Protein AF-0000000074393789 (afdb_homodimer)

Foldseek 3Di:
DPPPPPQQDEAEDADDDALVCCQPPPQVVLHKYKYFLQWVPFLLLPCCEVVVCNLVSLCVQQQAFKAKKKFAQQPQEDEPAPVGIDIDIDGPVVVSVVLVCLVPPVDDPDRRGFIWRPFQFLDADVCRVSHRRVRCVNRGDDGRNCVPFDFGTKGKTKGSAKHKYFKFFAQWKKKKAWSAAKKKKKKAALVCLLLQCADFPPDPRRRGGPADPVDGDCVVRVSVVCVVVNIDMDMDHRSMIMIRGGNMIMMMIGHHTTMMMMITGHDPVVVPDDPVCVVVVVVVVLVVQLVVLLVVLADDPDDPDDDDPPPDPDPDLDPPPPLLALVSADPLLNVLLVVLLVVLVVVVVVVVVVVVVVPDPDDDPDPPVPPPPPQLQPDQHCVVAPLQVSLQPDQLVSNLSSLSNCLNPPLVSLVSCLQPRQYLSNLQSVVVSLVVNPVSHDDVVNVVSVCSNLVSDPDSVVSVVRSVVSPVSSSVVSSQVSCCSNRVDGDD/DPPPPVQQDEAEDADDDALVCCQPPPQVVLHKYKYFLQWVPFLLLPCCEVVVCNLVSLCVQQQAFKAKKKFAQQPQEDEPAPVGIDIDIDGPVVVSVVLVCLVPPVDDPDRRGFIWRPFQFLDADVCRVSHRRVSCVNRGDDGRNCVPFDFGTKGKTWGSAKHKYFKFFAQWKKKKAWSAAKKKKKKAALVCLLLQCADFPPDPRRRGGPADPVDGDCVVRVSVVCVVVGIDMDMDHRSMIMIRGGNMIMMMIGHHTTMMMMITGHDPVVVPDDPVCVVVVVVVVLVVQLVVLLVVLADDPDDPDPDDPPPDPPPDQDPPPPLLALVNADPLLNVLLVVLLVVLCVVVVVVVVVVVPVPDDDDDPDPPPPPPPPQLQPDQHCVVAVLLVSLLPDQLSSVLSSLSNCLNPPLVSLVSCLQPRQYLSNLQSVVVSLVVNPVSHDDVVNVVSVCSNLVSDPDSVVSVVVSVVSPVSSSVVSSQVSCCSNRVDGDD

Nearest PDB structures (foldseek):
  3kcx-assembly1_A  TM=7.260E-01  e=3.042E-18  Homo sapiens
  1mze-assembly1_A  TM=7.142E-01  e=8.763E-19  Homo sapiens
  1mzf-assembly1_A  TM=6.733E-01  e=8.763E-19  Homo sapiens
  2xum-assembly1_A  TM=6.808E-01  e=4.783E-18  Homo sapiens
  5op6-assembly1_A  TM=6.895E-01  e=2.331E-17  Homo sapiens

Structure (mmCIF, N/CA/C/O backbone):
data_AF-0000000074393789-model_v1
#
loop_
_entity.id
_entity.type
_entity.pdbx_description
1 polymer 'JmjC domain-containing protein'
#
loop_
_atom_site.group_PDB
_atom_site.id
_atom_site.type_symbol
_atom_site.label_atom_id
_atom_site.label_alt_id
_atom_site.label_comp_id
_atom_site.label_asym_id
_atom_site.label_entity_id
_atom_site.label_seq_id
_atom_site.pdbx_PDB_ins_code
_atom_site.Cartn_x
_atom_site.Cartn_y
_atom_site.Cartn_z
_atom_site.occupancy
_atom_site.B_iso_or_equiv
_atom_site.auth_seq_id
_atom_site.auth_comp_id
_atom_site.auth_asym_id
_atom_site.auth_atom_id
_atom_site.pdbx_PDB_model_num
ATOM 1 N N . MET A 1 1 ? -27.734 -0.797 -4.98 1 26.69 1 MET A N 1
ATOM 2 C CA . MET A 1 1 ? -26.469 -1.498 -4.984 1 26.69 1 MET A CA 1
ATOM 3 C C . MET A 1 1 ? -26 -1.807 -3.562 1 26.69 1 MET A C 1
ATOM 5 O O . MET A 1 1 ? -25.438 -0.943 -2.885 1 26.69 1 MET A O 1
ATOM 9 N N . GLU A 1 2 ? -26.719 -2.449 -2.887 1 32.56 2 GLU A N 1
ATOM 10 C CA . GLU A 1 2 ? -26.453 -2.758 -1.484 1 32.56 2 GLU A CA 1
ATOM 11 C C . GLU A 1 2 ? -25.156 -3.535 -1.325 1 32.56 2 GLU A C 1
ATOM 13 O O . GLU A 1 2 ? -25.094 -4.723 -1.647 1 32.56 2 GLU A O 1
ATOM 18 N N . GLU A 1 3 ? -24.031 -3.148 -1.87 1 38.75 3 GLU A N 1
ATOM 19 C CA . GLU A 1 3 ? -22.766 -3.787 -1.524 1 38.75 3 GLU A CA 1
ATOM 20 C C . GLU A 1 3 ? -22.797 -4.332 -0.099 1 38.75 3 GLU A C 1
ATOM 22 O O . GLU A 1 3 ? -23.219 -3.637 0.829 1 38.75 3 GLU A O 1
ATOM 27 N N . ASN A 1 4 ? -23.109 -5.512 0.063 1 41.03 4 ASN A N 1
ATOM 28 C CA . ASN A 1 4 ? -22.906 -6.289 1.28 1 41.03 4 ASN A CA 1
ATOM 29 C C . ASN A 1 4 ? -21.703 -5.773 2.066 1 41.03 4 ASN A C 1
ATOM 31 O O . ASN A 1 4 ? -20.734 -6.508 2.279 1 41.03 4 ASN A O 1
ATOM 35 N N . SER A 1 5 ? -21.141 -4.727 1.689 1 50.66 5 SER A N 1
ATOM 36 C CA . SER A 1 5 ? -20.016 -4.285 2.516 1 50.66 5 SER A CA 1
ATOM 37 C C . SER A 1 5 ? -20.438 -4.141 3.975 1 50.66 5 SER A C 1
ATOM 39 O O . SER A 1 5 ? -21.391 -3.434 4.285 1 50.66 5 SER A O 1
ATOM 41 N N . VAL A 1 6 ? -20.375 -5.176 4.789 1 55.97 6 VAL A N 1
ATOM 42 C CA . VAL A 1 6 ? -20.562 -5.121 6.234 1 55.97 6 VAL A CA 1
ATOM 43 C C . VAL A 1 6 ? -20.312 -3.701 6.738 1 55.97 6 VAL A C 1
ATOM 45 O O . VAL A 1 6 ? -19.219 -3.148 6.527 1 55.97 6 VAL A O 1
ATOM 48 N N . ARG A 1 7 ? -21.406 -2.975 6.996 1 73.31 7 ARG A N 1
ATOM 49 C CA . ARG A 1 7 ? -21.328 -1.622 7.539 1 73.31 7 ARG A CA 1
ATOM 50 C C . ARG A 1 7 ? -20.5 -1.589 8.812 1 73.31 7 ARG A C 1
ATOM 52 O O . ARG A 1 7 ? -20.797 -2.299 9.781 1 73.31 7 ARG A O 1
ATOM 59 N N . ILE A 1 8 ? -19.359 -1.056 8.664 1 88.12 8 ILE A N 1
ATOM 60 C CA . ILE A 1 8 ? -18.531 -0.816 9.836 1 88.12 8 ILE A CA 1
ATOM 61 C C . ILE A 1 8 ? -19.266 0.12 10.797 1 88.12 8 ILE A C 1
ATOM 63 O O . ILE A 1 8 ? -19.641 1.231 10.422 1 88.12 8 ILE A O 1
ATOM 67 N N . THR A 1 9 ? -19.578 -0.397 11.961 1 91.75 9 THR A N 1
ATOM 68 C CA . THR A 1 9 ? -20.328 0.387 12.93 1 91.75 9 THR A CA 1
ATOM 69 C C . THR A 1 9 ? -19.438 0.845 14.078 1 91.75 9 THR A C 1
ATOM 71 O O . THR A 1 9 ? -18.625 0.066 14.594 1 91.75 9 THR A O 1
ATOM 74 N N . ILE A 1 10 ? -19.609 2.082 14.422 1 95.12 10 ILE A N 1
ATOM 75 C CA . ILE A 1 10 ? -18.875 2.656 15.547 1 95.12 10 ILE A CA 1
ATOM 76 C C . ILE A 1 10 ? -19.375 2.047 16.859 1 95.12 10 ILE A C 1
ATOM 78 O O . ILE A 1 10 ? -20.578 1.879 17.047 1 95.12 10 ILE A O 1
ATOM 82 N N . THR A 1 11 ? -18.484 1.71 17.688 1 94 11 THR A N 1
ATOM 83 C CA . THR A 1 11 ? -18.812 1.097 18.969 1 94 11 THR A CA 1
ATOM 84 C C . THR A 1 11 ? -18.906 2.152 20.062 1 94 11 THR A C 1
ATOM 86 O O . THR A 1 11 ? -18.094 3.08 20.125 1 94 11 THR A O 1
ATOM 89 N N . ILE A 1 12 ? -19.922 2.062 20.906 1 95.5 12 ILE A N 1
ATOM 90 C CA . ILE A 1 12 ? -20.078 2.936 22.062 1 95.5 12 ILE A CA 1
ATOM 91 C C . ILE A 1 12 ? -19.906 2.125 23.359 1 95.5 12 ILE A C 1
ATOM 93 O O . ILE A 1 12 ? -20.594 1.12 23.562 1 95.5 12 ILE A O 1
ATOM 97 N N . LEU A 1 13 ? -18.969 2.543 24.156 1 95 13 LEU A N 1
ATOM 98 C CA . LEU A 1 13 ? -18.672 1.812 25.375 1 95 13 LEU A CA 1
ATOM 99 C C . LEU A 1 13 ? -18.922 2.68 26.609 1 95 13 LEU A C 1
ATOM 101 O O . LEU A 1 13 ? -18.453 3.814 26.688 1 95 13 LEU A O 1
ATOM 105 N N . ASP A 1 14 ? -19.562 2.102 27.594 1 91.62 14 ASP A N 1
ATOM 106 C CA . ASP A 1 14 ? -19.828 2.803 28.844 1 91.62 14 ASP A CA 1
ATOM 107 C C . ASP A 1 14 ? -18.734 2.523 29.875 1 91.62 14 ASP A C 1
ATOM 109 O O . ASP A 1 14 ? -18.5 3.334 30.781 1 91.62 14 ASP A O 1
ATOM 113 N N . ALA A 1 15 ? -18.141 1.364 29.703 1 90.75 15 ALA A N 1
ATOM 114 C CA . ALA A 1 15 ? -17.016 1.022 30.578 1 90.75 15 ALA A CA 1
ATOM 115 C C . ALA A 1 15 ? -15.68 1.22 29.875 1 90.75 15 ALA A C 1
ATOM 117 O O . ALA A 1 15 ? -15.539 0.864 28.703 1 90.75 15 ALA A O 1
ATOM 118 N N . ILE A 1 16 ? -14.766 1.778 30.625 1 94.19 16 ILE A N 1
ATOM 119 C CA . ILE A 1 16 ? -13.445 2.002 30.062 1 94.19 16 ILE A CA 1
ATOM 120 C C . ILE A 1 16 ? -12.672 0.685 30.016 1 94.19 16 ILE A C 1
ATOM 122 O O . ILE A 1 16 ? -12.5 0.021 31.031 1 94.19 16 ILE A O 1
ATOM 126 N N . PRO A 1 17 ? -12.234 0.368 28.891 1 95.56 17 PRO A N 1
ATOM 127 C CA . PRO A 1 17 ? -11.531 -0.914 28.781 1 95.56 17 PRO A CA 1
ATOM 128 C C . PRO A 1 17 ? -10.164 -0.901 29.453 1 95.56 17 PRO A C 1
ATOM 130 O O . PRO A 1 17 ? -9.602 0.17 29.703 1 95.56 17 PRO A O 1
ATOM 133 N N . SER A 1 18 ? -9.695 -2.113 29.766 1 96 18 SER A N 1
ATOM 134 C CA . SER A 1 18 ? -8.305 -2.256 30.203 1 96 18 SER A CA 1
ATOM 135 C C . SER A 1 18 ? -7.348 -2.086 29.031 1 96 18 SER A C 1
ATOM 137 O O . SER A 1 18 ? -7.766 -2.072 27.875 1 96 18 SER A O 1
ATOM 139 N N . ALA A 1 19 ? -6.102 -1.925 29.359 1 97 19 ALA A N 1
ATOM 140 C CA . ALA A 1 19 ? -5.082 -1.804 28.328 1 97 19 ALA A CA 1
ATOM 141 C C . ALA A 1 19 ? -5.055 -3.043 27.438 1 97 19 ALA A C 1
ATOM 143 O O . ALA A 1 19 ? -4.934 -2.936 26.219 1 97 19 ALA A O 1
ATOM 144 N N . GLU A 1 20 ? -5.211 -4.133 28 1 96.44 20 GLU A N 1
ATOM 145 C CA . GLU A 1 20 ? -5.191 -5.395 27.281 1 96.44 20 GLU A CA 1
ATOM 146 C C . GLU A 1 20 ? -6.406 -5.527 26.359 1 96.44 20 GLU A C 1
ATOM 148 O O . GLU A 1 20 ? -6.285 -5.941 25.203 1 96.44 20 GLU A O 1
ATOM 153 N N . GLU A 1 21 ? -7.547 -5.184 26.906 1 96.19 21 GLU A N 1
ATOM 154 C CA . GLU A 1 21 ? -8.781 -5.242 26.125 1 96.19 21 GLU A CA 1
ATOM 155 C C . GLU A 1 21 ? -8.719 -4.309 24.922 1 96.19 21 GLU A C 1
ATOM 157 O O . GLU A 1 21 ? -9.086 -4.691 23.812 1 96.19 21 GLU A O 1
ATOM 162 N N . PHE A 1 22 ? -8.234 -3.168 25.156 1 97.5 22 PHE A N 1
ATOM 163 C CA . PHE A 1 22 ? -8.141 -2.189 24.078 1 97.5 22 PHE A CA 1
ATOM 164 C C . PHE A 1 22 ? -7.18 -2.668 23 1 97.5 22 PHE A C 1
ATOM 166 O O . PHE A 1 22 ? -7.516 -2.646 21.812 1 97.5 22 PHE A O 1
ATOM 173 N N . THR A 1 23 ? -6.059 -3.168 23.359 1 96.12 23 THR A N 1
ATOM 174 C CA . THR A 1 23 ? -4.992 -3.562 22.438 1 96.12 23 THR A CA 1
ATOM 175 C C . THR A 1 23 ? -5.387 -4.809 21.656 1 96.12 23 THR A C 1
ATOM 177 O O . THR A 1 23 ? -5.031 -4.953 20.484 1 96.12 23 THR A O 1
ATOM 180 N N . SER A 1 24 ? -6.195 -5.633 22.25 1 94.56 24 SER A N 1
ATOM 181 C CA . SER A 1 24 ? -6.488 -6.922 21.625 1 94.56 24 SER A CA 1
ATOM 182 C C . SER A 1 24 ? -7.828 -6.895 20.906 1 94.56 24 SER A C 1
ATOM 184 O O . SER A 1 24 ? -8.008 -7.57 19.891 1 94.56 24 SER A O 1
ATOM 186 N N . LEU A 1 25 ? -8.789 -6.023 21.375 1 94.56 25 LEU A N 1
ATOM 187 C CA . LEU A 1 25 ? -10.148 -6.184 20.891 1 94.56 25 LEU A CA 1
ATOM 188 C C . LEU A 1 25 ? -10.617 -4.93 20.156 1 94.56 25 LEU A C 1
ATOM 190 O O . LEU A 1 25 ? -11.516 -4.992 19.312 1 94.56 25 LEU A O 1
ATOM 194 N N . ILE A 1 26 ? -10.055 -3.826 20.453 1 96.25 26 ILE A N 1
ATOM 195 C CA . ILE A 1 26 ? -10.617 -2.588 19.938 1 96.25 26 ILE A CA 1
ATOM 196 C C . ILE A 1 26 ? -9.672 -1.996 18.891 1 96.25 26 ILE A C 1
ATOM 198 O O . ILE A 1 26 ? -10.039 -1.842 17.719 1 96.25 26 ILE A O 1
ATOM 202 N N . GLU A 1 27 ? -8.414 -1.8 19.266 1 96.62 27 GLU A N 1
ATOM 203 C CA . GLU A 1 27 ? -7.449 -1.096 18.438 1 96.62 27 GLU A CA 1
ATOM 204 C C . GLU A 1 27 ? -7.227 -1.822 17.109 1 96.62 27 GLU A C 1
ATOM 206 O O . GLU A 1 27 ? -7.27 -1.207 16.047 1 96.62 27 GLU A O 1
ATOM 211 N N . PRO A 1 28 ? -7.113 -3.186 17.109 1 94.62 28 PRO A N 1
ATOM 212 C CA . PRO A 1 28 ? -6.777 -3.873 15.852 1 94.62 28 PRO A CA 1
ATOM 213 C C . PRO A 1 28 ? -7.914 -3.848 14.836 1 94.62 28 PRO A C 1
ATOM 215 O O . PRO A 1 28 ? -7.691 -4.074 13.648 1 94.62 28 PRO A O 1
ATOM 218 N N . LYS A 1 29 ? -9.117 -3.561 15.305 1 95.56 29 LYS A N 1
ATOM 219 C CA . LYS A 1 29 ? -10.258 -3.52 14.398 1 95.56 29 LYS A CA 1
ATOM 220 C C . LYS A 1 29 ? -10.227 -2.264 13.531 1 95.56 29 LYS A C 1
ATOM 222 O O . LYS A 1 29 ? -10.898 -2.197 12.5 1 95.56 29 LYS A O 1
ATOM 227 N N . ASN A 1 30 ? -9.469 -1.32 13.984 1 97.38 30 ASN A N 1
ATOM 228 C CA . ASN A 1 30 ? -9.406 -0.045 13.281 1 97.38 30 ASN A CA 1
ATOM 229 C C . ASN A 1 30 ? -10.805 0.499 12.977 1 97.38 30 ASN A C 1
ATOM 231 O O . ASN A 1 30 ? -11.094 0.867 11.844 1 97.38 30 ASN A O 1
ATOM 235 N N . VAL A 1 31 ? -11.648 0.445 13.961 1 97.69 31 VAL A N 1
ATOM 236 C CA . VAL A 1 31 ? -12.977 1.041 13.93 1 97.69 31 VAL A CA 1
ATOM 237 C C . VAL A 1 31 ? -13.125 2.027 15.086 1 97.69 31 VAL A C 1
ATOM 239 O O . VAL A 1 31 ? -12.695 1.75 16.203 1 97.69 31 VAL A O 1
ATOM 242 N N . PRO A 1 32 ? -13.648 3.207 14.805 1 98.44 32 PRO A N 1
ATOM 243 C CA . PRO A 1 32 ? -13.812 4.191 15.883 1 98.44 32 PRO A CA 1
ATOM 244 C C . PRO A 1 32 ? -14.648 3.666 17.047 1 98.44 32 PRO A C 1
ATOM 246 O O . PRO A 1 32 ? -15.531 2.83 16.844 1 98.44 32 PRO A O 1
ATOM 249 N N . ALA A 1 33 ? -14.375 4.18 18.234 1 98.5 33 ALA A N 1
ATOM 250 C CA . ALA A 1 33 ? -15.094 3.805 19.453 1 98.5 33 ALA A CA 1
ATOM 251 C C . ALA A 1 33 ? -15.266 5.004 20.375 1 98.5 33 ALA A C 1
ATOM 253 O O . ALA A 1 33 ? -14.352 5.809 20.547 1 98.5 33 ALA A O 1
ATOM 254 N N . VAL A 1 34 ? -16.406 5.145 20.953 1 98.44 34 VAL A N 1
ATOM 255 C CA . VAL A 1 34 ? -16.703 6.203 21.906 1 98.44 34 VAL A CA 1
ATOM 256 C C . VAL A 1 34 ? -16.594 5.66 23.328 1 98.44 34 VAL A C 1
ATOM 258 O O . VAL A 1 34 ? -17.125 4.586 23.641 1 98.44 34 VAL A O 1
ATOM 261 N N . PHE A 1 35 ? -15.898 6.336 24.172 1 98.12 35 PHE A N 1
ATOM 262 C CA . PHE A 1 35 ? -15.789 6.02 25.594 1 98.12 35 PHE A CA 1
ATOM 263 C C . PHE A 1 35 ? -16.469 7.086 26.438 1 98.12 35 PHE A C 1
ATOM 265 O O . PHE A 1 35 ? -15.891 8.141 26.719 1 98.12 35 PHE A O 1
ATOM 272 N N . HIS A 1 36 ? -17.625 6.793 26.984 1 96.94 36 HIS A N 1
ATOM 273 C CA . HIS A 1 36 ? -18.359 7.742 27.812 1 96.94 36 HIS A CA 1
ATOM 274 C C . HIS A 1 36 ? -17.703 7.914 29.172 1 96.94 36 HIS A C 1
ATOM 276 O O . HIS A 1 36 ? -17.328 6.93 29.812 1 96.94 36 HIS A O 1
ATOM 282 N N . GLY A 1 37 ? -17.5 9.117 29.516 1 95.19 37 GLY A N 1
ATOM 283 C CA . GLY A 1 37 ? -17 9.422 30.844 1 95.19 37 GLY A CA 1
ATOM 284 C C . GLY A 1 37 ? -15.508 9.156 31 1 95.19 37 GLY A C 1
ATOM 285 O O . GLY A 1 37 ? -15 9.078 32.125 1 95.19 37 GLY A O 1
ATOM 286 N N . CYS A 1 38 ? -14.812 9 29.938 1 94.69 38 CYS A N 1
ATOM 287 C CA . CYS A 1 38 ? -13.398 8.641 29.922 1 94.69 38 CYS A CA 1
ATOM 288 C C . CYS A 1 38 ? -12.555 9.703 30.625 1 94.69 38 CYS A C 1
ATOM 290 O O . CYS A 1 38 ? -11.523 9.398 31.219 1 94.69 38 CYS A O 1
ATOM 292 N N . VAL A 1 39 ? -13.023 10.969 30.672 1 94.06 39 VAL A N 1
ATOM 293 C CA . VAL A 1 39 ? -12.203 12.086 31.109 1 94.06 39 VAL A CA 1
ATOM 294 C C . VAL A 1 39 ? -12.773 12.656 32.406 1 94.06 39 VAL A C 1
ATOM 296 O O . VAL A 1 39 ? -12.258 13.641 32.938 1 94.06 39 VAL A O 1
ATOM 299 N N . ASN A 1 40 ? -13.742 12.086 32.969 1 94.19 40 ASN A N 1
ATOM 300 C CA . ASN A 1 40 ? -14.477 12.641 34.094 1 94.19 40 ASN A CA 1
ATOM 301 C C . ASN A 1 40 ? -13.586 12.789 35.312 1 94.19 40 ASN A C 1
ATOM 303 O O . ASN A 1 40 ? -13.797 13.68 36.156 1 94.19 40 ASN A O 1
ATOM 307 N N . ASP A 1 41 ? -12.594 12.008 35.375 1 94.19 41 ASP A N 1
ATOM 308 C CA . ASP A 1 41 ? -11.773 11.992 36.594 1 94.19 41 ASP A CA 1
ATOM 309 C C . ASP A 1 41 ? -10.586 12.945 36.438 1 94.19 41 ASP A C 1
ATOM 311 O O . ASP A 1 41 ? -9.773 13.07 37.375 1 94.19 41 ASP A O 1
ATOM 315 N N . TRP A 1 42 ? -10.508 13.633 35.344 1 97.5 42 TRP A N 1
ATOM 316 C CA . TRP A 1 42 ? -9.422 14.594 35.156 1 97.5 42 TRP A CA 1
ATOM 317 C C . TRP A 1 42 ? -9.641 15.828 36.031 1 97.5 42 TRP A C 1
ATOM 319 O O . TRP A 1 42 ? -10.773 16.297 36.188 1 97.5 42 TRP A O 1
ATOM 329 N N . LYS A 1 43 ? -8.555 16.359 36.594 1 97.56 43 LYS A N 1
ATOM 330 C CA . LYS A 1 43 ? -8.648 17.688 37.188 1 97.56 43 LYS A CA 1
ATOM 331 C C . LYS A 1 43 ? -9.172 18.719 36.188 1 97.56 43 LYS A C 1
ATOM 333 O O . LYS A 1 43 ? -9.906 19.641 36.562 1 97.56 43 LYS A O 1
ATOM 338 N N . ALA A 1 44 ? -8.844 18.578 34.938 1 97.94 44 ALA A N 1
ATOM 339 C CA . ALA A 1 44 ? -9.219 19.5 33.875 1 97.94 44 ALA A CA 1
ATOM 340 C C . ALA A 1 44 ? -10.734 19.594 33.719 1 97.94 44 ALA A C 1
ATOM 342 O O . ALA A 1 44 ? -11.273 20.641 33.344 1 97.94 44 ALA A O 1
ATOM 343 N N . SER A 1 45 ? -11.406 18.531 34 1 96.06 45 SER A N 1
ATOM 344 C CA . SER A 1 45 ? -12.859 18.484 33.844 1 96.06 45 SER A CA 1
ATOM 345 C C . SER A 1 45 ? -13.539 19.531 34.719 1 96.06 45 SER A C 1
ATOM 347 O O . SER A 1 45 ? -14.555 20.125 34.312 1 96.06 45 SER A O 1
ATOM 349 N N . SER A 1 46 ? -13 19.781 35.812 1 95.5 46 SER A N 1
ATOM 350 C CA . SER A 1 46 ? -13.562 20.781 36.719 1 95.5 46 SER A CA 1
ATOM 351 C C . SER A 1 46 ? -12.828 22.109 36.594 1 95.5 46 SER A C 1
ATOM 353 O O . SER A 1 46 ? -13.453 23.156 36.438 1 95.5 46 SER A O 1
ATOM 355 N N . LYS A 1 47 ? -11.562 22.062 36.531 1 97.12 47 LYS A N 1
ATOM 356 C CA . LYS A 1 47 ? -10.742 23.266 36.625 1 97.12 47 LYS A CA 1
ATOM 357 C C . LYS A 1 47 ? -10.805 24.078 35.344 1 97.12 47 LYS A C 1
ATOM 359 O O . LYS A 1 47 ? -10.617 25.297 35.344 1 97.12 47 LYS A O 1
ATOM 364 N N . TRP A 1 48 ? -11 23.453 34.219 1 97.5 48 TRP A N 1
ATOM 365 C CA . TRP A 1 48 ? -11.008 24.156 32.938 1 97.5 48 TRP A CA 1
ATOM 366 C C . TRP A 1 48 ? -12.422 24.594 32.562 1 97.5 48 TRP A C 1
ATOM 368 O O . TRP A 1 48 ? -12.625 25.25 31.547 1 97.5 48 TRP A O 1
ATOM 378 N N . ASN A 1 49 ? -13.414 24.25 33.344 1 95.06 49 ASN A N 1
ATOM 379 C CA . ASN A 1 49 ? -14.812 24.562 33.031 1 95.06 49 ASN A CA 1
ATOM 380 C C . ASN A 1 49 ? -15.062 26.062 33 1 95.06 49 ASN A C 1
ATOM 382 O O . ASN A 1 49 ? -14.961 26.734 34.031 1 95.06 49 ASN A O 1
ATOM 386 N N . PRO A 1 50 ? -15.492 26.578 31.875 1 93.38 50 PRO A N 1
ATOM 387 C CA . PRO A 1 50 ? -15.68 28.016 31.75 1 93.38 50 PRO A CA 1
ATOM 388 C C . PRO A 1 50 ? -16.781 28.547 32.656 1 93.38 50 PRO A C 1
ATOM 390 O O . PRO A 1 50 ? -16.719 29.703 33.094 1 93.38 50 PRO A O 1
ATOM 393 N N . SER A 1 51 ? -17.75 27.781 32.969 1 90.94 51 SER A N 1
ATOM 394 C CA . SER A 1 51 ? -18.875 28.219 33.781 1 90.94 51 SER A CA 1
ATOM 395 C C . SER A 1 51 ? -18.469 28.406 35.25 1 90.94 51 SER A C 1
ATOM 397 O O . SER A 1 51 ? -19.172 29.062 36.031 1 90.94 51 SER A O 1
ATOM 399 N N . THR A 1 52 ? -17.375 27.859 35.594 1 93.94 52 THR A N 1
ATOM 400 C CA . THR A 1 52 ? -16.938 27.938 36.969 1 93.94 52 THR A CA 1
ATOM 401 C C . THR A 1 52 ? -15.57 28.594 37.062 1 93.94 52 THR A C 1
ATOM 403 O O . THR A 1 52 ? -14.742 28.188 37.875 1 93.94 52 THR A O 1
ATOM 406 N N . GLY A 1 53 ? -15.258 29.469 36.125 1 93.81 53 GLY A N 1
ATOM 407 C CA . GLY A 1 53 ? -14.023 30.234 36.188 1 93.81 53 GLY A CA 1
ATOM 408 C C . GLY A 1 53 ? -12.852 29.547 35.531 1 93.81 53 GLY A C 1
ATOM 409 O O . GLY A 1 53 ? -11.695 29.859 35.812 1 93.81 53 GLY A O 1
ATOM 410 N N . GLY A 1 54 ? -13.125 28.625 34.781 1 96.06 54 GLY A N 1
ATOM 411 C CA . GLY A 1 54 ? -12.086 27.812 34.156 1 96.06 54 GLY A CA 1
ATOM 412 C C . GLY A 1 54 ? -11.164 28.609 33.25 1 96.06 54 GLY A C 1
ATOM 413 O O . GLY A 1 54 ? -9.969 28.344 33.188 1 96.06 54 GLY A O 1
ATOM 414 N N . LEU A 1 55 ? -11.688 29.594 32.562 1 96.31 55 LEU A N 1
ATOM 415 C CA . LEU A 1 55 ? -10.867 30.422 31.672 1 96.31 55 LEU A CA 1
ATOM 416 C C . LEU A 1 55 ? -9.844 31.219 32.469 1 96.31 55 LEU A C 1
ATOM 418 O O . LEU A 1 55 ? -8.695 31.344 32.031 1 96.31 55 LEU A O 1
ATOM 422 N N . ASP A 1 56 ? -10.258 31.672 33.562 1 96.81 56 ASP A N 1
ATOM 423 C CA . ASP A 1 56 ? -9.336 32.406 34.438 1 96.81 56 ASP A CA 1
ATOM 424 C C . ASP A 1 56 ? -8.242 31.469 34.969 1 96.81 56 ASP A C 1
ATOM 426 O O . ASP A 1 56 ? -7.082 31.875 35.062 1 96.81 56 ASP A O 1
ATOM 430 N N . TYR A 1 57 ? -8.664 30.375 35.344 1 97.5 57 TYR A N 1
ATOM 431 C CA . TYR A 1 57 ? -7.707 29.375 35.781 1 97.5 57 TYR A CA 1
ATOM 432 C C . TYR A 1 57 ? -6.648 29.094 34.75 1 97.5 57 TYR A C 1
ATOM 434 O O . TYR A 1 57 ? -5.449 29.109 35.031 1 97.5 57 TYR A O 1
ATOM 442 N N . LEU A 1 58 ? -7.07 28.875 33.5 1 97 58 LEU A N 1
ATOM 443 C CA . LEU A 1 58 ? -6.156 28.594 32.406 1 97 58 LEU A CA 1
ATOM 444 C C . LEU A 1 58 ? -5.238 29.781 32.156 1 97 58 LEU A C 1
ATOM 446 O O . LEU A 1 58 ? -4.051 29.609 31.875 1 97 58 LEU A O 1
ATOM 450 N N . GLN A 1 59 ? -5.789 30.906 32.188 1 96.19 59 GLN A N 1
ATOM 451 C CA . GLN A 1 59 ? -5.004 32.125 32.031 1 96.19 59 GLN A CA 1
ATOM 452 C C . GLN A 1 59 ? -3.908 32.219 33.094 1 96.19 59 GLN A C 1
ATOM 454 O O . GLN A 1 59 ? -2.781 32.625 32.781 1 96.19 59 GLN A O 1
ATOM 459 N N . GLY A 1 60 ? -4.262 31.969 34.25 1 95.81 60 GLY A N 1
ATOM 460 C CA . GLY A 1 60 ? -3.283 31.984 35.344 1 95.81 60 GLY A CA 1
ATOM 461 C C . GLY A 1 60 ? -2.191 30.938 35.156 1 95.81 60 GLY A C 1
ATOM 462 O O . GLY A 1 60 ? -1.028 31.203 35.469 1 95.81 60 GLY A O 1
ATOM 463 N N . LEU A 1 61 ? -2.533 29.859 34.688 1 94.81 61 LEU A N 1
ATOM 464 C CA . LEU A 1 61 ? -1.614 28.734 34.562 1 94.81 61 LEU A CA 1
ATOM 465 C C . LEU A 1 61 ? -0.66 28.938 33.375 1 94.81 61 LEU A C 1
ATOM 467 O O . LEU A 1 61 ? 0.528 28.609 33.5 1 94.81 61 LEU A O 1
ATOM 471 N N . ALA A 1 62 ? -1.173 29.438 32.25 1 93.88 62 ALA A N 1
ATOM 472 C CA . ALA A 1 62 ? -0.354 29.438 31.031 1 93.88 62 ALA A CA 1
ATOM 473 C C . ALA A 1 62 ? -0.581 30.688 30.188 1 93.88 62 ALA A C 1
ATOM 475 O O . ALA A 1 62 ? -0.171 30.766 29.031 1 93.88 62 ALA A O 1
ATOM 476 N N . GLY A 1 63 ? -1.119 31.656 30.672 1 94 63 GLY A N 1
ATOM 477 C CA . GLY A 1 63 ? -1.51 32.844 29.922 1 94 63 GLY A CA 1
ATOM 478 C C . GLY A 1 63 ? -0.34 33.531 29.25 1 94 63 GLY A C 1
ATOM 479 O O . GLY A 1 63 ? -0.49 34.125 28.188 1 94 63 GLY A O 1
ATOM 480 N N . ALA A 1 64 ? 0.798 33.469 29.797 1 92.88 64 ALA A N 1
ATOM 481 C CA . ALA A 1 64 ? 1.973 34.188 29.297 1 92.88 64 ALA A CA 1
ATOM 482 C C . ALA A 1 64 ? 2.641 33.406 28.156 1 92.88 64 ALA A C 1
ATOM 484 O O . ALA A 1 64 ? 3.438 33.969 27.406 1 92.88 64 ALA A O 1
ATOM 485 N N . SER A 1 65 ? 2.273 32.188 28.031 1 93.5 65 SER A N 1
ATOM 486 C CA . SER A 1 65 ? 2.875 31.359 26.984 1 93.5 65 SER A CA 1
ATOM 487 C C . SER A 1 65 ? 2.396 31.781 25.594 1 93.5 65 SER A C 1
ATOM 489 O O . SER A 1 65 ? 1.223 32.125 25.422 1 93.5 65 SER A O 1
ATOM 491 N N . THR A 1 66 ? 3.344 31.75 24.641 1 91.31 66 THR A N 1
ATOM 492 C CA . THR A 1 66 ? 2.996 32.062 23.266 1 91.31 66 THR A CA 1
ATOM 493 C C . THR A 1 66 ? 2.473 30.828 22.547 1 91.31 66 THR A C 1
ATOM 495 O O . THR A 1 66 ? 3.113 29.766 22.562 1 91.31 66 THR A O 1
ATOM 498 N N . VAL A 1 67 ? 1.281 31 21.953 1 91.88 67 VAL A N 1
ATOM 499 C CA . VAL A 1 67 ? 0.679 29.891 21.219 1 91.88 67 VAL A CA 1
ATOM 500 C C . VAL A 1 67 ? 0.382 30.312 19.781 1 91.88 67 VAL A C 1
ATOM 502 O O . VAL A 1 67 ? 0.337 31.5 19.484 1 91.88 67 VAL A O 1
ATOM 505 N N . GLU A 1 68 ? 0.254 29.266 18.938 1 87 68 GLU A N 1
ATOM 506 C CA . GLU A 1 68 ? -0.14 29.516 17.547 1 87 68 GLU A CA 1
ATOM 507 C C . GLU A 1 68 ? -1.637 29.297 17.359 1 87 68 GLU A C 1
ATOM 509 O O . GLU A 1 68 ? -2.162 28.234 17.703 1 87 68 GLU A O 1
ATOM 514 N N . VAL A 1 69 ? -2.307 30.328 16.781 1 89.75 69 VAL A N 1
ATOM 515 C CA . VAL A 1 69 ? -3.738 30.219 16.516 1 89.75 69 VAL A CA 1
ATOM 516 C C . VAL A 1 69 ? -3.996 30.266 15.016 1 89.75 69 VAL A C 1
ATOM 518 O O . VAL A 1 69 ? -3.229 30.875 14.266 1 89.75 69 VAL A O 1
ATOM 521 N N . MET A 1 70 ? -5.047 29.609 14.625 1 88.5 70 MET A N 1
ATOM 522 C CA . MET A 1 70 ? -5.441 29.609 13.219 1 88.5 70 MET A CA 1
ATOM 523 C C . MET A 1 70 ? -6.438 30.719 12.93 1 88.5 70 MET A C 1
ATOM 525 O O . MET A 1 70 ? -7.348 30.969 13.719 1 88.5 70 MET A O 1
ATOM 529 N N . LEU A 1 71 ? -6.121 31.375 11.805 1 83.19 71 LEU A N 1
ATOM 530 C CA . LEU A 1 71 ? -7.059 32.344 11.234 1 83.19 71 LEU A CA 1
ATOM 531 C C . LEU A 1 71 ? -7.645 31.828 9.93 1 83.19 71 LEU A C 1
ATOM 533 O O . LEU A 1 71 ? -6.934 31.234 9.109 1 83.19 71 LEU A O 1
ATOM 537 N N . SER A 1 72 ? -8.945 31.875 9.781 1 76.5 72 SER A N 1
ATOM 538 C CA . SER A 1 72 ? -9.547 31.406 8.531 1 76.5 72 SER A CA 1
ATOM 539 C C . SER A 1 72 ? -10.32 32.531 7.84 1 76.5 72 SER A C 1
ATOM 541 O O . SER A 1 72 ? -11 33.312 8.492 1 76.5 72 SER A O 1
ATOM 543 N N . LYS A 1 73 ? -10.141 32.594 6.52 1 72.19 73 LYS A N 1
ATOM 544 C CA . LYS A 1 73 ? -10.945 33.5 5.699 1 72.19 73 LYS A CA 1
ATOM 545 C C . LYS A 1 73 ? -12.328 32.906 5.441 1 72.19 73 LYS A C 1
ATOM 547 O O . LYS A 1 73 ? -13.234 33.625 4.996 1 72.19 73 LYS A O 1
ATOM 552 N N . THR A 1 74 ? -12.438 31.688 5.758 1 73.75 74 THR A N 1
ATOM 553 C CA . THR A 1 74 ? -13.688 30.984 5.469 1 73.75 74 THR A CA 1
ATOM 554 C C . THR A 1 74 ? -14.344 30.5 6.754 1 73.75 74 THR A C 1
ATOM 556 O O . THR A 1 74 ? -15.055 29.484 6.754 1 73.75 74 THR A O 1
ATOM 559 N N . ALA A 1 75 ? -14.148 31.203 7.777 1 74.56 75 ALA A N 1
ATOM 560 C CA . ALA A 1 75 ? -14.82 30.797 9.008 1 74.56 75 ALA A CA 1
ATOM 561 C C . ALA A 1 75 ? -16.312 30.578 8.773 1 74.56 75 ALA A C 1
ATOM 563 O O . ALA A 1 75 ? -16.922 31.25 7.945 1 74.56 75 ALA A O 1
ATOM 564 N N . PRO A 1 76 ? -16.75 29.438 9.32 1 80.75 76 PRO A N 1
ATOM 565 C CA . PRO A 1 76 ? -16.203 28.703 10.461 1 80.75 76 PRO A CA 1
ATOM 566 C C . PRO A 1 76 ? -15.367 27.5 10.055 1 80.75 76 PRO A C 1
ATOM 568 O O . PRO A 1 76 ? -14.984 26.688 10.898 1 80.75 76 PRO A O 1
ATOM 571 N N . VAL A 1 77 ? -15.148 27.375 8.805 1 77.69 77 VAL A N 1
ATOM 572 C CA . VAL A 1 77 ? -14.375 26.234 8.328 1 77.69 77 VAL A CA 1
ATOM 573 C C . VAL A 1 77 ? -12.883 26.547 8.391 1 77.69 77 VAL A C 1
ATOM 575 O O . VAL A 1 77 ? -12.445 27.594 7.879 1 77.69 77 VAL A O 1
ATOM 578 N N . PHE A 1 78 ? -12.125 25.688 8.992 1 76.81 78 PHE A N 1
ATOM 579 C CA . PHE A 1 78 ? -10.68 25.812 9.094 1 76.81 78 PHE A CA 1
ATOM 580 C C . PHE A 1 78 ? -9.984 24.703 8.312 1 76.81 78 PHE A C 1
ATOM 582 O O . PHE A 1 78 ? -10.094 23.531 8.664 1 76.81 78 PHE A O 1
ATOM 589 N N . TYR A 1 79 ? -9.305 25.141 7.297 1 70.19 79 TYR A N 1
ATOM 590 C CA . TYR A 1 79 ? -8.625 24.188 6.422 1 70.19 79 TYR A CA 1
ATOM 591 C C . TYR A 1 79 ? -7.188 23.969 6.879 1 70.19 79 TYR A C 1
ATOM 593 O O . TYR A 1 79 ? -6.543 24.875 7.402 1 70.19 79 TYR A O 1
ATOM 601 N N . GLY A 1 80 ? -6.77 22.75 6.762 1 64.88 80 GLY A N 1
ATOM 602 C CA . GLY A 1 80 ? -5.406 22.406 7.141 1 64.88 80 GLY A CA 1
ATOM 603 C C . GLY A 1 80 ? -4.391 22.703 6.051 1 64.88 80 GLY A C 1
ATOM 604 O O . GLY A 1 80 ? -3.186 22.562 6.262 1 64.88 80 GLY A O 1
ATOM 605 N N . ASP A 1 81 ? -4.906 23.172 4.977 1 65.69 81 ASP A N 1
ATOM 606 C CA . ASP A 1 81 ? -3.99 23.438 3.871 1 65.69 81 ASP A CA 1
ATOM 607 C C . ASP A 1 81 ? -3.285 24.781 4.055 1 65.69 81 ASP A C 1
ATOM 609 O O . ASP A 1 81 ? -3.928 25.797 4.344 1 65.69 81 ASP A O 1
ATOM 613 N N . ILE A 1 82 ? -2.018 24.766 3.98 1 62 82 ILE A N 1
ATOM 614 C CA . ILE A 1 82 ? -1.154 25.922 4.227 1 62 82 ILE A CA 1
ATOM 615 C C . ILE A 1 82 ? -1.594 27.094 3.354 1 62 82 ILE A C 1
ATOM 617 O O . ILE A 1 82 ? -1.423 28.25 3.73 1 62 82 ILE A O 1
ATOM 621 N N . ARG A 1 83 ? -2.232 26.766 2.275 1 66 83 ARG A N 1
ATOM 622 C CA . ARG A 1 83 ? -2.652 27.812 1.363 1 66 83 ARG A CA 1
ATOM 623 C C . ARG A 1 83 ? -3.84 28.594 1.929 1 66 83 ARG A C 1
ATOM 625 O O . ARG A 1 83 ? -4.023 29.766 1.621 1 66 83 ARG A O 1
ATOM 632 N N . ASN A 1 84 ? -4.543 27.891 2.74 1 60.38 84 ASN A N 1
ATOM 633 C CA . ASN A 1 84 ? -5.82 28.484 3.131 1 60.38 84 ASN A CA 1
ATOM 634 C C . ASN A 1 84 ? -5.848 28.828 4.617 1 60.38 84 ASN A C 1
ATOM 636 O O . ASN A 1 84 ? -6.914 29.078 5.184 1 60.38 84 ASN A O 1
ATOM 640 N N . HIS A 1 85 ? -4.73 28.641 5.227 1 64.56 85 HIS A N 1
ATOM 641 C CA . HIS A 1 85 ? -4.793 29.109 6.613 1 64.56 85 HIS A CA 1
ATOM 642 C C . HIS A 1 85 ? -3.525 29.859 7 1 64.56 85 HIS A C 1
ATOM 644 O O . HIS A 1 85 ? -2.477 29.688 6.375 1 64.56 85 HIS A O 1
ATOM 650 N N . GLU A 1 86 ? -3.875 30.797 7.844 1 71.31 86 GLU A N 1
ATOM 651 C CA . GLU A 1 86 ? -2.805 31.594 8.445 1 71.31 86 GLU A CA 1
ATOM 652 C C . GLU A 1 86 ? -2.674 31.297 9.938 1 71.31 86 GLU A C 1
ATOM 654 O O . GLU A 1 86 ? -3.676 31.125 10.633 1 71.31 86 GLU A O 1
ATOM 659 N N . ARG A 1 87 ? -1.462 31.016 10.297 1 80.06 87 ARG A N 1
ATOM 660 C CA . ARG A 1 87 ? -1.202 30.859 11.727 1 80.06 87 ARG A CA 1
ATOM 661 C C . ARG A 1 87 ? -0.511 32.094 12.297 1 80.06 87 ARG A C 1
ATOM 663 O O . ARG A 1 87 ? 0.366 32.688 11.648 1 80.06 87 ARG A O 1
ATOM 670 N N . VAL A 1 88 ? -1.043 32.531 13.43 1 81.38 88 VAL A N 1
ATOM 671 C CA . VAL A 1 88 ? -0.492 33.719 14.086 1 81.38 88 VAL A CA 1
ATOM 672 C C . VAL A 1 88 ? -0.106 33.375 15.523 1 81.38 88 VAL A C 1
ATOM 674 O O . VAL A 1 88 ? -0.81 32.625 16.203 1 81.38 88 VAL A O 1
ATOM 677 N N . GLN A 1 89 ? 0.965 33.969 15.945 1 86.06 89 GLN A N 1
ATOM 678 C CA . GLN A 1 89 ? 1.408 33.781 17.328 1 86.06 89 GLN A CA 1
ATOM 679 C C . GLN A 1 89 ? 0.843 34.844 18.234 1 86.06 89 GLN A C 1
ATOM 681 O O . GLN A 1 89 ? 0.843 36.031 17.891 1 86.06 89 GLN A O 1
ATOM 686 N N . LEU A 1 90 ? 0.346 34.438 19.328 1 90.06 90 LEU A N 1
ATOM 687 C CA . LEU A 1 90 ? -0.132 35.344 20.344 1 90.06 90 LEU A CA 1
ATOM 688 C C . LEU A 1 90 ? -0.115 34.688 21.719 1 90.06 90 LEU A C 1
ATOM 690 O O . LEU A 1 90 ? -0.064 33.469 21.828 1 90.06 90 LEU A O 1
ATOM 694 N N . PRO A 1 91 ? -0.061 35.5 22.719 1 94.31 91 PRO A N 1
ATOM 695 C CA . PRO A 1 91 ? -0.164 34.906 24.047 1 94.31 91 PRO A CA 1
ATOM 696 C C . PRO A 1 91 ? -1.489 34.188 24.281 1 94.31 91 PRO A C 1
ATOM 698 O O . PRO A 1 91 ? -2.537 34.656 23.812 1 94.31 91 PRO A O 1
ATOM 701 N N . LEU A 1 92 ? -1.434 33.156 25.047 1 96.38 92 LEU A N 1
ATOM 702 C CA . LEU A 1 92 ? -2.646 32.406 25.344 1 96.38 92 LEU A CA 1
ATOM 703 C C . LEU A 1 92 ? -3.674 33.281 26.047 1 96.38 92 LEU A C 1
ATOM 705 O O . LEU A 1 92 ? -4.879 33.156 25.828 1 96.38 92 LEU A O 1
ATOM 709 N N . SER A 1 93 ? -3.205 34.219 26.812 1 96.56 93 SER A N 1
ATOM 710 C CA . SER A 1 93 ? -4.09 35.156 27.516 1 96.56 93 SER A CA 1
ATOM 711 C C . SER A 1 93 ? -4.934 35.938 26.531 1 96.56 93 SER A C 1
ATOM 713 O O . SER A 1 93 ? -6.117 36.188 26.781 1 96.56 93 SER A O 1
ATOM 715 N N . THR A 1 94 ? -4.289 36.344 25.438 1 95.38 94 THR A N 1
ATOM 716 C CA . THR A 1 94 ? -5.008 37.125 24.422 1 95.38 94 THR A CA 1
ATOM 717 C C . THR A 1 94 ? -6.121 36.281 23.812 1 95.38 94 THR A C 1
ATOM 719 O O . THR A 1 94 ? -7.227 36.75 23.594 1 95.38 94 THR A O 1
ATOM 722 N N . PHE A 1 95 ? -5.863 35.062 23.609 1 94.94 95 PHE A N 1
ATOM 723 C CA . PHE A 1 95 ? -6.859 34.156 23.047 1 94.94 95 PHE A CA 1
ATOM 724 C C . PHE A 1 95 ? -7.992 33.938 24.031 1 94.94 95 PHE A C 1
ATOM 726 O O . PHE A 1 95 ? -9.164 33.906 23.656 1 94.94 95 PHE A O 1
ATOM 733 N N . ILE A 1 96 ? -7.637 33.688 25.281 1 95.19 96 ILE A N 1
ATOM 734 C CA . ILE A 1 96 ? -8.633 33.438 26.312 1 95.19 96 ILE A CA 1
ATOM 735 C C . ILE A 1 96 ? -9.555 34.656 26.438 1 95.19 96 ILE A C 1
ATOM 737 O O . ILE A 1 96 ? -10.773 34.5 26.578 1 95.19 96 ILE A O 1
ATOM 741 N N . GLU A 1 97 ? -9.008 35.812 26.375 1 93.88 97 GLU A N 1
ATOM 742 C CA . GLU A 1 97 ? -9.812 37.031 26.422 1 93.88 97 GLU A CA 1
ATOM 743 C C . GLU A 1 97 ? -10.773 37.094 25.25 1 93.88 97 GLU A C 1
ATOM 745 O O . GLU A 1 97 ? -11.93 37.5 25.391 1 93.88 97 GLU A O 1
ATOM 750 N N . TYR A 1 98 ? -10.242 36.75 24.125 1 91.31 98 TYR A N 1
ATOM 751 C CA . TYR A 1 98 ? -11.094 36.656 22.938 1 91.31 98 TYR A CA 1
ATOM 752 C C . TYR A 1 98 ? -12.273 35.719 23.188 1 91.31 98 TYR A C 1
ATOM 754 O O . TYR A 1 98 ? -13.414 36.062 22.875 1 91.31 98 TYR A O 1
ATOM 762 N N . CYS A 1 99 ? -12.039 34.594 23.781 1 92.25 99 CYS A N 1
ATOM 763 C CA . CYS A 1 99 ? -13.086 33.625 24.062 1 92.25 99 CYS A CA 1
ATOM 764 C C . CYS A 1 99 ? -14.125 34.219 25.031 1 92.25 99 CYS A C 1
ATOM 766 O O . CYS A 1 99 ? -15.32 34 24.859 1 92.25 99 CYS A O 1
ATOM 768 N N . LYS A 1 100 ? -13.641 34.906 26.016 1 90.81 100 LYS A N 1
ATOM 769 C CA . LYS A 1 100 ? -14.531 35.531 26.984 1 90.81 100 LYS A CA 1
ATOM 770 C C . LYS A 1 100 ? -15.445 36.531 26.312 1 90.81 100 LYS A C 1
ATOM 772 O O . LYS A 1 100 ? -16.641 36.594 26.594 1 90.81 100 LYS A O 1
ATOM 777 N N . ASP A 1 101 ? -14.891 37.25 25.453 1 88.81 101 ASP A N 1
ATOM 778 C CA . ASP A 1 101 ? -15.641 38.312 24.75 1 88.81 101 ASP A CA 1
ATOM 779 C C . ASP A 1 101 ? -16.719 37.688 23.859 1 88.81 101 ASP A C 1
ATOM 781 O O . ASP A 1 101 ? -17.844 38.188 23.812 1 88.81 101 ASP A O 1
ATOM 785 N N . VAL A 1 102 ? -16.359 36.75 23.156 1 85.75 102 VAL A N 1
ATOM 786 C CA . VAL A 1 102 ? -17.281 36.094 22.25 1 85.75 102 VAL A CA 1
ATOM 787 C C . VAL A 1 102 ? -18.438 35.469 23.047 1 85.75 102 VAL A C 1
ATOM 789 O O . VAL A 1 102 ? -19.594 35.5 22.609 1 85.75 102 VAL A O 1
ATOM 792 N N . SER A 1 103 ? -18.094 34.875 24.094 1 80.81 103 SER A N 1
ATOM 793 C CA . SER A 1 103 ? -19.094 34.25 24.922 1 80.81 103 SER A CA 1
ATOM 794 C C . SER A 1 103 ? -20.078 35.25 25.5 1 80.81 103 SER A C 1
ATOM 796 O O . SER A 1 103 ? -21.266 34.938 25.672 1 80.81 103 SER A O 1
ATOM 798 N N . ASN A 1 104 ? -19.562 36.406 25.938 1 76.25 104 ASN A N 1
ATOM 799 C CA . ASN A 1 104 ? -20.406 37.438 26.531 1 76.25 104 ASN A CA 1
ATOM 800 C C . ASN A 1 104 ? -21.25 38.156 25.5 1 76.25 104 ASN A C 1
ATOM 802 O O . ASN A 1 104 ? -22.359 38.594 25.797 1 76.25 104 ASN A O 1
ATOM 806 N N . LEU A 1 105 ? -20.453 38.625 24.438 1 63.78 105 LEU A N 1
ATOM 807 C CA . LEU A 1 105 ? -21.141 39.469 23.438 1 63.78 105 LEU A CA 1
ATOM 808 C C . LEU A 1 105 ? -22.109 38.625 22.609 1 63.78 105 LEU A C 1
ATOM 810 O O . LEU A 1 105 ? -22.891 39.156 21.828 1 63.78 105 LEU A O 1
ATOM 814 N N . ALA A 1 106 ? -23.047 37.938 23.266 1 51.34 106 ALA A N 1
ATOM 815 C CA . ALA A 1 106 ? -24 37.281 22.391 1 51.34 106 ALA A CA 1
ATOM 816 C C . ALA A 1 106 ? -23.703 37.594 20.922 1 51.34 106 ALA A C 1
ATOM 818 O O . ALA A 1 106 ? -24.531 37.344 20.047 1 51.34 106 ALA A O 1
ATOM 819 N N . THR A 1 107 ? -22.906 38.688 20.641 1 46.81 107 THR A N 1
ATOM 820 C CA . THR A 1 107 ? -22.875 39.375 19.344 1 46.81 107 THR A CA 1
ATOM 821 C C . THR A 1 107 ? -22.172 38.5 18.297 1 46.81 107 THR A C 1
ATOM 823 O O . THR A 1 107 ? -21.328 37.656 18.641 1 46.81 107 THR A O 1
ATOM 826 N N . ILE A 1 108 ? -22.656 38.625 17.062 1 47.44 108 ILE A N 1
ATOM 827 C CA . ILE A 1 108 ? -22.453 38.062 15.727 1 47.44 108 ILE A CA 1
ATOM 828 C C . ILE A 1 108 ? -21 38.281 15.312 1 47.44 108 ILE A C 1
ATOM 830 O O . ILE A 1 108 ? -20.562 39.438 15.125 1 47.44 108 ILE A O 1
ATOM 834 N N . GLU A 1 109 ? -20.031 37.781 15.914 1 51.94 109 GLU A N 1
ATOM 835 C CA . GLU A 1 109 ? -18.688 37.875 15.328 1 51.94 109 GLU A CA 1
ATOM 836 C C . GLU A 1 109 ? -18.75 37.844 13.805 1 51.94 109 GLU A C 1
ATOM 838 O O . GLU A 1 109 ? -19.484 37.031 13.234 1 51.94 109 GLU A O 1
ATOM 843 N N . THR A 1 110 ? -18.422 38.938 13.266 1 52.47 110 THR A N 1
ATOM 844 C CA . THR A 1 110 ? -18.203 38.938 11.82 1 52.47 110 THR A CA 1
ATOM 845 C C . THR A 1 110 ? -17.219 37.844 11.422 1 52.47 110 THR A C 1
ATOM 847 O O . THR A 1 110 ? -16.281 37.531 12.164 1 52.47 110 THR A O 1
ATOM 850 N N . GLU A 1 111 ? -17.594 36.938 10.602 1 56.38 111 GLU A N 1
ATOM 851 C CA . GLU A 1 111 ? -16.906 35.812 9.977 1 56.38 111 GLU A CA 1
ATOM 852 C C . GLU A 1 111 ? -15.422 36.125 9.766 1 56.38 111 GLU A C 1
ATOM 854 O O . GLU A 1 111 ? -14.57 35.25 9.859 1 56.38 111 GLU A O 1
ATOM 859 N N . GLN A 1 112 ? -15.062 37.469 9.672 1 55.19 112 GLN A N 1
ATOM 860 C CA . GLN A 1 112 ? -13.75 37.812 9.117 1 55.19 112 GLN A CA 1
ATOM 861 C C . GLN A 1 112 ? -12.664 37.719 10.188 1 55.19 112 GLN A C 1
ATOM 863 O O . GLN A 1 112 ? -11.477 37.594 9.867 1 55.19 112 GLN A O 1
ATOM 868 N N . ASP A 1 113 ? -13.031 37.469 11.586 1 64.75 113 ASP A N 1
ATOM 869 C CA . ASP A 1 113 ? -11.93 37.594 12.531 1 64.75 113 ASP A CA 1
ATOM 870 C C . ASP A 1 113 ? -11.891 36.406 13.492 1 64.75 113 ASP A C 1
ATOM 872 O O . ASP A 1 113 ? -11.359 36.5 14.594 1 64.75 113 ASP A O 1
ATOM 876 N N . GLN A 1 114 ? -12.344 35.312 13 1 83.69 114 GLN A N 1
ATOM 877 C CA . GLN A 1 114 ? -12.422 34.188 13.945 1 83.69 114 GLN A CA 1
ATOM 878 C C . GLN A 1 114 ? -11.07 33.5 14.078 1 83.69 114 GLN A C 1
ATOM 880 O O . GLN A 1 114 ? -10.359 33.312 13.094 1 83.69 114 GLN A O 1
ATOM 885 N N . ILE A 1 115 ? -10.742 33.156 15.391 1 86.5 115 ILE A N 1
ATOM 886 C CA . ILE A 1 115 ? -9.492 32.469 15.656 1 86.5 115 ILE A CA 1
ATOM 887 C C . ILE A 1 115 ? -9.781 31.156 16.375 1 86.5 115 ILE A C 1
ATOM 889 O O . ILE A 1 115 ? -10.781 31.031 17.078 1 86.5 115 ILE A O 1
ATOM 893 N N . TYR A 1 116 ? -9.023 30.188 16.109 1 89.94 116 TYR A N 1
ATOM 894 C CA . TYR A 1 116 ? -9.164 28.828 16.625 1 89.94 116 TYR A CA 1
ATOM 895 C C . TYR A 1 116 ? -7.828 28.297 17.125 1 89.94 116 TYR A C 1
ATOM 897 O O . TYR A 1 116 ? -6.82 28.375 16.422 1 89.94 116 TYR A O 1
ATOM 905 N N . LEU A 1 117 ? -7.797 27.906 18.406 1 93.38 117 LEU A N 1
ATOM 906 C CA . LEU A 1 117 ? -6.609 27.234 18.922 1 93.38 117 LEU A CA 1
ATOM 907 C C . LEU A 1 117 ? -6.582 25.781 18.5 1 93.38 117 LEU A C 1
ATOM 909 O O . LEU A 1 117 ? -7.277 24.938 19.078 1 93.38 117 LEU A O 1
ATOM 913 N N . ALA A 1 118 ? -5.699 25.516 17.516 1 91.38 118 ALA A N 1
ATOM 914 C CA . ALA A 1 118 ? -5.68 24.172 16.938 1 91.38 118 ALA A CA 1
ATOM 915 C C . ALA A 1 118 ? -4.324 23.5 17.125 1 91.38 118 ALA A C 1
ATOM 917 O O . ALA A 1 118 ? -3.295 24.031 16.703 1 91.38 118 ALA A O 1
ATOM 918 N N . GLN A 1 119 ? -4.363 22.359 17.812 1 92.31 119 GLN A N 1
ATOM 919 C CA . GLN A 1 119 ? -3.215 21.469 17.906 1 92.31 119 GLN A CA 1
ATOM 920 C C . GLN A 1 119 ? -2.051 22.141 18.625 1 92.31 119 GLN A C 1
ATOM 922 O O . GLN A 1 119 ? -0.922 22.141 18.141 1 92.31 119 GLN A O 1
ATOM 927 N N . VAL A 1 120 ? -2.256 22.719 19.75 1 94.5 120 VAL A N 1
ATOM 928 C CA . VAL A 1 120 ? -1.18 23.266 20.562 1 94.5 120 VAL A CA 1
ATOM 929 C C . VAL A 1 120 ? -0.589 22.172 21.453 1 94.5 120 VAL A C 1
ATOM 931 O O . VAL A 1 120 ? -1.286 21.609 22.297 1 94.5 120 VAL A O 1
ATOM 934 N N . PRO A 1 121 ? 0.669 21.922 21.344 1 95.31 121 PRO A N 1
ATOM 935 C CA . PRO A 1 121 ? 1.241 20.75 22.031 1 95.31 121 PRO A CA 1
ATOM 936 C C . PRO A 1 121 ? 1.38 20.953 23.547 1 95.31 121 PRO A C 1
ATOM 938 O O . PRO A 1 121 ? 1.978 21.938 23.984 1 95.31 121 PRO A O 1
ATOM 941 N N . ILE A 1 122 ? 0.794 20.094 24.219 1 97.19 122 ILE A N 1
ATOM 942 C CA . ILE A 1 122 ? 1.049 19.953 25.641 1 97.19 122 ILE A CA 1
ATOM 943 C C . ILE A 1 122 ? 2.264 19.047 25.859 1 97.19 122 ILE A C 1
ATOM 945 O O . ILE A 1 122 ? 3.064 19.297 26.766 1 97.19 122 ILE A O 1
ATOM 949 N N . MET A 1 123 ? 2.35 18.094 25.016 1 96.06 123 MET A N 1
ATOM 950 C CA . MET A 1 123 ? 3.477 17.172 24.969 1 96.06 123 MET A CA 1
ATOM 951 C C . MET A 1 123 ? 3.803 16.797 23.531 1 96.06 123 MET A C 1
ATOM 953 O O . MET A 1 123 ? 2.9 16.609 22.703 1 96.06 123 MET A O 1
ATOM 957 N N . ASN A 1 124 ? 5.039 16.672 23.266 1 95.12 124 ASN A N 1
ATOM 958 C CA . ASN A 1 124 ? 5.527 16.219 21.969 1 95.12 124 ASN A CA 1
ATOM 959 C C . ASN A 1 124 ? 6.871 15.508 22.094 1 95.12 124 ASN A C 1
ATOM 961 O O . ASN A 1 124 ? 7.859 16.109 22.516 1 95.12 124 ASN A O 1
ATOM 965 N N . THR A 1 125 ? 6.879 14.336 21.672 1 91.62 125 THR A N 1
ATOM 966 C CA . THR A 1 125 ? 8.078 13.539 21.891 1 91.62 125 THR A CA 1
ATOM 967 C C . THR A 1 125 ? 9.172 13.906 20.906 1 91.62 125 THR A C 1
ATOM 969 O O . THR A 1 125 ? 10.359 13.828 21.219 1 91.62 125 THR A O 1
ATOM 972 N N . GLU A 1 126 ? 8.867 14.297 19.781 1 84.06 126 GLU A N 1
ATOM 973 C CA . GLU A 1 126 ? 9.852 14.602 18.75 1 84.06 126 GLU A CA 1
ATOM 974 C C . GLU A 1 126 ? 10.305 16.062 18.844 1 84.06 126 GLU A C 1
ATOM 976 O O . GLU A 1 126 ? 11.453 16.375 18.516 1 84.06 126 GLU A O 1
ATOM 981 N N . LYS A 1 127 ? 9.406 16.922 19.219 1 81.81 127 LYS A N 1
ATOM 982 C CA . LYS A 1 127 ? 9.703 18.344 19.25 1 81.81 127 LYS A CA 1
ATOM 983 C C . LYS A 1 127 ? 9.398 18.938 20.625 1 81.81 127 LYS A C 1
ATOM 985 O O . LYS A 1 127 ? 8.523 19.797 20.766 1 81.81 127 LYS A O 1
ATOM 990 N N . GLU A 1 128 ? 10.219 18.688 21.5 1 82.62 128 GLU A N 1
ATOM 991 C CA . GLU A 1 128 ? 10 19.125 22.875 1 82.62 128 GLU A CA 1
ATOM 992 C C . GLU A 1 128 ? 10.141 20.641 23.016 1 82.62 128 GLU A C 1
ATOM 994 O O . GLU A 1 128 ? 9.461 21.266 23.828 1 82.62 128 GLU A O 1
ATOM 999 N N . GLU A 1 129 ? 10.883 21.172 22.109 1 77.38 129 GLU A N 1
ATOM 1000 C CA . GLU A 1 129 ? 11.164 22.594 22.188 1 77.38 129 GLU A CA 1
ATOM 1001 C C . GLU A 1 129 ? 9.945 23.422 21.781 1 77.38 129 GLU A C 1
ATOM 1003 O O . GLU A 1 129 ? 9.859 24.609 22.094 1 77.38 129 GLU A O 1
ATOM 1008 N N . ARG A 1 130 ? 9.016 22.766 21.172 1 79.38 130 ARG A N 1
ATOM 1009 C CA . ARG A 1 130 ? 7.84 23.469 20.688 1 79.38 130 ARG A CA 1
ATOM 1010 C C . ARG A 1 130 ? 6.723 23.469 21.734 1 79.38 130 ARG A C 1
ATOM 1012 O O . ARG A 1 130 ? 5.68 24.094 21.531 1 79.38 130 ARG A O 1
ATOM 1019 N N . VAL A 1 131 ? 6.996 22.875 22.844 1 89.94 131 VAL A N 1
ATOM 1020 C CA . VAL A 1 131 ? 5.965 22.734 23.875 1 89.94 131 VAL A CA 1
ATOM 1021 C C . VAL A 1 131 ? 5.988 23.969 24.781 1 89.94 131 VAL A C 1
ATOM 1023 O O . VAL A 1 131 ? 6.918 24.141 25.578 1 89.94 131 VAL A O 1
ATOM 1026 N N . GLN A 1 132 ? 4.867 24.75 24.688 1 86.81 132 GLN A N 1
ATOM 1027 C CA . GLN A 1 132 ? 4.836 26 25.438 1 86.81 132 GLN A CA 1
ATOM 1028 C C . GLN A 1 132 ? 3.848 25.922 26.609 1 86.81 132 GLN A C 1
ATOM 1030 O O . GLN A 1 132 ? 3.906 26.734 27.531 1 86.81 132 GLN A O 1
ATOM 1035 N N . ILE A 1 133 ? 3.02 24.906 26.531 1 95.69 133 ILE A N 1
ATOM 1036 C CA . ILE A 1 133 ? 1.998 24.828 27.578 1 95.69 133 ILE A CA 1
ATOM 1037 C C . ILE A 1 133 ? 2.061 23.453 28.25 1 95.69 133 ILE A C 1
ATOM 1039 O O . ILE A 1 133 ? 1.027 22.828 28.5 1 95.69 133 ILE A O 1
ATOM 1043 N N . GLY A 1 134 ? 3.238 23.016 28.5 1 95.12 134 GLY A N 1
ATOM 1044 C CA . GLY A 1 134 ? 3.465 21.703 29.078 1 95.12 134 GLY A CA 1
ATOM 1045 C C . GLY A 1 134 ? 2.924 21.578 30.5 1 95.12 134 GLY A C 1
ATOM 1046 O O . GLY A 1 134 ? 2.643 20.469 30.969 1 95.12 134 GLY A O 1
ATOM 1047 N N . ASN A 1 135 ? 2.76 22.641 31.188 1 95 135 ASN A N 1
ATOM 1048 C CA . ASN A 1 135 ? 2.277 22.625 32.562 1 95 135 ASN A CA 1
ATOM 1049 C C . ASN A 1 135 ? 0.838 22.125 32.656 1 95 135 ASN A C 1
ATOM 1051 O O . ASN A 1 135 ? 0.387 21.703 33.719 1 95 135 ASN A O 1
ATOM 1055 N N . LEU A 1 136 ? 0.138 22.156 31.594 1 97.25 136 LEU A N 1
ATOM 1056 C CA . LEU A 1 136 ? -1.245 21.688 31.578 1 97.25 136 LEU A CA 1
ATOM 1057 C C . LEU A 1 136 ? -1.314 20.172 31.766 1 97.25 136 LEU A C 1
ATOM 1059 O O . LEU A 1 136 ? -2.385 19.625 32.031 1 97.25 136 LEU A O 1
ATOM 1063 N N . ILE A 1 137 ? -0.181 19.516 31.641 1 96.94 137 ILE A N 1
ATOM 1064 C CA . ILE A 1 137 ? -0.131 18.062 31.719 1 96.94 137 ILE A CA 1
ATOM 1065 C C . ILE A 1 137 ? -0.566 17.609 33.094 1 96.94 137 ILE A C 1
ATOM 1067 O O . ILE A 1 137 ? -1.073 16.484 33.281 1 96.94 137 ILE A O 1
ATOM 1071 N N . GLU A 1 138 ? -0.467 18.438 34.062 1 96.81 138 GLU A N 1
ATOM 1072 C CA . GLU A 1 138 ? -0.811 18.109 35.469 1 96.81 138 GLU A CA 1
ATOM 1073 C C . GLU A 1 138 ? -2.322 18 35.625 1 96.81 138 GLU A C 1
ATOM 1075 O O . GLU A 1 138 ? -2.791 17.344 36.562 1 96.81 138 GLU A O 1
ATOM 1080 N N . ASP A 1 139 ? -3.039 18.609 34.75 1 98.12 139 ASP A N 1
ATOM 1081 C CA . ASP A 1 139 ? -4.492 18.625 34.906 1 98.12 139 ASP A CA 1
ATOM 1082 C C . ASP A 1 139 ? -5.133 17.5 34.094 1 98.12 139 ASP A C 1
ATOM 1084 O O . ASP A 1 139 ? -6.348 17.297 34.156 1 98.12 139 ASP A O 1
ATOM 1088 N N . ILE A 1 140 ? -4.312 16.766 33.312 1 97.19 140 ILE A N 1
ATOM 1089 C CA . ILE A 1 140 ? -4.867 15.695 32.5 1 97.19 140 ILE A CA 1
ATOM 1090 C C . ILE A 1 140 ? -4.223 14.359 32.875 1 97.19 140 ILE A C 1
ATOM 1092 O O . ILE A 1 140 ? -3.223 14.336 33.594 1 97.19 140 ILE A O 1
ATOM 1096 N N . GLN A 1 141 ? -4.883 13.281 32.5 1 95.88 141 GLN A N 1
ATOM 1097 C CA . GLN A 1 141 ? -4.391 11.93 32.75 1 95.88 141 GLN A CA 1
ATOM 1098 C C . GLN A 1 141 ? -4.461 11.078 31.484 1 95.88 141 GLN A C 1
ATOM 1100 O O . GLN A 1 141 ? -5.461 11.102 30.75 1 95.88 141 GLN A O 1
ATOM 1105 N N . THR A 1 142 ? -3.357 10.406 31.25 1 95.81 142 THR A N 1
ATOM 1106 C CA . THR A 1 142 ? -3.416 9.438 30.172 1 95.81 142 THR A CA 1
ATOM 1107 C C . THR A 1 142 ? -4.406 8.32 30.484 1 95.81 142 THR A C 1
ATOM 1109 O O . THR A 1 142 ? -4.293 7.664 31.531 1 95.81 142 THR A O 1
ATOM 1112 N N . PRO A 1 143 ? -5.328 8.148 29.625 1 96.44 143 PRO A N 1
ATOM 1113 C CA . PRO A 1 143 ? -6.289 7.078 29.906 1 96.44 143 PRO A CA 1
ATOM 1114 C C . PRO A 1 143 ? -5.613 5.719 30.109 1 96.44 143 PRO A C 1
ATOM 1116 O O . PRO A 1 143 ? -4.625 5.418 29.438 1 96.44 143 PRO A O 1
ATOM 1119 N N . ARG A 1 144 ? -6.191 4.852 30.922 1 93.31 144 ARG A N 1
ATOM 1120 C CA . ARG A 1 144 ? -5.598 3.594 31.359 1 93.31 144 ARG A CA 1
ATOM 1121 C C . ARG A 1 144 ? -5.328 2.674 30.188 1 93.31 144 ARG A C 1
ATOM 1123 O O . ARG A 1 144 ? -4.328 1.954 30.156 1 93.31 144 ARG A O 1
ATOM 1130 N N . PHE A 1 145 ? -6.211 2.699 29.266 1 96.31 145 PHE A N 1
ATOM 1131 C CA . PHE A 1 145 ? -6.082 1.758 28.156 1 96.31 145 PHE A CA 1
ATOM 1132 C C . PHE A 1 145 ? -4.98 2.199 27.203 1 96.31 145 PHE A C 1
ATOM 1134 O O . PHE A 1 145 ? -4.617 1.458 26.281 1 96.31 145 PHE A O 1
ATOM 1141 N N . LEU A 1 146 ? -4.367 3.402 27.391 1 96.88 146 LEU A N 1
ATOM 1142 C CA . LEU A 1 146 ? -3.27 3.879 26.562 1 96.88 146 LEU A CA 1
ATOM 1143 C C . LEU A 1 146 ? -1.935 3.723 27.281 1 96.88 146 LEU A C 1
ATOM 1145 O O . LEU A 1 146 ? -0.892 4.121 26.766 1 96.88 146 LEU A O 1
ATOM 1149 N N . LYS A 1 147 ? -1.918 3.123 28.375 1 93.31 147 LYS A N 1
ATOM 1150 C CA . LYS A 1 147 ? -0.743 3.086 29.234 1 93.31 147 LYS A CA 1
ATOM 1151 C C . LYS A 1 147 ? 0.415 2.357 28.562 1 93.31 147 LYS A C 1
ATOM 1153 O O . LYS A 1 147 ? 1.581 2.662 28.812 1 93.31 147 LYS A O 1
ATOM 1158 N N . THR A 1 148 ? 0.11 1.471 27.703 1 92.75 148 THR A N 1
ATOM 1159 C CA . THR A 1 148 ? 1.163 0.679 27.078 1 92.75 148 THR A CA 1
ATOM 1160 C C . THR A 1 148 ? 1.586 1.298 25.75 1 92.75 148 THR A C 1
ATOM 1162 O O . THR A 1 148 ? 2.469 0.773 25.062 1 92.75 148 THR A O 1
ATOM 1165 N N . LYS A 1 149 ? 0.977 2.393 25.438 1 95.94 149 LYS A N 1
ATOM 1166 C CA . LYS A 1 149 ? 1.27 3.006 24.141 1 95.94 149 LYS A CA 1
ATOM 1167 C C . LYS A 1 149 ? 2.352 4.074 24.266 1 95.94 149 LYS A C 1
ATOM 1169 O O . LYS A 1 149 ? 2.443 4.75 25.297 1 95.94 149 LYS A O 1
ATOM 1174 N N . THR A 1 150 ? 3.191 4.148 23.266 1 94.81 150 THR A N 1
ATOM 1175 C CA . THR A 1 150 ? 4.117 5.273 23.172 1 94.81 150 THR A CA 1
ATOM 1176 C C . THR A 1 150 ? 3.455 6.457 22.469 1 94.81 150 THR A C 1
ATOM 1178 O O . THR A 1 150 ? 3.291 6.445 21.25 1 94.81 150 THR A O 1
ATOM 1181 N N . LEU A 1 151 ? 3.203 7.445 23.266 1 96.94 151 LEU A N 1
ATOM 1182 C CA . LEU A 1 151 ? 2.492 8.602 22.734 1 96.94 151 LEU A CA 1
ATOM 1183 C C . LEU A 1 151 ? 3.432 9.5 21.938 1 96.94 151 LEU A C 1
ATOM 1185 O O . LEU A 1 151 ? 4.582 9.703 22.328 1 96.94 151 LEU A O 1
ATOM 1189 N N . ALA A 1 152 ? 2.908 9.977 20.828 1 96.69 152 ALA A N 1
ATOM 1190 C CA . ALA A 1 152 ? 3.656 10.914 20 1 96.69 152 ALA A CA 1
ATOM 1191 C C . ALA A 1 152 ? 3.426 12.359 20.453 1 96.69 152 ALA A C 1
ATOM 1193 O O . ALA A 1 152 ? 4.363 13.156 20.5 1 96.69 152 ALA A O 1
ATOM 1194 N N . SER A 1 153 ? 2.203 12.664 20.719 1 97.25 153 SER A N 1
ATOM 1195 C CA . SER A 1 153 ? 1.879 14.023 21.125 1 97.25 153 SER A CA 1
ATOM 1196 C C . SER A 1 153 ? 0.542 14.086 21.859 1 97.25 153 SER A C 1
ATOM 1198 O O . SER A 1 153 ? -0.296 13.195 21.703 1 97.25 153 SER A O 1
ATOM 1200 N N . ILE A 1 154 ? 0.4 15.039 22.734 1 98.19 154 ILE A N 1
ATOM 1201 C CA . ILE A 1 154 ? -0.841 15.469 23.359 1 98.19 154 ILE A CA 1
ATOM 1202 C C . ILE A 1 154 ? -1.108 16.938 23.016 1 98.19 154 ILE A C 1
ATOM 1204 O O . ILE A 1 154 ? -0.245 17.797 23.219 1 98.19 154 ILE A O 1
ATOM 1208 N N . ASN A 1 155 ? -2.285 17.203 22.484 1 97.75 155 ASN A N 1
ATOM 1209 C CA . ASN A 1 155 ? -2.529 18.547 21.984 1 97.75 155 ASN A CA 1
ATOM 1210 C C . ASN A 1 155 ? -3.795 19.156 22.578 1 97.75 155 ASN A C 1
ATOM 1212 O O . ASN A 1 155 ? -4.781 18.453 22.797 1 97.75 155 ASN A O 1
ATOM 1216 N N . LEU A 1 156 ? -3.742 20.469 22.797 1 97.56 156 LEU A N 1
ATOM 1217 C CA . LEU A 1 156 ? -4.895 21.25 23.234 1 97.56 156 LEU A CA 1
ATOM 1218 C C . LEU A 1 156 ? -5.637 21.828 22.031 1 97.56 156 LEU A C 1
ATOM 1220 O O . LEU A 1 156 ? -5.016 22.328 21.094 1 97.56 156 LEU A O 1
ATOM 1224 N N . TRP A 1 157 ? -6.941 21.75 22.062 1 97.06 157 TRP A N 1
ATOM 1225 C CA . TRP A 1 157 ? -7.863 22.375 21.109 1 97.06 157 TRP A CA 1
ATOM 1226 C C . TRP A 1 157 ? -8.891 23.234 21.828 1 97.06 157 TRP A C 1
ATOM 1228 O O . TRP A 1 157 ? -9.508 22.797 22.812 1 97.06 157 TRP A O 1
ATOM 1238 N N . MET A 1 158 ? -9.062 24.453 21.359 1 96.19 158 MET A N 1
ATOM 1239 C CA . MET A 1 158 ? -10.016 25.344 22.016 1 96.19 158 MET A CA 1
ATOM 1240 C C . MET A 1 158 ? -10.602 26.328 21.016 1 96.19 158 MET A C 1
ATOM 1242 O O . MET A 1 158 ? -9.891 26.859 20.156 1 96.19 158 MET A O 1
ATOM 1246 N N . ASN A 1 159 ? -11.914 26.531 21.094 1 94.06 159 ASN A N 1
ATOM 1247 C CA . ASN A 1 159 ? -12.586 27.516 20.25 1 94.06 159 ASN A CA 1
ATOM 1248 C C . ASN A 1 159 ? -13.562 28.375 21.047 1 94.06 159 ASN A C 1
ATOM 1250 O O . ASN A 1 159 ? -14.18 27.891 22 1 94.06 159 ASN A O 1
ATOM 1254 N N . GLY A 1 160 ? -13.625 29.641 20.672 1 90.75 160 GLY A N 1
ATOM 1255 C CA . GLY A 1 160 ? -14.594 30.547 21.281 1 90.75 160 GLY A CA 1
ATOM 1256 C C . GLY A 1 160 ? -15.914 30.594 20.531 1 90.75 160 GLY A C 1
ATOM 1257 O O . GLY A 1 160 ? -16.969 30.812 21.141 1 90.75 160 GLY A O 1
ATOM 1258 N N . ALA A 1 161 ? -15.828 30.453 19.281 1 90 161 ALA A N 1
ATOM 1259 C CA . ALA A 1 161 ? -17 30.406 18.406 1 90 161 ALA A CA 1
ATOM 1260 C C . ALA A 1 161 ? -17.078 29.047 17.688 1 90 161 ALA A C 1
ATOM 1262 O O . ALA A 1 161 ? -16.172 28.234 17.797 1 90 161 ALA A O 1
ATOM 1263 N N . GLN A 1 162 ? -18.234 28.891 17.062 1 91.38 162 GLN A N 1
ATOM 1264 C CA . GLN A 1 162 ? -18.406 27.641 16.312 1 91.38 162 GLN A CA 1
ATOM 1265 C C . GLN A 1 162 ? -17.297 27.453 15.289 1 91.38 162 GLN A C 1
ATOM 1267 O O . GLN A 1 162 ? -16.922 28.391 14.594 1 91.38 162 GLN A O 1
ATOM 1272 N N . THR A 1 163 ? -16.703 26.281 15.242 1 91.38 163 THR A N 1
ATOM 1273 C CA . THR A 1 163 ? -15.656 25.953 14.281 1 91.38 163 THR A CA 1
ATOM 1274 C C . THR A 1 163 ? -15.922 24.609 13.625 1 91.38 163 THR A C 1
ATOM 1276 O O . THR A 1 163 ? -16.625 23.766 14.188 1 91.38 163 THR A O 1
ATOM 1279 N N . ARG A 1 164 ? -15.43 24.484 12.43 1 92.19 164 ARG A N 1
ATOM 1280 C CA . ARG A 1 164 ? -15.484 23.234 11.68 1 92.19 164 ARG A CA 1
ATOM 1281 C C . ARG A 1 164 ? -14.148 22.922 11.016 1 92.19 164 ARG A C 1
ATOM 1283 O O . ARG A 1 164 ? -13.562 23.797 10.367 1 92.19 164 ARG A O 1
ATOM 1290 N N . SER A 1 165 ? -13.68 21.734 11.219 1 91.56 165 SER A N 1
ATOM 1291 C CA . SER A 1 165 ? -12.477 21.328 10.5 1 91.56 165 SER A CA 1
ATOM 129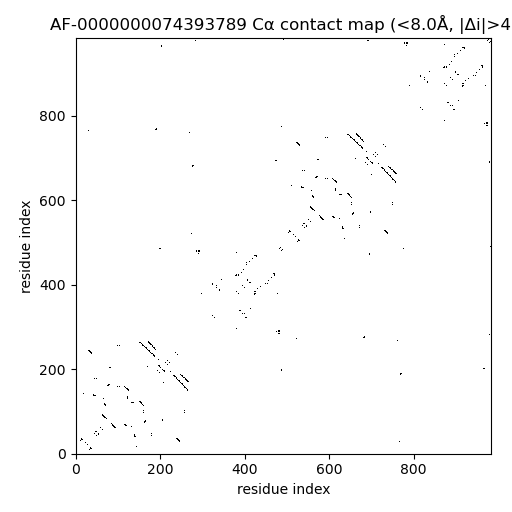2 C C . SER A 1 165 ? -12.797 20.891 9.078 1 91.56 165 SER A C 1
ATOM 1294 O O . SER A 1 165 ? -13.93 20.484 8.789 1 91.56 165 SER A O 1
ATOM 1296 N N . SER A 1 166 ? -11.812 21 8.211 1 90.31 166 SER A N 1
ATOM 1297 C CA . SER A 1 166 ? -11.945 20.297 6.938 1 90.31 166 SER A CA 1
ATOM 1298 C C . SER A 1 166 ? -11.969 18.797 7.145 1 90.31 166 SER A C 1
ATOM 1300 O O . SER A 1 166 ? -11.531 18.297 8.188 1 90.31 166 SER A O 1
ATOM 1302 N N . THR A 1 167 ? -12.547 18.062 6.188 1 94.88 167 THR A N 1
ATOM 1303 C CA . THR A 1 167 ? -12.531 16.609 6.234 1 94.88 167 THR A CA 1
ATOM 1304 C C . THR A 1 167 ? -11.141 16.062 5.91 1 94.88 167 THR A C 1
ATOM 1306 O O . THR A 1 167 ? -10.578 16.391 4.863 1 94.88 167 THR A O 1
ATOM 1309 N N . HIS A 1 168 ? -10.539 15.289 6.832 1 96.38 168 HIS A N 1
ATOM 1310 C CA . HIS A 1 168 ? -9.188 14.781 6.66 1 96.38 168 HIS A CA 1
ATOM 1311 C C . HIS A 1 168 ? -8.977 13.5 7.461 1 96.38 168 HIS A C 1
ATOM 1313 O O . HIS A 1 168 ? -9.875 13.047 8.164 1 96.38 168 HIS A O 1
ATOM 1319 N N . TYR A 1 169 ? -7.883 12.852 7.219 1 97.44 169 TYR A N 1
ATOM 1320 C CA . TYR A 1 169 ? -7.457 11.75 8.078 1 97.44 169 TYR A CA 1
ATOM 1321 C C . TYR A 1 169 ? -6.109 12.055 8.719 1 97.44 169 TYR A C 1
ATOM 1323 O O . TYR A 1 169 ? -5.34 12.867 8.211 1 97.44 169 TYR A O 1
ATOM 1331 N N . ASP A 1 170 ? -5.867 11.445 9.875 1 96.69 170 ASP A N 1
ATOM 1332 C CA . ASP A 1 170 ? -4.598 11.609 10.57 1 96.69 170 ASP A CA 1
ATOM 1333 C C . ASP A 1 170 ? -3.67 10.422 10.305 1 96.69 170 ASP A C 1
ATOM 1335 O O . ASP A 1 170 ? -4.129 9.297 10.133 1 96.69 170 ASP A O 1
ATOM 1339 N N . PRO A 1 171 ? -2.377 10.664 10.266 1 95.94 171 PRO A N 1
A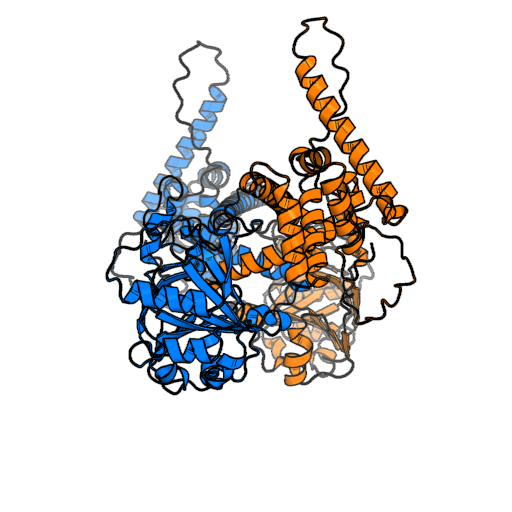TOM 1340 C CA . PRO A 1 171 ? -1.416 9.562 10.133 1 95.94 171 PRO A CA 1
ATOM 1341 C C . PRO A 1 171 ? -1.106 8.883 11.461 1 95.94 171 PRO A C 1
ATOM 1343 O O . PRO A 1 171 ? -0.106 8.172 11.578 1 95.94 171 PRO A O 1
ATOM 1346 N N . HIS A 1 172 ? -1.936 9.156 12.531 1 97.56 172 HIS A N 1
ATOM 1347 C CA . HIS A 1 172 ? -1.848 8.562 13.859 1 97.56 172 HIS A CA 1
ATOM 1348 C C . HIS A 1 172 ? -3.219 8.125 14.359 1 97.56 172 HIS A C 1
ATOM 1350 O O . HIS A 1 172 ? -4.242 8.68 13.953 1 97.56 172 HIS A O 1
ATOM 1356 N N . HIS A 1 173 ? -3.107 7.125 15.188 1 98.5 173 HIS A N 1
ATOM 1357 C CA . HIS A 1 173 ? -4.281 6.941 16.031 1 98.5 173 HIS A CA 1
ATOM 1358 C C . HIS A 1 173 ? -4.551 8.18 16.875 1 98.5 173 HIS A C 1
ATOM 1360 O O . HIS A 1 173 ? -3.619 8.891 17.266 1 98.5 173 HIS A O 1
ATOM 1366 N N . ASN A 1 174 ? -5.852 8.414 17.094 1 98.75 174 ASN A N 1
ATOM 1367 C CA . ASN A 1 174 ? -6.281 9.617 17.797 1 98.75 174 ASN A CA 1
ATOM 1368 C C . ASN A 1 174 ? -7.32 9.305 18.875 1 98.75 174 ASN A C 1
ATOM 1370 O O . ASN A 1 174 ? -8.289 8.594 18.609 1 98.75 174 ASN A O 1
ATOM 1374 N N . LEU A 1 175 ? -7.035 9.703 20.062 1 98.75 175 LEU A N 1
ATOM 1375 C CA . LEU A 1 175 ? -8.078 9.758 21.078 1 98.75 175 LEU A CA 1
ATOM 1376 C C . LEU A 1 175 ? -8.484 11.203 21.375 1 98.75 175 LEU A C 1
ATOM 1378 O O . LEU A 1 175 ? -7.762 11.93 22.062 1 98.75 175 LEU A O 1
ATOM 1382 N N . LEU A 1 176 ? -9.602 11.562 20.859 1 98.81 176 LEU A N 1
ATOM 1383 C CA . LEU A 1 176 ? -10.141 12.906 21.047 1 98.81 176 LEU A CA 1
ATOM 1384 C C . LEU A 1 176 ? -10.992 12.977 22.312 1 98.81 176 LEU A C 1
ATOM 1386 O O . LEU A 1 176 ? -12.031 12.32 22.422 1 98.81 176 LEU A O 1
ATOM 1390 N N . CYS A 1 177 ? -10.586 13.789 23.266 1 98.62 177 CYS A N 1
ATOM 1391 C CA . CYS A 1 177 ? -11.25 13.914 24.547 1 98.62 177 CYS A CA 1
ATOM 1392 C C . CYS A 1 177 ? -11.891 15.289 24.703 1 98.62 177 CYS A C 1
ATOM 1394 O O . CYS A 1 177 ? -11.203 16.312 24.625 1 98.62 177 CYS A O 1
ATOM 1396 N N . VAL A 1 178 ? -13.172 15.32 24.969 1 98.38 178 VAL A N 1
ATOM 1397 C CA . VAL A 1 178 ? -13.852 16.594 25.188 1 98.38 178 VAL A CA 1
ATOM 1398 C C . VAL A 1 178 ? -13.852 16.922 26.688 1 98.38 178 VAL A C 1
ATOM 1400 O O . VAL A 1 178 ? -14.461 16.203 27.484 1 98.38 178 VAL A O 1
ATOM 1403 N N . VAL A 1 179 ? -13.195 17.969 27.047 1 98.06 179 VAL A N 1
ATOM 1404 C CA . VAL A 1 179 ? -13.086 18.359 28.438 1 98.06 179 VAL A CA 1
ATOM 1405 C C . VAL A 1 179 ? -14.258 19.266 28.828 1 98.06 179 VAL A C 1
ATOM 1407 O O . VAL A 1 179 ? -14.844 19.109 29.891 1 98.06 179 VAL A O 1
ATOM 1410 N N . SER A 1 180 ? -14.562 20.172 28.016 1 96.56 180 SER A N 1
ATOM 1411 C CA . SER A 1 180 ? -15.711 21.062 28.172 1 96.56 180 SER A CA 1
ATOM 1412 C C . SER A 1 180 ? -16.359 21.344 26.812 1 96.56 180 SER A C 1
ATOM 1414 O O . SER A 1 180 ? -15.688 21.406 25.797 1 96.56 180 SER A O 1
ATOM 1416 N N . GLY A 1 181 ? -17.719 21.547 26.859 1 96.19 181 GLY A N 1
ATOM 1417 C CA . GLY A 1 181 ? -18.438 21.828 25.625 1 96.19 181 GLY A CA 1
ATOM 1418 C C . GLY A 1 181 ? -18.875 20.562 24.906 1 96.19 181 GLY A C 1
ATOM 1419 O O . GLY A 1 181 ? -19.203 19.562 25.531 1 96.19 181 GLY A O 1
ATOM 1420 N N . THR A 1 182 ? -19.078 20.719 23.547 1 97.19 182 THR A N 1
ATOM 1421 C CA . THR A 1 182 ? -19.609 19.625 22.734 1 97.19 182 THR A CA 1
ATOM 1422 C C . THR A 1 182 ? -18.953 19.609 21.359 1 97.19 182 THR A C 1
ATOM 1424 O O . THR A 1 182 ? -18.734 20.672 20.766 1 97.19 182 THR A O 1
ATOM 1427 N N . LYS A 1 183 ? -18.641 18.453 20.859 1 98 183 LYS A N 1
ATOM 1428 C CA . LYS A 1 183 ? -18.156 18.266 19.5 1 98 183 LYS A CA 1
ATOM 1429 C C . LYS A 1 183 ? -19 17.234 18.75 1 98 183 LYS A C 1
ATOM 1431 O O . LYS A 1 183 ? -19.484 16.266 19.344 1 98 183 LYS A O 1
ATOM 1436 N N . GLN A 1 184 ? -19.266 17.531 17.562 1 97.94 184 GLN A N 1
ATOM 1437 C CA . GLN A 1 184 ? -19.859 16.594 16.625 1 97.94 184 GLN A CA 1
ATOM 1438 C C . GLN A 1 184 ? -18.828 16.125 15.594 1 97.94 184 GLN A C 1
ATOM 1440 O O . GLN A 1 184 ? -18.156 16.938 14.969 1 97.94 184 GLN A O 1
ATOM 1445 N N . VAL A 1 185 ? -18.703 14.773 15.422 1 98.25 185 VAL A N 1
ATOM 1446 C CA . VAL A 1 185 ? -17.703 14.227 14.516 1 98.25 185 VAL A CA 1
ATOM 1447 C C . VAL A 1 185 ? -18.375 13.359 13.453 1 98.25 185 VAL A C 1
ATOM 1449 O O . VAL A 1 185 ? -19.078 12.406 13.789 1 98.25 185 VAL A O 1
ATOM 1452 N N . ASP A 1 186 ? -18.219 13.742 12.227 1 97 186 ASP A N 1
ATOM 1453 C CA . ASP A 1 186 ? -18.594 12.867 11.117 1 97 186 ASP A CA 1
ATOM 1454 C C . ASP A 1 186 ? -17.406 12.016 10.68 1 97 186 ASP A C 1
ATOM 1456 O O . ASP A 1 186 ? -16.297 12.531 10.453 1 97 186 ASP A O 1
ATOM 1460 N N . LEU A 1 187 ? -17.656 10.711 10.555 1 98 187 LEU A N 1
ATOM 1461 C CA . LEU A 1 187 ? -16.562 9.773 10.312 1 98 187 LEU A CA 1
ATOM 1462 C C . LEU A 1 187 ? -16.844 8.93 9.07 1 98 187 LEU A C 1
ATOM 1464 O O . LEU A 1 187 ? -17.984 8.57 8.805 1 98 187 LEU A O 1
ATOM 1468 N N . TRP A 1 188 ? -15.789 8.656 8.266 1 97.44 188 TRP A N 1
ATOM 1469 C CA . TRP A 1 188 ? -15.797 7.738 7.133 1 97.44 188 TRP A CA 1
ATOM 1470 C C . TRP A 1 188 ? -14.633 6.762 7.211 1 97.44 188 TRP A C 1
ATOM 1472 O O . TRP A 1 188 ? -13.516 7.148 7.562 1 97.44 188 TRP A O 1
ATOM 1482 N N . PRO A 1 189 ? -14.859 5.484 6.949 1 97.75 189 PRO A N 1
ATOM 1483 C CA . PRO A 1 189 ? -13.719 4.562 6.867 1 97.75 189 PRO A CA 1
ATOM 1484 C C . PRO A 1 189 ? -12.812 4.863 5.676 1 97.75 189 PRO A C 1
ATOM 1486 O O . PRO A 1 189 ? -13.234 5.496 4.711 1 97.75 189 PRO A O 1
ATOM 1489 N N . PRO A 1 190 ? -11.547 4.445 5.746 1 98.12 190 PRO A N 1
ATOM 1490 C CA . PRO A 1 190 ? -10.641 4.648 4.613 1 98.12 190 PRO A CA 1
ATOM 1491 C C . PRO A 1 190 ? -11.203 4.098 3.303 1 98.12 190 PRO A C 1
ATOM 1493 O O . PRO A 1 190 ? -10.914 4.637 2.23 1 98.12 190 PRO A O 1
ATOM 1496 N N . SER A 1 191 ? -12.023 3.086 3.326 1 97 191 SER A N 1
ATOM 1497 C CA . SER A 1 191 ? -12.617 2.496 2.131 1 97 191 SER A CA 1
ATOM 1498 C C . SER A 1 191 ? -13.531 3.488 1.422 1 97 191 SER A C 1
ATOM 1500 O O . SER A 1 191 ? -13.938 3.26 0.281 1 97 191 SER A O 1
ATOM 1502 N N . SER A 1 192 ? -13.859 4.676 2.031 1 96.94 192 SER A N 1
ATOM 1503 C CA . SER A 1 192 ? -14.695 5.715 1.431 1 96.94 192 SER A CA 1
ATOM 1504 C C . SER A 1 192 ? -13.859 6.688 0.605 1 96.94 192 SER A C 1
ATOM 1506 O O . SER A 1 192 ? -14.375 7.672 0.082 1 96.94 192 SER A O 1
ATOM 1508 N N . THR A 1 193 ? -12.578 6.453 0.42 1 97.88 193 THR A N 1
ATOM 1509 C CA . THR A 1 193 ? -11.633 7.309 -0.286 1 97.88 193 THR A CA 1
ATOM 1510 C C . THR A 1 193 ? -12.172 7.695 -1.659 1 97.88 193 THR A C 1
ATOM 1512 O O . THR A 1 193 ? -12.148 8.867 -2.035 1 97.88 193 THR A O 1
ATOM 1515 N N . PRO A 1 194 ? -12.789 6.754 -2.424 1 97.31 194 PRO A N 1
ATOM 1516 C CA . PRO A 1 194 ? -13.258 7.117 -3.764 1 97.31 194 PRO A CA 1
ATOM 1517 C C . PRO A 1 194 ? -14.305 8.227 -3.742 1 97.31 194 PRO A C 1
ATOM 1519 O O . PRO A 1 194 ? -14.43 8.984 -4.703 1 97.31 194 PRO A O 1
ATOM 1522 N N . PHE A 1 195 ? -15.023 8.352 -2.648 1 97.06 195 PHE A N 1
ATOM 1523 C CA . PHE A 1 195 ? -16.125 9.312 -2.574 1 97.06 195 PHE A CA 1
ATOM 1524 C C . PHE A 1 195 ? -15.641 10.641 -1.998 1 97.06 195 PHE A C 1
ATOM 1526 O O . PHE A 1 195 ? -16.312 11.664 -2.156 1 97.06 195 PHE A O 1
ATOM 1533 N N . LEU A 1 196 ? -14.516 10.578 -1.322 1 97.12 196 LEU A N 1
ATOM 1534 C CA . LEU A 1 196 ? -14.039 11.75 -0.6 1 97.12 196 LEU A CA 1
ATOM 1535 C C . LEU A 1 196 ? -13.023 12.531 -1.436 1 97.12 196 LEU A C 1
ATOM 1537 O O . LEU A 1 196 ? -12.695 13.672 -1.114 1 97.12 196 LEU A O 1
ATOM 1541 N N . TYR A 1 197 ? -12.508 11.953 -2.49 1 96.75 197 TYR A N 1
ATOM 1542 C CA . TYR A 1 197 ? -11.578 12.594 -3.414 1 96.75 197 TYR A CA 1
ATOM 1543 C C . TYR A 1 197 ? -10.438 13.266 -2.66 1 96.75 197 TYR A C 1
ATOM 1545 O O . TYR A 1 197 ? -10.242 14.484 -2.773 1 96.75 197 TYR A O 1
ATOM 1553 N N . PRO A 1 198 ? -9.648 12.484 -1.912 1 96.44 198 PRO A N 1
ATOM 1554 C CA . PRO A 1 198 ? -8.531 13.141 -1.236 1 96.44 198 PRO A CA 1
ATOM 1555 C C . PRO A 1 198 ? -7.598 13.859 -2.207 1 96.44 198 PRO A C 1
ATOM 1557 O O . PRO A 1 198 ? -7.434 13.43 -3.35 1 96.44 198 PRO A O 1
ATOM 1560 N N . MET A 1 199 ? -6.992 14.938 -1.766 1 94.62 199 MET A N 1
ATOM 1561 C CA . MET A 1 199 ? -6.062 15.727 -2.566 1 94.62 199 MET A CA 1
ATOM 1562 C C . MET A 1 199 ? -4.879 14.883 -3.021 1 94.62 199 MET A C 1
ATOM 1564 O O . MET A 1 199 ? -4.617 13.82 -2.455 1 94.62 199 MET A O 1
ATOM 1568 N N . PRO A 1 200 ? -4.16 15.352 -4.027 1 94.56 200 PRO A N 1
ATOM 1569 C CA . PRO A 1 200 ? -3.057 14.562 -4.574 1 94.56 200 PRO A CA 1
ATOM 1570 C C . PRO A 1 200 ? -1.993 14.234 -3.529 1 94.56 200 PRO A C 1
ATOM 1572 O O . PRO A 1 200 ? -1.671 15.07 -2.684 1 94.56 200 PRO A O 1
ATOM 1575 N N . LEU A 1 201 ? -1.45 13.078 -3.619 1 95.38 201 LEU A N 1
ATOM 1576 C CA . LEU A 1 201 ? -0.503 12.539 -2.65 1 95.38 201 LEU A CA 1
ATOM 1577 C C . LEU A 1 201 ? 0.755 13.398 -2.584 1 95.38 201 LEU A C 1
ATOM 1579 O O . LEU A 1 201 ? 1.393 13.492 -1.532 1 95.38 201 LEU A O 1
ATOM 1583 N N . TYR A 1 202 ? 1.134 14.031 -3.625 1 93.69 202 TYR A N 1
ATOM 1584 C CA . TYR A 1 202 ? 2.371 14.805 -3.709 1 93.69 202 TYR A CA 1
ATOM 1585 C C . TYR A 1 202 ? 2.162 16.219 -3.203 1 93.69 202 TYR A C 1
ATOM 1587 O O . TYR A 1 202 ? 3.104 17.016 -3.168 1 93.69 202 TYR A O 1
ATOM 1595 N N . GLY A 1 203 ? 0.987 16.516 -2.812 1 90.69 203 GLY A N 1
ATOM 1596 C CA . GLY A 1 203 ? 0.706 17.859 -2.309 1 90.69 203 GLY A CA 1
ATOM 1597 C C . GLY A 1 203 ? 0.835 17.953 -0.802 1 90.69 203 GLY A C 1
ATOM 1598 O O . GLY A 1 203 ? 0.918 16.953 -0.106 1 90.69 203 GLY A O 1
ATOM 1599 N N . GLU A 1 204 ? 0.756 19.156 -0.263 1 87.31 204 GLU A N 1
ATOM 1600 C CA . GLU A 1 204 ? 0.922 19.438 1.16 1 87.31 204 GLU A CA 1
ATOM 1601 C C . GLU A 1 204 ? -0.327 19.062 1.947 1 87.31 204 GLU A C 1
ATOM 1603 O O . GLU A 1 204 ? -0.25 18.781 3.146 1 87.31 204 GLU A O 1
ATOM 1608 N N . ALA A 1 205 ? -1.43 19.031 1.287 1 90.62 205 ALA A N 1
ATOM 1609 C CA . ALA A 1 205 ? -2.699 18.734 1.944 1 90.62 205 ALA A CA 1
ATOM 1610 C C . ALA A 1 205 ? -3.246 17.375 1.492 1 90.62 205 ALA A C 1
ATOM 1612 O O . ALA A 1 205 ? -4.457 17.203 1.336 1 90.62 205 ALA A O 1
ATOM 1613 N N . SER A 1 206 ? -2.332 16.438 1.33 1 93.88 206 SER A N 1
ATOM 1614 C CA . SER A 1 206 ? -2.682 15.172 0.711 1 93.88 206 SER A CA 1
ATOM 1615 C C . SER A 1 206 ? -3.662 14.383 1.576 1 93.88 206 SER A C 1
ATOM 1617 O O . SER A 1 206 ? -4.352 13.484 1.085 1 93.88 206 SER A O 1
ATOM 1619 N N . ASN A 1 207 ? -3.771 14.617 2.902 1 95.5 207 ASN A N 1
ATOM 1620 C CA . ASN A 1 207 ? -4.656 13.867 3.789 1 95.5 207 ASN A CA 1
ATOM 1621 C C . ASN A 1 207 ? -6.027 14.523 3.896 1 95.5 207 ASN A C 1
ATOM 1623 O O . ASN A 1 207 ? -6.879 14.07 4.668 1 95.5 207 ASN A O 1
ATOM 1627 N N . HIS A 1 208 ? -6.312 15.617 3.125 1 94.5 208 HIS A N 1
ATOM 1628 C CA . HIS A 1 208 ? -7.594 16.312 3.158 1 94.5 208 HIS A CA 1
ATOM 1629 C C . HIS A 1 208 ? -8.453 15.945 1.954 1 94.5 208 HIS A C 1
ATOM 1631 O O . HIS A 1 208 ? -7.934 15.742 0.854 1 94.5 208 HIS A O 1
ATOM 1637 N N . SER A 1 209 ? -9.742 15.906 2.17 1 95.25 209 SER A N 1
ATOM 1638 C CA . SER A 1 209 ? -10.688 15.727 1.077 1 95.25 209 SER A CA 1
ATOM 1639 C C . SER A 1 209 ? -10.812 16.984 0.23 1 95.25 209 SER A C 1
ATOM 1641 O O . SER A 1 209 ? -10.789 18.094 0.759 1 95.25 209 SER A O 1
ATOM 1643 N N . GLY A 1 210 ? -10.984 16.797 -1.035 1 91.56 210 GLY A N 1
ATOM 1644 C CA . GLY A 1 210 ? -11.219 17.906 -1.938 1 91.56 210 GLY A CA 1
ATOM 1645 C C . GLY A 1 210 ? -12.688 18.266 -2.074 1 91.56 210 GLY A C 1
ATOM 1646 O O . GLY A 1 210 ? -13.039 19.203 -2.787 1 91.56 210 GLY A O 1
ATOM 1647 N N . VAL A 1 211 ? -13.484 17.562 -1.348 1 92.56 211 VAL A N 1
ATOM 1648 C CA . VAL A 1 211 ? -14.922 17.75 -1.464 1 92.56 211 VAL A CA 1
ATOM 1649 C C . VAL A 1 211 ? -15.43 18.609 -0.303 1 92.56 211 VAL A C 1
ATOM 1651 O O . VAL A 1 211 ? -15.32 18.203 0.859 1 92.56 211 VAL A O 1
ATOM 1654 N N . PRO A 1 212 ? -15.992 19.734 -0.599 1 84.75 212 PRO A N 1
ATOM 1655 C CA . PRO A 1 212 ? -16.688 20.453 0.475 1 84.75 212 PRO A CA 1
ATOM 1656 C C . PRO A 1 212 ? -17.938 19.719 0.954 1 84.75 212 PRO A C 1
ATOM 1658 O O . PRO A 1 212 ? -18.875 19.531 0.178 1 84.75 212 PRO A O 1
ATOM 1661 N N . MET A 1 213 ? -18.016 19.406 2.123 1 84.12 213 MET A N 1
ATOM 1662 C CA . MET A 1 213 ? -19.078 18.547 2.65 1 84.12 213 MET A CA 1
ATOM 1663 C C . MET A 1 213 ? -20.422 19.266 2.656 1 84.12 213 MET A C 1
ATOM 1665 O O . MET A 1 213 ? -21.469 18.641 2.527 1 84.12 213 MET A O 1
ATOM 1669 N N . ASP A 1 214 ? -20.422 20.547 2.793 1 81.69 214 ASP A N 1
ATOM 1670 C CA . ASP A 1 214 ? -21.672 21.297 2.875 1 81.69 214 ASP A CA 1
ATOM 1671 C C . ASP A 1 214 ? -22.312 21.453 1.497 1 81.69 214 ASP A C 1
ATOM 1673 O O . ASP A 1 214 ? -23.531 21.391 1.366 1 81.69 214 ASP A O 1
ATOM 1677 N N . GLU A 1 215 ? -21.484 21.641 0.457 1 85.44 215 GLU A N 1
ATOM 1678 C CA . GLU A 1 215 ? -21.984 21.828 -0.901 1 85.44 215 GLU A CA 1
ATOM 1679 C C . GLU A 1 215 ? -21.062 21.156 -1.922 1 85.44 215 GLU A C 1
ATOM 1681 O O . GLU A 1 215 ? -20.328 21.828 -2.643 1 85.44 215 GLU A O 1
ATOM 1686 N N . PRO A 1 216 ? -21.25 19.891 -1.965 1 90.56 216 PRO A N 1
ATOM 1687 C CA . PRO A 1 216 ? -20.406 19.219 -2.945 1 90.56 216 PRO A CA 1
ATOM 1688 C C . PRO A 1 216 ? -20.766 19.562 -4.387 1 90.56 216 PRO A C 1
ATOM 1690 O O . PRO A 1 216 ? -21.938 19.656 -4.727 1 90.56 216 PRO A O 1
ATOM 1693 N N . ASP A 1 217 ? -19.781 19.906 -5.145 1 93.75 217 ASP A N 1
ATOM 1694 C CA . ASP A 1 217 ? -19.969 20.078 -6.582 1 93.75 217 ASP A CA 1
ATOM 1695 C C . ASP A 1 217 ? -19.953 18.734 -7.312 1 93.75 217 ASP A C 1
ATOM 1697 O O . ASP A 1 217 ? -18.891 18.219 -7.645 1 93.75 217 ASP A O 1
ATOM 1701 N N . LEU A 1 218 ? -21.047 18.25 -7.668 1 94.69 218 LEU A N 1
ATOM 1702 C CA . LEU A 1 218 ? -21.156 16.906 -8.227 1 94.69 218 LEU A CA 1
ATOM 1703 C C . LEU A 1 218 ? -20.688 16.875 -9.68 1 94.69 218 LEU A C 1
ATOM 1705 O O . LEU A 1 218 ? -20.469 15.805 -10.242 1 94.69 218 LEU A O 1
ATOM 1709 N N . SER A 1 219 ? -20.562 18 -10.289 1 94.88 219 SER A N 1
ATOM 1710 C CA . SER A 1 219 ? -19.984 18.047 -11.625 1 94.88 219 SER A CA 1
ATOM 1711 C C . SER A 1 219 ? -18.484 17.734 -11.594 1 94.88 219 SER A C 1
ATOM 1713 O O . SER A 1 219 ? -17.969 17.062 -12.484 1 94.88 219 SER A O 1
ATOM 1715 N N . LEU A 1 220 ? -17.859 18.203 -10.508 1 94 220 LEU A N 1
ATOM 1716 C CA . LEU A 1 220 ? -16.422 17.984 -10.336 1 94 220 LEU A CA 1
ATOM 1717 C C . LEU A 1 220 ? -16.172 16.656 -9.641 1 94 220 LEU A C 1
ATOM 1719 O O . LEU A 1 220 ? -15.195 15.961 -9.945 1 94 220 LEU A O 1
ATOM 1723 N N . HIS A 1 221 ? -17.094 16.359 -8.719 1 96.38 221 HIS A N 1
ATOM 1724 C CA . HIS A 1 221 ? -16.953 15.164 -7.902 1 96.38 221 HIS A CA 1
ATOM 1725 C C . HIS A 1 221 ? -18.219 14.32 -7.93 1 96.38 221 HIS A C 1
ATOM 1727 O O . HIS A 1 221 ? -18.891 14.172 -6.902 1 96.38 221 HIS A O 1
ATOM 1733 N N . PRO A 1 222 ? -18.469 13.633 -8.969 1 96.06 222 PRO A N 1
ATOM 1734 C CA . PRO A 1 222 ? -19.75 12.922 -9.125 1 96.06 222 PRO A CA 1
ATOM 1735 C C . PRO A 1 222 ? -19.938 11.805 -8.094 1 96.06 222 PRO A C 1
ATOM 1737 O O . PRO A 1 222 ? -21.047 11.547 -7.648 1 96.06 222 PRO A O 1
ATOM 1740 N N . ARG A 1 223 ? -18.891 11.164 -7.652 1 95.88 223 ARG A N 1
ATOM 1741 C CA . ARG A 1 223 ? -19.016 10.055 -6.715 1 95.88 223 ARG A CA 1
ATOM 1742 C C . ARG A 1 223 ? -19.391 10.547 -5.324 1 95.88 223 ARG A C 1
ATOM 1744 O O . ARG A 1 223 ? -19.781 9.758 -4.461 1 95.88 223 ARG A O 1
ATOM 1751 N N . ALA A 1 224 ? -19.297 11.82 -5.059 1 96.12 224 ALA A N 1
ATOM 1752 C CA . ALA A 1 224 ? -19.562 12.406 -3.744 1 96.12 224 ALA A CA 1
ATOM 1753 C C . ALA A 1 224 ? -21.031 12.312 -3.391 1 96.12 224 ALA A C 1
ATOM 1755 O O . ALA A 1 224 ? -21.422 12.523 -2.238 1 96.12 224 ALA A O 1
ATOM 1756 N N . GLU A 1 225 ? -21.859 11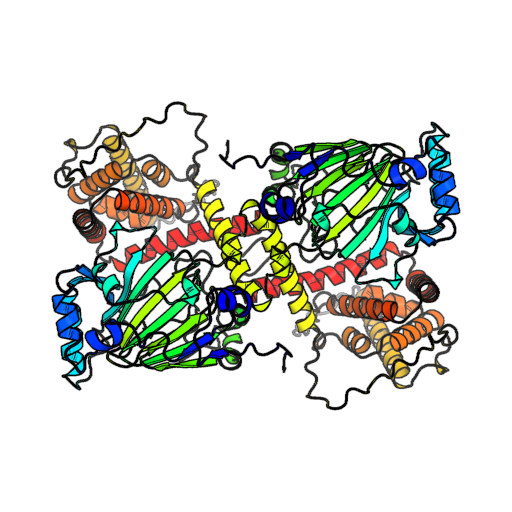.953 -4.344 1 93.5 225 GLU A N 1
ATOM 1757 C CA . GLU A 1 225 ? -23.281 11.758 -4.082 1 93.5 225 GLU A CA 1
ATOM 1758 C C . GLU A 1 225 ? -23.5 10.656 -3.045 1 93.5 225 GLU A C 1
ATOM 1760 O O . GLU A 1 225 ? -24.516 10.664 -2.338 1 93.5 225 GLU A O 1
ATOM 1765 N N . HIS A 1 226 ? -22.531 9.773 -2.922 1 91.06 226 HIS A N 1
ATOM 1766 C CA . HIS A 1 226 ? -22.688 8.617 -2.051 1 91.06 226 HIS A CA 1
ATOM 1767 C C . HIS A 1 226 ? -22.031 8.852 -0.696 1 91.06 226 HIS A C 1
ATOM 1769 O O . HIS A 1 226 ? -22.047 7.98 0.174 1 91.06 226 HIS A O 1
ATOM 1775 N N . LEU A 1 227 ? -21.5 9.977 -0.402 1 91.5 227 LEU A N 1
ATOM 1776 C CA . LEU A 1 227 ? -20.734 10.281 0.803 1 91.5 227 LEU A CA 1
ATOM 1777 C C . LEU A 1 227 ? -21.562 10.016 2.055 1 91.5 227 LEU A C 1
ATOM 1779 O O . LEU A 1 227 ? -21.078 9.398 3.008 1 91.5 227 LEU A O 1
ATOM 1783 N N . LYS A 1 228 ? -22.812 10.406 2.041 1 89.06 228 LYS A N 1
ATOM 1784 C CA . LYS A 1 228 ? -23.656 10.336 3.229 1 89.06 228 LYS A CA 1
ATOM 1785 C C . LYS A 1 228 ? -23.984 8.891 3.576 1 89.06 228 LYS A C 1
ATOM 1787 O O . LYS A 1 228 ? -24.188 8.555 4.746 1 89.06 228 LYS A O 1
ATOM 1792 N N . LYS A 1 229 ? -23.922 8.023 2.584 1 90.5 229 LYS A N 1
ATOM 1793 C CA . LYS A 1 229 ? -24.266 6.617 2.775 1 90.5 229 LYS A CA 1
ATOM 1794 C C . LYS A 1 229 ? -23.234 5.93 3.674 1 90.5 229 LYS A C 1
ATOM 1796 O O . LYS A 1 229 ? -23.578 4.996 4.402 1 90.5 229 LYS A O 1
ATOM 1801 N N . TYR A 1 230 ? -22.078 6.395 3.693 1 91.25 230 TYR A N 1
ATOM 1802 C CA . TYR A 1 230 ? -21.016 5.684 4.391 1 91.25 230 TYR A CA 1
ATOM 1803 C C . TYR A 1 230 ? -20.531 6.473 5.602 1 91.25 230 TYR A C 1
ATOM 1805 O O . TYR A 1 230 ? -19.547 6.105 6.238 1 91.25 230 TYR A O 1
ATOM 1813 N N . SER A 1 231 ? -21.172 7.535 5.941 1 94.38 231 SER A N 1
ATOM 1814 C CA . SER A 1 231 ? -20.766 8.375 7.07 1 94.38 231 SER A CA 1
ATOM 1815 C C . SER A 1 231 ? -21.5 7.965 8.344 1 94.38 231 SER A C 1
ATOM 1817 O O . SER A 1 231 ? -22.594 7.398 8.289 1 94.38 231 SER A O 1
ATOM 1819 N N . GLN A 1 232 ? -20.875 8.117 9.43 1 96.5 232 GLN A N 1
ATOM 1820 C CA . GLN A 1 232 ? -21.469 7.992 10.758 1 96.5 232 GLN A CA 1
ATOM 1821 C C . GLN A 1 232 ? -21.172 9.211 11.617 1 96.5 232 GLN A C 1
ATOM 1823 O O . GLN A 1 232 ? -20.047 9.727 11.602 1 96.5 232 GLN A O 1
ATOM 1828 N N . ARG A 1 233 ? -22.156 9.672 12.359 1 96.56 233 ARG A N 1
ATOM 1829 C CA . ARG A 1 233 ? -22 10.867 13.188 1 96.56 233 ARG A CA 1
ATOM 1830 C C . ARG A 1 233 ? -22 10.5 14.672 1 96.56 233 ARG A C 1
ATOM 1832 O O . ARG A 1 233 ? -22.797 9.672 15.117 1 96.56 233 ARG A O 1
ATOM 1839 N N . VAL A 1 234 ? -21.078 11.078 15.352 1 97.75 234 VAL A N 1
ATOM 1840 C CA . VAL A 1 234 ? -20.953 10.914 16.797 1 97.75 234 VAL A CA 1
ATOM 1841 C C . VAL A 1 234 ? -21.016 12.273 17.484 1 97.75 234 VAL A C 1
ATOM 1843 O O . VAL A 1 234 ? -20.391 13.234 17.031 1 97.75 234 VAL A O 1
ATOM 1846 N N . ILE A 1 235 ? -21.828 12.367 18.5 1 98 235 ILE A N 1
ATOM 1847 C CA . ILE A 1 235 ? -21.859 13.555 19.344 1 98 235 ILE A CA 1
ATOM 1848 C C . ILE A 1 235 ? -21.094 13.281 20.656 1 98 235 ILE A C 1
ATOM 1850 O O . ILE A 1 235 ? -21.391 12.312 21.344 1 98 235 ILE A O 1
ATOM 1854 N N . LEU A 1 236 ? -20.141 14.078 20.906 1 98.19 236 LEU A N 1
ATOM 1855 C CA . LEU A 1 236 ? -19.344 13.969 22.125 1 98.19 236 LEU A CA 1
ATOM 1856 C C . LEU A 1 236 ? -19.672 15.102 23.094 1 98.19 236 LEU A C 1
ATOM 1858 O O . LEU A 1 236 ? -19.562 16.281 22.734 1 98.19 236 LEU A O 1
ATOM 1862 N N . ASN A 1 237 ? -20.062 14.703 24.25 1 96.94 237 ASN A N 1
ATOM 1863 C CA . ASN A 1 237 ? -20.266 15.656 25.328 1 96.94 237 ASN A CA 1
ATOM 1864 C C . ASN A 1 237 ? -19.062 15.711 26.266 1 96.94 237 ASN A C 1
ATOM 1866 O O . ASN A 1 237 ? -18.125 14.922 26.125 1 96.94 237 ASN A O 1
ATOM 1870 N N . SER A 1 238 ? -19.109 16.766 27.156 1 96.88 238 SER A N 1
ATOM 1871 C CA . SER A 1 238 ? -18.047 16.859 28.156 1 96.88 238 SER A CA 1
ATOM 1872 C C . SER A 1 238 ? -17.859 15.523 28.875 1 96.88 238 SER A C 1
ATOM 1874 O O . SER A 1 238 ? -18.828 14.906 29.312 1 96.88 238 SER A O 1
ATOM 1876 N N . GLY A 1 239 ? -16.594 15.094 28.875 1 97 239 GLY A N 1
ATOM 1877 C CA . GLY A 1 239 ? -16.281 13.844 29.547 1 97 239 GLY A CA 1
ATOM 1878 C C . GLY A 1 239 ? -16.078 12.68 28.594 1 97 239 GLY A C 1
ATOM 1879 O O . GLY A 1 239 ? -15.477 11.672 28.953 1 97 239 GLY A O 1
ATOM 1880 N N . ASP A 1 240 ? -16.594 12.773 27.391 1 97.81 240 ASP A N 1
ATOM 1881 C CA . ASP A 1 240 ? -16.516 11.695 26.406 1 97.81 240 ASP A CA 1
ATOM 1882 C C . ASP A 1 240 ? -15.188 11.727 25.656 1 97.81 240 ASP A C 1
ATOM 1884 O O . ASP A 1 240 ? -14.531 12.766 25.578 1 97.81 240 ASP A O 1
ATOM 1888 N N . ALA A 1 241 ? -14.773 10.578 25.203 1 98.56 241 ALA A N 1
ATOM 1889 C CA . ALA A 1 241 ? -13.625 10.445 24.312 1 98.56 241 ALA A CA 1
ATOM 1890 C C . ALA A 1 241 ? -13.969 9.602 23.094 1 98.56 241 ALA A C 1
ATOM 1892 O O . ALA A 1 241 ? -14.828 8.719 23.156 1 98.56 241 ALA A O 1
ATOM 1893 N N . LEU A 1 242 ? -13.352 9.914 22.016 1 98.75 242 LEU A N 1
ATOM 1894 C CA . LEU A 1 242 ? -13.539 9.195 20.75 1 98.75 242 LEU A CA 1
ATOM 1895 C C . LEU A 1 242 ? -12.203 8.695 20.219 1 98.75 242 LEU A C 1
ATOM 1897 O O . LEU A 1 242 ? -11.305 9.492 19.938 1 98.75 242 LEU A O 1
ATOM 1901 N N . PHE A 1 243 ? -12.102 7.379 20.109 1 98.75 243 PHE A N 1
ATOM 1902 C CA . PHE A 1 243 ? -10.969 6.777 19.406 1 98.75 243 PHE A CA 1
ATOM 1903 C C . PHE A 1 243 ? -11.18 6.816 17.906 1 98.75 243 PHE A C 1
ATOM 1905 O O . PHE A 1 243 ? -12.156 6.27 17.391 1 98.75 243 PHE A O 1
ATOM 1912 N N . ILE A 1 244 ? -10.312 7.465 17.188 1 98.75 244 ILE A N 1
ATOM 1913 C CA . ILE A 1 244 ? -10.305 7.539 15.734 1 98.75 244 ILE A CA 1
ATOM 1914 C C . ILE A 1 244 ? -9.055 6.859 15.188 1 98.75 244 ILE A C 1
ATOM 1916 O O . ILE A 1 244 ? -7.957 7.41 15.266 1 98.75 244 ILE A O 1
ATOM 1920 N N . PRO A 1 245 ? -9.219 5.73 14.578 1 98.44 245 PRO A N 1
ATOM 1921 C CA . PRO A 1 245 ? -8.031 5.07 14.031 1 98.44 245 PRO A CA 1
ATOM 1922 C C . PRO A 1 245 ? -7.348 5.898 12.945 1 98.44 245 PRO A C 1
ATOM 1924 O O . PRO A 1 245 ? -8.008 6.672 12.242 1 98.44 245 PRO A O 1
ATOM 1927 N N . GLU A 1 246 ? -6.035 5.707 12.844 1 98.31 246 GLU A N 1
ATOM 1928 C CA . GLU A 1 246 ? -5.324 6.309 11.719 1 98.31 246 GLU A CA 1
ATOM 1929 C C . GLU A 1 246 ? -6.016 5.992 10.398 1 98.31 246 GLU A C 1
ATOM 1931 O O . GLU A 1 246 ? -6.539 4.891 10.211 1 98.31 246 GLU A O 1
ATOM 1936 N N . GLY A 1 247 ? -6.105 7.027 9.539 1 98.31 247 GLY A N 1
ATOM 1937 C CA . GLY A 1 247 ? -6.625 6.805 8.203 1 98.31 247 GLY A CA 1
ATOM 1938 C C . GLY A 1 247 ? -8.117 7.07 8.086 1 98.31 247 GLY A C 1
ATOM 1939 O O . GLY A 1 247 ? -8.641 7.238 6.98 1 98.31 247 GLY A O 1
ATOM 1940 N N . TRP A 1 248 ? -8.867 7.031 9.188 1 98.62 248 TRP A N 1
ATOM 1941 C CA . TRP A 1 248 ? -10.289 7.352 9.109 1 98.62 248 TRP A CA 1
ATOM 1942 C C . TRP A 1 248 ? -10.492 8.836 8.836 1 98.62 248 TRP A C 1
ATOM 1944 O O . TRP A 1 248 ? -9.922 9.688 9.516 1 98.62 248 TRP A O 1
ATOM 1954 N N . PHE A 1 249 ? -11.289 9.07 7.895 1 98.19 249 PHE A N 1
ATOM 1955 C CA . PHE A 1 249 ? -11.656 10.453 7.621 1 98.19 249 PHE A CA 1
ATOM 1956 C C . PHE A 1 249 ? -12.609 10.977 8.688 1 98.19 249 PHE A C 1
ATOM 1958 O O . PHE A 1 249 ? -13.469 10.242 9.18 1 98.19 249 PHE A O 1
ATOM 1965 N N . HIS A 1 250 ? -12.375 12.258 9 1 97.94 250 HIS A N 1
ATOM 1966 C CA . HIS A 1 250 ? -13.281 12.859 9.977 1 97.94 250 HIS A CA 1
ATOM 1967 C C . HIS A 1 250 ? -13.375 14.367 9.773 1 97.94 250 HIS A C 1
ATOM 1969 O O . HIS A 1 250 ? -12.453 14.992 9.25 1 97.94 250 HIS A O 1
ATOM 1975 N N . GLN A 1 251 ? -14.469 14.867 10.055 1 96.38 251 GLN A N 1
ATOM 1976 C CA . GLN A 1 251 ? -14.781 16.281 10.188 1 96.38 251 GLN A CA 1
ATOM 1977 C C . GLN A 1 251 ? -15.305 16.609 11.586 1 96.38 251 GLN A C 1
ATOM 1979 O O . GLN A 1 251 ? -16.219 15.953 12.078 1 96.38 251 GLN A O 1
ATOM 1984 N N . VAL A 1 252 ? -14.703 17.562 12.188 1 97.06 252 VAL A N 1
ATOM 1985 C CA . VAL A 1 252 ? -15.047 17.859 13.57 1 97.06 252 VAL A CA 1
ATOM 1986 C C . VAL A 1 252 ? -15.695 19.234 13.648 1 97.06 252 VAL A C 1
ATOM 1988 O O . VAL A 1 252 ? -15.086 20.25 13.273 1 97.06 252 VAL A O 1
ATOM 1991 N N . ASP A 1 253 ? -16.875 19.266 14.141 1 95.69 253 ASP A N 1
ATOM 1992 C CA . ASP A 1 253 ? -17.609 20.484 14.43 1 95.69 253 ASP A CA 1
ATOM 1993 C C . ASP A 1 253 ? -17.656 20.766 15.938 1 95.69 253 ASP A C 1
ATOM 1995 O O . ASP A 1 253 ? -18.109 19.906 16.703 1 95.69 253 ASP A O 1
ATOM 1999 N N . SER A 1 254 ? -17.188 21.922 16.266 1 95.44 254 SER A N 1
ATOM 2000 C CA . SER A 1 254 ? -17.234 22.312 17.672 1 95.44 254 SER A CA 1
ATOM 2001 C C . SER A 1 254 ? -18.312 23.375 17.906 1 95.44 254 SER A C 1
ATOM 2003 O O . SER A 1 254 ? -18.438 24.312 17.141 1 95.44 254 SER A O 1
ATOM 2005 N N . GLU A 1 255 ? -19.094 23.141 18.875 1 91.06 255 GLU A N 1
ATOM 2006 C CA . GLU A 1 255 ? -20.047 24.156 19.297 1 91.06 255 GLU A CA 1
ATOM 2007 C C . GLU A 1 255 ? -19.328 25.344 19.953 1 91.06 255 GLU A C 1
ATOM 2009 O O . GLU A 1 255 ? -18.094 25.422 19.938 1 91.06 255 GLU A O 1
ATOM 2014 N N . SER A 1 256 ? -20.25 26.219 20.422 1 85.62 256 SER A N 1
ATOM 2015 C CA . SER A 1 256 ? -19.641 27.391 21.062 1 85.62 256 SER A CA 1
ATOM 2016 C C . SER A 1 256 ? -18.766 26.969 22.25 1 85.62 256 SER A C 1
ATOM 2018 O O . SER A 1 256 ? -18.922 25.875 22.781 1 85.62 256 SER A O 1
ATOM 2020 N N . LEU A 1 257 ? -17.781 27.75 22.672 1 92.69 257 LEU A N 1
ATOM 2021 C CA . LEU A 1 257 ? -16.703 27.641 23.641 1 92.69 257 LEU A CA 1
ATOM 2022 C C . LEU A 1 257 ? -16.469 26.172 24.016 1 92.69 257 LEU A C 1
ATOM 2024 O O . LEU A 1 257 ? -17.109 25.672 24.953 1 92.69 257 LEU A O 1
ATOM 2028 N N . THR A 1 258 ? -15.641 25.375 23.375 1 96.25 258 THR A N 1
ATOM 2029 C CA . THR A 1 258 ? -15.297 23.969 23.562 1 96.25 258 THR A CA 1
ATOM 2030 C C . THR A 1 258 ? -13.797 23.797 23.766 1 96.25 258 THR A C 1
ATOM 2032 O O . THR A 1 258 ? -12.992 24.453 23.109 1 96.25 258 THR A O 1
ATOM 2035 N N . ILE A 1 259 ? -13.43 23.031 24.781 1 97.69 259 ILE A N 1
ATOM 2036 C CA . ILE A 1 259 ? -12.047 22.688 25.078 1 97.69 259 ILE A CA 1
ATOM 2037 C C . ILE A 1 259 ? -11.852 21.172 24.953 1 97.69 259 ILE A C 1
ATOM 2039 O O . ILE A 1 259 ? -12.609 20.391 25.531 1 97.69 259 ILE A O 1
ATOM 2043 N N . ALA A 1 260 ? -10.906 20.766 24.172 1 98.31 260 ALA A N 1
ATOM 2044 C CA . ALA A 1 260 ? -10.625 19.344 23.984 1 98.31 260 ALA A CA 1
ATOM 2045 C C . ALA A 1 260 ? -9.125 19.078 24.016 1 98.31 260 ALA A C 1
ATOM 2047 O O . ALA A 1 260 ? -8.312 19.984 23.844 1 98.31 260 ALA A O 1
ATOM 2048 N N . VAL A 1 261 ? -8.766 17.875 24.344 1 98.44 261 VAL A N 1
ATOM 2049 C CA . VAL A 1 261 ? -7.402 17.359 24.328 1 98.44 261 VAL A CA 1
ATOM 2050 C C . VAL A 1 261 ? -7.355 16.062 23.516 1 98.44 261 VAL A C 1
ATOM 2052 O O . VAL A 1 261 ? -8.266 15.227 23.625 1 98.44 261 VAL A O 1
ATOM 2055 N N . ASN A 1 262 ? -6.352 15.883 22.703 1 98.5 262 ASN A N 1
ATOM 2056 C CA . ASN A 1 262 ? -6.254 14.586 22.031 1 98.5 262 ASN A CA 1
ATOM 2057 C C . ASN A 1 262 ? -4.891 13.938 22.266 1 98.5 262 ASN A C 1
ATOM 2059 O O . ASN A 1 262 ? -3.926 14.617 22.625 1 98.5 262 ASN A O 1
ATOM 2063 N N . PHE A 1 263 ? -4.812 12.656 22.219 1 98.56 263 PHE A N 1
ATOM 2064 C CA . PHE A 1 263 ? -3.619 11.82 22.297 1 98.56 263 PHE A CA 1
ATOM 20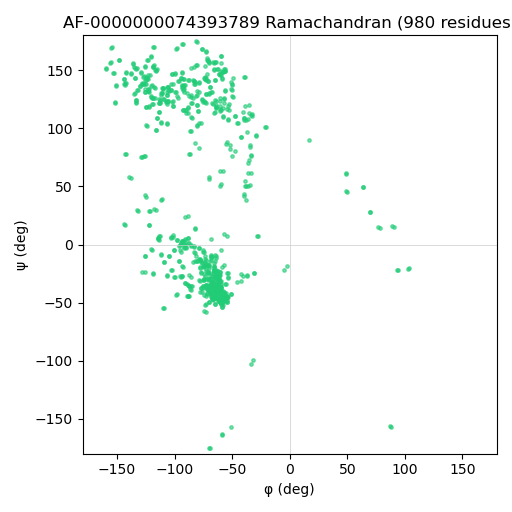65 C C . PHE A 1 263 ? -3.316 11.18 20.953 1 98.56 263 PHE A C 1
ATOM 2067 O O . PHE A 1 263 ? -4.18 10.523 20.359 1 98.56 263 PHE A O 1
ATOM 2074 N N . TRP A 1 264 ? -2.104 11.375 20.453 1 98.38 264 TRP A N 1
ATOM 2075 C CA . TRP A 1 264 ? -1.675 10.758 19.203 1 98.38 264 TRP A CA 1
ATOM 2076 C C . TRP A 1 264 ? -0.618 9.688 19.453 1 98.38 264 TRP A C 1
ATOM 2078 O O . TRP A 1 264 ? 0.292 9.883 20.266 1 98.38 264 TRP A O 1
ATOM 2088 N N . TRP A 1 265 ? -0.772 8.539 18.812 1 97.94 265 TRP A N 1
ATOM 2089 C CA . TRP A 1 265 ? 0.275 7.523 18.828 1 97.94 265 TRP A CA 1
ATOM 2090 C C . TRP A 1 265 ? 0.278 6.73 17.516 1 97.94 265 TRP A C 1
ATOM 2092 O O . TRP A 1 265 ? -0.709 6.734 16.781 1 97.94 265 TRP A O 1
ATOM 2102 N N . ARG A 1 266 ? 1.327 6.125 17.219 1 95.56 266 ARG A N 1
ATOM 2103 C CA . ARG A 1 266 ? 1.466 5.352 15.984 1 95.56 266 ARG A CA 1
ATOM 2104 C C . ARG A 1 266 ? 0.883 3.951 16.156 1 95.56 266 ARG A C 1
ATOM 2106 O O . ARG A 1 266 ? 1.073 3.314 17.188 1 95.56 266 ARG A O 1
ATOM 2113 N N . SER A 1 267 ? 0.222 3.471 15.125 1 95.81 267 SER A N 1
ATOM 2114 C CA . SER A 1 267 ? -0.333 2.121 15.172 1 95.81 267 SER A CA 1
ATOM 2115 C C . SER A 1 267 ? 0.769 1.068 15.133 1 95.81 267 SER A C 1
ATOM 2117 O O . SER A 1 267 ? 1.86 1.324 14.617 1 95.81 267 SER A O 1
ATOM 2119 N N . GLU A 1 268 ? 0.383 -0.094 15.672 1 92.69 268 GLU A N 1
ATOM 2120 C CA . GLU A 1 268 ? 1.309 -1.221 15.586 1 92.69 268 GLU A CA 1
ATOM 2121 C C . GLU A 1 268 ? 1.531 -1.645 14.133 1 92.69 268 GLU A C 1
ATOM 2123 O O . GLU A 1 268 ? 2.635 -2.049 13.766 1 92.69 268 GLU A O 1
ATOM 2128 N N . MET A 1 269 ? 0.517 -1.579 13.367 1 94.75 269 MET A N 1
ATOM 2129 C CA . MET A 1 269 ? 0.603 -1.946 11.961 1 94.75 269 MET A CA 1
ATOM 2130 C C . MET A 1 269 ? 1.645 -1.097 11.242 1 94.75 269 MET A C 1
ATOM 2132 O O . MET A 1 269 ? 2.58 -1.63 10.641 1 94.75 269 MET A O 1
ATOM 2136 N N . MET A 1 270 ? 1.54 0.192 11.336 1 95.06 270 MET A N 1
ATOM 2137 C CA . MET A 1 270 ? 2.451 1.092 10.633 1 95.06 270 MET A CA 1
ATOM 2138 C C . MET A 1 270 ? 3.852 1.024 11.227 1 95.06 270 MET A C 1
ATOM 2140 O O . MET A 1 270 ? 4.844 1.116 10.508 1 95.06 270 MET A O 1
ATOM 2144 N N . SER A 1 271 ? 3.902 0.83 12.523 1 93.5 271 SER A N 1
ATOM 2145 C CA . SER A 1 271 ? 5.195 0.725 13.188 1 93.5 271 SER A CA 1
ATOM 2146 C C . SER A 1 271 ? 5.934 -0.541 12.766 1 93.5 271 SER A C 1
ATOM 2148 O O . SER A 1 271 ? 7.168 -0.559 12.711 1 93.5 271 SER A O 1
ATOM 2150 N N . GLY A 1 272 ? 5.172 -1.563 12.5 1 93.38 272 GLY A N 1
ATOM 2151 C CA . GLY A 1 272 ? 5.773 -2.846 12.164 1 93.38 272 GLY A CA 1
ATOM 2152 C C . GLY A 1 272 ? 6.004 -3.02 10.672 1 93.38 272 GLY A C 1
ATOM 2153 O O . GLY A 1 272 ? 6.578 -4.023 10.242 1 93.38 272 GLY A O 1
ATOM 2154 N N . MET A 1 273 ? 5.633 -2.111 9.898 1 94.94 273 MET A N 1
ATOM 2155 C CA . MET A 1 273 ? 5.77 -2.211 8.445 1 94.94 273 MET A CA 1
ATOM 2156 C C . MET A 1 273 ? 7.145 -1.737 7.996 1 94.94 273 MET A C 1
ATOM 2158 O O . MET A 1 273 ? 7.355 -0.542 7.785 1 94.94 273 MET A O 1
ATOM 2162 N N . SER A 1 274 ? 8.016 -2.693 7.797 1 94.69 274 SER A N 1
ATOM 2163 C CA . SER A 1 274 ? 9.375 -2.371 7.402 1 94.69 274 SER A CA 1
ATOM 2164 C C . SER A 1 274 ? 9.414 -1.722 6.02 1 94.69 274 SER A C 1
ATOM 2166 O O . SER A 1 274 ? 8.703 -2.152 5.109 1 94.69 274 SER A O 1
ATOM 2168 N N . GLU A 1 275 ? 10.266 -0.769 5.859 1 95.25 275 GLU A N 1
ATOM 2169 C CA . GLU A 1 275 ? 10.297 0.032 4.641 1 95.25 275 GLU A CA 1
ATOM 2170 C C . GLU A 1 275 ? 10.75 -0.801 3.447 1 95.25 275 GLU A C 1
ATOM 2172 O O . GLU A 1 275 ? 10.32 -0.562 2.316 1 95.25 275 GLU A O 1
ATOM 2177 N N . HIS A 1 276 ? 11.688 -1.786 3.689 1 96.81 276 HIS A N 1
ATOM 2178 C CA . HIS A 1 276 ? 12.188 -2.561 2.559 1 96.81 276 HIS A CA 1
ATOM 2179 C C . HIS A 1 276 ? 11.094 -3.457 1.98 1 96.81 276 HIS A C 1
ATOM 2181 O O . HIS A 1 276 ? 11.25 -4.008 0.889 1 96.81 276 HIS A O 1
ATOM 2187 N N . MET A 1 277 ? 9.93 -3.555 2.723 1 98.06 277 MET A N 1
ATOM 2188 C CA . MET A 1 277 ? 8.812 -4.379 2.266 1 98.06 277 MET A CA 1
ATOM 2189 C C . MET A 1 277 ? 7.781 -3.533 1.527 1 98.06 277 MET A C 1
ATOM 2191 O O . MET A 1 277 ? 6.801 -4.066 1.001 1 98.06 277 MET A O 1
ATOM 2195 N N . ASP A 1 278 ? 7.957 -2.227 1.393 1 98.12 278 ASP A N 1
ATOM 2196 C CA . ASP A 1 278 ? 6.945 -1.299 0.895 1 98.12 278 ASP A CA 1
ATOM 2197 C C . ASP A 1 278 ? 6.422 -1.74 -0.47 1 98.12 278 ASP A C 1
ATOM 2199 O O . ASP A 1 278 ? 5.211 -1.741 -0.705 1 98.12 278 ASP A O 1
ATOM 2203 N N . SER A 1 279 ? 7.328 -2.102 -1.313 1 98.31 279 SER A N 1
ATOM 2204 C CA . SER A 1 279 ? 6.926 -2.463 -2.668 1 98.31 279 SER A CA 1
ATOM 2205 C C . SER A 1 279 ? 5.996 -3.67 -2.664 1 98.31 279 SER A C 1
ATOM 2207 O O . SER A 1 279 ? 5.023 -3.713 -3.424 1 98.31 279 SER A O 1
ATOM 2209 N N . TYR A 1 280 ? 6.289 -4.625 -1.839 1 98.5 280 TYR A N 1
ATOM 2210 C CA . TYR A 1 280 ? 5.461 -5.82 -1.757 1 98.5 280 TYR A CA 1
ATOM 2211 C C . TYR A 1 280 ? 4.066 -5.484 -1.251 1 98.5 280 TYR A C 1
ATOM 2213 O O . TYR A 1 280 ? 3.066 -5.875 -1.862 1 98.5 280 TYR A O 1
ATOM 2221 N N . TYR A 1 281 ? 3.973 -4.77 -0.135 1 98.38 281 TYR A N 1
ATOM 2222 C CA . TYR A 1 281 ? 2.676 -4.402 0.423 1 98.38 281 TYR A CA 1
ATOM 2223 C C . TYR A 1 281 ? 1.884 -3.543 -0.557 1 98.38 281 TYR A C 1
ATOM 2225 O O . TYR A 1 281 ? 0.667 -3.699 -0.684 1 98.38 281 TYR A O 1
ATOM 2233 N N . LEU A 1 282 ? 2.592 -2.619 -1.238 1 98.56 282 LEU A N 1
ATOM 2234 C CA . LEU A 1 282 ? 1.962 -1.797 -2.266 1 98.56 282 LEU A CA 1
ATOM 2235 C C . LEU A 1 282 ? 1.271 -2.666 -3.311 1 98.56 282 LEU A C 1
ATOM 2237 O O . LEU A 1 282 ? 0.094 -2.461 -3.613 1 98.56 282 LEU A O 1
ATOM 2241 N N . ARG A 1 283 ? 1.948 -3.639 -3.82 1 98.38 283 ARG A N 1
ATOM 2242 C CA . ARG A 1 283 ? 1.42 -4.496 -4.875 1 98.38 283 ARG A CA 1
ATOM 2243 C C . ARG A 1 283 ? 0.277 -5.363 -4.359 1 98.38 283 ARG A C 1
ATOM 2245 O O . ARG A 1 283 ? -0.724 -5.559 -5.051 1 98.38 283 ARG A O 1
ATOM 2252 N N . ARG A 1 284 ? 0.41 -5.855 -3.115 1 97.94 284 ARG A N 1
ATOM 2253 C CA . ARG A 1 284 ? -0.646 -6.676 -2.531 1 97.94 284 ARG A CA 1
ATOM 2254 C C . ARG A 1 284 ? -1.934 -5.875 -2.365 1 97.94 284 ARG A C 1
ATOM 2256 O O . ARG A 1 284 ? -3.02 -6.363 -2.686 1 97.94 284 ARG A O 1
ATOM 2263 N N . ILE A 1 285 ? -1.802 -4.676 -1.858 1 98.38 285 ILE A N 1
ATOM 2264 C CA . ILE A 1 285 ? -2.967 -3.828 -1.624 1 98.38 285 ILE A CA 1
ATOM 2265 C C . ILE A 1 285 ? -3.631 -3.484 -2.955 1 98.38 285 ILE A C 1
ATOM 2267 O O . ILE A 1 285 ? -4.852 -3.582 -3.09 1 98.38 285 ILE A O 1
ATOM 2271 N N . LEU A 1 286 ? -2.832 -3.111 -3.924 1 98.56 286 LEU A N 1
ATOM 2272 C CA . LEU A 1 286 ? -3.377 -2.762 -5.23 1 98.56 286 LEU A CA 1
ATOM 2273 C C . LEU A 1 286 ? -4.055 -3.967 -5.879 1 98.56 286 LEU A C 1
ATOM 2275 O O . LEU A 1 286 ? -5.082 -3.822 -6.547 1 98.56 286 LEU A O 1
ATOM 2279 N N . LYS A 1 287 ? -3.463 -5.113 -5.711 1 97.75 287 LYS A N 1
ATOM 2280 C CA . LYS A 1 287 ? -4.09 -6.32 -6.238 1 97.75 287 LYS A CA 1
ATOM 2281 C C . LYS A 1 287 ? -5.449 -6.566 -5.586 1 97.75 287 LYS A C 1
ATOM 2283 O O . LYS A 1 287 ? -6.43 -6.863 -6.273 1 97.75 287 LYS A O 1
ATOM 2288 N N . ARG A 1 288 ? -5.559 -6.441 -4.246 1 96.94 288 ARG A N 1
ATOM 2289 C CA . ARG A 1 288 ? -6.816 -6.598 -3.523 1 96.94 288 ARG A CA 1
ATOM 2290 C C . ARG A 1 288 ? -7.867 -5.625 -4.043 1 96.94 288 ARG A C 1
ATOM 2292 O O . ARG A 1 288 ? -9.008 -6.016 -4.297 1 96.94 288 ARG A O 1
ATOM 2299 N N . LEU A 1 289 ? -7.426 -4.379 -4.168 1 98.19 289 LEU A N 1
ATOM 2300 C CA . LEU A 1 289 ? -8.352 -3.352 -4.629 1 98.19 289 LEU A CA 1
ATOM 2301 C C . LEU A 1 289 ? -8.805 -3.625 -6.059 1 98.19 289 LEU A C 1
ATOM 2303 O O . LEU A 1 289 ? -9.969 -3.422 -6.395 1 98.19 289 LEU A O 1
ATOM 2307 N N . THR A 1 290 ? -7.883 -4.094 -6.922 1 98.12 290 THR A N 1
ATOM 2308 C CA . THR A 1 290 ? -8.211 -4.41 -8.305 1 98.12 290 THR A CA 1
ATOM 2309 C C . THR A 1 290 ? -9.18 -5.582 -8.383 1 98.12 290 THR A C 1
ATOM 2311 O O . THR A 1 290 ? -10.148 -5.543 -9.148 1 98.12 290 THR A O 1
ATOM 2314 N N . ASP A 1 291 ? -8.93 -6.602 -7.582 1 96.38 291 ASP A N 1
ATOM 2315 C CA . ASP A 1 291 ? -9.836 -7.746 -7.535 1 96.38 291 ASP A CA 1
ATOM 2316 C C . ASP A 1 291 ? -11.234 -7.316 -7.113 1 96.38 291 ASP A C 1
ATOM 2318 O O . ASP A 1 291 ? -12.227 -7.746 -7.707 1 96.38 291 ASP A O 1
ATOM 2322 N N . LYS A 1 292 ? -11.32 -6.504 -6.125 1 95.94 292 LYS A N 1
ATOM 2323 C CA . LYS A 1 292 ? -12.617 -6 -5.672 1 95.94 292 LYS A CA 1
ATOM 2324 C C . LYS A 1 292 ? -13.312 -5.203 -6.77 1 95.94 292 LYS A C 1
ATOM 2326 O O . LYS A 1 292 ? -14.523 -5.324 -6.961 1 95.94 292 LYS A O 1
ATOM 2331 N N . GLU A 1 293 ? -12.531 -4.375 -7.453 1 96.88 293 GLU A N 1
ATOM 2332 C CA . GLU A 1 293 ? -13.086 -3.594 -8.555 1 96.88 293 GLU A CA 1
ATOM 2333 C C . GLU A 1 293 ? -13.602 -4.5 -9.664 1 96.88 293 GLU A C 1
ATOM 2335 O O . GLU A 1 293 ? -14.648 -4.23 -10.258 1 96.88 293 GLU A O 1
ATOM 2340 N N . MET A 1 294 ? -12.828 -5.559 -9.984 1 96.69 294 MET A N 1
ATOM 2341 C CA . MET A 1 294 ? -13.289 -6.516 -10.992 1 96.69 294 MET A CA 1
ATOM 2342 C C . MET A 1 294 ? -14.641 -7.102 -10.602 1 96.69 294 MET A C 1
ATOM 2344 O O . MET A 1 294 ? -15.539 -7.211 -11.445 1 96.69 294 MET A O 1
ATOM 2348 N N . ASN A 1 295 ? -14.82 -7.426 -9.344 1 95.12 295 ASN A N 1
ATOM 2349 C CA . ASN A 1 295 ? -16.094 -7.945 -8.859 1 95.12 295 ASN A CA 1
ATOM 2350 C C . ASN A 1 295 ? -17.203 -6.91 -8.977 1 95.12 295 ASN A C 1
ATOM 2352 O O . ASN A 1 295 ? -18.328 -7.238 -9.352 1 95.12 295 ASN A O 1
ATOM 2356 N N . ARG A 1 296 ? -16.859 -5.734 -8.633 1 93.56 296 ARG A N 1
ATOM 2357 C CA . ARG A 1 296 ? -17.844 -4.66 -8.742 1 93.56 296 ARG A CA 1
ATOM 2358 C C . ARG A 1 296 ? -18.297 -4.469 -10.188 1 93.56 296 ARG A C 1
ATOM 2360 O O . ARG A 1 296 ? -19.484 -4.27 -10.445 1 93.56 296 ARG A O 1
ATOM 2367 N N . MET A 1 297 ? -17.391 -4.566 -11.07 1 94.5 297 MET A N 1
ATOM 2368 C CA . MET A 1 297 ? -17.672 -4.371 -12.492 1 94.5 297 MET A CA 1
ATOM 2369 C C . MET A 1 297 ? -18.578 -5.469 -13.023 1 94.5 297 MET A C 1
ATOM 2371 O O . MET A 1 297 ? -19.266 -5.273 -14.031 1 94.5 297 MET A O 1
ATOM 2375 N N . LEU A 1 298 ? -18.562 -6.637 -12.352 1 93.88 298 LEU A N 1
ATOM 2376 C CA . LEU A 1 298 ? -19.359 -7.77 -12.805 1 93.88 298 LEU A CA 1
ATOM 2377 C C . LEU A 1 298 ? -20.688 -7.824 -12.07 1 93.88 298 LEU A C 1
ATOM 2379 O O . LEU A 1 298 ? -21.547 -8.648 -12.391 1 93.88 298 LEU A O 1
ATOM 2383 N N . CYS A 1 299 ? -20.828 -7.277 -10.773 1 77.56 299 CYS A N 1
ATOM 2384 C CA . CYS A 1 299 ? -22.078 -7.305 -10.008 1 77.56 299 CYS A CA 1
ATOM 2385 C C . CYS A 1 299 ? -23.219 -6.688 -10.805 1 77.56 299 CYS A C 1
ATOM 2387 O O . CYS A 1 299 ? -23.031 -5.656 -11.461 1 77.56 299 CYS A O 1
ATOM 2389 N N . LYS A 1 300 ? -24.203 -7.695 -11.062 1 58.59 300 LYS A N 1
ATOM 2390 C CA . LYS A 1 300 ? -25.422 -7.18 -11.664 1 58.59 300 LYS A CA 1
ATOM 2391 C C . LYS A 1 300 ? -26.156 -6.246 -10.703 1 58.59 300 LYS A C 1
ATOM 2393 O O . LYS A 1 300 ? -26.094 -6.426 -9.484 1 58.59 300 LYS A O 1
ATOM 2398 N N . THR A 1 301 ? -26.312 -5.051 -10.883 1 46.41 301 THR A N 1
ATOM 2399 C CA . THR A 1 301 ? -27.328 -4.316 -10.148 1 46.41 301 THR A CA 1
ATOM 2400 C C . THR A 1 301 ? -28.578 -5.176 -9.945 1 46.41 301 THR A C 1
ATOM 2402 O O . THR A 1 301 ? -29.375 -5.348 -10.875 1 46.41 301 THR A O 1
ATOM 2405 N N . ILE A 1 302 ? -28.594 -6.383 -9.484 1 37.75 302 ILE A N 1
ATOM 2406 C CA . ILE A 1 302 ? -29.875 -7.039 -9.312 1 37.75 302 ILE A CA 1
ATOM 2407 C C . ILE A 1 302 ? -30.766 -6.195 -8.391 1 37.75 302 ILE A C 1
ATOM 2409 O O . ILE A 1 302 ? -30.312 -5.727 -7.344 1 37.75 302 ILE A O 1
ATOM 2413 N N . PRO A 1 303 ? -32.062 -5.742 -8.719 1 33.31 303 PRO A N 1
ATOM 2414 C CA . PRO A 1 303 ? -33.094 -5.473 -7.711 1 33.31 303 PRO A CA 1
ATOM 2415 C C . PRO A 1 303 ? -33.094 -6.484 -6.566 1 33.31 303 PRO A C 1
ATOM 2417 O O . PRO A 1 303 ? -32.594 -7.609 -6.738 1 33.31 303 PRO A O 1
ATOM 2420 N N . CYS A 1 304 ? -33.375 -6.141 -5.297 1 29.77 304 CYS A N 1
ATOM 2421 C CA . CYS A 1 304 ? -33.5 -6.918 -4.07 1 29.77 304 CYS A CA 1
ATOM 2422 C C . CYS A 1 304 ? -34.188 -8.258 -4.348 1 29.77 304 CYS A C 1
ATOM 2424 O O . CYS A 1 304 ? -35.406 -8.32 -4.496 1 29.77 304 CYS A O 1
ATOM 2426 N N . VAL A 1 305 ? -33.875 -9.039 -5.227 1 26.86 305 VAL A N 1
ATOM 2427 C CA . VAL A 1 305 ? -34.594 -10.305 -5.305 1 26.86 305 VAL A CA 1
ATOM 2428 C C . VAL A 1 305 ? -34.406 -11.086 -4.004 1 26.86 305 VAL A C 1
ATOM 2430 O O . VAL A 1 305 ? -33.312 -11.109 -3.434 1 26.86 305 VAL A O 1
ATOM 2433 N N . SER A 1 306 ? -35.531 -11.453 -3.33 1 29.08 306 SER A N 1
ATOM 2434 C CA . SER A 1 306 ? -35.875 -12.305 -2.186 1 29.08 306 SER A CA 1
ATOM 2435 C C . SER A 1 306 ? -34.938 -13.523 -2.123 1 29.08 306 SER A C 1
ATOM 2437 O O . SER A 1 306 ? -34.312 -13.781 -1.097 1 29.08 306 SER A O 1
ATOM 2439 N N . ASP A 1 307 ? -35.5 -14.727 -2.574 1 29.02 307 ASP A N 1
ATOM 2440 C CA . ASP A 1 307 ? -35.469 -16.094 -2.051 1 29.02 307 ASP A CA 1
ATOM 2441 C C . ASP A 1 307 ? -34.25 -16.859 -2.576 1 29.02 307 ASP A C 1
ATOM 2443 O O . ASP A 1 307 ? -34.156 -17.109 -3.777 1 29.02 307 ASP A O 1
ATOM 2447 N N . LYS A 1 308 ? -33.156 -16.688 -2.119 1 32.16 308 LYS A N 1
ATOM 2448 C CA . LYS A 1 308 ? -32.125 -17.641 -2.438 1 32.16 308 LYS A CA 1
ATOM 2449 C C . LYS A 1 308 ? -32.594 -19.078 -2.293 1 32.16 308 LYS A C 1
ATOM 2451 O O . LYS A 1 308 ? -33.094 -19.469 -1.233 1 32.16 308 LYS A O 1
ATOM 2456 N N . PRO A 1 309 ? -32.875 -19.812 -3.391 1 30.22 309 PRO A N 1
ATOM 2457 C CA . PRO A 1 309 ? -33.188 -21.234 -3.152 1 30.22 309 PRO A CA 1
ATOM 2458 C C . PRO A 1 309 ? -32.031 -21.953 -2.438 1 30.22 309 PRO A C 1
ATOM 2460 O O . PRO A 1 309 ? -30.859 -21.594 -2.609 1 30.22 309 PRO A O 1
ATOM 2463 N N . SER A 1 310 ? -32.156 -22.359 -1.2 1 30.7 310 SER A N 1
ATOM 2464 C CA . SER A 1 310 ? -31.375 -23.312 -0.429 1 30.7 310 SER A CA 1
ATOM 2465 C C . SER A 1 310 ? -30.906 -24.469 -1.298 1 30.7 310 SER A C 1
ATOM 2467 O O . SER A 1 310 ? -31.719 -25.297 -1.734 1 30.7 310 SER A O 1
ATOM 2469 N N . TYR A 1 311 ? -29.984 -24.281 -2.227 1 29.53 311 TYR A N 1
ATOM 2470 C CA . TYR A 1 311 ? -29.453 -25.484 -2.869 1 29.53 311 TYR A CA 1
ATOM 2471 C C . TYR A 1 311 ? -28.984 -26.5 -1.831 1 29.53 311 TYR A C 1
ATOM 2473 O O . TYR A 1 311 ? -28.156 -26.172 -0.976 1 29.53 311 TYR A O 1
ATOM 2481 N N . GLU A 1 312 ? -29.875 -27.312 -1.358 1 29.58 312 GLU A N 1
ATOM 2482 C CA . GLU A 1 312 ? -29.516 -28.562 -0.699 1 29.58 312 GLU A CA 1
ATOM 2483 C C . GLU A 1 312 ? -28.359 -29.25 -1.411 1 29.58 312 GLU A C 1
ATOM 2485 O O . GLU A 1 312 ? -28.359 -29.375 -2.637 1 29.58 312 GLU A O 1
ATOM 2490 N N . GLU A 1 313 ? -27.203 -29.281 -0.859 1 32.78 313 GLU A N 1
ATOM 2491 C CA . GLU A 1 313 ? -25.969 -30.016 -1.096 1 32.78 313 GLU A CA 1
ATOM 2492 C C . GLU A 1 313 ? -26.266 -31.469 -1.477 1 32.78 313 GLU A C 1
ATOM 2494 O O . GLU A 1 313 ? -26.406 -32.344 -0.604 1 32.78 313 GLU A O 1
ATOM 2499 N N . SER A 1 314 ? -27.25 -31.781 -2.305 1 30.27 314 SER A N 1
ATOM 2500 C CA . SER A 1 314 ? -27.219 -33.219 -2.557 1 30.27 314 SER A CA 1
ATOM 2501 C C . SER A 1 314 ? -25.906 -33.656 -3.191 1 30.27 314 SER A C 1
ATOM 2503 O O . SER A 1 314 ? -25.297 -32.906 -3.957 1 30.27 314 SER A O 1
ATOM 2505 N N . ASP A 1 315 ? -25.188 -34.625 -2.656 1 34.97 315 ASP A N 1
ATOM 2506 C CA . ASP A 1 315 ? -23.953 -35.406 -2.869 1 34.97 315 ASP A CA 1
ATOM 2507 C C . ASP A 1 315 ? -23.781 -35.75 -4.344 1 34.97 315 ASP A C 1
ATOM 2509 O O . ASP A 1 315 ? -22.922 -36.562 -4.695 1 34.97 315 ASP A O 1
ATOM 2513 N N . LYS A 1 316 ? -24.859 -35.875 -5.203 1 36.91 316 LYS A N 1
ATOM 2514 C CA . LYS A 1 316 ? -24.609 -36.688 -6.391 1 36.91 316 LYS A CA 1
ATOM 2515 C C . LYS A 1 316 ? -23.844 -35.906 -7.445 1 36.91 316 LYS A C 1
ATOM 2517 O O . LYS A 1 316 ? -24.391 -35 -8.07 1 36.91 316 LYS A O 1
ATOM 2522 N N . LYS A 1 317 ? -22.547 -35.75 -7.465 1 40.84 317 LYS A N 1
ATOM 2523 C CA . LYS A 1 317 ? -21.719 -35.375 -8.609 1 40.84 317 LYS A CA 1
ATOM 2524 C C . LYS A 1 317 ? -22.281 -35.969 -9.906 1 40.84 317 LYS A C 1
ATOM 2526 O O . LYS A 1 317 ? -22.375 -37.188 -10.047 1 40.84 317 LYS A O 1
ATOM 2531 N N . MET A 1 318 ? -23.203 -35.406 -10.625 1 40.72 318 MET A N 1
ATOM 2532 C CA . MET A 1 318 ? -23.953 -35.875 -11.789 1 40.72 318 MET A CA 1
ATOM 2533 C C . MET A 1 318 ? -23.016 -36.188 -12.945 1 40.72 318 MET A C 1
ATOM 2535 O O . MET A 1 318 ? -22.094 -35.438 -13.242 1 40.72 318 MET A O 1
ATOM 2539 N N . LYS A 1 319 ? -22.875 -37.438 -13.422 1 45.47 319 LYS A N 1
ATOM 2540 C CA . LYS A 1 319 ? -22.281 -37.938 -14.648 1 45.47 319 LYS A CA 1
ATOM 2541 C C . LYS A 1 319 ? -22.766 -37.156 -15.867 1 45.47 319 LYS A C 1
ATOM 2543 O O . LYS A 1 319 ? -23.938 -37.25 -16.234 1 45.47 319 LYS A O 1
ATOM 2548 N N . VAL A 1 320 ? -22.344 -36.125 -16.203 1 47.03 320 VAL A N 1
ATOM 2549 C CA . VAL A 1 320 ? -22.766 -35.219 -17.281 1 47.03 320 VAL A CA 1
ATOM 2550 C C . VAL A 1 320 ? -22.469 -35.844 -18.641 1 47.03 320 VAL A C 1
ATOM 2552 O O . VAL A 1 320 ? -22.5 -35.156 -19.656 1 47.03 320 VAL A O 1
ATOM 2555 N N . PHE A 1 321 ? -22 -37.031 -18.859 1 43.62 321 PHE A N 1
ATOM 2556 C CA . PHE A 1 321 ? -21.609 -37.344 -20.219 1 43.62 321 PHE A CA 1
ATOM 2557 C C . PHE A 1 321 ? -22.812 -37.312 -21.156 1 43.62 321 PHE A C 1
ATOM 2559 O O . PHE A 1 321 ? -22.672 -37.438 -22.375 1 43.62 321 PHE A O 1
ATOM 2566 N N . GLY A 1 322 ? -23.984 -37.438 -20.75 1 45.75 322 GLY A N 1
ATOM 2567 C CA . GLY A 1 322 ? -25.094 -37.781 -21.641 1 45.75 322 GLY A CA 1
ATOM 2568 C C . GLY A 1 322 ? -25.625 -36.562 -22.391 1 45.75 322 GLY A C 1
ATOM 2569 O O . GLY A 1 322 ? -26.609 -36.688 -23.141 1 45.75 322 GLY A O 1
ATOM 2570 N N . GLY A 1 323 ? -25.312 -35.344 -22.172 1 50.66 323 GLY A N 1
ATOM 2571 C CA . GLY A 1 323 ? -26.094 -34.188 -22.594 1 50.66 323 GLY A CA 1
ATOM 2572 C C . GLY A 1 323 ? -25.703 -33.656 -23.953 1 50.66 323 GLY A C 1
ATOM 2573 O O . GLY A 1 323 ? -25.812 -32.469 -24.219 1 50.66 323 GLY A O 1
ATOM 2574 N N . ASN A 1 324 ? -25.125 -34.438 -24.812 1 58.38 324 ASN A N 1
ATOM 2575 C CA . ASN A 1 324 ? -24.594 -34.031 -26.109 1 58.38 324 ASN A CA 1
ATOM 2576 C C . ASN A 1 324 ? -25.703 -33.625 -27.078 1 58.38 324 ASN A C 1
ATOM 2578 O O . ASN A 1 324 ? -25.438 -33.062 -28.141 1 58.38 324 ASN A O 1
ATOM 2582 N N . MET A 1 325 ? -27 -33.906 -26.641 1 67.38 325 MET A N 1
ATOM 2583 C CA . MET A 1 325 ? -28.031 -33.656 -27.641 1 67.38 325 MET A CA 1
ATOM 2584 C C . MET A 1 325 ? -28.812 -32.375 -27.297 1 67.38 325 MET A C 1
ATOM 2586 O O . MET A 1 325 ? -29.031 -32.094 -26.109 1 67.38 325 MET A O 1
ATOM 2590 N N . LEU A 1 326 ? -29.109 -31.453 -28.219 1 74.25 326 LEU A N 1
ATOM 2591 C CA . LEU A 1 326 ? -29.859 -30.219 -28.125 1 74.25 326 LEU A CA 1
ATOM 2592 C C . LEU A 1 326 ? -31.172 -30.422 -27.344 1 74.25 326 LEU A C 1
ATOM 2594 O O . LEU A 1 326 ? -31.562 -29.562 -26.562 1 74.25 326 LEU A O 1
ATOM 2598 N N . HIS A 1 327 ? -31.656 -31.594 -27.5 1 75.12 327 HIS A N 1
ATOM 2599 C CA . HIS A 1 327 ? -32.969 -31.844 -26.891 1 75.12 327 HIS A CA 1
ATOM 2600 C C . HIS A 1 327 ? -32.844 -32.062 -25.391 1 75.12 327 HIS A C 1
ATOM 2602 O O . HIS A 1 327 ? -33.844 -32 -24.672 1 75.12 327 HIS A O 1
ATOM 2608 N N . ASP A 1 328 ? -31.688 -32.25 -24.922 1 82 328 ASP A N 1
ATOM 2609 C CA . ASP A 1 328 ? -31.469 -32.531 -23.516 1 82 328 ASP A CA 1
ATOM 2610 C C . ASP A 1 328 ? -31.234 -31.219 -22.734 1 82 328 ASP A C 1
ATOM 2612 O O . ASP A 1 328 ? -31.203 -31.234 -21.5 1 82 328 ASP A O 1
ATOM 2616 N N . LEU A 1 329 ? -31.281 -30.109 -23.484 1 88.81 329 LEU A N 1
ATOM 2617 C CA . LEU A 1 329 ? -31 -28.844 -22.828 1 88.81 329 LEU A CA 1
ATOM 2618 C C . LEU A 1 329 ? -32.281 -28.25 -22.234 1 88.81 329 LEU A C 1
ATOM 2620 O O . LEU A 1 329 ? -33.344 -28.344 -22.828 1 88.81 329 LEU A O 1
ATOM 2624 N N . GLU A 1 330 ? -32.125 -27.656 -21.062 1 90.88 330 GLU A N 1
ATOM 2625 C CA . GLU A 1 330 ? -33.25 -26.891 -20.516 1 90.88 330 GLU A CA 1
ATOM 2626 C C . GLU A 1 330 ? -33.656 -25.766 -21.453 1 90.88 330 GLU A C 1
ATOM 2628 O O . GLU A 1 330 ? -32.844 -25.219 -22.188 1 90.88 330 GLU A O 1
ATOM 2633 N N . PRO A 1 331 ? -34.875 -25.438 -21.453 1 90.75 331 PRO A N 1
ATOM 2634 C CA . PRO A 1 331 ? -35.406 -24.422 -22.375 1 90.75 331 PRO A CA 1
ATOM 2635 C C . PRO A 1 331 ? -34.625 -23.109 -22.281 1 90.75 331 PRO A C 1
ATOM 2637 O O . PRO A 1 331 ? -34.344 -22.469 -23.297 1 90.75 331 PRO A O 1
ATOM 2640 N N . CYS A 1 332 ? -34.375 -22.719 -21.094 1 91.31 332 CYS A N 1
ATOM 2641 C CA . CYS A 1 332 ? -33.656 -21.453 -20.922 1 91.31 332 CYS A CA 1
ATOM 2642 C C . CYS A 1 332 ? -32.281 -21.516 -21.516 1 91.31 332 CYS A C 1
ATOM 2644 O O . CYS A 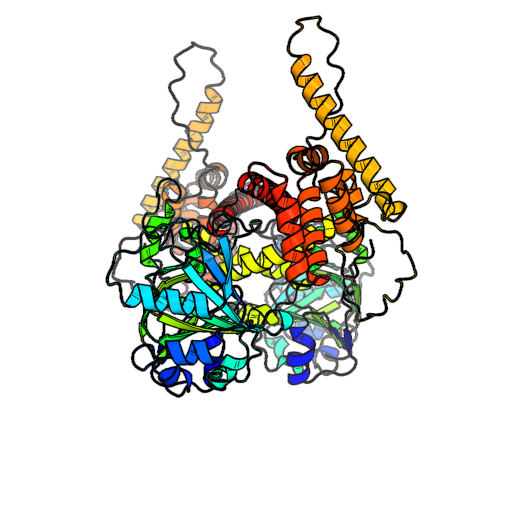1 332 ? -31.766 -20.547 -22.062 1 91.31 332 CYS A O 1
ATOM 2646 N N . VAL A 1 333 ? -31.656 -22.625 -21.453 1 93.94 333 VAL A N 1
ATOM 2647 C CA . VAL A 1 333 ? -30.312 -22.828 -21.984 1 93.94 333 VAL A CA 1
ATOM 2648 C C . VAL A 1 333 ? -30.375 -22.844 -23.516 1 93.94 333 VAL A C 1
ATOM 2650 O O . VAL A 1 333 ? -29.516 -22.266 -24.188 1 93.94 333 VAL A O 1
ATOM 2653 N N . LEU A 1 334 ? -31.375 -23.516 -24.031 1 93.56 334 LEU A N 1
ATOM 2654 C CA . LEU A 1 334 ? -31.562 -23.578 -25.484 1 93.56 334 LEU A CA 1
ATOM 2655 C C . LEU A 1 334 ? -31.781 -22.172 -26.062 1 93.56 334 LEU A C 1
ATOM 2657 O O . LEU A 1 334 ? -31.266 -21.859 -27.125 1 93.56 334 LEU A O 1
ATOM 2661 N N . LYS A 1 335 ? -32.531 -21.422 -25.344 1 94.31 335 LYS A N 1
ATOM 2662 C CA . LYS A 1 335 ? -32.75 -20.047 -25.766 1 94.31 335 LYS A CA 1
ATOM 2663 C C . LYS A 1 335 ? -31.453 -19.266 -25.812 1 94.31 335 LYS A C 1
ATOM 2665 O O . LYS A 1 335 ? -31.188 -18.531 -26.766 1 94.31 335 LYS A O 1
ATOM 2670 N N . SER A 1 336 ? -30.719 -19.391 -24.766 1 95.06 336 SER A N 1
ATOM 2671 C CA . SER A 1 336 ? -29.422 -18.719 -24.703 1 95.06 336 SER A CA 1
ATOM 2672 C C . SER A 1 336 ? -28.516 -19.156 -25.859 1 95.06 336 SER A C 1
ATOM 2674 O O . SER A 1 336 ? -27.812 -18.344 -26.438 1 95.06 336 SER A O 1
ATOM 2676 N N . LEU A 1 337 ? -28.531 -20.422 -26.141 1 95.19 337 LEU A N 1
ATOM 2677 C CA . LEU A 1 337 ? -27.75 -20.984 -27.234 1 95.19 337 LEU A CA 1
ATOM 2678 C C . LEU A 1 337 ? -28.141 -20.344 -28.562 1 95.19 337 LEU A C 1
ATOM 2680 O O . LEU A 1 337 ? -27.281 -19.922 -29.328 1 95.19 337 LEU A O 1
ATOM 2684 N N . HIS A 1 338 ? -29.375 -20.266 -28.766 1 94 338 HIS A N 1
ATOM 2685 C CA . HIS A 1 338 ? -29.859 -19.688 -30.016 1 94 338 HIS A CA 1
ATOM 2686 C C . HIS A 1 338 ? -29.469 -18.219 -30.109 1 94 338 HIS A C 1
ATOM 2688 O O . HIS A 1 338 ? -29.125 -17.734 -31.203 1 94 338 HIS A O 1
ATOM 2694 N N . GLU A 1 339 ? -29.562 -17.578 -29.047 1 94.81 339 GLU A N 1
ATOM 2695 C CA . GLU A 1 339 ? -29.188 -16.172 -29.031 1 94.81 339 GLU A CA 1
ATOM 2696 C C . GLU A 1 339 ? -27.703 -16 -29.359 1 94.81 339 GLU A C 1
ATOM 2698 O O . GLU A 1 339 ? -27.328 -15.109 -30.125 1 94.81 339 GLU A O 1
ATOM 2703 N N . LEU A 1 340 ? -26.906 -16.828 -28.828 1 94.12 340 LEU A N 1
ATOM 2704 C CA . LEU A 1 340 ? -25.469 -16.75 -29.078 1 94.12 340 LEU A CA 1
ATOM 2705 C C . LEU A 1 340 ? -25.156 -17.047 -30.531 1 94.12 340 LEU A C 1
ATOM 2707 O O . LEU A 1 340 ? -24.312 -16.391 -31.141 1 94.12 340 LEU A O 1
ATOM 2711 N N . VAL A 1 341 ? -25.812 -18.047 -31.031 1 93.19 341 VAL A N 1
ATOM 2712 C CA . VAL A 1 341 ? -25.609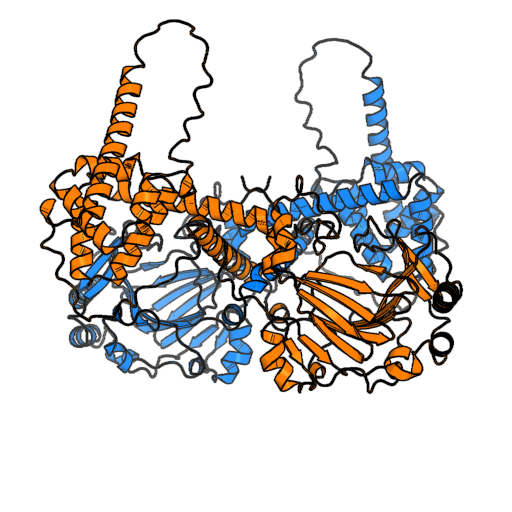 -18.438 -32.438 1 93.19 341 VAL A CA 1
ATOM 2713 C C . VAL A 1 341 ? -25.984 -17.266 -33.344 1 93.19 341 VAL A C 1
ATOM 2715 O O . VAL A 1 341 ? -25.266 -16.953 -34.281 1 93.19 341 VAL A O 1
ATOM 2718 N N . SER A 1 342 ? -27.031 -16.656 -32.969 1 93.31 342 SER A N 1
ATOM 2719 C CA . SER A 1 342 ? -27.484 -15.508 -33.75 1 93.31 342 SER A CA 1
ATOM 2720 C C . SER A 1 342 ? -26.453 -14.375 -33.719 1 93.31 342 SER A C 1
ATOM 2722 O O . SER A 1 342 ? -26.203 -13.719 -34.719 1 93.31 342 SER A O 1
ATOM 2724 N N . LEU A 1 343 ? -25.953 -14.117 -32.562 1 92.81 343 LEU A N 1
ATOM 2725 C CA . LEU A 1 343 ? -24.969 -13.039 -32.406 1 92.81 343 LEU A CA 1
ATOM 2726 C C . LEU A 1 343 ? -23.703 -13.32 -33.188 1 92.81 343 LEU A C 1
ATOM 2728 O O . LEU A 1 343 ? -23.141 -12.414 -33.812 1 92.81 343 LEU A O 1
ATOM 2732 N N . VAL A 1 344 ? -23.266 -14.555 -33.219 1 91.69 344 VAL A N 1
ATOM 2733 C CA . VAL A 1 344 ? -22.062 -14.93 -33.938 1 91.69 344 VAL A CA 1
ATOM 2734 C C . VAL A 1 344 ? -22.297 -14.789 -35.438 1 91.69 344 VAL A C 1
ATOM 2736 O O . VAL A 1 344 ? -21.453 -14.258 -36.156 1 91.69 344 VAL A O 1
ATOM 2739 N N . HIS A 1 345 ? -23.391 -15.227 -35.875 1 88.88 345 HIS A N 1
ATOM 2740 C CA . HIS A 1 345 ? -23.719 -15.148 -37.281 1 88.88 345 HIS A CA 1
ATOM 2741 C C . HIS A 1 345 ? -23.797 -13.695 -37.75 1 88.88 345 HIS A C 1
ATOM 2743 O O . HIS A 1 345 ? -23.328 -13.375 -38.844 1 88.88 345 HIS A O 1
ATOM 2749 N N . ASP A 1 346 ? -24.359 -12.898 -37 1 87.06 346 ASP A N 1
ATOM 2750 C CA . ASP A 1 346 ? -24.484 -11.484 -37.344 1 87.06 346 ASP A CA 1
ATOM 2751 C C . ASP A 1 346 ? -23.109 -10.82 -37.438 1 87.06 346 ASP A C 1
ATOM 2753 O O . ASP A 1 346 ? -22.891 -9.977 -38.312 1 87.06 346 ASP A O 1
ATOM 2757 N N . HIS A 1 347 ? -22.234 -11.156 -36.562 1 81.5 347 HIS A N 1
ATOM 2758 C CA . HIS A 1 347 ? -20.906 -10.555 -36.531 1 81.5 347 HIS A CA 1
ATOM 2759 C C . HIS A 1 347 ? -20.047 -11.062 -37.688 1 81.5 347 HIS A C 1
ATOM 2761 O O . HIS A 1 347 ? -19.328 -10.281 -38.312 1 81.5 347 HIS A O 1
ATOM 2767 N N . VAL A 1 348 ? -20.047 -12.352 -37.969 1 69.81 348 VAL A N 1
ATOM 2768 C CA . VAL A 1 348 ? -19.25 -12.953 -39.031 1 69.81 348 VAL A CA 1
ATOM 2769 C C . VAL A 1 348 ? -19.766 -12.469 -40.406 1 69.81 348 VAL A C 1
ATOM 2771 O O . VAL A 1 348 ? -18.969 -12.188 -41.312 1 69.81 348 VAL A O 1
ATOM 2774 N N . SER A 1 349 ? -21.047 -12.398 -40.438 1 65.25 349 SER A N 1
ATOM 2775 C CA . SER A 1 349 ? -21.656 -11.883 -41.656 1 65.25 349 SER A CA 1
ATOM 2776 C C . SER A 1 349 ? -21.266 -10.422 -41.875 1 65.25 349 SER A C 1
ATOM 2778 O O . SER A 1 349 ? -21.016 -10.016 -43.031 1 65.25 349 SER A O 1
ATOM 2780 N N . ALA A 1 350 ? -21.188 -9.766 -40.812 1 57.44 350 ALA A N 1
ATOM 2781 C CA . ALA A 1 350 ? -20.812 -8.359 -40.906 1 57.44 350 ALA A CA 1
ATOM 2782 C C . ALA A 1 350 ? -19.328 -8.219 -41.281 1 57.44 350 ALA A C 1
ATOM 2784 O O . ALA A 1 350 ? -18.969 -7.34 -42.062 1 57.44 350 ALA A O 1
ATOM 2785 N N . ALA A 1 351 ? -18.469 -9.094 -40.781 1 55.72 351 ALA A N 1
ATOM 2786 C CA . ALA A 1 351 ? -17.047 -9.07 -41.125 1 55.72 351 ALA A CA 1
ATOM 2787 C C . ALA A 1 351 ? -16.812 -9.477 -42.562 1 55.72 351 ALA A C 1
ATOM 2789 O O . ALA A 1 351 ? -15.961 -8.914 -43.25 1 55.72 351 ALA A O 1
ATOM 2790 N N . ASP A 1 352 ? -17.609 -10.461 -43.031 1 51.62 352 ASP A N 1
ATOM 2791 C CA . ASP A 1 352 ? -17.562 -10.867 -44.438 1 51.62 352 ASP A CA 1
ATOM 2792 C C . ASP A 1 352 ? -18.078 -9.758 -45.344 1 51.62 352 ASP A C 1
ATOM 2794 O O . ASP A 1 352 ? -17.547 -9.547 -46.438 1 51.62 352 ASP A O 1
ATOM 2798 N N . LEU A 1 353 ? -19.094 -9.016 -44.875 1 45.31 353 LEU A N 1
ATOM 2799 C CA . LEU A 1 353 ? -19.609 -7.895 -45.656 1 45.31 353 LEU A CA 1
ATOM 2800 C C . LEU A 1 353 ? -18.609 -6.742 -45.688 1 45.31 353 LEU A C 1
ATOM 2802 O O . LEU A 1 353 ? -18.469 -6.055 -46.719 1 45.31 353 LEU A O 1
ATOM 2806 N N . SER A 1 354 ? -17.984 -6.559 -44.562 1 46.56 354 SER A N 1
ATOM 2807 C CA . SER A 1 354 ? -17 -5.488 -44.562 1 46.56 354 SER A CA 1
ATOM 2808 C C . SER A 1 354 ? -15.805 -5.84 -45.438 1 46.56 354 SER A C 1
ATOM 2810 O O . SER A 1 354 ? -15.188 -4.957 -46.031 1 46.56 354 SER A O 1
ATOM 2812 N N . ASN A 1 355 ? -15.453 -7.074 -45.594 1 44.69 355 ASN A N 1
ATOM 2813 C CA . ASN A 1 355 ? -14.414 -7.461 -46.531 1 44.69 355 ASN A CA 1
ATOM 2814 C C . ASN A 1 355 ? -14.906 -7.383 -47.969 1 44.69 355 ASN A C 1
ATOM 2816 O O . ASN A 1 355 ? -14.102 -7.344 -48.906 1 44.69 355 ASN A O 1
ATOM 2820 N N . ALA A 1 356 ? -16.172 -7.598 -48.219 1 42 356 ALA A N 1
ATOM 2821 C CA . ALA A 1 356 ? -16.656 -7.504 -49.594 1 42 356 ALA A CA 1
ATOM 2822 C C . ALA A 1 356 ? -16.766 -6.051 -50.031 1 42 356 ALA A C 1
ATOM 2824 O O . ALA A 1 356 ? -16.797 -5.766 -51.25 1 42 356 ALA A O 1
ATOM 2825 N N . VAL A 1 357 ? -17.156 -5.176 -49.062 1 40.94 357 VAL A N 1
ATOM 2826 C CA . VAL A 1 357 ? -17.469 -3.814 -49.5 1 40.94 357 VAL A CA 1
ATOM 2827 C C . VAL A 1 357 ? -16.172 -3.074 -49.812 1 40.94 357 VAL A C 1
ATOM 2829 O O . VAL A 1 357 ? -16.188 -1.895 -50.188 1 40.94 357 VAL A O 1
ATOM 2832 N N . ASP A 1 358 ? -14.992 -3.678 -49.531 1 39.72 358 ASP A N 1
ATOM 2833 C CA . ASP A 1 358 ? -13.891 -2.793 -49.875 1 39.72 358 ASP A CA 1
ATOM 2834 C C . ASP A 1 358 ? -13.836 -2.553 -51.406 1 39.72 358 ASP A C 1
ATOM 2836 O O . ASP A 1 358 ? -12.906 -1.919 -51.906 1 39.72 358 ASP A O 1
ATOM 2840 N N . SER A 1 359 ? -14.539 -3.416 -52.188 1 33.62 359 SER A N 1
ATOM 2841 C CA . SER A 1 359 ? -14.141 -3.119 -53.562 1 33.62 359 SER A CA 1
ATOM 2842 C C . SER A 1 359 ? -14.727 -1.795 -54.062 1 33.62 359 SER A C 1
ATOM 2844 O O . SER A 1 359 ? -14.312 -1.258 -55.062 1 33.62 359 SER A O 1
ATOM 2846 N N . SER A 1 360 ? -16.125 -1.652 -54.062 1 32.56 360 SER A N 1
ATOM 2847 C CA . SER A 1 360 ? -16.625 -0.657 -55 1 32.56 360 SER A CA 1
ATOM 2848 C C . SER A 1 360 ? -16.453 0.756 -54.438 1 32.56 360 SER A C 1
ATOM 2850 O O . SER A 1 360 ? -16.578 0.983 -53.25 1 32.56 360 SER A O 1
ATOM 2852 N N . SER A 1 361 ? -15.844 1.74 -55.312 1 32.66 361 SER A N 1
ATOM 2853 C CA . SER A 1 361 ? -15.383 3.123 -55.281 1 32.66 361 SER A CA 1
ATOM 2854 C C . SER A 1 361 ? -16.516 4.074 -54.875 1 32.66 361 SER A C 1
ATOM 2856 O O . SER A 1 361 ? -16.375 5.293 -55 1 32.66 361 SER A O 1
ATOM 2858 N N . THR A 1 362 ? -17.828 3.666 -54.938 1 30.27 362 THR A N 1
ATOM 2859 C CA . THR A 1 362 ? -18.703 4.793 -55.281 1 30.27 362 THR A CA 1
ATOM 2860 C C . THR A 1 362 ? -18.562 5.906 -54.25 1 30.27 362 THR A C 1
ATOM 2862 O O . THR A 1 362 ? -18.078 5.672 -53.125 1 30.27 362 THR A O 1
ATOM 2865 N N . SER A 1 363 ? -19.672 6.918 -54.281 1 32.03 363 SER A N 1
ATOM 2866 C CA . SER A 1 363 ? -19.922 8.336 -54.062 1 32.03 363 SER A CA 1
ATOM 2867 C C . SER A 1 363 ? -19.844 8.688 -52.594 1 32.03 363 SER A C 1
ATOM 2869 O O . SER A 1 363 ? -19.969 7.816 -51.719 1 32.03 363 SER A O 1
ATOM 2871 N N . ASP A 1 364 ? -19.641 10.039 -52.375 1 34.06 364 ASP A N 1
ATOM 2872 C CA . ASP A 1 364 ? -19.406 10.969 -51.25 1 34.06 364 ASP A CA 1
ATOM 2873 C C . ASP A 1 364 ? -20.516 10.883 -50.219 1 34.06 364 ASP A C 1
ATOM 2875 O O . ASP A 1 364 ? -21.328 11.797 -50.094 1 34.06 364 ASP A O 1
ATOM 2879 N N . ILE A 1 365 ? -21.453 9.938 -50.281 1 31.67 365 ILE A N 1
ATOM 2880 C CA . ILE A 1 365 ? -22.531 10.25 -49.375 1 31.67 365 ILE A CA 1
ATOM 2881 C C . ILE A 1 365 ? -21.953 10.594 -48 1 31.67 365 ILE A C 1
ATOM 2883 O O . ILE A 1 365 ? -20.953 10.016 -47.562 1 31.67 365 ILE A O 1
ATOM 2887 N N . GLU A 1 366 ? -22.625 11.57 -47.375 1 35.53 366 GLU A N 1
ATOM 2888 C CA . GLU A 1 366 ? -22.5 12.266 -46.094 1 35.53 366 GLU A CA 1
ATOM 2889 C C . GLU A 1 366 ? -22.141 11.289 -44.969 1 35.53 366 GLU A C 1
ATOM 2891 O O . GLU A 1 366 ? -22.734 10.219 -44.875 1 35.53 366 GLU A O 1
ATOM 2896 N N . LYS A 1 367 ? -20.969 11.5 -44.469 1 36.88 367 LYS A N 1
ATOM 2897 C CA . LYS A 1 367 ? -20.391 10.891 -43.281 1 36.88 367 LYS A CA 1
ATOM 2898 C C . LYS A 1 367 ? -21.438 10.766 -42.156 1 36.88 367 LYS A C 1
ATOM 2900 O O . LYS A 1 367 ? -21.656 11.711 -41.406 1 36.88 367 LYS A O 1
ATOM 2905 N N . THR A 1 368 ? -22.656 10.336 -42.531 1 34.44 368 THR A N 1
ATOM 2906 C CA . THR A 1 368 ? -23.453 10.109 -41.344 1 34.44 368 THR A CA 1
ATOM 2907 C C . THR A 1 368 ? -22.625 9.484 -40.219 1 34.44 368 THR A C 1
ATOM 2909 O O . THR A 1 368 ? -21.766 8.641 -40.5 1 34.44 368 THR A O 1
ATOM 2912 N N . THR A 1 369 ? -22.547 10.227 -39.094 1 36.94 369 THR A N 1
ATOM 2913 C CA . THR A 1 369 ? -21.984 9.82 -37.812 1 36.94 369 THR A CA 1
ATOM 2914 C C . THR A 1 369 ? -22.219 8.328 -37.562 1 36.94 369 THR A C 1
ATOM 2916 O O . THR A 1 369 ? -23.344 7.914 -37.281 1 36.94 369 THR A O 1
ATOM 2919 N N . GLU A 1 370 ? -21.703 7.543 -38.375 1 36.75 370 GLU A N 1
ATOM 2920 C CA . GLU A 1 370 ? -21.797 6.129 -38.031 1 36.75 370 GLU A CA 1
ATOM 2921 C C . GLU A 1 370 ? -21.656 5.914 -36.531 1 36.75 370 GLU A C 1
ATOM 2923 O O . GLU A 1 370 ? -20.766 6.484 -35.906 1 36.75 370 GLU A O 1
ATOM 2928 N N . PRO A 1 371 ? -22.734 5.578 -35.875 1 41.81 371 PRO A N 1
ATOM 2929 C CA . PRO A 1 371 ? -22.594 5.301 -34.438 1 41.81 371 PRO A CA 1
ATOM 2930 C C . PRO A 1 371 ? -21.25 4.664 -34.094 1 41.81 371 PRO A C 1
ATOM 2932 O O . PRO A 1 371 ? -20.734 3.85 -34.844 1 41.81 371 PRO A O 1
ATOM 2935 N N . LYS A 1 372 ? -20.422 5.312 -33.438 1 45.25 372 LYS A N 1
ATOM 2936 C CA . LYS A 1 372 ? -19.172 4.77 -32.938 1 45.25 372 LYS A CA 1
ATOM 2937 C C . LYS A 1 372 ? -19.312 3.295 -32.562 1 45.25 372 LYS A C 1
ATOM 2939 O O . LYS A 1 372 ? -20.031 2.955 -31.625 1 45.25 372 LYS A O 1
ATOM 2944 N N . LYS A 1 373 ? -19.344 2.432 -33.469 1 49.69 373 LYS A N 1
ATOM 2945 C CA . LYS A 1 373 ? -19.359 0.984 -33.281 1 49.69 373 LYS A CA 1
ATOM 2946 C C . LYS A 1 373 ? -18.391 0.569 -32.188 1 49.69 373 LYS A C 1
ATOM 2948 O O . LYS A 1 373 ? -17.188 0.799 -32.281 1 49.69 373 LYS A O 1
ATOM 2953 N N . ILE A 1 374 ? -18.938 0.479 -30.984 1 58.5 374 ILE A N 1
ATOM 2954 C CA . ILE A 1 374 ? -18.141 0.006 -29.859 1 58.5 374 ILE A CA 1
ATOM 2955 C C . ILE A 1 374 ? -17.391 -1.266 -30.25 1 58.5 374 ILE A C 1
ATOM 2957 O O . ILE A 1 374 ? -18.016 -2.254 -30.656 1 58.5 374 ILE A O 1
ATOM 2961 N N . GLU A 1 375 ? -16.016 -1.086 -30.359 1 82.94 375 GLU A N 1
ATOM 2962 C CA . GLU A 1 375 ? -15.125 -2.209 -30.672 1 82.94 375 GLU A CA 1
ATOM 2963 C C . GLU A 1 375 ? -15.164 -3.256 -29.562 1 82.94 375 GLU A C 1
ATOM 2965 O O . GLU A 1 375 ? -15.078 -2.918 -28.375 1 82.94 375 GLU A O 1
ATOM 2970 N N . ILE A 1 376 ? -15.586 -4.422 -29.859 1 86.56 376 ILE A N 1
ATOM 2971 C CA . ILE A 1 376 ? -15.68 -5.562 -28.953 1 86.56 376 ILE A CA 1
ATOM 2972 C C . ILE A 1 376 ? -14.484 -5.559 -28 1 86.56 376 ILE A C 1
ATOM 2974 O O . ILE A 1 376 ? -14.625 -5.914 -26.828 1 86.56 376 ILE A O 1
ATOM 2978 N N . SER A 1 377 ? -13.406 -4.969 -28.453 1 86.56 377 SER A N 1
ATOM 2979 C CA . SER A 1 377 ? -12.172 -4.992 -27.672 1 86.56 377 SER A CA 1
ATOM 2980 C C . SER A 1 377 ? -12.203 -3.967 -26.547 1 86.56 377 SER A C 1
ATOM 2982 O O . SER A 1 377 ? -11.336 -3.977 -25.672 1 86.56 377 SER A O 1
ATOM 2984 N N . GLU A 1 378 ? -13.281 -3.188 -26.484 1 91.19 378 GLU A N 1
ATOM 2985 C CA . GLU A 1 378 ? -13.336 -2.131 -25.469 1 91.19 378 GLU A CA 1
ATOM 2986 C C . GLU A 1 378 ? -14.555 -2.289 -24.562 1 91.19 378 GLU A C 1
ATOM 2988 O O . GLU A 1 378 ? -14.984 -1.328 -23.922 1 91.19 378 GLU A O 1
ATOM 2993 N N . LEU A 1 379 ? -15.117 -3.469 -24.609 1 94.25 379 LEU A N 1
ATOM 2994 C CA . LEU A 1 379 ? -16.25 -3.73 -23.734 1 94.25 379 LEU A CA 1
ATOM 2995 C C . LEU A 1 379 ? -15.789 -4.289 -22.391 1 94.25 379 LEU A C 1
ATOM 2997 O O . LEU A 1 379 ? -15.234 -5.391 -22.328 1 94.25 379 LEU A O 1
ATOM 3001 N N . TYR A 1 380 ? -16.062 -3.48 -21.359 1 96.12 380 TYR A N 1
ATOM 3002 C CA . TYR A 1 380 ? -15.562 -3.865 -20.047 1 96.12 380 TYR A CA 1
ATOM 3003 C C . TYR A 1 380 ? -16.703 -4.051 -19.047 1 96.12 380 TYR A C 1
ATOM 3005 O O . TYR A 1 380 ? -16.484 -4.512 -17.922 1 96.12 380 TYR A O 1
ATOM 3013 N N . TYR A 1 381 ? -17.938 -3.758 -19.422 1 93.94 381 TYR A N 1
ATOM 3014 C CA . TYR A 1 381 ? -19.078 -3.832 -18.531 1 93.94 381 TYR A CA 1
ATOM 3015 C C . TYR A 1 381 ? -20.156 -4.758 -19.078 1 93.94 381 TYR A C 1
ATOM 3017 O O . TYR A 1 381 ? -20.406 -4.77 -20.281 1 93.94 381 TYR A O 1
ATOM 3025 N N . LEU A 1 382 ? -20.781 -5.469 -18.219 1 92.94 382 LEU A N 1
ATOM 3026 C CA . LEU A 1 382 ? -21.766 -6.484 -18.594 1 92.94 382 LEU A CA 1
ATOM 3027 C C . LEU A 1 382 ? -22.906 -5.871 -19.375 1 92.94 382 LEU A C 1
ATOM 3029 O O . LEU A 1 382 ? -23.375 -6.441 -20.375 1 92.94 382 LEU A O 1
ATOM 3033 N N . GLU A 1 383 ? -23.297 -4.684 -19 1 90.19 383 GLU A N 1
ATOM 3034 C CA . GLU A 1 383 ? -24.469 -4.047 -19.594 1 90.19 383 GLU A CA 1
ATOM 3035 C C . GLU A 1 383 ? -24.25 -3.746 -21.062 1 90.19 383 GLU A C 1
ATOM 3037 O O . GLU A 1 383 ? -25.203 -3.705 -21.844 1 90.19 383 GLU A O 1
ATOM 3042 N N . GLU A 1 384 ? -23.031 -3.668 -21.438 1 91.38 384 GLU A N 1
ATOM 3043 C CA . GLU A 1 384 ? -22.719 -3.258 -22.797 1 91.38 384 GLU A CA 1
ATOM 3044 C C . GLU A 1 384 ? -22.391 -4.465 -23.672 1 91.38 384 GLU A C 1
ATOM 3046 O O . GLU A 1 384 ? -22.203 -4.324 -24.891 1 91.38 384 GLU A O 1
ATOM 3051 N N . ASP A 1 385 ? -22.328 -5.68 -23.094 1 94.5 385 ASP A N 1
ATOM 3052 C CA . ASP A 1 385 ? -21.891 -6.875 -23.812 1 94.5 385 ASP A CA 1
ATOM 3053 C C . ASP A 1 385 ? -22.938 -7.977 -23.75 1 94.5 385 ASP A C 1
ATOM 3055 O O . ASP A 1 385 ? -22.969 -8.758 -22.797 1 94.5 385 ASP A O 1
ATOM 3059 N N . PRO A 1 386 ? -23.688 -8.156 -24.797 1 94.38 386 PRO A N 1
ATOM 3060 C CA . PRO A 1 386 ? -24.75 -9.164 -24.797 1 94.38 386 PRO A CA 1
ATOM 3061 C C . PRO A 1 386 ? -24.203 -10.586 -24.609 1 94.38 386 PRO A C 1
ATOM 3063 O O . PRO A 1 386 ? -24.844 -11.398 -23.938 1 94.38 386 PRO A O 1
ATOM 3066 N N . VAL A 1 387 ? -23.109 -10.891 -25.219 1 95.5 387 VAL A N 1
ATOM 3067 C CA . VAL A 1 387 ? -22.516 -12.227 -25.094 1 95.5 387 VAL A CA 1
ATOM 3068 C C . VAL A 1 387 ? -22.172 -12.5 -23.641 1 95.5 387 VAL A C 1
ATOM 3070 O O . VAL A 1 387 ? -22.547 -13.531 -23.078 1 95.5 387 VAL A O 1
ATOM 3073 N N . ALA A 1 388 ? -21.484 -11.531 -22.984 1 96.12 388 ALA A N 1
ATOM 3074 C CA . ALA A 1 388 ? -21.094 -11.672 -21.594 1 96.12 388 ALA A CA 1
ATOM 3075 C C . ALA A 1 388 ? -22.312 -11.812 -20.688 1 96.12 388 ALA A C 1
ATOM 3077 O O . ALA A 1 388 ? -22.297 -12.602 -19.734 1 96.12 388 ALA A O 1
ATOM 3078 N N . ASN A 1 389 ? -23.312 -11.125 -21.016 1 94.81 389 ASN A N 1
ATOM 3079 C CA . ASN A 1 389 ? -24.547 -11.18 -20.234 1 94.81 389 ASN A CA 1
ATOM 3080 C C . ASN A 1 389 ? -25.172 -12.562 -20.281 1 94.81 389 ASN A C 1
ATOM 3082 O O . ASN A 1 389 ? -25.656 -13.07 -19.266 1 94.81 389 ASN A O 1
ATOM 3086 N N . ILE A 1 390 ? -25.219 -13.125 -21.438 1 95.44 390 ILE A N 1
ATOM 3087 C CA . ILE A 1 390 ? -25.797 -14.445 -21.625 1 95.44 390 ILE A CA 1
ATOM 3088 C C . ILE A 1 390 ? -24.984 -15.477 -20.828 1 95.44 390 ILE A C 1
ATOM 3090 O O . ILE A 1 390 ? -25.562 -16.281 -20.094 1 95.44 390 ILE A O 1
ATOM 3094 N N . LEU A 1 391 ? -23.703 -15.391 -20.953 1 95.88 391 LEU A N 1
ATOM 3095 C CA . LEU A 1 391 ? -22.828 -16.328 -20.266 1 95.88 391 LEU A CA 1
ATOM 3096 C C . LEU A 1 391 ? -22.969 -16.172 -18.75 1 95.88 391 LEU A C 1
ATOM 3098 O O . LEU A 1 391 ? -23 -17.172 -18.016 1 95.88 391 LEU A O 1
ATOM 3102 N N . TRP A 1 392 ? -23.062 -14.938 -18.312 1 95.12 392 TRP A N 1
ATOM 3103 C CA . TRP A 1 392 ? -23.094 -14.633 -16.891 1 95.12 392 TRP A CA 1
ATOM 3104 C C . TRP A 1 392 ? -24.375 -15.156 -16.25 1 95.12 392 TRP A C 1
ATOM 3106 O O . TRP A 1 392 ? -24.375 -15.586 -15.094 1 95.12 392 TRP A O 1
ATOM 3116 N N . ALA A 1 393 ? -25.391 -15.148 -16.969 1 93.19 393 ALA A N 1
ATOM 3117 C CA . ALA A 1 393 ? -26.703 -15.516 -16.453 1 93.19 393 ALA A CA 1
ATOM 3118 C C . ALA A 1 393 ? -26.844 -17.031 -16.328 1 93.19 393 ALA A C 1
ATOM 3120 O O . ALA A 1 393 ? -27.703 -17.516 -15.578 1 93.19 393 ALA A O 1
ATOM 3121 N N . LEU A 1 394 ? -26.047 -17.781 -16.984 1 94.44 394 LEU A N 1
ATOM 3122 C CA . LEU A 1 394 ? -26.172 -19.234 -16.984 1 94.44 394 LEU A CA 1
ATOM 3123 C C . LEU A 1 394 ? -25.484 -19.844 -15.773 1 94.44 394 LEU A C 1
ATOM 3125 O O . LEU A 1 394 ? -24.406 -19.391 -15.375 1 94.44 394 LEU A O 1
ATOM 3129 N N . GLU A 1 395 ? -26.109 -20.859 -15.234 1 93.88 395 GLU A N 1
ATOM 3130 C CA . GLU A 1 395 ? -25.438 -21.672 -14.227 1 93.88 395 GLU A CA 1
ATOM 3131 C C . GLU A 1 395 ? -24.25 -22.422 -14.828 1 93.88 395 GLU A C 1
ATOM 3133 O O . GLU A 1 395 ? -24.297 -22.828 -15.992 1 93.88 395 GLU A O 1
ATOM 3138 N N . PRO A 1 396 ? -23.297 -22.688 -14.062 1 93.44 396 PRO A N 1
ATOM 3139 C CA . PRO A 1 396 ? -22.062 -23.266 -14.586 1 93.44 396 PRO A CA 1
ATOM 3140 C C . PRO A 1 396 ? -22.281 -24.594 -15.297 1 93.44 396 PRO A C 1
ATOM 3142 O O . PRO A 1 396 ? -21.75 -24.812 -16.391 1 93.44 396 PRO A O 1
ATOM 3145 N N . LEU A 1 397 ? -23.031 -25.422 -14.766 1 92.62 397 LEU A N 1
ATOM 3146 C CA . LEU A 1 397 ? -23.234 -26.734 -15.367 1 92.62 397 LEU A CA 1
ATOM 3147 C C . LEU A 1 397 ? -24.094 -26.625 -16.625 1 92.62 397 LEU A C 1
ATOM 3149 O O . LEU A 1 397 ? -23.922 -27.391 -17.562 1 92.62 397 LEU A O 1
ATOM 3153 N N . ASN A 1 398 ? -25.016 -25.703 -16.578 1 93.62 398 ASN A N 1
ATOM 3154 C CA . ASN A 1 398 ? -25.797 -25.438 -17.781 1 93.62 398 ASN A CA 1
ATOM 3155 C C . ASN A 1 398 ? -24.938 -24.875 -18.906 1 93.62 398 ASN A C 1
ATOM 3157 O O . ASN A 1 398 ? -25.156 -25.172 -20.078 1 93.62 398 ASN A O 1
ATOM 3161 N N . LEU A 1 399 ? -24.062 -24.094 -18.531 1 94.88 399 LEU A N 1
ATOM 3162 C CA . LEU A 1 399 ? -23.109 -23.562 -19.5 1 94.88 399 LEU A CA 1
ATOM 3163 C C . LEU A 1 399 ? -22.281 -24.688 -20.125 1 94.88 399 LEU A C 1
ATOM 3165 O O . LEU A 1 399 ? -22.047 -24.688 -21.328 1 94.88 399 LEU A O 1
ATOM 3169 N N . GLN A 1 400 ? -21.828 -25.562 -19.312 1 93.94 400 GLN A N 1
ATOM 3170 C CA . GLN A 1 400 ? -21.078 -26.703 -19.797 1 93.94 400 GLN A CA 1
ATOM 3171 C C . GLN A 1 400 ? -21.875 -27.5 -20.828 1 93.94 400 GLN A C 1
ATOM 3173 O O . GLN A 1 400 ? -21.359 -27.844 -21.891 1 93.94 400 GLN A O 1
ATOM 3178 N N . LYS A 1 401 ? -23.094 -27.734 -20.484 1 92.56 401 LYS A N 1
ATOM 3179 C CA . LYS A 1 401 ? -23.969 -28.484 -21.391 1 92.56 401 LYS A CA 1
ATOM 3180 C C . LYS A 1 401 ? -24.156 -27.719 -22.703 1 92.56 401 LYS A C 1
ATOM 3182 O O . LYS A 1 401 ? -24.203 -28.328 -23.766 1 92.56 401 LYS A O 1
ATOM 3187 N N . MET A 1 402 ? -24.312 -26.484 -22.547 1 94.38 402 MET A N 1
ATOM 3188 C CA . MET A 1 402 ? -24.5 -25.672 -23.75 1 94.38 402 MET A CA 1
ATOM 3189 C C . MET A 1 402 ? -23.281 -25.75 -24.656 1 94.38 402 MET A C 1
ATOM 3191 O O . MET A 1 402 ? -23.422 -25.922 -25.875 1 94.38 402 MET A O 1
ATOM 3195 N N . PHE A 1 403 ? -22.125 -25.656 -24.141 1 94.44 403 PHE A N 1
ATOM 3196 C CA . PHE A 1 403 ? -20.906 -25.703 -24.938 1 94.44 403 PHE A CA 1
ATOM 3197 C C . PHE A 1 403 ? -20.734 -27.078 -25.562 1 94.44 403 PHE A C 1
ATOM 3199 O O . PHE A 1 403 ? -20.266 -27.188 -26.703 1 94.44 403 PHE A O 1
ATOM 3206 N N . LEU A 1 404 ? -21.078 -28.078 -24.859 1 92.19 404 LEU A N 1
ATOM 3207 C CA . LEU A 1 404 ? -21 -29.422 -25.406 1 92.19 404 LEU A CA 1
ATOM 3208 C C . LEU A 1 404 ? -21.953 -29.562 -26.609 1 92.19 404 LEU A C 1
ATOM 3210 O O . LEU A 1 404 ? -21.594 -30.188 -27.609 1 92.19 404 LEU A O 1
ATOM 3214 N N . ALA A 1 405 ? -23.094 -29 -26.375 1 92.31 405 ALA A N 1
ATOM 3215 C CA . ALA A 1 405 ? -24.031 -29.016 -27.5 1 92.31 405 ALA A CA 1
ATOM 3216 C C . ALA A 1 405 ? -23.484 -28.25 -28.688 1 92.31 405 ALA A C 1
ATOM 3218 O O . ALA A 1 405 ? -23.609 -28.688 -29.844 1 92.31 405 ALA A O 1
ATOM 3219 N N . MET A 1 406 ? -22.875 -27.141 -28.453 1 92.44 406 MET A N 1
ATOM 3220 C CA . MET A 1 406 ? -22.312 -26.344 -29.531 1 92.44 406 MET A CA 1
ATOM 3221 C C . MET A 1 406 ? -21.172 -27.078 -30.219 1 92.44 406 MET A C 1
ATOM 3223 O O . MET A 1 406 ? -21.016 -27 -31.438 1 92.44 406 MET A O 1
ATOM 3227 N N . LEU A 1 407 ? -20.391 -27.781 -29.469 1 91.25 407 LEU A N 1
ATOM 3228 C CA . LEU A 1 407 ? -19.266 -28.547 -29.984 1 91.25 407 LEU A CA 1
ATOM 3229 C C . LEU A 1 407 ? -19.75 -29.594 -31 1 91.25 407 LEU A C 1
ATOM 3231 O O . LEU A 1 407 ? -19.109 -29.812 -32.031 1 91.25 407 LEU A O 1
ATOM 3235 N N . HIS A 1 408 ? -20.844 -30.125 -30.75 1 89.25 408 HIS A N 1
ATOM 3236 C CA . HIS A 1 408 ? -21.359 -31.219 -31.562 1 89.25 408 HIS A CA 1
ATOM 3237 C C . HIS A 1 408 ? -22.125 -30.672 -32.781 1 89.25 408 HIS A C 1
ATOM 3239 O O . HIS A 1 408 ? -22.031 -31.219 -33.875 1 89.25 408 HIS A O 1
ATOM 3245 N N . HIS A 1 409 ? -22.859 -29.594 -32.469 1 90.5 409 HIS A N 1
ATOM 3246 C CA . HIS A 1 409 ? -23.797 -29.188 -33.5 1 90.5 409 HIS A CA 1
ATOM 3247 C C . HIS A 1 409 ? -23.312 -27.906 -34.219 1 90.5 409 HIS A C 1
ATOM 3249 O O . HIS A 1 409 ? -23.688 -27.656 -35.344 1 90.5 409 HIS A O 1
ATOM 3255 N N . PHE A 1 410 ? -22.547 -27.109 -33.562 1 91.06 410 PHE A N 1
ATOM 3256 C CA . PHE A 1 410 ? -22.141 -25.828 -34.094 1 91.06 410 PHE A CA 1
ATOM 3257 C C . PHE A 1 410 ? -20.672 -25.547 -33.812 1 91.06 410 PHE A C 1
ATOM 3259 O O . PHE A 1 410 ? -20.344 -24.484 -33.281 1 91.06 410 PHE A O 1
ATOM 3266 N N . PRO A 1 411 ? -19.703 -26.328 -34.188 1 90.81 411 PRO A N 1
ATOM 3267 C CA . PRO A 1 411 ? -18.312 -26.125 -33.781 1 90.81 411 PRO A CA 1
ATOM 3268 C C . PRO A 1 411 ? -17.719 -24.828 -34.344 1 90.81 411 PRO A C 1
ATOM 3270 O O . PRO A 1 411 ? -16.938 -24.172 -33.656 1 90.81 411 PRO A O 1
ATOM 3273 N N . ARG A 1 412 ? -18.109 -24.438 -35.5 1 89.81 412 ARG A N 1
ATOM 3274 C CA . ARG A 1 412 ? -17.578 -23.219 -36.125 1 89.81 412 ARG A CA 1
ATOM 3275 C C . ARG A 1 412 ? -18.125 -21.984 -35.406 1 89.81 412 ARG A C 1
ATOM 3277 O O . ARG A 1 412 ? -17.438 -20.969 -35.312 1 89.81 412 ARG A O 1
ATOM 3284 N N . THR A 1 413 ? -19.344 -22.125 -35 1 91 413 THR A N 1
ATOM 3285 C CA . THR A 1 413 ? -19.938 -21.016 -34.25 1 91 413 THR A CA 1
ATOM 3286 C C . THR A 1 413 ? -19.219 -20.828 -32.938 1 91 413 THR A C 1
ATOM 3288 O O . THR A 1 413 ? -19 -19.688 -32.5 1 91 413 THR A O 1
ATOM 3291 N N . LEU A 1 414 ? -18.922 -21.953 -32.281 1 92.19 414 LEU A N 1
ATOM 3292 C CA . LEU A 1 414 ? -18.188 -21.875 -31.031 1 92.19 414 LEU A CA 1
ATOM 3293 C C . LEU A 1 414 ? -16.828 -21.219 -31.234 1 92.19 414 LEU A C 1
ATOM 3295 O O . LEU A 1 414 ? -16.406 -20.391 -30.438 1 92.19 414 LEU A O 1
ATOM 3299 N N . GLU A 1 415 ? -16.188 -21.594 -32.25 1 91.69 415 GLU A N 1
ATOM 3300 C CA . GLU A 1 415 ? -14.914 -20.984 -32.625 1 91.69 415 GLU A CA 1
ATOM 3301 C C . GLU A 1 415 ? -15.047 -19.484 -32.844 1 91.69 415 GLU A C 1
ATOM 3303 O O . GLU A 1 415 ? -14.25 -18.703 -32.312 1 91.69 415 GLU A O 1
ATOM 3308 N N . GLY A 1 416 ? -16 -19.109 -33.656 1 90.75 416 GLY A N 1
ATOM 3309 C CA . GLY A 1 416 ? -16.266 -17.688 -33.906 1 90.75 416 GLY A CA 1
ATOM 3310 C C . GLY A 1 416 ? -16.562 -16.906 -32.625 1 90.75 416 GLY A C 1
ATOM 3311 O O . GLY A 1 416 ? -16.141 -15.766 -32.5 1 90.75 416 GLY A O 1
ATOM 3312 N N . LEU A 1 417 ? -17.328 -17.531 -31.75 1 93.25 417 LEU A N 1
ATOM 3313 C CA . LEU A 1 417 ? -17.688 -16.891 -30.484 1 93.25 417 LEU A CA 1
ATOM 3314 C C . LEU A 1 417 ? -16.422 -16.578 -29.672 1 93.25 417 LEU A C 1
ATOM 3316 O O . LEU A 1 417 ? -16.234 -15.438 -29.25 1 93.25 417 LEU A O 1
ATOM 3320 N N . VAL A 1 418 ? -15.531 -17.531 -29.5 1 92.69 418 VAL A N 1
ATOM 3321 C CA . VAL A 1 418 ? -14.375 -17.406 -28.625 1 92.69 418 VAL A CA 1
ATOM 3322 C C . VAL A 1 418 ? -13.32 -16.531 -29.281 1 92.69 418 VAL A C 1
ATOM 3324 O O . VAL A 1 418 ? -12.695 -15.695 -28.609 1 92.69 418 VAL A O 1
ATOM 3327 N N . LEU A 1 419 ? -13.172 -16.594 -30.531 1 90.94 419 LEU A N 1
ATOM 3328 C CA . LEU A 1 419 ? -12.086 -15.914 -31.203 1 90.94 419 LEU A CA 1
ATOM 3329 C C . LEU A 1 419 ? -12.477 -14.484 -31.562 1 90.94 419 LEU A C 1
ATOM 3331 O O . LEU A 1 419 ? -11.633 -13.586 -31.562 1 90.94 419 LEU A O 1
ATOM 3335 N N . HIS A 1 420 ? -13.789 -14.289 -31.719 1 90.25 420 HIS A N 1
ATOM 3336 C CA . HIS A 1 420 ? -14.117 -13.008 -32.344 1 90.25 420 HIS A CA 1
ATOM 3337 C C . HIS A 1 420 ? -15.141 -12.242 -31.516 1 90.25 420 HIS A C 1
ATOM 3339 O O . HIS A 1 420 ? -15.242 -11.016 -31.625 1 90.25 420 HIS A O 1
ATOM 3345 N N . LEU A 1 421 ? -15.883 -12.867 -30.75 1 92.75 421 LEU A N 1
ATOM 3346 C CA . LEU A 1 421 ? -16.984 -12.148 -30.109 1 92.75 421 LEU A CA 1
ATOM 3347 C C . LEU A 1 421 ? -16.75 -12.016 -28.609 1 92.75 421 LEU A C 1
ATOM 3349 O O . LEU A 1 421 ? -17.5 -11.305 -27.922 1 92.75 421 LEU A O 1
ATOM 3353 N N . LEU A 1 422 ? -15.805 -12.641 -28.109 1 94.62 422 LEU A N 1
ATOM 3354 C CA . LEU A 1 422 ? -15.539 -12.5 -26.672 1 94.62 422 LEU A CA 1
ATOM 3355 C C . LEU A 1 422 ? -14.781 -11.211 -26.391 1 94.62 422 LEU A C 1
ATOM 3357 O O . LEU A 1 422 ? -13.648 -11.031 -26.844 1 94.62 422 LEU A O 1
ATOM 3361 N N . SER A 1 423 ? -15.391 -10.305 -25.688 1 96.19 423 SER A N 1
ATOM 3362 C CA . SER A 1 423 ? -14.789 -9.062 -25.234 1 96.19 423 SER A CA 1
ATOM 3363 C C . SER A 1 423 ? -13.953 -9.289 -23.969 1 96.19 423 SER A C 1
ATOM 3365 O O . SER A 1 423 ? -13.898 -10.406 -23.453 1 96.19 423 SER A O 1
ATOM 3367 N N . PRO A 1 424 ? -13.242 -8.266 -23.469 1 97.25 424 PRO A N 1
ATOM 3368 C CA . PRO A 1 424 ? -12.539 -8.398 -22.188 1 97.25 424 PRO A CA 1
ATOM 3369 C C . PRO A 1 424 ? -13.461 -8.836 -21.062 1 97.25 424 PRO A C 1
ATOM 3371 O O . PRO A 1 424 ? -13.125 -9.75 -20.297 1 97.25 424 PRO A O 1
ATOM 3374 N N . VAL A 1 425 ? -14.602 -8.25 -20.969 1 97.75 425 VAL A N 1
ATOM 3375 C CA . VAL A 1 425 ? -15.523 -8.656 -19.922 1 97.75 425 VAL A CA 1
ATOM 3376 C C . VAL A 1 425 ? -16.047 -10.062 -20.203 1 97.75 425 VAL A C 1
ATOM 3378 O O . VAL A 1 425 ? -16.219 -10.867 -19.281 1 97.75 425 VAL A O 1
ATOM 3381 N N . GLY A 1 426 ? -16.281 -10.391 -21.469 1 97.25 426 GLY A N 1
ATOM 3382 C CA . GLY A 1 426 ? -16.719 -11.727 -21.828 1 97.25 426 GLY A CA 1
ATOM 3383 C C . GLY A 1 426 ? -15.703 -12.805 -21.453 1 97.25 426 GLY A C 1
ATOM 3384 O O . GLY A 1 426 ? -16.078 -13.859 -20.953 1 97.25 426 GLY A O 1
ATOM 3385 N N . ALA A 1 427 ? -14.461 -12.492 -21.719 1 96.56 427 ALA A N 1
ATOM 3386 C CA . ALA A 1 427 ? -13.398 -13.438 -21.391 1 96.56 427 ALA A CA 1
ATOM 3387 C C . ALA A 1 427 ? -13.328 -13.672 -19.891 1 96.56 427 ALA A C 1
ATOM 3389 O O . ALA A 1 427 ? -13.156 -14.805 -19.438 1 96.56 427 ALA A O 1
ATOM 3390 N N . GLU A 1 428 ? -13.445 -12.633 -19.094 1 96.69 428 GLU A N 1
ATOM 3391 C CA . GLU A 1 428 ? -13.438 -12.758 -17.641 1 96.69 428 GLU A CA 1
ATOM 3392 C C . GLU A 1 428 ? -14.625 -13.578 -17.156 1 96.69 428 GLU A C 1
ATOM 3394 O O . GLU A 1 428 ? -14.461 -14.484 -16.328 1 96.69 428 GLU A O 1
ATOM 3399 N N . VAL A 1 429 ? -15.773 -13.312 -17.672 1 96.44 429 VAL A N 1
ATOM 3400 C CA . VAL A 1 429 ? -16.984 -14.039 -17.297 1 96.44 429 VAL A CA 1
ATOM 3401 C C . VAL A 1 429 ? -16.812 -15.523 -17.609 1 96.44 429 VAL A C 1
ATOM 3403 O O . VAL A 1 429 ? -17.094 -16.375 -16.766 1 96.44 429 VAL A O 1
ATOM 3406 N N . LEU A 1 430 ? -16.359 -15.766 -18.812 1 95.94 430 LEU A N 1
ATOM 3407 C CA . LEU A 1 430 ? -16.172 -17.156 -19.219 1 95.94 430 LEU A CA 1
ATOM 3408 C C . LEU A 1 430 ? -15.211 -17.875 -18.281 1 95.94 430 LEU A C 1
ATOM 3410 O O . LEU A 1 430 ? -15.492 -19 -17.844 1 95.94 430 LEU A O 1
ATOM 3414 N N . THR A 1 431 ? -14.141 -17.25 -17.953 1 93.25 431 THR A N 1
ATOM 3415 C CA . THR A 1 431 ? -13.125 -17.875 -17.109 1 93.25 431 THR A CA 1
ATOM 3416 C C . THR A 1 431 ? -13.656 -18.094 -15.695 1 93.25 431 THR A C 1
ATOM 3418 O O . THR A 1 431 ? -13.391 -19.125 -15.07 1 93.25 431 THR A O 1
ATOM 3421 N N . ARG A 1 432 ? -14.398 -17.203 -15.188 1 94.19 432 ARG A N 1
ATOM 3422 C CA . ARG A 1 432 ? -15.008 -17.375 -13.875 1 94.19 432 ARG A CA 1
ATOM 3423 C C . ARG A 1 432 ? -15.992 -18.547 -13.875 1 94.19 432 ARG A C 1
ATOM 3425 O O . ARG A 1 432 ? -16.047 -19.312 -12.914 1 94.19 432 ARG A O 1
ATOM 3432 N N . LYS A 1 433 ? -16.719 -18.641 -14.914 1 94.75 433 LYS A N 1
ATOM 3433 C CA . LYS A 1 433 ? -17.672 -19.734 -15.031 1 94.75 433 LYS A CA 1
ATOM 3434 C C . LYS A 1 433 ? -16.953 -21.078 -15.109 1 94.75 433 LYS A C 1
ATOM 3436 O O . LYS A 1 433 ? -17.406 -22.062 -14.531 1 94.75 433 LYS A O 1
ATOM 3441 N N . PHE A 1 434 ? -15.844 -21.047 -15.789 1 93.44 434 PHE A N 1
ATOM 3442 C CA . PHE A 1 434 ? -15.047 -22.266 -15.828 1 93.44 434 PHE A CA 1
ATOM 3443 C C . PHE A 1 434 ? -14.555 -22.641 -14.438 1 93.44 434 PHE A C 1
ATOM 3445 O O . PHE A 1 434 ? -14.586 -23.812 -14.055 1 93.44 434 PHE A O 1
ATOM 3452 N N . ASP A 1 435 ? -14.148 -21.672 -13.719 1 90.25 435 ASP A N 1
ATOM 3453 C CA . ASP A 1 435 ? -13.695 -21.922 -12.359 1 90.25 435 ASP A CA 1
ATOM 3454 C C . ASP A 1 435 ? -14.82 -22.5 -11.5 1 90.25 435 ASP A C 1
ATOM 3456 O O . ASP A 1 435 ? -14.594 -23.422 -10.719 1 90.25 435 ASP A O 1
ATOM 3460 N N . GLU A 1 436 ? -15.938 -21.922 -11.656 1 91.94 436 GLU A N 1
ATOM 3461 C CA . GLU A 1 436 ? -17.094 -22.438 -10.922 1 91.94 436 GLU A CA 1
ATOM 3462 C C . GLU A 1 436 ? -17.438 -23.859 -11.336 1 91.94 436 GLU A C 1
ATOM 3464 O O . GLU A 1 436 ? -17.75 -24.703 -10.484 1 91.94 436 GLU A O 1
ATOM 3469 N N . MET A 1 437 ? -17.328 -24.078 -12.578 1 92.06 437 MET A N 1
ATOM 3470 C CA . MET A 1 437 ? -17.578 -25.406 -13.117 1 92.06 437 MET A CA 1
ATOM 3471 C C . MET A 1 437 ? -16.594 -26.422 -12.523 1 92.06 437 MET A C 1
ATOM 3473 O O . MET A 1 437 ? -16.984 -27.531 -12.156 1 92.06 437 MET A O 1
ATOM 3477 N N . ASP A 1 438 ? -15.406 -26 -12.445 1 87.56 438 ASP A N 1
ATOM 3478 C CA . ASP A 1 438 ? -14.352 -26.875 -11.945 1 87.56 438 ASP A CA 1
ATOM 3479 C C . ASP A 1 438 ? -14.609 -27.281 -10.5 1 87.56 438 ASP A C 1
ATOM 3481 O O . ASP A 1 438 ? -14.242 -28.391 -10.086 1 87.56 438 ASP A O 1
ATOM 3485 N N . LYS A 1 439 ? -15.234 -26.469 -9.789 1 85.25 439 LYS A N 1
ATOM 3486 C CA . LYS A 1 439 ? -15.539 -26.766 -8.398 1 85.25 439 LYS A CA 1
ATOM 3487 C C . LYS A 1 439 ? -16.672 -27.766 -8.281 1 85.25 439 LYS A C 1
ATOM 3489 O O . LYS A 1 439 ? -16.797 -28.469 -7.273 1 85.25 439 LYS A O 1
ATOM 3494 N N . LEU A 1 440 ? -17.438 -27.906 -9.367 1 88.25 440 LEU A N 1
ATOM 3495 C CA . LEU A 1 440 ? -18.641 -28.719 -9.305 1 88.25 440 LEU A CA 1
ATOM 3496 C C . LEU A 1 440 ? -18.422 -30.062 -10 1 88.25 440 LEU A C 1
ATOM 3498 O O . LEU A 1 440 ? -19.281 -30.953 -9.922 1 88.25 440 LEU A O 1
ATOM 3502 N N . THR A 1 441 ? -17.328 -30.125 -10.648 1 87.12 441 THR A N 1
ATOM 3503 C CA . THR A 1 441 ? -17.109 -31.328 -11.445 1 87.12 441 THR A CA 1
ATOM 3504 C C . THR A 1 441 ? -15.867 -32.062 -10.953 1 87.12 441 THR A C 1
ATOM 3506 O O . THR A 1 441 ? -14.961 -31.469 -10.383 1 87.12 441 THR A O 1
ATOM 3509 N N . ASN A 1 442 ? -15.898 -33.344 -11.172 1 82.31 442 ASN A N 1
ATOM 3510 C CA . ASN A 1 442 ? -14.719 -34.125 -10.82 1 82.31 442 ASN A CA 1
ATOM 3511 C C . ASN A 1 442 ? -13.602 -33.938 -11.844 1 82.31 442 ASN A C 1
ATOM 3513 O O . ASN A 1 442 ? -13.836 -33.438 -12.938 1 82.31 442 ASN A O 1
ATOM 3517 N N . GLU A 1 443 ? -12.5 -34.375 -11.531 1 78 443 GLU A N 1
ATOM 3518 C CA . GLU A 1 443 ? -11.297 -34.094 -12.312 1 78 443 GLU A CA 1
ATOM 3519 C C . GLU A 1 443 ? -11.367 -34.75 -13.688 1 78 443 GLU A C 1
ATOM 3521 O O . GLU A 1 443 ? -10.977 -34.156 -14.688 1 78 443 GLU A O 1
ATOM 3526 N N . GLN A 1 444 ? -11.789 -35.938 -13.758 1 78.81 444 GLN A N 1
ATOM 3527 C CA . GLN A 1 444 ? -11.867 -36.656 -15.023 1 78.81 444 GLN A CA 1
ATOM 3528 C C . GLN A 1 444 ? -12.812 -35.969 -16 1 78.81 444 GLN A C 1
ATOM 3530 O O . GLN A 1 444 ? -12.461 -35.75 -17.172 1 78.81 444 GLN A O 1
ATOM 3535 N N . ASP A 1 445 ? -13.969 -35.656 -15.477 1 84.94 445 ASP A N 1
ATOM 3536 C CA . ASP A 1 445 ? -14.953 -34.969 -16.312 1 84.94 445 ASP A CA 1
ATOM 3537 C C . ASP A 1 445 ? -14.445 -33.594 -16.766 1 84.94 445 ASP A C 1
ATOM 3539 O O . ASP A 1 445 ? -14.688 -33.188 -17.891 1 84.94 445 ASP A O 1
ATOM 3543 N N . ARG A 1 446 ? -13.812 -33 -15.852 1 87.38 446 ARG A N 1
ATOM 3544 C CA . ARG A 1 446 ? -13.242 -31.703 -16.141 1 87.38 446 ARG A CA 1
ATOM 3545 C C . ARG A 1 446 ? -12.234 -31.781 -17.281 1 87.38 446 ARG A C 1
ATOM 3547 O O . ARG A 1 446 ? -12.289 -31 -18.234 1 87.38 446 ARG A O 1
ATOM 3554 N N . ASN A 1 447 ? -11.383 -32.688 -17.266 1 83.06 447 ASN A N 1
ATOM 3555 C CA . ASN A 1 447 ? -10.352 -32.875 -18.281 1 83.06 447 ASN A CA 1
ATOM 3556 C C . ASN A 1 447 ? -10.961 -33.219 -19.641 1 83.06 447 ASN A C 1
ATOM 3558 O O . ASN A 1 447 ? -10.492 -32.719 -20.672 1 83.06 447 ASN A O 1
ATOM 3562 N N . GLU A 1 448 ? -11.93 -34.031 -19.625 1 87.56 448 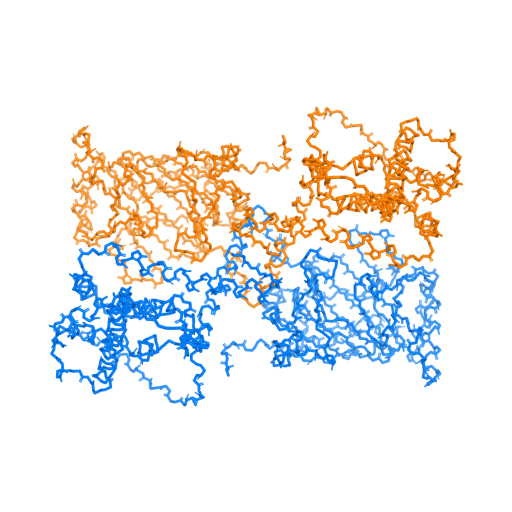GLU A N 1
ATOM 3563 C CA . GLU A 1 448 ? -12.609 -34.375 -20.859 1 87.56 448 GLU A CA 1
ATOM 3564 C C . GLU A 1 448 ? -13.289 -33.188 -21.5 1 87.56 448 GLU A C 1
ATOM 3566 O O . GLU A 1 448 ? -13.234 -33 -22.719 1 87.56 448 GLU A O 1
ATOM 3571 N N . PHE A 1 449 ? -13.906 -32.469 -20.688 1 92.12 449 PHE A N 1
ATOM 3572 C CA . PHE A 1 449 ? -14.586 -31.281 -21.172 1 92.12 449 PHE A CA 1
ATOM 3573 C C . PHE A 1 449 ? -13.594 -30.328 -21.844 1 92.12 449 PHE A C 1
ATOM 3575 O O . PHE A 1 449 ? -13.828 -29.859 -22.953 1 92.12 449 PHE A O 1
ATOM 3582 N N . TYR A 1 450 ? -12.508 -30.031 -21.156 1 90.31 450 TYR A N 1
ATOM 3583 C CA . TYR A 1 450 ? -11.555 -29.062 -21.672 1 90.31 450 TYR A CA 1
ATOM 3584 C C . TYR A 1 450 ? -10.867 -29.594 -22.922 1 90.31 450 TYR A C 1
ATOM 3586 O O . TYR A 1 450 ? -10.578 -28.828 -23.844 1 90.31 450 TYR A O 1
ATOM 3594 N N . ARG A 1 451 ? -10.617 -30.828 -23 1 87.81 451 ARG A N 1
ATOM 3595 C CA . ARG A 1 451 ? -10.062 -31.438 -24.203 1 87.81 451 ARG A CA 1
ATOM 3596 C C . ARG A 1 451 ? -11.008 -31.25 -25.391 1 87.81 451 ARG A C 1
ATOM 3598 O O . ARG A 1 451 ? -10.57 -30.906 -26.484 1 87.81 451 ARG A O 1
ATOM 3605 N N . ALA A 1 452 ? -12.211 -31.5 -25.078 1 90.56 452 ALA A N 1
ATOM 3606 C CA . ALA A 1 452 ? -13.219 -31.344 -26.125 1 90.56 452 ALA A CA 1
ATOM 3607 C C . ALA A 1 452 ? -13.367 -29.875 -26.531 1 90.56 452 ALA A C 1
ATOM 3609 O O . ALA A 1 452 ? -13.406 -29.547 -27.719 1 90.56 452 ALA A O 1
ATOM 3610 N N . PHE A 1 453 ? -13.484 -29.047 -25.578 1 92.56 453 PHE A N 1
ATOM 3611 C CA . PHE A 1 453 ? -13.695 -27.625 -25.812 1 92.56 453 PHE A CA 1
ATOM 3612 C C . PHE A 1 453 ? -12.555 -27.016 -26.609 1 92.56 453 PHE A C 1
ATOM 3614 O O . PHE A 1 453 ? -12.781 -26.359 -27.625 1 92.56 453 PHE A O 1
ATOM 3621 N N . TYR A 1 454 ? -11.281 -27.266 -26.188 1 89.44 454 TYR A N 1
ATOM 3622 C CA . TYR A 1 454 ? -10.133 -26.656 -26.859 1 89.44 454 TYR A CA 1
ATOM 3623 C C . TYR A 1 454 ? -9.773 -27.422 -28.125 1 89.44 454 TYR A C 1
ATOM 3625 O O . TYR A 1 454 ? -9.031 -26.922 -28.969 1 89.44 454 TYR A O 1
ATOM 3633 N N . GLY A 1 455 ? -10.289 -28.547 -28.25 1 88.25 455 GLY A N 1
ATOM 3634 C CA . GLY A 1 455 ? -10.031 -29.391 -29.406 1 88.25 455 GLY A CA 1
ATOM 3635 C C . GLY A 1 455 ? -10.68 -28.844 -30.672 1 88.25 455 GLY A C 1
ATOM 3636 O O . GLY A 1 455 ? -10.281 -29.219 -31.781 1 88.25 455 GLY A O 1
ATOM 3637 N N . VAL A 1 456 ? -11.617 -28.031 -30.5 1 87.88 456 VAL A N 1
ATOM 3638 C CA . VAL A 1 456 ? -12.344 -27.5 -31.641 1 87.88 456 VAL A CA 1
ATOM 3639 C C . VAL A 1 456 ? -11.469 -26.5 -32.406 1 87.88 456 VAL A C 1
ATOM 3641 O O . VAL A 1 456 ? -11.688 -26.266 -33.594 1 87.88 456 VAL A O 1
ATOM 3644 N N . PHE A 1 457 ? -10.469 -26.047 -31.766 1 90.12 457 PHE A N 1
ATOM 3645 C CA . PHE A 1 457 ? -9.656 -24.984 -32.344 1 90.12 457 PHE A CA 1
ATOM 3646 C C . PHE A 1 457 ? -8.43 -25.562 -33.031 1 90.12 457 PHE A C 1
ATOM 3648 O O . PHE A 1 457 ? -7.797 -26.484 -32.5 1 90.12 457 PHE A O 1
ATOM 3655 N N . ASP A 1 458 ? -8.078 -25 -34.156 1 87.31 458 ASP A N 1
ATOM 3656 C CA . ASP A 1 458 ? -6.898 -25.453 -34.875 1 87.31 458 ASP A CA 1
ATOM 3657 C C . ASP A 1 458 ? -5.621 -25.203 -34.094 1 87.31 458 ASP A C 1
ATOM 3659 O O . ASP A 1 458 ? -4.742 -26.062 -34.031 1 87.31 458 ASP A O 1
ATOM 3663 N N . ASP A 1 459 ? -5.555 -24.047 -33.562 1 87.56 459 ASP A N 1
ATOM 3664 C CA . ASP A 1 459 ? -4.418 -23.656 -32.719 1 87.56 459 ASP A CA 1
ATOM 3665 C C . ASP A 1 459 ? -4.863 -23.375 -31.281 1 87.56 459 ASP A C 1
ATOM 3667 O O . ASP A 1 459 ? -5.277 -22.25 -30.969 1 87.56 459 ASP A O 1
ATOM 3671 N N . GLN A 1 460 ? -4.676 -24.328 -30.469 1 83.88 460 GLN A N 1
ATOM 3672 C CA . GLN A 1 460 ? -5.141 -24.234 -29.094 1 83.88 460 GLN A CA 1
ATOM 3673 C C . GLN A 1 460 ? -4.352 -23.188 -28.312 1 83.88 460 GLN A C 1
ATOM 3675 O O . GLN A 1 460 ? -4.91 -22.484 -27.469 1 83.88 460 GLN A O 1
ATOM 3680 N N . PHE A 1 461 ? -3.125 -23.016 -28.625 1 80.81 461 PHE A N 1
ATOM 3681 C CA . PHE A 1 461 ? -2.273 -22.062 -27.922 1 80.81 461 PHE A CA 1
ATOM 3682 C C . PHE A 1 461 ? -2.646 -20.625 -28.281 1 80.81 461 PHE A C 1
ATOM 3684 O O . PHE A 1 461 ? -2.641 -19.75 -27.438 1 80.81 461 PHE A O 1
ATOM 3691 N N . ALA A 1 462 ? -2.945 -20.516 -29.5 1 84.75 462 ALA A N 1
ATOM 3692 C CA . ALA A 1 462 ? -3.342 -19.188 -29.953 1 84.75 462 ALA A CA 1
ATOM 3693 C C . ALA A 1 462 ? -4.645 -18.734 -29.297 1 84.75 462 ALA A C 1
ATOM 3695 O O . ALA A 1 462 ? -4.809 -17.562 -28.953 1 84.75 462 ALA A O 1
ATOM 3696 N N . VAL A 1 463 ? -5.539 -19.672 -29.125 1 87.62 463 VAL A N 1
ATOM 3697 C CA . VAL A 1 463 ? -6.824 -19.359 -28.516 1 87.62 463 VAL A CA 1
ATOM 3698 C C . VAL A 1 463 ? -6.617 -19.016 -27.031 1 87.62 463 VAL A C 1
ATOM 3700 O O . VAL A 1 463 ? -7.223 -18.078 -26.516 1 87.62 463 VAL A O 1
ATOM 3703 N N . MET A 1 464 ? -5.785 -19.766 -26.391 1 86.06 464 MET A N 1
ATOM 3704 C CA . MET A 1 464 ? -5.48 -19.516 -24.984 1 86.06 464 MET A CA 1
ATOM 3705 C C . MET A 1 464 ? -4.859 -18.125 -24.812 1 86.06 464 MET A C 1
ATOM 3707 O O . MET A 1 464 ? -5.211 -17.391 -23.875 1 86.06 464 MET A O 1
ATOM 3711 N N . ASP A 1 465 ? -3.992 -17.812 -25.703 1 87.69 465 ASP A N 1
ATOM 3712 C CA . ASP A 1 465 ? -3.348 -16.5 -25.656 1 87.69 465 ASP A CA 1
ATOM 3713 C C . ASP A 1 465 ? -4.371 -15.375 -25.812 1 87.69 465 ASP A C 1
ATOM 3715 O O . ASP A 1 465 ? -4.293 -14.359 -25.125 1 87.69 465 ASP A O 1
ATOM 3719 N N . LYS A 1 466 ? -5.234 -15.617 -26.688 1 89.88 466 LYS A N 1
ATOM 3720 C CA . LYS A 1 466 ? -6.266 -14.617 -26.922 1 89.88 466 LYS A CA 1
ATOM 3721 C C . LYS A 1 466 ? -7.156 -14.445 -25.703 1 89.88 466 LYS A C 1
ATOM 3723 O O . LYS A 1 466 ? -7.469 -13.32 -25.312 1 89.88 466 LYS A O 1
ATOM 3728 N N . LEU A 1 467 ? -7.543 -15.523 -25.125 1 91 467 LEU A N 1
ATOM 3729 C CA . LEU A 1 467 ? -8.375 -15.492 -23.922 1 91 467 LEU A CA 1
ATOM 3730 C C . LEU A 1 467 ? -7.645 -14.797 -22.781 1 91 467 LEU A C 1
ATOM 3732 O O . LEU A 1 467 ? -8.219 -13.945 -22.094 1 91 467 LEU A O 1
ATOM 3736 N N . LEU A 1 468 ? -6.418 -15.086 -22.625 1 91.38 468 LEU A N 1
ATOM 3737 C CA . LEU A 1 468 ? -5.621 -14.516 -21.562 1 91.38 468 LEU A CA 1
ATOM 3738 C C . LEU A 1 468 ? -5.418 -13.016 -21.766 1 91.38 468 LEU A C 1
ATOM 3740 O O . LEU A 1 468 ? -5.48 -12.234 -20.812 1 91.38 468 LEU A O 1
ATOM 3744 N N . ASN A 1 469 ? -5.18 -12.641 -22.969 1 93.88 469 ASN A N 1
ATOM 3745 C CA . ASN A 1 469 ? -5.004 -11.227 -23.297 1 93.88 469 ASN A CA 1
ATOM 3746 C C . ASN A 1 469 ? -6.258 -10.422 -22.984 1 93.88 469 ASN A C 1
ATOM 3748 O O . ASN A 1 469 ? -6.172 -9.312 -22.453 1 93.88 469 ASN A O 1
ATOM 3752 N N . ARG A 1 470 ? -7.363 -10.992 -23.328 1 96 470 ARG A N 1
ATOM 3753 C CA . ARG A 1 470 ? -8.625 -10.305 -23.078 1 96 470 ARG A CA 1
ATOM 3754 C C . ARG A 1 470 ? -8.922 -10.234 -21.594 1 96 470 ARG A C 1
ATOM 3756 O O . ARG A 1 470 ? -9.414 -9.211 -21.094 1 96 470 ARG A O 1
ATOM 3763 N N . LYS A 1 471 ? -8.602 -11.297 -20.891 1 94.75 471 LYS A N 1
ATOM 3764 C CA . LYS A 1 471 ? -8.742 -11.289 -19.438 1 94.75 471 LYS A CA 1
ATOM 3765 C C . LYS A 1 471 ? -7.859 -10.211 -18.797 1 94.75 471 LYS A C 1
ATOM 3767 O O . LYS A 1 471 ? -8.297 -9.5 -17.891 1 94.75 471 LYS A O 1
ATOM 3772 N N . GLU A 1 472 ? -6.684 -10.109 -19.281 1 95.19 472 GLU A N 1
ATOM 3773 C CA . GLU A 1 472 ? -5.746 -9.117 -18.75 1 95.19 472 GLU A CA 1
ATOM 3774 C C . GLU A 1 472 ? -6.203 -7.703 -19.078 1 95.19 472 GLU A C 1
ATOM 3776 O O . GLU A 1 472 ? -6.012 -6.785 -18.281 1 95.19 472 GLU A O 1
ATOM 3781 N N . SER A 1 473 ? -6.773 -7.59 -20.25 1 96.88 473 SER A N 1
ATOM 3782 C CA . SER A 1 473 ? -7.324 -6.289 -20.625 1 96.88 473 SER A CA 1
ATOM 3783 C C . SER A 1 473 ? -8.43 -5.863 -19.656 1 96.88 473 SER A C 1
ATOM 3785 O O . SER A 1 473 ? -8.492 -4.703 -19.25 1 96.88 473 SER A O 1
ATOM 3787 N N . PHE A 1 474 ? -9.312 -6.785 -19.328 1 97.62 474 PHE A N 1
ATOM 3788 C CA . PHE A 1 474 ? -10.359 -6.512 -18.344 1 97.62 474 PHE A CA 1
ATOM 3789 C C . PHE A 1 474 ? -9.758 -6.109 -17 1 97.62 474 PHE A C 1
ATOM 3791 O O . PHE A 1 474 ? -10.164 -5.109 -16.406 1 97.62 474 PHE A O 1
ATOM 3798 N N . SER A 1 475 ? -8.75 -6.898 -16.562 1 97.56 475 SER A N 1
ATOM 3799 C CA . SER A 1 475 ? -8.062 -6.625 -15.305 1 97.56 475 SER A CA 1
ATOM 3800 C C . SER A 1 475 ? -7.348 -5.277 -15.344 1 97.56 475 SER A C 1
ATOM 3802 O O . SER A 1 475 ? -7.297 -4.562 -14.344 1 97.56 475 SER A O 1
ATOM 3804 N N . CYS A 1 476 ? -6.809 -4.926 -16.469 1 97.75 476 CYS A N 1
ATOM 3805 C CA . CYS A 1 476 ? -6.125 -3.65 -16.656 1 97.75 476 CYS A CA 1
ATOM 3806 C C . CYS A 1 476 ? -7.09 -2.484 -16.469 1 97.75 476 CYS A C 1
ATOM 3808 O O . CYS A 1 476 ? -6.758 -1.493 -15.82 1 97.75 476 CYS A O 1
ATOM 3810 N N . GLN A 1 477 ? -8.273 -2.688 -17.062 1 97.69 477 GLN A N 1
ATOM 3811 C CA . GLN A 1 477 ? -9.273 -1.642 -16.891 1 97.69 477 GLN A CA 1
ATOM 3812 C C . GLN A 1 477 ? -9.664 -1.479 -15.422 1 97.69 477 GLN A C 1
ATOM 3814 O O . GLN A 1 477 ? -9.797 -0.357 -14.93 1 97.69 477 GLN A O 1
ATOM 3819 N N . ALA A 1 478 ? -9.867 -2.605 -14.766 1 97.88 478 ALA A N 1
ATOM 3820 C CA . ALA A 1 478 ? -10.164 -2.553 -13.336 1 97.88 478 ALA A CA 1
ATOM 3821 C C . ALA A 1 478 ? -9.047 -1.838 -12.57 1 97.88 478 ALA A C 1
ATOM 3823 O O . ALA A 1 478 ? -9.32 -1.018 -11.695 1 97.88 478 ALA A O 1
ATOM 3824 N N . PHE A 1 479 ? -7.832 -2.131 -12.922 1 98.19 479 PHE A N 1
ATOM 3825 C CA . PHE A 1 479 ? -6.672 -1.495 -12.305 1 98.19 479 PHE A CA 1
ATOM 3826 C C . PHE A 1 479 ? -6.691 0.011 -12.539 1 98.19 479 PHE A C 1
ATOM 3828 O O . PHE A 1 479 ? -6.48 0.791 -11.609 1 98.19 479 PHE A O 1
ATOM 3835 N N . LYS A 1 480 ? -6.953 0.446 -13.734 1 98 480 LYS A N 1
ATOM 3836 C CA . LYS A 1 480 ? -7.043 1.864 -14.062 1 98 480 LYS A CA 1
ATOM 3837 C C . LYS A 1 480 ? -8.133 2.553 -13.242 1 98 480 LYS A C 1
ATOM 3839 O O . LYS A 1 480 ? -7.934 3.67 -12.758 1 98 480 LYS A O 1
ATOM 3844 N N . ASN A 1 481 ? -9.25 1.834 -13.117 1 97.81 481 ASN A N 1
ATOM 3845 C CA . ASN A 1 481 ? -10.32 2.369 -12.281 1 97.81 481 ASN A CA 1
ATOM 3846 C C . ASN A 1 481 ? -9.852 2.594 -10.844 1 97.81 481 ASN A C 1
ATOM 3848 O O . ASN A 1 481 ? -10.156 3.621 -10.242 1 97.81 481 ASN A O 1
ATOM 3852 N N . VAL A 1 482 ? -9.133 1.621 -10.336 1 98.31 482 VAL A N 1
ATOM 3853 C CA . VAL A 1 482 ? -8.641 1.683 -8.961 1 98.31 482 VAL A CA 1
ATOM 3854 C C . VAL A 1 482 ? -7.699 2.873 -8.805 1 98.31 482 VAL A C 1
ATOM 3856 O O . VAL A 1 482 ? -7.797 3.629 -7.84 1 98.31 482 VAL A O 1
ATOM 3859 N N . MET A 1 483 ? -6.785 3.098 -9.758 1 98.12 483 MET A N 1
ATOM 3860 C CA . MET A 1 483 ? -5.836 4.207 -9.711 1 98.12 483 MET A CA 1
ATOM 3861 C C . MET A 1 483 ? -6.562 5.547 -9.711 1 98.12 483 MET A C 1
ATOM 3863 O O . MET A 1 483 ? -6.191 6.465 -8.977 1 98.12 483 MET A O 1
ATOM 3867 N N . ASP A 1 484 ? -7.57 5.629 -10.453 1 97.44 484 ASP A N 1
ATOM 3868 C CA . ASP A 1 484 ? -8.359 6.852 -10.523 1 97.44 484 ASP A CA 1
ATOM 3869 C C . ASP A 1 484 ? -9.141 7.078 -9.227 1 97.44 484 ASP A C 1
ATOM 3871 O O . ASP A 1 484 ? -9.062 8.156 -8.633 1 97.44 484 ASP A O 1
ATOM 3875 N N . ARG A 1 485 ? -9.836 6.059 -8.781 1 97.38 485 ARG A N 1
ATOM 3876 C CA . ARG A 1 485 ? -10.766 6.184 -7.664 1 97.38 485 ARG A CA 1
ATOM 3877 C C . ARG A 1 485 ? -10.016 6.391 -6.355 1 97.38 485 ARG A C 1
ATOM 3879 O O . ARG A 1 485 ? -10.469 7.141 -5.484 1 97.38 485 ARG A O 1
ATOM 3886 N N . PHE A 1 486 ? -8.883 5.789 -6.188 1 97.94 486 PHE A N 1
ATOM 3887 C CA . PHE A 1 486 ? -8.242 5.789 -4.875 1 97.94 486 PHE A CA 1
ATOM 3888 C C . PHE A 1 486 ? -7.09 6.785 -4.832 1 97.94 486 PHE A C 1
ATOM 3890 O O . PHE A 1 486 ? -6.68 7.223 -3.756 1 97.94 486 PHE A O 1
ATOM 3897 N N . LEU A 1 487 ? -6.516 7.176 -6.043 1 97.38 487 LEU A N 1
ATOM 3898 C CA . LEU A 1 487 ? -5.352 8.055 -6.051 1 97.38 487 LEU A CA 1
ATOM 3899 C C . LEU A 1 487 ? -5.602 9.281 -6.922 1 97.38 487 LEU A C 1
ATOM 3901 O O . LEU A 1 487 ? -4.797 10.219 -6.934 1 97.38 487 LEU A O 1
ATOM 3905 N N . GLY A 1 488 ? -6.699 9.305 -7.684 1 95.81 488 GLY A N 1
ATOM 3906 C CA . GLY A 1 488 ? -7.004 10.422 -8.562 1 95.81 488 GLY A CA 1
ATOM 3907 C C . GLY A 1 488 ? -6.062 10.516 -9.75 1 95.81 488 GLY A C 1
ATOM 3908 O O . GLY A 1 488 ? -5.797 11.617 -10.25 1 95.81 488 GLY A O 1
ATOM 3909 N N . ILE A 1 489 ? -5.5 9.359 -10.195 1 95.56 489 ILE A N 1
ATOM 3910 C CA . ILE A 1 489 ? -4.527 9.414 -11.273 1 95.56 489 ILE A CA 1
ATOM 3911 C C . ILE A 1 489 ? -5.066 8.672 -12.5 1 95.56 489 ILE A C 1
ATOM 3913 O O . ILE A 1 489 ? -5.797 7.691 -12.359 1 95.56 489 ILE A O 1
ATOM 3917 N N . LYS A 1 490 ? -4.668 9.117 -13.656 1 94.81 490 LYS A N 1
ATOM 3918 C CA . LYS A 1 490 ? -4.969 8.461 -14.922 1 94.81 490 LYS A CA 1
ATOM 3919 C C . LYS A 1 490 ? -3.736 7.77 -15.492 1 94.81 490 LYS A C 1
ATOM 3921 O O . LYS A 1 490 ? -2.691 8.398 -15.672 1 94.81 490 LYS A O 1
ATOM 3926 N N . VAL A 1 491 ? -3.871 6.539 -15.695 1 93.81 491 VAL A N 1
ATOM 3927 C CA . VAL A 1 491 ? -2.773 5.723 -16.203 1 93.81 491 VAL A CA 1
ATOM 3928 C C . VAL A 1 491 ? -2.834 5.656 -17.719 1 93.81 491 VAL A C 1
ATOM 3930 O O . VAL A 1 491 ? -3.914 5.52 -18.297 1 93.81 491 VAL A O 1
ATOM 3933 N N . GLN A 1 492 ? -1.752 5.766 -18.375 1 86.38 492 GLN A N 1
ATOM 3934 C CA . GLN A 1 492 ? -1.671 5.691 -19.828 1 86.38 492 GLN A CA 1
ATOM 3935 C C . GLN A 1 492 ? -1.805 4.25 -20.312 1 86.38 492 GLN A C 1
ATOM 3937 O O . GLN A 1 492 ? -1.41 3.316 -19.609 1 86.38 492 GLN A O 1
ATOM 3942 N N . MET B 1 1 ? 27.406 5.449 -5.887 1 26.78 1 MET B N 1
ATOM 3943 C CA . MET B 1 1 ? 26.234 5.902 -5.148 1 26.78 1 MET B CA 1
ATOM 3944 C C . MET B 1 1 ? 25.953 4.98 -3.969 1 26.78 1 MET B C 1
ATOM 3946 O O . MET B 1 1 ? 25.375 3.904 -4.145 1 26.78 1 MET B O 1
ATOM 3950 N N . GLU B 1 2 ? 26.766 4.883 -3.127 1 32.78 2 GLU B N 1
ATOM 3951 C CA . GLU B 1 2 ? 26.656 3.975 -1.989 1 32.78 2 GLU B CA 1
ATOM 3952 C C . GLU B 1 2 ? 25.406 4.281 -1.156 1 32.78 2 GLU B C 1
ATOM 3954 O O . GLU B 1 2 ? 25.344 5.312 -0.482 1 32.78 2 GLU B O 1
ATOM 3959 N N . GLU B 1 3 ? 24.234 4.375 -1.675 1 39 3 GLU B N 1
ATOM 3960 C CA . GLU B 1 3 ? 23.031 4.445 -0.837 1 39 3 GLU B CA 1
ATOM 3961 C C . GLU B 1 3 ? 23.25 3.701 0.479 1 39 3 GLU B C 1
ATOM 3963 O O . GLU B 1 3 ? 23.719 2.562 0.487 1 39 3 GLU B O 1
ATOM 3968 N N . ASN B 1 4 ? 23.641 4.344 1.454 1 41.19 4 ASN B N 1
ATOM 3969 C CA . ASN B 1 4 ? 23.594 3.895 2.842 1 41.19 4 ASN B CA 1
ATOM 3970 C C . ASN B 1 4 ? 22.453 2.908 3.082 1 41.19 4 ASN B C 1
ATOM 3972 O O . ASN B 1 4 ? 21.609 3.131 3.947 1 41.19 4 ASN B O 1
ATOM 3976 N N . SER B 1 5 ? 21.812 2.498 2.1 1 50.62 5 SER B N 1
ATOM 3977 C CA . SER B 1 5 ? 20.781 1.525 2.412 1 50.62 5 SER B CA 1
ATOM 3978 C C . SER B 1 5 ? 21.344 0.327 3.164 1 50.62 5 SER B C 1
ATOM 3980 O O . SER B 1 5 ? 22.281 -0.315 2.695 1 50.62 5 SER B O 1
ATOM 3982 N N . VAL B 1 6 ? 21.453 0.37 4.48 1 55.94 6 VAL B N 1
ATOM 3983 C CA . VAL B 1 6 ? 21.797 -0.768 5.328 1 55.94 6 VAL B CA 1
ATOM 3984 C C . VAL B 1 6 ? 21.516 -2.07 4.586 1 55.94 6 VAL B C 1
ATOM 3986 O O . VAL B 1 6 ? 20.375 -2.318 4.168 1 55.94 6 VAL B O 1
ATOM 3989 N N . ARG B 1 7 ? 22.594 -2.678 4.043 1 73.06 7 ARG B N 1
ATOM 3990 C CA . ARG B 1 7 ? 22.484 -3.959 3.354 1 73.06 7 ARG B CA 1
ATOM 3991 C C . ARG B 1 7 ? 21.812 -5.004 4.23 1 73.06 7 ARG B C 1
ATOM 3993 O O . ARG B 1 7 ? 22.25 -5.27 5.348 1 73.06 7 ARG B O 1
ATOM 4000 N N . ILE B 1 8 ? 20.625 -5.301 3.852 1 87.69 8 ILE B N 1
ATOM 4001 C CA . ILE B 1 8 ? 19.938 -6.402 4.508 1 87.69 8 ILE B CA 1
ATOM 4002 C C . ILE B 1 8 ? 20.719 -7.699 4.309 1 87.69 8 ILE B C 1
ATOM 4004 O O . ILE B 1 8 ? 20.984 -8.102 3.174 1 87.69 8 ILE B O 1
ATOM 4008 N N . THR B 1 9 ? 21.188 -8.25 5.402 1 91.62 9 THR B N 1
ATOM 4009 C CA . THR B 1 9 ? 22 -9.461 5.324 1 91.62 9 THR B CA 1
ATOM 4010 C C . THR B 1 9 ? 21.219 -10.68 5.785 1 91.62 9 THR B C 1
ATOM 4012 O O . THR B 1 9 ? 20.516 -10.625 6.805 1 91.62 9 THR B O 1
ATOM 4015 N N . ILE B 1 10 ? 21.359 -11.719 5.023 1 95.12 10 ILE B N 1
ATOM 4016 C CA . ILE B 1 10 ? 20.719 -12.984 5.363 1 95.12 10 ILE B CA 1
ATOM 4017 C C . ILE B 1 10 ? 21.391 -13.586 6.598 1 95.12 10 ILE B C 1
ATOM 4019 O O . ILE B 1 10 ? 22.625 -13.57 6.715 1 95.12 10 ILE B O 1
ATOM 4023 N N . THR B 1 11 ? 20.609 -14.055 7.492 1 94 11 THR B N 1
ATOM 4024 C CA . THR B 1 11 ? 21.125 -14.633 8.734 1 94 11 THR B CA 1
ATOM 4025 C C . THR B 1 11 ? 21.297 -16.141 8.586 1 94 11 THR B C 1
ATOM 4027 O O . THR B 1 11 ? 20.453 -16.812 7.988 1 94 11 THR B O 1
ATOM 4030 N N . ILE B 1 12 ? 22.391 -16.688 9.07 1 95.5 12 ILE B N 1
ATOM 4031 C CA . ILE B 1 12 ? 22.641 -18.125 9.102 1 95.5 12 ILE B CA 1
ATOM 4032 C C . ILE B 1 12 ? 22.656 -18.609 10.547 1 95.5 12 ILE B C 1
ATOM 4034 O O . ILE B 1 12 ? 23.406 -18.094 11.375 1 95.5 12 ILE B O 1
ATOM 4038 N N . LEU B 1 13 ? 21.781 -19.547 10.828 1 95 13 LEU B N 1
ATOM 4039 C CA . LEU B 1 13 ? 21.656 -20.047 12.188 1 95 13 LEU B CA 1
ATOM 4040 C C . LEU B 1 13 ? 22.016 -21.531 12.258 1 95 13 LEU B C 1
ATOM 4042 O O . LEU B 1 13 ? 21.484 -22.328 11.484 1 95 13 LEU B O 1
ATOM 4046 N N . ASP B 1 14 ? 22.797 -21.891 13.242 1 91.75 14 ASP B N 1
ATOM 4047 C CA . ASP B 1 14 ? 23.172 -23.281 13.453 1 91.75 14 ASP B CA 1
ATOM 4048 C C . ASP B 1 14 ? 22.219 -23.969 14.438 1 91.75 14 ASP B C 1
ATOM 4050 O O . ASP B 1 14 ? 22.062 -25.188 14.414 1 91.75 14 ASP B O 1
ATOM 4054 N N . ALA B 1 15 ? 21.656 -23.125 15.297 1 90.75 15 ALA B N 1
ATOM 4055 C CA . ALA B 1 15 ? 20.656 -23.641 16.234 1 90.75 15 ALA B CA 1
ATOM 4056 C C . ALA B 1 15 ? 19.25 -23.281 15.797 1 90.75 15 ALA B C 1
ATOM 4058 O O . ALA B 1 15 ? 19 -22.156 15.359 1 90.75 15 ALA B O 1
ATOM 4059 N N . ILE B 1 16 ? 18.406 -24.266 15.938 1 94.19 16 ILE B N 1
ATOM 4060 C CA . ILE B 1 16 ? 17.016 -24.047 15.562 1 94.19 16 ILE B CA 1
ATOM 4061 C C . ILE B 1 16 ? 16.312 -23.203 16.641 1 94.19 16 ILE B C 1
ATOM 4063 O O . ILE B 1 16 ? 16.297 -23.594 17.812 1 94.19 16 ILE B O 1
ATOM 4067 N N . PRO B 1 17 ? 15.758 -22.172 16.234 1 95.56 17 PRO B N 1
ATOM 4068 C CA . PRO B 1 17 ? 15.117 -21.312 17.234 1 95.56 17 PRO B CA 1
ATOM 4069 C C . PRO B 1 17 ? 13.836 -21.922 17.812 1 95.56 17 PRO B C 1
ATOM 4071 O O . PRO B 1 17 ? 13.25 -22.812 17.188 1 95.56 17 PRO B O 1
ATOM 4074 N N . SER B 1 18 ? 13.477 -21.422 18.984 1 95.94 18 SER B N 1
ATOM 4075 C CA . SER B 1 18 ? 12.164 -21.734 19.531 1 95.94 18 SER B CA 1
ATOM 4076 C C . SER B 1 18 ? 11.062 -20.984 18.766 1 95.94 18 SER B C 1
ATOM 4078 O O . SER B 1 18 ? 11.352 -20.078 18 1 95.94 18 SER B O 1
ATOM 4080 N N . ALA B 1 19 ? 9.867 -21.422 19 1 96.94 19 ALA B N 1
ATOM 4081 C CA . ALA B 1 19 ? 8.734 -20.766 18.375 1 96.94 19 ALA B CA 1
ATOM 4082 C C . ALA B 1 19 ? 8.672 -19.281 18.781 1 96.94 19 ALA B C 1
ATOM 4084 O O . ALA B 1 19 ? 8.406 -18.422 17.938 1 96.94 19 ALA B O 1
ATOM 4085 N N . GLU B 1 20 ? 8.938 -19.031 19.969 1 96.31 20 GLU B N 1
ATOM 4086 C CA . GLU B 1 20 ? 8.906 -17.672 20.484 1 96.31 20 GLU B CA 1
ATOM 4087 C C . GLU B 1 20 ? 10.016 -16.812 19.875 1 96.31 20 GLU B C 1
ATOM 4089 O O . GLU B 1 20 ? 9.789 -15.672 19.484 1 96.31 20 GLU B O 1
ATOM 4094 N N . GLU B 1 21 ? 11.188 -17.391 19.812 1 96.12 21 GLU B N 1
ATOM 4095 C CA . GLU B 1 21 ? 12.328 -16.688 19.234 1 96.12 21 GLU B CA 1
ATOM 4096 C C . GLU B 1 21 ? 12.078 -16.344 17.766 1 96.12 21 GLU B C 1
ATOM 4098 O O . GLU B 1 21 ? 12.352 -15.234 17.328 1 96.12 21 GLU B O 1
ATOM 4103 N N . PHE B 1 22 ? 11.555 -17.281 17.078 1 97.5 22 PHE B N 1
ATOM 4104 C CA . PHE B 1 22 ? 11.289 -17.078 15.664 1 97.5 22 PHE B CA 1
ATOM 4105 C C . PHE B 1 22 ? 10.242 -15.984 15.461 1 97.5 22 PHE B C 1
ATOM 4107 O O . PHE B 1 22 ? 10.438 -15.07 14.664 1 97.5 22 PHE B O 1
ATOM 4114 N N . THR B 1 23 ? 9.195 -16 16.203 1 96 23 THR B N 1
ATOM 4115 C CA . THR B 1 23 ? 8.062 -15.109 16.062 1 96 23 THR B CA 1
ATOM 4116 C C . THR B 1 23 ? 8.43 -13.688 16.484 1 96 23 THR B C 1
ATOM 4118 O O . THR B 1 23 ? 7.953 -12.711 15.898 1 96 23 THR B O 1
ATOM 4121 N N . SER B 1 24 ? 9.344 -13.586 17.406 1 94.44 24 SER B N 1
ATOM 4122 C CA . SER B 1 24 ? 9.633 -12.273 17.984 1 94.44 24 SER B CA 1
ATOM 4123 C C . SER B 1 24 ? 10.875 -11.656 17.359 1 94.44 24 SER B C 1
ATOM 4125 O O . SER B 1 24 ? 10.977 -10.438 17.219 1 94.44 24 SER B O 1
ATOM 4127 N N . LEU B 1 25 ? 11.836 -12.531 16.875 1 94.5 25 LEU B N 1
ATOM 4128 C CA . LEU B 1 25 ? 13.141 -11.969 16.531 1 94.5 25 LEU B CA 1
ATOM 4129 C C . LEU B 1 25 ? 13.445 -12.172 15.055 1 94.5 25 LEU B C 1
ATOM 4131 O O . LEU B 1 25 ? 14.242 -11.43 14.469 1 94.5 25 LEU B O 1
ATOM 4135 N N . ILE B 1 26 ? 12.867 -13.148 14.453 1 96.25 26 ILE B N 1
ATOM 4136 C CA . ILE B 1 26 ? 13.289 -13.492 13.102 1 96.25 26 ILE B CA 1
ATOM 4137 C C . ILE B 1 26 ? 12.203 -13.109 12.102 1 96.25 26 ILE B C 1
ATOM 4139 O O . ILE B 1 26 ? 12.43 -12.289 11.211 1 96.25 26 ILE B O 1
ATOM 4143 N N . GLU B 1 27 ? 11 -13.594 12.32 1 96.56 27 GLU B N 1
ATOM 4144 C CA . GLU B 1 27 ? 9.898 -13.445 11.367 1 96.56 27 GLU B CA 1
ATOM 4145 C C . GLU B 1 27 ? 9.57 -11.977 11.125 1 96.56 27 GLU B C 1
ATOM 4147 O O . GLU B 1 27 ? 9.461 -11.539 9.977 1 96.56 27 GLU B O 1
ATOM 4152 N N . PRO B 1 28 ? 9.539 -11.109 12.195 1 94.5 28 PRO B N 1
ATOM 4153 C CA . PRO B 1 28 ? 9.102 -9.727 11.984 1 94.5 28 PRO B CA 1
ATOM 4154 C C . PRO B 1 28 ? 10.117 -8.898 11.195 1 94.5 28 PRO B C 1
ATOM 4156 O O . PRO B 1 28 ? 9.766 -7.848 10.648 1 94.5 28 PRO B O 1
ATOM 4159 N N . LYS B 1 29 ? 11.344 -9.383 11.125 1 95.5 29 LYS B N 1
ATOM 4160 C CA . LYS B 1 29 ? 12.375 -8.648 10.398 1 95.5 29 LYS B CA 1
ATOM 4161 C C . LYS B 1 29 ? 12.18 -8.773 8.891 1 95.5 29 LYS B C 1
ATOM 4163 O O . LYS B 1 29 ? 12.734 -7.988 8.117 1 95.5 29 LYS B O 1
ATOM 4168 N N . ASN B 1 30 ? 11.422 -9.766 8.531 1 97.38 30 ASN B N 1
ATOM 4169 C CA . ASN B 1 30 ? 11.211 -10.031 7.113 1 97.38 30 ASN B CA 1
ATOM 4170 C C . ASN B 1 30 ? 12.531 -10.07 6.348 1 97.38 30 ASN B C 1
ATOM 4172 O O . ASN B 1 30 ? 12.672 -9.414 5.316 1 97.38 30 ASN B O 1
ATOM 4176 N N . VAL B 1 31 ? 13.477 -10.742 6.91 1 97.69 31 VAL B N 1
ATOM 4177 C CA . VAL B 1 31 ? 14.766 -11.023 6.285 1 97.69 31 VAL B CA 1
ATOM 4178 C C . VAL B 1 31 ? 14.984 -12.539 6.227 1 97.69 31 VAL B C 1
ATOM 4180 O O . VAL B 1 31 ? 14.695 -13.25 7.191 1 97.69 31 VAL B O 1
ATOM 4183 N N . PRO B 1 32 ? 15.414 -13.039 5.07 1 98.44 32 PRO B N 1
ATOM 4184 C CA . PRO B 1 32 ? 15.641 -14.484 4.965 1 98.44 32 PRO B CA 1
ATOM 4185 C C . PRO B 1 32 ? 16.641 -15 6 1 98.44 32 PRO B C 1
ATOM 4187 O O . PRO B 1 32 ? 17.531 -14.266 6.418 1 98.44 32 PRO B O 1
ATOM 4190 N N . ALA B 1 33 ? 16.469 -16.266 6.387 1 98.5 33 ALA B N 1
ATOM 4191 C CA . ALA B 1 33 ? 17.344 -16.922 7.355 1 98.5 33 ALA B CA 1
ATOM 4192 C C . ALA B 1 33 ? 17.562 -18.391 6.988 1 98.5 33 ALA B C 1
ATOM 4194 O O . ALA B 1 33 ? 16.625 -19.078 6.57 1 98.5 33 ALA B O 1
ATOM 4195 N N . VAL B 1 34 ? 18.75 -18.844 7.102 1 98.44 34 VAL B N 1
ATOM 4196 C CA . VAL B 1 34 ? 19.094 -20.25 6.852 1 98.44 34 VAL B CA 1
ATOM 4197 C C . VAL B 1 34 ? 19.172 -21 8.172 1 98.44 34 VAL B C 1
ATOM 4199 O O . VAL B 1 34 ? 19.797 -20.531 9.133 1 98.44 34 VAL B O 1
ATOM 4202 N N . PHE B 1 35 ? 18.547 -22.125 8.258 1 98.06 35 PHE B N 1
ATOM 4203 C CA . PHE B 1 35 ? 18.609 -23.031 9.406 1 98.06 35 PHE B CA 1
ATOM 4204 C C . PHE B 1 35 ? 19.328 -24.312 9.039 1 98.06 35 PHE B C 1
ATOM 4206 O O . PHE B 1 35 ? 18.734 -25.219 8.453 1 98.06 35 PHE B O 1
ATOM 4213 N N . HIS B 1 36 ? 20.562 -24.484 9.477 1 96.94 36 HIS B N 1
ATOM 4214 C CA . HIS B 1 36 ? 21.328 -25.688 9.172 1 96.94 36 HIS B CA 1
ATOM 4215 C C . HIS B 1 36 ? 20.812 -26.891 9.969 1 96.94 36 HIS B C 1
ATOM 4217 O O . HIS B 1 36 ? 20.578 -26.781 11.18 1 96.94 36 HIS B O 1
ATOM 4223 N N . GLY B 1 37 ? 20.578 -27.922 9.273 1 95.19 37 GLY B N 1
ATOM 4224 C CA . GLY B 1 37 ? 20.219 -29.156 9.93 1 95.19 37 GLY B CA 1
ATOM 4225 C C . GLY B 1 37 ? 18.766 -29.203 10.398 1 95.19 37 GLY B C 1
ATOM 4226 O O . GLY B 1 37 ? 18.406 -30.047 11.219 1 95.19 37 GLY B O 1
ATOM 4227 N N . CYS B 1 38 ? 17.969 -28.312 9.93 1 94.75 38 CYS B N 1
ATOM 4228 C CA . CYS B 1 38 ? 16.578 -28.156 10.359 1 94.75 38 CYS B CA 1
ATOM 4229 C C . CYS B 1 38 ? 15.773 -29.406 10.062 1 94.75 38 CYS B C 1
ATOM 4231 O O . CYS B 1 38 ? 14.828 -29.734 10.789 1 94.75 38 CYS B O 1
ATOM 4233 N N . VAL B 1 39 ? 16.156 -30.219 9.062 1 94 39 VAL B N 1
ATOM 4234 C CA . VAL B 1 39 ? 15.344 -31.312 8.57 1 94 39 VAL B CA 1
ATOM 4235 C C . VAL B 1 39 ? 16.016 -32.656 8.883 1 94 39 VAL B C 1
ATOM 4237 O O . VAL B 1 39 ? 15.523 -33.719 8.508 1 94 39 VAL B O 1
ATOM 4240 N N . ASN B 1 40 ? 17.078 -32.656 9.555 1 94.25 40 ASN B N 1
ATOM 4241 C CA . ASN B 1 40 ? 17.906 -33.844 9.75 1 94.25 40 ASN B CA 1
ATOM 4242 C C . ASN B 1 40 ? 17.156 -34.938 10.516 1 94.25 40 ASN B C 1
ATOM 4244 O O . ASN B 1 40 ? 17.406 -36.125 10.312 1 94.25 40 ASN B O 1
ATOM 4248 N N . ASP B 1 41 ? 16.219 -34.531 11.266 1 94.19 41 ASP B N 1
ATOM 4249 C CA . ASP B 1 41 ? 15.547 -35.5 12.125 1 94.19 41 ASP B CA 1
ATOM 4250 C C . ASP B 1 41 ? 14.305 -36.062 11.438 1 94.19 41 ASP B C 1
ATOM 4252 O O . ASP B 1 41 ? 13.602 -36.906 12.016 1 94.19 41 ASP B O 1
ATOM 4256 N N . TRP B 1 42 ? 14.062 -35.656 10.211 1 97.5 42 TRP B N 1
ATOM 4257 C CA . TRP B 1 42 ? 12.914 -36.188 9.484 1 97.5 42 TRP B CA 1
ATOM 4258 C C . TRP B 1 42 ? 13.164 -37.625 9.047 1 97.5 42 TRP B C 1
ATOM 4260 O O . TRP B 1 42 ? 14.281 -37.969 8.656 1 97.5 42 TRP B O 1
ATOM 4270 N N . LYS B 1 43 ? 12.117 -38.438 9.102 1 97.56 43 LYS B N 1
ATOM 4271 C CA . LYS B 1 43 ? 12.211 -39.75 8.453 1 97.56 43 LYS B CA 1
ATOM 4272 C C . LYS B 1 43 ? 12.562 -39.594 6.977 1 97.56 43 LYS B C 1
ATOM 4274 O O . LYS B 1 43 ? 13.281 -40.438 6.422 1 97.56 43 LYS B O 1
ATOM 4279 N N . ALA B 1 44 ? 12.102 -38.562 6.332 1 98 44 ALA B N 1
ATOM 4280 C CA . ALA B 1 44 ? 12.305 -38.312 4.906 1 98 44 ALA B CA 1
ATOM 4281 C C . ALA B 1 44 ? 13.789 -38.156 4.582 1 98 44 ALA B C 1
ATOM 4283 O O . ALA B 1 44 ? 14.227 -38.5 3.48 1 98 44 ALA B O 1
ATOM 4284 N N . SER B 1 45 ? 14.539 -37.688 5.512 1 96.06 45 SER B N 1
ATOM 4285 C CA . SER B 1 45 ? 15.961 -37.438 5.273 1 96.06 45 SER B CA 1
ATOM 4286 C C . SER B 1 45 ? 16.688 -38.75 4.93 1 96.06 45 SER B C 1
ATOM 4288 O O . SER B 1 45 ? 17.609 -38.75 4.109 1 96.06 45 SER B O 1
ATOM 4290 N N . SER B 1 46 ? 16.266 -39.781 5.5 1 95.56 46 SER B N 1
ATOM 4291 C CA . SER B 1 46 ? 16.875 -41.094 5.227 1 95.56 46 SER B CA 1
ATOM 4292 C C . SER B 1 46 ? 16.062 -41.875 4.203 1 95.56 46 SER B C 1
ATOM 4294 O O . SER B 1 46 ? 16.609 -42.375 3.223 1 95.56 46 SER B O 1
ATOM 4296 N N . LYS B 1 47 ? 14.789 -41.844 4.344 1 97.12 47 LYS B N 1
ATOM 4297 C CA . LYS B 1 47 ? 13.922 -42.719 3.568 1 97.12 47 LYS B CA 1
ATOM 4298 C C . LYS B 1 47 ? 13.797 -42.25 2.125 1 97.12 47 LYS B C 1
ATOM 4300 O O . LYS B 1 47 ? 13.539 -43.031 1.22 1 97.12 47 LYS B O 1
ATOM 4305 N N . TRP B 1 48 ? 13.891 -40.969 1.886 1 97.5 48 TRP B N 1
ATOM 4306 C CA . TRP B 1 48 ? 13.711 -40.438 0.539 1 97.5 48 TRP B CA 1
ATOM 4307 C C . TRP B 1 48 ? 15.047 -40.344 -0.189 1 97.5 48 TRP B C 1
ATOM 4309 O O . TRP B 1 48 ? 15.094 -39.969 -1.359 1 97.5 48 TRP B O 1
ATOM 4319 N N . ASN B 1 49 ? 16.156 -40.688 0.446 1 95.19 49 ASN B N 1
ATOM 4320 C CA . ASN B 1 49 ? 17.484 -40.562 -0.134 1 95.19 49 ASN B CA 1
ATOM 4321 C C . ASN B 1 49 ? 17.656 -41.469 -1.343 1 95.19 49 ASN B C 1
ATOM 4323 O O . ASN B 1 49 ? 17.641 -42.688 -1.207 1 95.19 49 ASN B O 1
ATOM 4327 N N . PRO B 1 50 ? 17.906 -40.906 -2.508 1 93.5 50 PRO B N 1
ATOM 4328 C CA . PRO B 1 50 ? 17.984 -41.719 -3.723 1 93.5 50 PRO B CA 1
ATOM 4329 C C . PRO B 1 50 ? 19.156 -42.688 -3.691 1 93.5 50 PRO B C 1
ATOM 4331 O O . PRO B 1 50 ? 19.094 -43.781 -4.301 1 93.5 50 PRO B O 1
ATOM 4334 N N . SER B 1 51 ? 20.203 -42.406 -3.014 1 91.12 51 SER B N 1
ATOM 4335 C CA . SER B 1 51 ? 21.391 -43.25 -2.967 1 91.12 51 SER B CA 1
ATOM 4336 C C . SER B 1 51 ? 21.141 -44.5 -2.146 1 91.12 51 SER B C 1
ATOM 4338 O O . SER B 1 51 ? 21.891 -45.5 -2.246 1 91.12 51 SER B O 1
ATOM 4340 N N . THR B 1 52 ? 20.141 -44.469 -1.382 1 94.06 52 THR B N 1
ATOM 4341 C CA . THR B 1 52 ? 19.859 -45.625 -0.522 1 94.06 52 THR B CA 1
ATOM 4342 C C . THR B 1 52 ? 18.484 -46.188 -0.805 1 94.06 52 THR B C 1
ATOM 4344 O O . THR B 1 52 ? 17.766 -46.594 0.116 1 94.06 52 THR B O 1
ATOM 4347 N N . GLY B 1 53 ? 18 -46.031 -2.039 1 93.94 53 GLY B N 1
ATOM 4348 C CA . GLY B 1 53 ? 16.75 -46.656 -2.445 1 93.94 53 GLY B CA 1
ATOM 4349 C C . GLY B 1 53 ? 15.547 -45.75 -2.197 1 93.94 53 GLY B C 1
ATOM 4350 O O . GLY B 1 53 ? 14.406 -46.219 -2.15 1 93.94 53 GLY B O 1
ATOM 4351 N N . GLY B 1 54 ? 15.797 -44.562 -1.98 1 96.12 54 GLY B N 1
ATOM 4352 C CA . GLY B 1 54 ? 14.734 -43.625 -1.623 1 96.12 54 GLY B CA 1
ATOM 4353 C C . GLY B 1 54 ? 13.68 -43.5 -2.701 1 96.12 54 GLY B C 1
ATOM 4354 O O . GLY B 1 54 ? 12.492 -43.344 -2.4 1 96.12 54 GLY B O 1
ATOM 4355 N N . LEU B 1 55 ? 14.062 -43.562 -3.967 1 96.38 55 LEU B N 1
ATOM 4356 C CA . LEU B 1 55 ? 13.109 -43.438 -5.066 1 96.38 55 LEU B CA 1
ATOM 4357 C C . LEU B 1 55 ? 12.133 -44.594 -5.07 1 96.38 55 LEU B C 1
ATOM 4359 O O . LEU B 1 55 ? 10.938 -44.438 -5.305 1 96.38 55 LEU B O 1
ATOM 4363 N N . ASP B 1 56 ? 12.648 -45.719 -4.773 1 96.81 56 ASP B N 1
ATOM 4364 C CA . ASP B 1 56 ? 11.789 -46.906 -4.684 1 96.81 56 ASP B CA 1
ATOM 4365 C C . ASP B 1 56 ? 10.812 -46.781 -3.518 1 96.81 56 ASP B C 1
ATOM 4367 O O . ASP B 1 56 ? 9.648 -47.188 -3.633 1 96.81 56 ASP B O 1
ATOM 4371 N N . TYR B 1 57 ? 11.328 -46.344 -2.492 1 97.56 57 TYR B N 1
ATOM 4372 C CA . TYR B 1 57 ? 10.484 -46.125 -1.323 1 97.56 57 TYR B CA 1
ATOM 4373 C C . TYR B 1 57 ? 9.328 -45.188 -1.652 1 97.56 57 TYR B C 1
ATOM 4375 O O . TYR B 1 57 ? 8.172 -45.5 -1.346 1 97.56 57 TYR B O 1
ATOM 4383 N N . LEU B 1 58 ? 9.625 -44.062 -2.289 1 97 58 LEU B N 1
ATOM 4384 C CA . LEU B 1 58 ? 8.609 -43.094 -2.666 1 97 58 LEU B CA 1
ATOM 4385 C C . LEU B 1 58 ? 7.605 -43.719 -3.637 1 97 58 LEU B C 1
ATOM 4387 O O . LEU B 1 58 ? 6.406 -43.438 -3.543 1 97 58 LEU B O 1
ATOM 4391 N N . GLN B 1 59 ? 8.094 -44.438 -4.539 1 96.25 59 GLN B N 1
ATOM 4392 C CA . GLN B 1 59 ? 7.234 -45.094 -5.496 1 96.25 59 GLN B CA 1
ATOM 4393 C C . GLN B 1 59 ? 6.266 -46.062 -4.789 1 96.25 59 GLN B C 1
ATOM 4395 O O . GLN B 1 59 ? 5.09 -46.125 -5.16 1 96.25 59 GLN B O 1
ATOM 4400 N N . GLY B 1 60 ? 6.762 -46.781 -3.893 1 95.88 60 GLY B N 1
ATOM 4401 C CA . GLY B 1 60 ? 5.914 -47.656 -3.119 1 95.88 60 GLY B CA 1
ATOM 4402 C C . GLY B 1 60 ? 4.863 -46.938 -2.303 1 95.88 60 GLY B C 1
ATOM 4403 O O . GLY B 1 60 ? 3.732 -47.406 -2.172 1 95.88 60 GLY B O 1
ATOM 4404 N N . LEU B 1 61 ? 5.211 -45.844 -1.815 1 94.88 61 LEU B N 1
ATOM 4405 C CA . LEU B 1 61 ? 4.348 -45.094 -0.911 1 94.88 61 LEU B CA 1
ATOM 4406 C C . LEU B 1 61 ? 3.256 -44.375 -1.686 1 94.88 61 LEU B C 1
ATOM 4408 O O . LEU B 1 61 ? 2.107 -44.312 -1.243 1 94.88 61 LEU B O 1
ATOM 4412 N N . ALA B 1 62 ? 3.613 -43.781 -2.859 1 94.12 62 ALA B N 1
ATOM 4413 C CA . ALA B 1 62 ? 2.662 -42.875 -3.51 1 94.12 62 ALA B CA 1
ATOM 4414 C C . ALA B 1 62 ? 2.725 -43 -5.027 1 94.12 62 ALA B C 1
ATOM 4416 O O . ALA B 1 62 ? 2.184 -42.188 -5.758 1 94.12 62 ALA B O 1
ATOM 4417 N N . GLY B 1 63 ? 3.246 -43.969 -5.527 1 94.12 63 GLY B N 1
ATOM 4418 C CA . GLY B 1 63 ? 3.486 -44.125 -6.953 1 94.12 63 GLY B CA 1
ATOM 4419 C C . GLY B 1 63 ? 2.213 -44.125 -7.777 1 94.12 63 GLY B C 1
ATOM 4420 O O . GLY B 1 63 ? 2.207 -43.656 -8.922 1 94.12 63 GLY B O 1
ATOM 4421 N N . ALA B 1 64 ? 1.146 -44.531 -7.262 1 93 64 ALA B N 1
ATOM 4422 C CA . ALA B 1 64 ? -0.113 -44.656 -7.988 1 93 64 ALA B CA 1
ATOM 4423 C C . ALA B 1 64 ? -0.865 -43.344 -8.039 1 93 64 ALA B C 1
ATOM 4425 O O . ALA B 1 64 ? -1.771 -43.156 -8.852 1 93 64 ALA B O 1
ATOM 4426 N N . SER B 1 65 ? -0.442 -42.438 -7.195 1 93.62 65 SER B N 1
ATOM 4427 C CA . SER B 1 65 ? -1.114 -41.156 -7.148 1 93.62 65 SER B CA 1
ATOM 4428 C C . SER B 1 65 ? -0.82 -40.312 -8.398 1 93.62 65 SER B C 1
ATOM 4430 O O . SER B 1 65 ? 0.307 -40.344 -8.898 1 93.62 65 SER B O 1
ATOM 4432 N N . THR B 1 66 ? -1.866 -39.625 -8.875 1 91.44 66 THR B N 1
ATOM 4433 C CA . THR B 1 66 ? -1.696 -38.719 -10.016 1 91.44 66 THR B CA 1
ATOM 4434 C C . THR B 1 66 ? -1.191 -37.344 -9.57 1 91.44 66 THR B C 1
ATOM 4436 O O . THR B 1 66 ? -1.764 -36.75 -8.672 1 91.44 66 THR B O 1
ATOM 4439 N N . VAL B 1 67 ? -0.082 -36.969 -10.219 1 92 67 VAL B N 1
ATOM 4440 C CA . VAL B 1 67 ? 0.491 -35.656 -9.891 1 92 67 VAL B CA 1
ATOM 4441 C C . VAL B 1 67 ? 0.601 -34.812 -11.148 1 92 67 VAL B C 1
ATOM 4443 O O . VAL B 1 67 ? 0.552 -35.312 -12.266 1 92 67 VAL B O 1
ATOM 4446 N N . GLU B 1 68 ? 0.674 -33.469 -10.875 1 87.06 68 GLU B N 1
ATOM 4447 C CA . GLU B 1 68 ? 0.895 -32.531 -11.977 1 87.06 68 GLU B CA 1
ATOM 4448 C C . GLU B 1 68 ? 2.369 -32.156 -12.094 1 87.06 68 GLU B C 1
ATOM 4450 O O . GLU B 1 68 ? 2.98 -31.719 -11.117 1 87.06 68 GLU B O 1
ATOM 4455 N N . VAL B 1 69 ? 2.922 -32.344 -13.328 1 89.81 69 VAL B N 1
ATOM 4456 C CA . VAL B 1 69 ? 4.316 -31.984 -13.57 1 89.81 69 VAL B CA 1
ATOM 4457 C C . VAL B 1 69 ? 4.398 -30.844 -14.578 1 89.81 69 VAL B C 1
ATOM 4459 O O . VAL B 1 69 ? 3.523 -30.703 -15.438 1 89.81 69 VAL B O 1
ATOM 4462 N N . MET B 1 70 ? 5.438 -30.078 -14.445 1 88.69 70 MET B N 1
ATOM 4463 C CA . MET B 1 70 ? 5.668 -28.969 -15.367 1 88.69 70 MET B CA 1
ATOM 4464 C C . MET B 1 70 ? 6.566 -29.391 -16.516 1 88.69 70 MET B C 1
ATOM 4466 O O . MET B 1 70 ? 7.543 -30.125 -16.312 1 88.69 70 MET B O 1
ATOM 4470 N N . LEU B 1 71 ? 6.09 -28.953 -17.672 1 83.38 71 LEU B N 1
ATOM 4471 C CA . LEU B 1 71 ? 6.902 -29.078 -18.891 1 83.38 71 LEU B CA 1
ATOM 4472 C C . LEU B 1 71 ? 7.367 -27.719 -19.375 1 83.38 71 LEU B C 1
ATOM 4474 O O . LEU B 1 71 ? 6.598 -26.75 -19.344 1 83.38 71 LEU B O 1
ATOM 4478 N N . SER B 1 72 ? 8.633 -27.562 -19.656 1 76.62 72 SER B N 1
ATOM 4479 C CA . SER B 1 72 ? 9.109 -26.281 -20.141 1 76.62 72 SER B CA 1
ATOM 4480 C C . SER B 1 72 ? 9.75 -26.406 -21.516 1 76.62 72 SER B C 1
ATOM 4482 O O . SER B 1 72 ? 10.461 -27.375 -21.797 1 76.62 72 SER B O 1
ATOM 4484 N N . LYS B 1 73 ? 9.406 -25.438 -22.391 1 72.31 73 LYS B N 1
ATOM 4485 C CA . LYS B 1 73 ? 10.062 -25.344 -23.688 1 72.31 73 LYS B CA 1
ATOM 4486 C C . LYS B 1 73 ? 11.445 -24.703 -23.547 1 72.31 73 LYS B C 1
ATOM 4488 O O . LYS B 1 73 ? 12.25 -24.75 -24.484 1 72.31 73 LYS B O 1
ATOM 4493 N N . THR B 1 74 ? 11.656 -24.141 -22.422 1 73.75 74 THR B N 1
ATOM 4494 C CA . THR B 1 74 ? 12.891 -23.406 -22.203 1 73.75 74 THR B CA 1
ATOM 4495 C C . THR B 1 74 ? 13.719 -24.062 -21.109 1 73.75 74 THR B C 1
ATOM 4497 O O . THR B 1 74 ? 14.477 -23.391 -20.406 1 73.75 74 THR B O 1
ATOM 4500 N N . ALA B 1 75 ? 13.594 -25.312 -20.969 1 74.38 75 ALA B N 1
ATOM 4501 C CA . ALA B 1 75 ? 14.422 -25.969 -19.969 1 74.38 75 ALA B CA 1
ATOM 4502 C C . ALA B 1 75 ? 15.883 -25.578 -20.109 1 74.38 75 ALA B C 1
ATOM 4504 O O . ALA B 1 75 ? 16.359 -25.328 -21.219 1 74.38 75 ALA B O 1
ATOM 4505 N N . PRO B 1 76 ? 16.469 -25.234 -18.953 1 80.69 76 PRO B N 1
ATOM 4506 C CA . PRO B 1 76 ? 16.094 -25.688 -17.609 1 80.69 76 PRO B CA 1
ATOM 4507 C C . PRO B 1 76 ? 15.281 -24.641 -16.844 1 80.69 76 PRO B C 1
ATOM 4509 O O . PRO B 1 76 ? 15.039 -24.812 -15.641 1 80.69 76 PRO B O 1
ATOM 4512 N N . VAL B 1 77 ? 14.914 -23.625 -17.5 1 77.56 77 VAL B N 1
ATOM 4513 C CA . VAL B 1 77 ? 14.164 -22.562 -16.828 1 77.56 77 VAL B CA 1
ATOM 4514 C C . VAL B 1 77 ? 12.672 -22.891 -16.875 1 77.56 77 VAL B C 1
ATOM 4516 O O . VAL B 1 77 ? 12.117 -23.188 -17.938 1 77.56 77 VAL B O 1
ATOM 4519 N N . PHE B 1 78 ? 12.039 -22.859 -15.734 1 76.81 78 PHE B N 1
ATOM 4520 C CA . PHE B 1 78 ? 10.609 -23.094 -15.609 1 76.81 78 PHE B CA 1
ATOM 4521 C C . PHE B 1 78 ? 9.891 -21.828 -15.156 1 76.81 78 PHE B C 1
ATOM 4523 O O . PHE B 1 78 ? 10.109 -21.344 -14.039 1 76.81 78 PHE B O 1
ATOM 4530 N N . TYR B 1 79 ? 9.086 -21.344 -16.047 1 70.25 79 TYR B N 1
ATOM 4531 C CA . TYR B 1 79 ? 8.359 -20.109 -15.781 1 70.25 79 TYR B CA 1
ATOM 4532 C C . TYR B 1 79 ? 6.996 -20.391 -15.164 1 70.25 79 TYR B C 1
ATOM 4534 O O . TYR B 1 79 ? 6.375 -21.422 -15.453 1 70.25 79 TYR B O 1
ATOM 4542 N N . GLY B 1 80 ? 6.625 -19.547 -14.258 1 65 80 GLY B N 1
ATOM 4543 C CA . GLY B 1 80 ? 5.34 -19.703 -13.602 1 65 80 GLY B CA 1
ATOM 4544 C C . GLY B 1 80 ? 4.188 -19.125 -14.391 1 65 80 GLY B C 1
ATOM 4545 O O . GLY B 1 80 ? 3.021 -19.281 -14.023 1 65 80 GLY B O 1
ATOM 4546 N N . ASP B 1 81 ? 4.543 -18.547 -15.484 1 66 81 ASP B N 1
ATOM 4547 C CA . ASP B 1 81 ? 3.49 -17.922 -16.266 1 66 81 ASP B CA 1
ATOM 4548 C C . ASP B 1 81 ? 2.746 -18.953 -17.109 1 66 81 ASP B C 1
ATOM 4550 O O . ASP B 1 81 ? 3.367 -19.797 -17.766 1 66 81 ASP B O 1
ATOM 4554 N N . ILE B 1 82 ? 1.482 -18.953 -17.016 1 61.91 82 ILE B N 1
ATOM 4555 C CA . ILE B 1 82 ? 0.599 -19.938 -17.656 1 61.91 82 ILE B CA 1
ATOM 4556 C C . ILE B 1 82 ? 0.879 -19.984 -19.156 1 61.91 82 ILE B C 1
ATOM 4558 O O . ILE B 1 82 ? 0.695 -21.016 -19.797 1 61.91 82 ILE B O 1
ATOM 4562 N N . ARG B 1 83 ? 1.403 -18.906 -19.641 1 65.94 83 ARG B N 1
ATOM 4563 C CA . ARG B 1 83 ? 1.663 -18.859 -21.078 1 65.94 83 ARG B CA 1
ATOM 4564 C C . ARG B 1 83 ? 2.871 -19.703 -21.453 1 65.94 83 ARG B C 1
ATOM 4566 O O . ARG B 1 83 ? 2.961 -20.219 -22.562 1 65.94 83 ARG B O 1
ATOM 4573 N N . ASN B 1 84 ? 3.703 -19.844 -20.484 1 60.62 84 ASN B N 1
ATOM 4574 C CA . ASN B 1 84 ? 4.988 -20.438 -20.844 1 60.62 84 ASN B CA 1
ATOM 4575 C C . ASN B 1 84 ? 5.172 -21.812 -20.188 1 60.62 84 ASN B C 1
ATOM 4577 O O . ASN B 1 84 ? 6.285 -22.344 -20.156 1 60.62 84 ASN B O 1
ATOM 4581 N N . HIS B 1 85 ? 4.156 -22.234 -19.531 1 64.69 85 HIS B N 1
ATOM 4582 C CA . HIS B 1 85 ? 4.348 -23.594 -19.047 1 64.69 85 HIS B CA 1
ATOM 4583 C C . HIS B 1 85 ? 3.088 -24.422 -19.234 1 64.69 85 HIS B C 1
ATOM 4585 O O . HIS B 1 85 ? 1.991 -23.891 -19.375 1 64.69 85 HIS B O 1
ATOM 4591 N N . GLU B 1 86 ? 3.461 -25.672 -19.469 1 71.75 86 GLU B N 1
ATOM 4592 C CA . GLU B 1 86 ? 2.416 -26.672 -19.562 1 71.75 86 GLU B CA 1
ATOM 4593 C C . GLU B 1 86 ? 2.467 -27.656 -18.391 1 71.75 86 GLU B C 1
ATOM 4595 O O . GLU B 1 86 ? 3.551 -28.031 -17.938 1 71.75 86 GLU B O 1
ATOM 4600 N N . ARG B 1 87 ? 1.328 -27.812 -17.828 1 80.25 87 ARG B N 1
ATOM 4601 C CA . ARG B 1 87 ? 1.237 -28.828 -16.781 1 80.25 87 ARG B CA 1
ATOM 4602 C C . ARG B 1 87 ? 0.546 -30.094 -17.297 1 80.25 87 ARG B C 1
ATOM 4604 O O . ARG B 1 87 ? -0.432 -30 -18.047 1 80.25 87 ARG B O 1
ATOM 4611 N N . VAL B 1 88 ? 1.175 -31.203 -16.984 1 81.62 88 VAL B N 1
ATOM 4612 C CA . VAL B 1 88 ? 0.637 -32.5 -17.422 1 81.62 88 VAL B CA 1
ATOM 4613 C C . VAL B 1 88 ? 0.434 -33.406 -16.219 1 81.62 88 VAL B C 1
ATOM 4615 O O . VAL B 1 88 ? 1.251 -33.406 -15.305 1 81.62 88 VAL B O 1
ATOM 4618 N N . GLN B 1 89 ? -0.61 -34.156 -16.297 1 86.31 89 GLN B N 1
ATOM 4619 C CA . GLN B 1 89 ? -0.886 -35.125 -15.234 1 86.31 89 GLN B CA 1
ATOM 4620 C C . GLN B 1 89 ? -0.278 -36.5 -15.562 1 86.31 89 GLN B C 1
ATOM 4622 O O . GLN B 1 89 ? -0.38 -36.969 -16.688 1 86.31 89 GLN B O 1
ATOM 4627 N N . LEU B 1 90 ? 0.365 -37.031 -14.625 1 90.25 90 LEU B N 1
ATOM 4628 C CA . LEU B 1 90 ? 0.908 -38.406 -14.75 1 90.25 90 LEU B CA 1
ATOM 4629 C C . LEU B 1 90 ? 1.081 -39.031 -13.375 1 90.25 90 LEU B C 1
ATOM 4631 O O . LEU B 1 90 ? 1.109 -38.344 -12.359 1 90.25 90 LEU B O 1
ATOM 4635 N N . PRO B 1 91 ? 1.094 -40.312 -13.367 1 94.38 91 PRO B N 1
ATOM 4636 C CA . PRO B 1 91 ? 1.379 -40.969 -12.086 1 94.38 91 PRO B CA 1
ATOM 4637 C C . PRO B 1 91 ? 2.76 -40.625 -11.539 1 94.38 91 PRO B C 1
ATOM 4639 O O . PRO B 1 91 ? 3.721 -40.5 -12.305 1 94.38 91 PRO B O 1
ATOM 4642 N N . LEU B 1 92 ? 2.84 -40.562 -10.258 1 96.44 92 LEU B N 1
ATOM 4643 C CA . LEU B 1 92 ? 4.117 -40.25 -9.625 1 96.44 92 LEU B CA 1
ATOM 4644 C C . LEU B 1 92 ? 5.168 -41.312 -9.984 1 96.44 92 LEU B C 1
ATOM 4646 O O . LEU B 1 92 ? 6.348 -40.969 -10.141 1 96.44 92 LEU B O 1
ATOM 4650 N N . SER B 1 93 ? 4.742 -42.5 -10.164 1 96.56 93 SER B N 1
ATOM 4651 C CA . SER B 1 93 ? 5.652 -43.594 -10.539 1 96.56 93 SER B CA 1
ATOM 4652 C C . SER B 1 93 ? 6.332 -43.312 -11.867 1 96.56 93 SER B C 1
ATOM 4654 O O . SER B 1 93 ? 7.523 -43.562 -12.039 1 96.56 93 SER B O 1
ATOM 4656 N N . THR B 1 94 ? 5.547 -42.75 -12.789 1 95.44 94 THR B N 1
ATOM 4657 C CA . THR B 1 94 ? 6.105 -42.406 -14.086 1 95.44 94 THR B CA 1
ATOM 4658 C C . THR B 1 94 ? 7.184 -41.344 -13.945 1 95.44 94 THR B C 1
ATOM 4660 O O . THR B 1 94 ? 8.234 -41.406 -14.594 1 95.44 94 THR B O 1
ATOM 4663 N N . PHE B 1 95 ? 6.961 -40.438 -13.125 1 94.94 95 PHE B N 1
ATOM 4664 C CA . PHE B 1 95 ? 7.93 -39.375 -12.891 1 94.94 95 PHE B CA 1
ATOM 4665 C C . PHE B 1 95 ? 9.18 -39.938 -12.219 1 94.94 95 PHE B C 1
ATOM 4667 O O . PHE B 1 95 ? 10.297 -39.531 -12.562 1 94.94 95 PHE B O 1
ATOM 4674 N N . ILE B 1 96 ? 8.992 -40.75 -11.234 1 95.12 96 ILE B N 1
ATOM 4675 C CA . ILE B 1 96 ? 10.109 -41.344 -10.508 1 95.12 96 ILE B CA 1
ATOM 4676 C C . ILE B 1 96 ? 10.977 -42.156 -11.461 1 95.12 96 ILE B C 1
ATOM 4678 O O . ILE B 1 96 ? 12.211 -42.125 -11.391 1 95.12 96 ILE B O 1
ATOM 4682 N N . GLU B 1 97 ? 10.367 -42.875 -12.32 1 93.88 97 GLU B N 1
ATOM 4683 C CA . GLU B 1 97 ? 11.102 -43.625 -13.32 1 93.88 97 GLU B CA 1
ATOM 4684 C C . GLU B 1 97 ? 11.922 -42.719 -14.219 1 93.88 97 GLU B C 1
ATOM 4686 O O . GLU B 1 97 ? 13.062 -43.031 -14.57 1 93.88 97 GLU B O 1
ATOM 4691 N N . TYR B 1 98 ? 11.281 -41.656 -14.594 1 91.31 98 TYR B N 1
ATOM 4692 C CA . TYR B 1 98 ? 11.992 -40.656 -15.359 1 91.31 98 TYR B CA 1
ATOM 4693 C C . TYR B 1 98 ? 13.242 -40.188 -14.617 1 91.31 98 TYR B C 1
ATOM 4695 O O . TYR B 1 98 ? 14.32 -40.094 -15.195 1 91.31 98 TYR B O 1
ATOM 4703 N N . CYS B 1 99 ? 13.141 -39.938 -13.359 1 92.19 99 CYS B N 1
ATOM 4704 C CA . CYS B 1 99 ? 14.266 -39.5 -12.547 1 92.19 99 CYS B CA 1
ATOM 4705 C C . CYS B 1 99 ? 15.367 -40.531 -12.5 1 92.19 99 CYS B C 1
ATOM 4707 O O . CYS B 1 99 ? 16.547 -40.219 -12.578 1 92.19 99 CYS B O 1
ATOM 4709 N N . LYS B 1 100 ? 14.969 -41.75 -12.359 1 90.88 100 LYS B N 1
ATOM 4710 C CA . LYS B 1 100 ? 15.93 -42.875 -12.336 1 90.88 100 LYS B CA 1
ATOM 4711 C C . LYS B 1 100 ? 16.703 -42.938 -13.648 1 90.88 100 LYS B C 1
ATOM 4713 O O . LYS B 1 100 ? 17.922 -43.125 -13.648 1 90.88 100 LYS B O 1
ATOM 4718 N N . ASP B 1 101 ? 16 -42.75 -14.68 1 88.81 101 ASP B N 1
ATOM 4719 C CA . ASP B 1 101 ? 16.609 -42.844 -16 1 88.81 101 ASP B CA 1
ATOM 4720 C C . ASP B 1 101 ? 17.609 -41.719 -16.219 1 88.81 101 ASP B C 1
ATOM 4722 O O . ASP B 1 101 ? 18.703 -41.938 -16.766 1 88.81 101 ASP B O 1
ATOM 4726 N N . VAL B 1 102 ? 17.219 -40.594 -15.875 1 85.75 102 VAL B N 1
ATOM 4727 C CA . VAL B 1 102 ? 18.078 -39.406 -16.031 1 85.75 102 VAL B CA 1
ATOM 4728 C C . VAL B 1 102 ? 19.344 -39.594 -15.195 1 85.75 102 VAL B C 1
ATOM 4730 O O . VAL B 1 102 ? 20.438 -39.219 -15.625 1 85.75 102 VAL B O 1
ATOM 4733 N N . SER B 1 103 ? 19.156 -40.031 -14.047 1 80.94 103 SER B N 1
ATOM 4734 C CA . SER B 1 103 ? 20.281 -40.219 -13.141 1 80.94 103 SER B CA 1
ATOM 4735 C C . SER B 1 103 ? 21.266 -41.25 -13.68 1 80.94 103 SER B C 1
ATOM 4737 O O . SER B 1 103 ? 22.484 -41.156 -13.469 1 80.94 103 SER B O 1
ATOM 4739 N N . ASN B 1 104 ? 20.75 -42.344 -14.234 1 76.62 104 ASN B N 1
ATOM 4740 C CA . ASN B 1 104 ? 21.578 -43.406 -14.75 1 76.62 104 ASN B CA 1
ATOM 4741 C C . ASN B 1 104 ? 22.266 -43.031 -16.047 1 76.62 104 ASN B C 1
ATOM 4743 O O . ASN B 1 104 ? 23.359 -43.5 -16.344 1 76.62 104 ASN B O 1
ATOM 4747 N N . LEU B 1 105 ? 21.344 -42.531 -16.969 1 64.25 105 LEU B N 1
ATOM 4748 C CA . LEU B 1 105 ? 21.875 -42.219 -18.297 1 64.25 105 LEU B CA 1
ATOM 4749 C C . LEU B 1 105 ? 22.797 -41 -18.266 1 64.25 105 LEU B C 1
ATOM 4751 O O . LEU B 1 105 ? 22.531 -40.031 -18.938 1 64.25 105 LEU B O 1
ATOM 4755 N N . ALA B 1 106 ? 23.844 -41.094 -17.453 1 51.44 106 ALA B N 1
ATOM 4756 C CA . ALA B 1 106 ? 24.75 -39.938 -17.562 1 51.44 106 ALA B CA 1
ATOM 4757 C C . ALA B 1 106 ? 24.312 -39 -18.656 1 51.44 106 ALA B C 1
ATOM 4759 O O . ALA B 1 106 ? 25.047 -38.094 -19.031 1 51.44 106 ALA B O 1
ATOM 4760 N N . THR B 1 107 ? 23.5 -39.5 -19.672 1 46.69 107 THR B N 1
ATOM 4761 C CA . THR B 1 107 ? 23.359 -38.875 -20.984 1 46.69 107 THR B CA 1
ATOM 4762 C C . THR B 1 107 ? 22.516 -37.594 -20.891 1 46.69 107 THR B C 1
ATOM 4764 O O . THR B 1 107 ? 21.688 -37.469 -19.984 1 46.69 107 THR B O 1
ATOM 4767 N N . ILE B 1 108 ? 22.781 -36.688 -21.859 1 47.56 108 ILE B N 1
ATOM 4768 C CA . ILE B 1 108 ? 22.422 -35.312 -22.25 1 47.56 108 ILE B CA 1
ATOM 4769 C C . ILE B 1 108 ? 20.922 -35.219 -22.5 1 47.56 108 ILE B C 1
ATOM 4771 O O . ILE B 1 108 ? 20.391 -35.844 -23.422 1 47.56 108 ILE B O 1
ATOM 4775 N N . GLU B 1 109 ? 20.047 -35.406 -21.625 1 51.94 109 GLU B N 1
ATOM 4776 C CA . GLU B 1 109 ? 18.641 -35.125 -21.906 1 51.94 109 GLU B CA 1
ATOM 4777 C C . GLU B 1 109 ? 18.516 -33.906 -22.812 1 51.94 109 GLU B C 1
ATOM 4779 O O . GLU B 1 109 ? 19.219 -32.906 -22.641 1 51.94 109 GLU B O 1
ATOM 4784 N N . THR B 1 110 ? 18.062 -34.219 -23.953 1 52.59 110 THR B N 1
ATOM 4785 C CA . THR B 1 110 ? 17.672 -33.125 -24.844 1 52.59 110 THR B CA 1
ATOM 4786 C C . THR B 1 110 ? 16.688 -32.188 -24.141 1 52.59 110 THR B C 1
ATOM 4788 O O . THR B 1 110 ? 15.859 -32.625 -23.344 1 52.59 110 THR B O 1
ATOM 4791 N N . GLU B 1 111 ? 17.031 -30.969 -23.984 1 56.31 111 GLU B N 1
ATOM 4792 C CA . GLU B 1 111 ? 16.328 -29.812 -23.422 1 56.31 111 GLU B CA 1
ATOM 4793 C C . GLU B 1 111 ? 14.82 -29.922 -23.656 1 56.31 111 GLU B C 1
ATOM 4795 O O . GLU B 1 111 ? 14.031 -29.484 -22.812 1 56.31 111 GLU B O 1
ATOM 4800 N N . GLN B 1 112 ? 14.383 -30.688 -24.719 1 55.41 112 GLN B N 1
ATOM 4801 C CA . GLN B 1 112 ? 13.008 -30.547 -25.188 1 55.41 112 GLN B CA 1
ATOM 4802 C C . GLN B 1 112 ? 12.047 -31.375 -24.328 1 55.41 112 GLN B C 1
ATOM 4804 O O . GLN B 1 112 ? 10.852 -31.094 -24.297 1 55.41 112 GLN B O 1
ATOM 4809 N N . ASP B 1 113 ? 12.578 -32.281 -23.312 1 64.88 113 ASP B N 1
ATOM 4810 C CA . ASP B 1 113 ? 11.578 -33.156 -22.688 1 64.88 113 ASP B CA 1
ATOM 4811 C C . ASP B 1 113 ? 11.719 -33.125 -21.172 1 64.88 113 ASP B C 1
ATOM 4813 O O . ASP B 1 113 ? 11.297 -34.062 -20.5 1 64.88 113 ASP B O 1
ATOM 4817 N N . GLN B 1 114 ? 12.188 -32.031 -20.688 1 83.69 114 GLN B N 1
ATOM 4818 C CA . GLN B 1 114 ? 12.43 -32.062 -19.25 1 83.69 114 GLN B CA 1
ATOM 4819 C C . GLN B 1 114 ? 11.148 -31.781 -18.469 1 83.69 114 GLN B C 1
ATOM 4821 O O . GLN B 1 114 ? 10.344 -30.938 -18.859 1 83.69 114 GLN B O 1
ATOM 4826 N N . ILE B 1 115 ? 10.992 -32.594 -17.359 1 86.62 115 ILE B N 1
ATOM 4827 C CA . ILE B 1 115 ? 9.812 -32.438 -16.5 1 86.62 115 ILE B CA 1
ATOM 4828 C C . ILE B 1 115 ? 10.25 -32.125 -15.07 1 86.62 115 ILE B C 1
ATOM 4830 O O . ILE B 1 115 ? 11.328 -32.562 -14.648 1 86.62 115 ILE B O 1
ATOM 4834 N N . TYR B 1 116 ? 9.523 -31.359 -14.406 1 90.06 116 TYR B N 1
ATOM 4835 C CA . TYR B 1 116 ? 9.797 -30.891 -13.047 1 90.06 116 TYR B CA 1
ATOM 4836 C C . TYR B 1 116 ? 8.555 -31.016 -12.172 1 90.06 116 TYR B C 1
ATOM 4838 O O . TYR B 1 116 ? 7.469 -30.578 -12.562 1 90.06 116 TYR B O 1
ATOM 4846 N N . LEU B 1 117 ? 8.68 -31.766 -11.086 1 93.38 117 LEU B N 1
ATOM 4847 C CA . LEU B 1 117 ? 7.602 -31.812 -10.109 1 93.38 117 LEU B CA 1
ATOM 4848 C C . LEU B 1 117 ? 7.602 -30.562 -9.242 1 93.38 117 LEU B C 1
ATOM 4850 O O . LEU B 1 117 ? 8.406 -30.438 -8.312 1 93.38 117 LEU B O 1
ATOM 4854 N N . ALA B 1 118 ? 6.637 -29.672 -9.547 1 91.5 118 ALA B N 1
ATOM 4855 C CA . ALA B 1 118 ? 6.625 -28.375 -8.875 1 91.5 118 ALA B CA 1
ATOM 4856 C C . ALA B 1 118 ? 5.336 -28.188 -8.086 1 91.5 118 ALA B C 1
ATOM 4858 O O . ALA B 1 118 ? 4.238 -28.234 -8.641 1 91.5 118 ALA B O 1
ATOM 4859 N N . GLN B 1 119 ? 5.516 -27.984 -6.777 1 92.38 119 GLN B N 1
ATOM 4860 C CA . GLN B 1 119 ? 4.438 -27.547 -5.895 1 92.38 119 GLN B CA 1
ATOM 4861 C C . GLN B 1 119 ? 3.33 -28.594 -5.832 1 92.38 119 GLN B C 1
ATOM 4863 O O . GLN B 1 119 ? 2.154 -28.281 -6.02 1 92.38 119 GLN B O 1
ATOM 4868 N N . VAL B 1 120 ? 3.623 -29.812 -5.609 1 94.56 120 VAL B N 1
ATOM 4869 C CA . VAL B 1 120 ? 2.617 -30.859 -5.402 1 94.56 120 VAL B CA 1
ATOM 4870 C C . VAL B 1 120 ? 2.193 -30.875 -3.938 1 94.56 120 VAL B C 1
ATOM 4872 O O . VAL B 1 120 ? 3.012 -31.141 -3.051 1 94.56 120 VAL B O 1
ATOM 4875 N N . PRO B 1 121 ? 0.949 -30.703 -3.639 1 95.25 121 PRO B N 1
ATOM 4876 C CA . PRO B 1 121 ? 0.522 -30.516 -2.248 1 95.25 121 PRO B CA 1
ATOM 4877 C C . PRO B 1 121 ? 0.546 -31.828 -1.451 1 95.25 121 PRO B C 1
ATOM 4879 O O . PRO B 1 121 ? -0.047 -32.812 -1.872 1 95.25 121 PRO B O 1
ATOM 4882 N N . ILE B 1 122 ? 1.265 -31.781 -0.435 1 97.25 122 ILE B N 1
ATOM 4883 C CA . ILE B 1 122 ? 1.185 -32.812 0.597 1 97.25 122 ILE B CA 1
ATOM 4884 C C . ILE B 1 122 ? 0.051 -32.469 1.566 1 97.25 122 ILE B C 1
ATOM 4886 O O . ILE B 1 122 ? -0.651 -33.375 2.039 1 97.25 122 ILE B O 1
ATOM 4890 N N . MET B 1 123 ? -0.092 -31.203 1.786 1 96 123 MET B N 1
ATOM 4891 C CA . MET B 1 123 ? -1.167 -30.641 2.6 1 96 123 MET B CA 1
ATOM 4892 C C . MET B 1 123 ? -1.64 -29.312 2.033 1 96 123 MET B C 1
ATOM 4894 O O . MET B 1 123 ? -0.83 -28.516 1.561 1 96 123 MET B O 1
ATOM 4898 N N . ASN B 1 124 ? -2.875 -29.109 2.109 1 95.06 124 ASN B N 1
ATOM 4899 C CA . ASN B 1 124 ? -3.482 -27.844 1.709 1 95.06 124 ASN B CA 1
ATOM 4900 C C . ASN B 1 124 ? -4.766 -27.562 2.486 1 95.06 124 ASN B C 1
ATOM 4902 O O . ASN B 1 124 ? -5.723 -28.328 2.406 1 95.06 124 ASN B O 1
ATOM 4906 N N . THR B 1 125 ? -4.773 -26.484 3.125 1 91.56 125 THR B N 1
ATOM 4907 C CA . THR B 1 125 ? -5.895 -26.219 4.02 1 91.56 125 THR B CA 1
ATOM 4908 C C . THR B 1 125 ? -7.113 -25.75 3.236 1 91.56 125 THR B C 1
ATOM 4910 O O . THR B 1 125 ? -8.25 -26 3.629 1 91.56 125 THR B O 1
ATOM 4913 N N . GLU B 1 126 ? -6.945 -25.125 2.199 1 83.94 126 GLU B N 1
ATOM 4914 C CA . GLU B 1 126 ? -8.055 -24.562 1.429 1 83.94 126 GLU B CA 1
ATOM 4915 C C . GLU B 1 126 ? -8.578 -25.578 0.414 1 83.94 126 GLU B C 1
ATOM 4917 O O . GLU B 1 126 ? -9.766 -25.594 0.091 1 83.94 126 GLU B O 1
ATOM 4922 N N . LYS B 1 127 ? -7.695 -26.375 -0.107 1 81.75 127 LYS B N 1
ATOM 4923 C CA . LYS B 1 127 ? -8.062 -27.312 -1.153 1 81.75 127 LYS B CA 1
ATOM 4924 C C . LYS B 1 127 ? -7.637 -28.734 -0.784 1 81.75 127 LYS B C 1
ATOM 4926 O O . LYS B 1 127 ? -6.801 -29.328 -1.464 1 81.75 127 LYS B O 1
ATOM 4931 N N . GLU B 1 128 ? -8.328 -29.297 0.031 1 82.44 128 GLU B N 1
ATOM 4932 C CA . GLU B 1 128 ? -7.977 -30.625 0.527 1 82.44 128 GLU B CA 1
ATOM 4933 C C . GLU B 1 128 ? -8.188 -31.703 -0.543 1 82.44 128 GLU B C 1
ATOM 4935 O O . GLU B 1 128 ? -7.453 -32.688 -0.598 1 82.44 128 GLU B O 1
ATOM 4940 N N . GLU B 1 129 ? -9.055 -31.375 -1.42 1 77.44 129 GLU B N 1
ATOM 4941 C CA . GLU B 1 129 ? -9.406 -32.344 -2.449 1 77.44 129 GLU B CA 1
ATOM 4942 C C . GLU B 1 129 ? -8.289 -32.5 -3.482 1 77.44 129 GLU B C 1
ATOM 4944 O O . GLU B 1 129 ? -8.227 -33.469 -4.215 1 77.44 129 GLU B O 1
ATOM 4949 N N . ARG B 1 130 ? -7.41 -31.547 -3.449 1 79.19 130 ARG B N 1
ATOM 4950 C CA . ARG B 1 130 ? -6.336 -31.562 -4.438 1 79.19 130 ARG B CA 1
ATOM 4951 C C . ARG B 1 130 ? -5.109 -32.281 -3.91 1 79.19 130 ARG B C 1
ATOM 4953 O O . ARG B 1 130 ? -4.133 -32.469 -4.637 1 79.19 130 ARG B O 1
ATOM 4960 N N . VAL B 1 131 ? -5.219 -32.812 -2.723 1 89.94 131 VAL B N 1
ATOM 4961 C CA . VAL B 1 131 ? -4.07 -33.469 -2.104 1 89.94 131 VAL B CA 1
ATOM 4962 C C . VAL B 1 131 ? -4.051 -34.938 -2.479 1 89.94 131 VAL B C 1
ATOM 4964 O O . VAL B 1 131 ? -4.891 -35.719 -2.012 1 89.94 131 VAL B O 1
ATOM 4967 N N . GLN B 1 132 ? -2.998 -35.312 -3.279 1 86.81 132 GLN B N 1
ATOM 4968 C CA . GLN B 1 132 ? -2.947 -36.656 -3.777 1 86.81 132 GLN B CA 1
ATOM 4969 C C . GLN B 1 132 ? -1.833 -37.469 -3.098 1 86.81 132 GLN B C 1
ATOM 4971 O O . GLN B 1 132 ? -1.827 -38.688 -3.137 1 86.81 132 GLN B O 1
ATOM 4976 N N . ILE B 1 133 ? -0.965 -36.719 -2.453 1 95.75 133 ILE B N 1
ATOM 4977 C CA . ILE B 1 133 ? 0.169 -37.406 -1.856 1 95.75 133 ILE B CA 1
ATOM 4978 C C . ILE B 1 133 ? 0.256 -37.094 -0.369 1 95.75 133 ILE B C 1
ATOM 4980 O O . ILE B 1 133 ? 1.343 -36.812 0.152 1 95.75 133 ILE B O 1
ATOM 4984 N N . GLY B 1 134 ? -0.852 -37.062 0.264 1 95.12 134 GLY B N 1
ATOM 4985 C CA . GLY B 1 134 ? -0.943 -36.688 1.667 1 95.12 134 GLY B CA 1
ATOM 4986 C C . GLY B 1 134 ? -0.24 -37.656 2.59 1 95.12 134 GLY B C 1
ATOM 4987 O O . GLY B 1 134 ? 0.15 -37.312 3.703 1 95.12 134 GLY B O 1
ATOM 4988 N N . ASN B 1 135 ? -0.056 -38.875 2.172 1 95.06 135 ASN B N 1
ATOM 4989 C CA . ASN B 1 135 ? 0.58 -39.906 2.992 1 95.06 135 ASN B CA 1
ATOM 4990 C C . ASN B 1 135 ? 2.045 -39.562 3.266 1 95.06 135 ASN B C 1
ATOM 4992 O O . ASN B 1 135 ? 2.637 -40.094 4.211 1 95.06 135 ASN B O 1
ATOM 4996 N N . LEU B 1 136 ? 2.613 -38.719 2.506 1 97.25 136 LEU B N 1
ATOM 4997 C CA . LEU B 1 136 ? 4.008 -38.344 2.695 1 97.25 136 LEU B CA 1
ATOM 4998 C C . LEU B 1 136 ? 4.18 -37.531 3.973 1 97.25 136 LEU B C 1
ATOM 5000 O O . LEU B 1 136 ? 5.305 -37.344 4.445 1 97.25 136 LEU B O 1
ATOM 5004 N N . ILE B 1 137 ? 3.076 -37.062 4.531 1 96.94 137 ILE B N 1
ATOM 5005 C CA . ILE B 1 137 ? 3.115 -36.219 5.711 1 96.94 137 ILE B CA 1
ATOM 5006 C C . ILE B 1 137 ? 3.73 -36.969 6.883 1 96.94 137 ILE B C 1
ATOM 5008 O O . ILE B 1 137 ? 4.316 -36.375 7.785 1 96.94 137 ILE B O 1
ATOM 5012 N N . GLU B 1 138 ? 3.701 -38.25 6.848 1 96.81 138 GLU B N 1
ATOM 5013 C CA . GLU B 1 138 ? 4.215 -39.094 7.926 1 96.81 138 GLU B CA 1
ATOM 5014 C C . GLU B 1 138 ? 5.742 -39.094 7.961 1 96.81 138 GLU B C 1
ATOM 5016 O O . GLU B 1 138 ? 6.348 -39.375 8.992 1 96.81 138 GLU B O 1
ATOM 5021 N N . ASP B 1 139 ? 6.312 -38.75 6.859 1 98.12 139 ASP B N 1
ATOM 5022 C CA . ASP B 1 139 ? 7.77 -38.781 6.758 1 98.12 139 ASP B CA 1
ATOM 5023 C C . ASP B 1 139 ? 8.383 -37.438 7.062 1 98.12 139 ASP B C 1
ATOM 5025 O O . ASP B 1 139 ? 9.602 -37.281 7.113 1 98.12 139 ASP B O 1
ATOM 5029 N N . ILE B 1 140 ? 7.527 -36.406 7.238 1 97.25 140 ILE B N 1
ATOM 5030 C CA . ILE B 1 140 ? 8.047 -35.062 7.492 1 97.25 140 ILE B CA 1
ATOM 5031 C C . ILE B 1 140 ? 7.516 -34.562 8.836 1 97.25 140 ILE B C 1
ATOM 5033 O O . ILE B 1 140 ? 6.602 -35.156 9.414 1 97.25 140 ILE B O 1
ATOM 5037 N N . GLN B 1 141 ? 8.188 -33.531 9.359 1 95.88 141 GLN B N 1
ATOM 5038 C CA . GLN B 1 141 ? 7.797 -32.906 10.617 1 95.88 141 GLN B CA 1
ATOM 5039 C C . GLN B 1 141 ? 7.77 -31.375 10.477 1 95.88 141 GLN B C 1
ATOM 5041 O O . GLN B 1 141 ? 8.68 -30.781 9.898 1 95.88 141 GLN B O 1
ATOM 5046 N N . THR B 1 142 ? 6.68 -30.844 10.977 1 95.75 142 THR B N 1
ATOM 5047 C CA . THR B 1 142 ? 6.668 -29.375 11.031 1 95.75 142 THR B CA 1
ATOM 5048 C C . THR B 1 142 ? 7.746 -28.875 11.984 1 95.75 142 THR B C 1
ATOM 5050 O O . THR B 1 142 ? 7.785 -29.25 13.156 1 95.75 142 THR B O 1
ATOM 5053 N N . PRO B 1 143 ? 8.586 -28.047 11.477 1 96.38 143 PRO B N 1
ATOM 5054 C CA . PRO B 1 143 ? 9.625 -27.531 12.375 1 96.38 143 PRO B CA 1
ATOM 5055 C C . PRO B 1 143 ? 9.047 -26.859 13.617 1 96.38 143 PRO B C 1
ATOM 5057 O O . PRO B 1 143 ? 8 -26.203 13.539 1 96.38 143 PRO B O 1
ATOM 5060 N N . ARG B 1 144 ? 9.758 -26.906 14.734 1 93.19 144 ARG B N 1
ATOM 5061 C CA . ARG B 1 144 ? 9.273 -26.484 16.047 1 93.19 144 ARG B CA 1
ATOM 5062 C C . ARG B 1 144 ? 8.922 -25 16.047 1 93.19 144 ARG B C 1
ATOM 5064 O O . ARG B 1 144 ? 7.965 -24.578 16.703 1 93.19 144 ARG B O 1
ATOM 5071 N N . PHE B 1 145 ? 9.703 -24.266 15.359 1 96.25 145 PHE B N 1
ATOM 5072 C CA . PHE B 1 145 ? 9.5 -22.828 15.406 1 96.25 145 PHE B CA 1
ATOM 5073 C C . PHE B 1 145 ? 8.281 -22.422 14.586 1 96.25 145 PHE B C 1
ATOM 5075 O O . PHE B 1 145 ? 7.852 -21.266 14.633 1 96.25 145 PHE B O 1
ATOM 5082 N N . LEU B 1 146 ? 7.625 -23.375 13.859 1 96.88 146 LEU B N 1
ATOM 5083 C CA . LEU B 1 146 ? 6.414 -23.094 13.094 1 96.88 146 LEU B CA 1
ATOM 5084 C C . LEU B 1 146 ? 5.18 -23.609 13.812 1 96.88 146 LEU B C 1
ATOM 5086 O O . LEU B 1 146 ? 4.062 -23.516 13.297 1 96.88 146 LEU B O 1
ATOM 5090 N N . LYS B 1 147 ? 5.324 -24.078 14.961 1 93.12 147 LYS B N 1
ATOM 5091 C CA . LYS B 1 147 ? 4.254 -24.781 15.664 1 93.12 147 LYS B CA 1
ATOM 5092 C C . LYS B 1 147 ? 3.072 -23.859 15.938 1 93.12 147 LYS B C 1
ATOM 5094 O O . LYS B 1 147 ? 1.925 -24.312 15.984 1 93.12 147 LYS B O 1
ATOM 5099 N N . THR B 1 148 ? 3.328 -22.625 16.047 1 92.56 148 THR B N 1
ATOM 5100 C CA . THR B 1 148 ? 2.258 -21.688 16.391 1 92.56 148 THR B CA 1
ATOM 5101 C C . THR B 1 148 ? 1.654 -21.078 15.133 1 92.56 148 THR B C 1
ATOM 5103 O O . THR B 1 148 ? 0.733 -20.266 15.211 1 92.56 148 THR B O 1
ATOM 5106 N N . LYS B 1 149 ? 2.166 -21.5 14.016 1 95.81 149 LYS B N 1
ATOM 5107 C CA . LYS B 1 149 ? 1.697 -20.906 12.773 1 95.81 149 LYS B CA 1
ATOM 5108 C C . LYS B 1 149 ? 0.582 -21.734 12.148 1 95.81 149 LYS B C 1
ATOM 5110 O O . LYS B 1 149 ? 0.571 -22.969 12.281 1 95.81 149 LYS B O 1
ATOM 5115 N N . THR B 1 150 ? -0.365 -21.062 11.562 1 94.69 150 THR B N 1
ATOM 5116 C CA . THR B 1 150 ? -1.354 -21.734 10.734 1 94.69 150 THR B CA 1
ATOM 5117 C C . THR B 1 150 ? -0.838 -21.922 9.312 1 94.69 150 THR B C 1
ATOM 5119 O O . THR B 1 150 ? -0.804 -20.953 8.531 1 94.69 150 THR B O 1
ATOM 5122 N N . LEU B 1 151 ? -0.561 -23.141 9.008 1 96.88 151 LEU B N 1
ATOM 5123 C CA . LEU B 1 151 ? 0.022 -23.422 7.703 1 96.88 151 LEU B CA 1
ATOM 5124 C C . LEU B 1 151 ? -1.051 -23.422 6.617 1 96.88 151 LEU B C 1
ATOM 5126 O O . LEU B 1 151 ? -2.156 -23.922 6.836 1 96.88 151 LEU B O 1
ATOM 5130 N N . ALA B 1 152 ? -0.681 -22.859 5.496 1 96.62 152 ALA B N 1
ATOM 5131 C CA . ALA B 1 152 ? -1.571 -22.859 4.34 1 96.62 152 ALA B CA 1
ATOM 5132 C C . ALA B 1 152 ? -1.369 -24.109 3.486 1 96.62 152 ALA B C 1
ATOM 5134 O O . ALA B 1 152 ? -2.338 -24.703 3.016 1 96.62 152 ALA B O 1
ATOM 5135 N N . SER B 1 153 ? -0.149 -24.438 3.277 1 97.19 153 SER B N 1
ATOM 5136 C CA . SER B 1 153 ? 0.145 -25.594 2.436 1 97.19 153 SER B CA 1
ATOM 5137 C C . SER B 1 153 ? 1.551 -26.125 2.699 1 97.19 153 SER B C 1
ATOM 5139 O O . SER B 1 153 ? 2.412 -25.391 3.195 1 97.19 153 SER B O 1
ATOM 5141 N N . ILE B 1 154 ? 1.743 -27.391 2.5 1 98.12 154 ILE B N 1
ATOM 5142 C CA . ILE B 1 154 ? 3.023 -28.094 2.418 1 98.12 154 ILE B CA 1
ATOM 5143 C C . ILE B 1 154 ? 3.172 -28.734 1.044 1 98.12 154 ILE B C 1
ATOM 5145 O O . ILE B 1 154 ? 2.291 -29.484 0.605 1 98.12 154 ILE B O 1
ATOM 5149 N N . ASN B 1 155 ? 4.258 -28.453 0.364 1 97.75 155 ASN B N 1
ATOM 5150 C CA . ASN B 1 155 ? 4.371 -28.891 -1.021 1 97.75 155 ASN B CA 1
ATOM 5151 C C . ASN B 1 155 ? 5.66 -29.672 -1.256 1 97.75 155 ASN B C 1
ATOM 5153 O O . ASN B 1 155 ? 6.703 -29.344 -0.683 1 97.75 155 ASN B O 1
ATOM 5157 N N . LEU B 1 156 ? 5.562 -30.672 -2.123 1 97.56 156 LEU B N 1
ATOM 5158 C CA . LEU B 1 156 ? 6.715 -31.438 -2.586 1 97.56 156 LEU B CA 1
ATOM 5159 C C . LEU B 1 156 ? 7.285 -30.844 -3.869 1 97.56 156 LEU B C 1
ATOM 5161 O O . LEU B 1 156 ? 6.535 -30.469 -4.773 1 97.56 156 LEU B O 1
ATOM 5165 N N . TRP B 1 157 ? 8.586 -30.75 -3.939 1 97.06 157 TRP B N 1
ATOM 5166 C CA . TRP B 1 157 ? 9.359 -30.359 -5.113 1 97.06 157 TRP B CA 1
ATOM 5167 C C . TRP B 1 157 ? 10.414 -31.406 -5.449 1 97.06 157 TRP B C 1
ATOM 5169 O O . TRP B 1 157 ? 11.156 -31.844 -4.57 1 97.06 157 TRP B O 1
ATOM 5179 N N . MET B 1 158 ? 10.461 -31.797 -6.703 1 96.19 158 MET B N 1
ATOM 5180 C CA . MET B 1 158 ? 11.438 -32.812 -7.09 1 96.19 158 MET B CA 1
ATOM 5181 C C . MET B 1 158 ? 11.852 -32.625 -8.547 1 96.19 158 MET B C 1
ATOM 5183 O O . MET B 1 158 ? 11.016 -32.344 -9.406 1 96.19 158 MET B O 1
ATOM 5187 N N . ASN B 1 159 ? 13.148 -32.75 -8.805 1 94 159 ASN B N 1
ATOM 5188 C CA . ASN B 1 159 ? 13.664 -32.688 -10.172 1 94 159 ASN B CA 1
ATOM 5189 C C . ASN B 1 159 ? 14.68 -33.812 -10.438 1 94 159 ASN B C 1
ATOM 5191 O O . ASN B 1 159 ? 15.422 -34.188 -9.531 1 94 159 ASN B O 1
ATOM 5195 N N . GLY B 1 160 ? 14.625 -34.312 -11.656 1 90.62 160 GLY B N 1
ATOM 5196 C CA . GLY B 1 160 ? 15.602 -35.312 -12.078 1 90.62 160 GLY B CA 1
ATOM 5197 C C . GLY B 1 160 ? 16.828 -34.688 -12.734 1 90.62 160 GLY B C 1
ATOM 5198 O O . GLY B 1 160 ? 17.922 -35.25 -12.656 1 90.62 160 GLY B O 1
ATOM 5199 N N . ALA B 1 161 ? 16.609 -33.625 -13.391 1 90 161 ALA B N 1
ATOM 5200 C CA . ALA B 1 161 ? 17.672 -32.875 -14.031 1 90 161 ALA B CA 1
ATOM 5201 C C . ALA B 1 161 ? 17.75 -31.453 -13.453 1 90 161 ALA B C 1
ATOM 5203 O O . ALA B 1 161 ? 16.906 -31.062 -12.648 1 90 161 ALA B O 1
ATOM 5204 N N . GLN B 1 162 ? 18.828 -30.797 -13.852 1 91.38 162 GLN B N 1
ATOM 5205 C CA . GLN B 1 162 ? 18.984 -29.422 -13.375 1 91.38 162 GLN B CA 1
ATOM 5206 C C . GLN B 1 162 ? 17.781 -28.578 -13.75 1 91.38 162 GLN B C 1
ATOM 5208 O O . GLN B 1 162 ? 17.281 -28.656 -14.867 1 91.38 162 GLN B O 1
ATOM 5213 N N . THR B 1 163 ? 17.25 -27.828 -12.812 1 91.25 163 THR B N 1
ATOM 5214 C CA . THR B 1 163 ? 16.109 -26.938 -13.039 1 91.25 163 THR B CA 1
ATOM 5215 C C . THR B 1 163 ? 16.375 -25.562 -12.43 1 91.25 163 THR B C 1
ATOM 5217 O O . THR B 1 163 ? 17.188 -25.422 -11.508 1 91.25 163 THR B O 1
ATOM 5220 N N . ARG B 1 164 ? 15.773 -24.578 -13.039 1 92.12 164 ARG B N 1
ATOM 5221 C CA . ARG B 1 164 ? 15.812 -23.203 -12.539 1 92.12 164 ARG B CA 1
ATOM 5222 C C . ARG B 1 164 ? 14.422 -22.578 -12.578 1 92.12 164 ARG B C 1
ATOM 5224 O O . ARG B 1 164 ? 13.727 -22.656 -13.594 1 92.12 164 ARG B O 1
ATOM 5231 N N . SER B 1 165 ? 14.039 -22 -11.469 1 91.5 165 SER B N 1
ATOM 5232 C CA . SER B 1 165 ? 12.781 -21.266 -11.477 1 91.5 165 SER B CA 1
ATOM 5233 C C . SER B 1 165 ? 12.969 -19.859 -12.055 1 91.5 165 SER B C 1
ATOM 5235 O O . SER B 1 165 ? 14.086 -19.328 -12.055 1 91.5 165 SER B O 1
ATOM 5237 N N . SER B 1 166 ? 11.891 -19.328 -12.578 1 90.19 166 SER B N 1
ATOM 5238 C CA . SER B 1 166 ? 11.922 -17.891 -12.852 1 90.19 166 SER B CA 1
ATOM 5239 C C . SER B 1 166 ? 12.055 -17.078 -11.555 1 90.19 166 SER B C 1
ATOM 5241 O O . SER B 1 166 ? 11.773 -17.594 -10.469 1 90.19 166 SER B O 1
ATOM 5243 N N . THR B 1 167 ? 12.547 -15.867 -11.656 1 94.81 167 THR B N 1
ATOM 5244 C CA . THR B 1 167 ? 12.617 -14.977 -10.5 1 94.81 167 THR B CA 1
ATOM 5245 C C . THR B 1 167 ? 11.227 -14.461 -10.133 1 94.81 167 THR B C 1
ATOM 5247 O O . THR B 1 167 ? 10.539 -13.875 -10.969 1 94.81 167 THR B O 1
ATOM 5250 N N . HIS B 1 168 ? 10.773 -14.703 -8.883 1 96.38 168 HIS B N 1
ATOM 5251 C CA . HIS B 1 168 ? 9.438 -14.32 -8.445 1 96.38 168 HIS B CA 1
ATOM 5252 C C . HIS B 1 168 ? 9.383 -14.133 -6.93 1 96.38 168 HIS B C 1
ATOM 5254 O O . HIS B 1 168 ? 10.383 -14.344 -6.238 1 96.38 168 HIS B O 1
ATOM 5260 N N . TYR B 1 169 ? 8.32 -13.594 -6.457 1 97.44 169 TYR B N 1
ATOM 5261 C CA . TYR B 1 169 ? 8.055 -13.578 -5.023 1 97.44 169 TYR B CA 1
ATOM 5262 C C . TYR B 1 169 ? 6.773 -14.344 -4.699 1 97.44 169 TYR B C 1
ATOM 5264 O O . TYR B 1 169 ? 5.91 -14.516 -5.562 1 97.44 169 TYR B O 1
ATOM 5272 N N . ASP B 1 170 ? 6.695 -14.844 -3.482 1 96.62 170 ASP B N 1
ATOM 5273 C CA . ASP B 1 170 ? 5.508 -15.562 -3.021 1 96.62 170 ASP B CA 1
ATOM 5274 C C . ASP B 1 170 ? 4.613 -14.656 -2.176 1 96.62 170 ASP B C 1
ATOM 5276 O O . ASP B 1 170 ? 5.105 -13.789 -1.457 1 96.62 170 ASP B O 1
ATOM 5280 N N . PRO B 1 171 ? 3.314 -14.859 -2.246 1 95.88 171 PRO B N 1
ATOM 5281 C CA . PRO B 1 171 ? 2.398 -14.117 -1.377 1 95.88 171 PRO B CA 1
ATOM 5282 C C . PRO B 1 171 ? 2.273 -14.734 0.013 1 95.88 171 PRO B C 1
ATOM 5284 O O . PRO B 1 171 ? 1.312 -14.453 0.733 1 95.88 171 PRO B O 1
ATOM 5287 N N . HIS B 1 172 ? 3.219 -15.672 0.381 1 97.5 172 HIS B N 1
ATOM 5288 C CA . HIS B 1 172 ? 3.311 -16.328 1.68 1 97.5 172 HIS B CA 1
ATOM 5289 C C . HIS B 1 172 ? 4.75 -16.359 2.18 1 97.5 172 HIS B C 1
ATOM 5291 O O . HIS B 1 172 ? 5.691 -16.344 1.381 1 97.5 172 HIS B O 1
ATOM 5297 N N . HIS B 1 173 ? 4.781 -16.391 3.48 1 98.5 173 HIS B N 1
ATOM 5298 C CA . HIS B 1 173 ? 6.051 -16.859 4.02 1 98.5 173 HIS B CA 1
ATOM 5299 C C . HIS B 1 173 ? 6.348 -18.281 3.561 1 98.5 173 HIS B C 1
ATOM 5301 O O . HIS B 1 173 ? 5.43 -19.078 3.363 1 98.5 173 HIS B O 1
ATOM 5307 N N . ASN B 1 174 ? 7.652 -18.531 3.369 1 98.75 174 ASN B N 1
ATOM 5308 C CA . ASN B 1 174 ? 8.094 -19.812 2.824 1 98.75 174 ASN B CA 1
ATOM 5309 C C . ASN B 1 174 ? 9.258 -20.375 3.621 1 98.75 174 ASN B C 1
ATOM 5311 O O . ASN B 1 174 ? 10.234 -19.672 3.902 1 98.75 174 ASN B O 1
ATOM 5315 N N . LEU B 1 175 ? 9.102 -21.562 4.094 1 98.75 175 LEU B N 1
ATOM 5316 C CA . LEU B 1 175 ? 10.25 -22.328 4.566 1 98.75 175 LEU B CA 1
ATOM 5317 C C . LEU B 1 175 ? 10.609 -23.438 3.588 1 98.75 175 LEU B C 1
ATOM 5319 O O . LEU B 1 175 ? 9.938 -24.469 3.545 1 98.75 175 LEU B O 1
ATOM 5323 N N . LEU B 1 176 ? 11.641 -23.219 2.865 1 98.81 176 LEU B N 1
ATOM 5324 C CA . LEU B 1 176 ? 12.125 -24.188 1.885 1 98.81 176 LEU B CA 1
ATOM 5325 C C . LEU B 1 176 ? 13.102 -25.156 2.525 1 98.81 176 LEU B C 1
ATOM 5327 O O . LEU B 1 176 ? 14.172 -24.766 2.984 1 98.81 176 LEU B O 1
ATOM 5331 N N . CYS B 1 177 ? 12.766 -26.422 2.529 1 98.62 177 CYS B N 1
ATOM 5332 C CA . CYS B 1 177 ? 13.562 -27.453 3.164 1 98.62 177 CYS B CA 1
ATOM 5333 C C . CYS B 1 177 ? 14.148 -28.406 2.123 1 98.62 177 CYS B C 1
ATOM 5335 O O . CYS B 1 177 ? 13.406 -29.047 1.372 1 98.62 177 CYS B O 1
ATOM 5337 N N . VAL B 1 178 ? 15.438 -28.578 2.131 1 98.38 178 VAL B N 1
ATOM 5338 C CA . VAL B 1 178 ? 16.078 -29.516 1.215 1 98.38 178 VAL B CA 1
ATOM 5339 C C . VAL B 1 178 ? 16.219 -30.875 1.896 1 98.38 178 VAL B C 1
ATOM 5341 O O . VAL B 1 178 ? 16.953 -31 2.883 1 98.38 178 VAL B O 1
ATOM 5344 N N . VAL B 1 179 ? 15.562 -31.844 1.37 1 98.06 179 VAL B N 1
ATOM 5345 C CA . VAL B 1 179 ? 15.578 -33.188 1.952 1 98.06 179 VAL B CA 1
ATOM 5346 C C . VAL B 1 179 ? 16.734 -34 1.363 1 98.06 179 VAL B C 1
ATOM 5348 O O . VAL B 1 179 ? 17.453 -34.688 2.09 1 98.06 179 VAL B O 1
ATOM 5351 N N . SER B 1 180 ? 16.906 -33.938 0.133 1 96.62 180 SER B N 1
ATOM 5352 C CA . SER B 1 180 ? 18.016 -34.531 -0.589 1 96.62 180 SER B CA 1
ATOM 5353 C C . SER B 1 180 ? 18.5 -33.656 -1.729 1 96.62 180 SER B C 1
ATOM 5355 O O . SER B 1 180 ? 17.703 -32.938 -2.342 1 96.62 180 SER B O 1
ATOM 5357 N N . GLY B 1 181 ? 19.828 -33.719 -2.008 1 96.19 181 GLY B N 1
ATOM 5358 C CA . GLY B 1 181 ? 20.391 -32.906 -3.068 1 96.19 181 GLY B CA 1
ATOM 5359 C C . GLY B 1 181 ? 20.812 -31.531 -2.6 1 96.19 181 GLY B C 1
ATOM 5360 O O . GLY B 1 181 ? 21.25 -31.359 -1.461 1 96.19 181 GLY B O 1
ATOM 5361 N N . THR B 1 182 ? 20.875 -30.578 -3.596 1 97.12 182 THR B N 1
ATOM 5362 C CA . THR B 1 182 ? 21.359 -29.219 -3.311 1 97.12 182 THR B CA 1
ATOM 5363 C C . THR B 1 182 ? 20.562 -28.188 -4.098 1 97.12 182 THR B C 1
ATOM 5365 O O . THR B 1 182 ? 20.203 -28.406 -5.258 1 97.12 182 THR B O 1
ATOM 5368 N N . LYS B 1 183 ? 20.234 -27.094 -3.473 1 98 183 LYS B N 1
ATOM 5369 C CA . LYS B 1 183 ? 19.609 -25.953 -4.125 1 98 183 LYS B CA 1
ATOM 5370 C C . LYS B 1 183 ? 20.406 -24.672 -3.895 1 98 183 LYS B C 1
ATOM 5372 O O . LYS B 1 183 ? 21 -24.484 -2.828 1 98 183 LYS B O 1
ATOM 5377 N N . GLN B 1 184 ? 20.531 -23.922 -4.898 1 97.94 184 GLN B N 1
ATOM 5378 C CA . GLN B 1 184 ? 21.062 -22.562 -4.82 1 97.94 184 GLN B CA 1
ATOM 5379 C C . GLN B 1 184 ? 19.953 -21.531 -4.984 1 97.94 184 GLN B C 1
ATOM 5381 O O . GLN B 1 184 ? 19.156 -21.609 -5.93 1 97.94 184 GLN B O 1
ATOM 5386 N N . VAL B 1 185 ? 19.875 -20.562 -4.043 1 98.25 185 VAL B N 1
ATOM 5387 C CA . VAL B 1 185 ? 18.812 -19.562 -4.078 1 98.25 185 VAL B CA 1
ATOM 5388 C C . VAL B 1 185 ? 19.391 -18.156 -4.141 1 98.25 185 VAL B C 1
ATOM 5390 O O . VAL B 1 185 ? 20.188 -17.781 -3.281 1 98.25 185 VAL B O 1
ATOM 5393 N N . ASP B 1 186 ? 19.094 -17.469 -5.191 1 96.94 186 ASP B N 1
ATOM 5394 C CA . ASP B 1 186 ? 19.359 -16.031 -5.254 1 96.94 186 ASP B CA 1
ATOM 5395 C C . ASP B 1 186 ? 18.188 -15.219 -4.727 1 96.94 186 ASP B C 1
ATOM 5397 O O . ASP B 1 186 ? 17.047 -15.438 -5.145 1 96.94 186 ASP B O 1
ATOM 5401 N N . LEU B 1 187 ? 18.5 -14.289 -3.826 1 98 187 LEU B N 1
ATOM 5402 C CA . LEU B 1 187 ? 17.438 -13.562 -3.131 1 98 187 LEU B CA 1
ATOM 5403 C C . LEU B 1 187 ? 17.609 -12.062 -3.291 1 98 187 LEU B C 1
ATOM 5405 O O . LEU B 1 187 ? 18.734 -11.562 -3.311 1 98 187 LEU B O 1
ATOM 5409 N N . TRP B 1 188 ? 16.5 -11.312 -3.465 1 97.44 188 TRP B N 1
ATOM 5410 C CA . TRP B 1 188 ? 16.438 -9.859 -3.469 1 97.44 188 TRP B CA 1
ATOM 5411 C C . TRP B 1 188 ? 15.336 -9.367 -2.535 1 97.44 188 TRP B C 1
ATOM 5413 O O . TRP B 1 188 ? 14.25 -9.945 -2.48 1 97.44 188 TRP B O 1
ATOM 5423 N N . PRO B 1 189 ? 15.602 -8.344 -1.734 1 97.75 189 PRO B N 1
ATOM 5424 C CA . PRO B 1 189 ? 14.508 -7.754 -0.951 1 97.75 189 PRO B CA 1
ATOM 5425 C C . PRO B 1 189 ? 13.453 -7.074 -1.823 1 97.75 189 PRO B C 1
ATOM 5427 O O . PRO B 1 189 ? 13.742 -6.707 -2.967 1 97.75 189 PRO B O 1
ATOM 5430 N N . PRO B 1 190 ? 12.227 -6.934 -1.324 1 98.12 190 PRO B N 1
ATOM 5431 C CA . PRO B 1 190 ? 11.195 -6.238 -2.088 1 98.12 190 PRO B CA 1
ATOM 5432 C C . PRO B 1 190 ? 11.625 -4.848 -2.545 1 98.12 190 PRO B C 1
ATOM 5434 O O . PRO B 1 190 ? 11.188 -4.375 -3.596 1 98.12 190 PRO B O 1
ATOM 5437 N N . SER B 1 191 ? 12.508 -4.176 -1.842 1 97 191 SER B N 1
ATOM 5438 C CA . SER B 1 191 ? 12.992 -2.85 -2.201 1 97 191 SER B CA 1
ATOM 5439 C C . SER B 1 191 ? 13.773 -2.881 -3.512 1 97 191 SER B C 1
ATOM 5441 O O . SER B 1 191 ? 14.062 -1.834 -4.094 1 97 191 SER B O 1
ATOM 5443 N N . SER B 1 192 ? 14.094 -4.094 -4.09 1 96.94 192 SER B N 1
ATOM 5444 C CA . SER B 1 192 ? 14.797 -4.242 -5.359 1 96.94 192 SER B CA 1
ATOM 5445 C C . SER B 1 192 ? 13.82 -4.266 -6.531 1 96.94 192 SER B C 1
ATOM 5447 O O . SER B 1 192 ? 14.227 -4.461 -7.68 1 96.94 192 SER B O 1
ATOM 5449 N N . THR B 1 193 ? 12.547 -4.047 -6.324 1 97.94 193 THR B N 1
ATOM 5450 C CA . THR B 1 193 ? 11.484 -4.098 -7.32 1 97.94 193 THR B CA 1
ATOM 5451 C C . THR B 1 193 ? 11.844 -3.258 -8.539 1 97.94 193 THR B C 1
ATOM 5453 O O . THR B 1 193 ? 11.711 -3.713 -9.68 1 97.94 193 THR B O 1
ATOM 5456 N N . PRO B 1 194 ? 12.414 -2.031 -8.367 1 97.31 194 PRO B N 1
ATOM 5457 C CA . PRO B 1 194 ? 12.711 -1.201 -9.531 1 97.31 194 PRO B CA 1
ATOM 5458 C C . PRO B 1 194 ? 13.695 -1.864 -10.492 1 97.31 194 PRO B C 1
ATOM 5460 O O . PRO B 1 194 ? 13.664 -1.592 -11.695 1 97.31 194 PRO B O 1
ATOM 5463 N N . PHE B 1 195 ? 14.531 -2.758 -9.984 1 97.06 195 PHE B N 1
ATOM 5464 C CA . PHE B 1 195 ? 15.57 -3.365 -10.805 1 97.06 195 PHE B CA 1
ATOM 5465 C C . PHE B 1 195 ? 15.086 -4.68 -11.406 1 97.06 195 PHE B C 1
ATOM 5467 O O . PHE B 1 195 ? 15.672 -5.176 -12.375 1 97.06 195 PHE B O 1
ATOM 5474 N N . LEU B 1 196 ? 14.047 -5.215 -10.82 1 97.12 196 LEU B N 1
ATOM 5475 C CA . LEU B 1 196 ? 13.586 -6.543 -11.219 1 97.12 196 LEU B CA 1
ATOM 5476 C C . LEU B 1 196 ? 12.445 -6.445 -12.227 1 97.12 196 LEU B C 1
ATOM 5478 O O . LEU B 1 196 ? 12.094 -7.434 -12.867 1 97.12 196 LEU B O 1
ATOM 5482 N N . TYR B 1 197 ? 11.852 -5.289 -12.383 1 96.75 197 TYR B N 1
ATOM 5483 C CA . TYR B 1 197 ? 10.797 -5.035 -13.352 1 96.75 197 TYR B CA 1
ATOM 5484 C C . TYR B 1 197 ? 9.711 -6.109 -13.273 1 96.75 197 TYR B C 1
ATOM 5486 O O . TYR B 1 197 ? 9.445 -6.801 -14.25 1 96.75 197 TYR B O 1
ATOM 5494 N N . PRO B 1 198 ? 9.055 -6.23 -12.109 1 96.44 198 PRO B N 1
ATOM 5495 C CA . PRO B 1 198 ? 7.98 -7.23 -12.062 1 96.44 198 PRO B CA 1
ATOM 5496 C C . PRO B 1 198 ? 6.906 -6.988 -13.125 1 96.44 198 PRO B C 1
ATOM 5498 O O . PRO B 1 198 ? 6.641 -5.844 -13.492 1 96.44 198 PRO B O 1
ATOM 5501 N N . MET B 1 199 ? 6.297 -8.039 -13.594 1 94.62 199 MET B N 1
ATOM 5502 C CA . MET B 1 199 ? 5.238 -7.977 -14.602 1 94.62 199 MET B CA 1
ATOM 5503 C C . MET B 1 199 ? 4.059 -7.152 -14.094 1 94.62 199 MET B C 1
ATOM 5505 O O . MET B 1 199 ? 3.92 -6.93 -12.891 1 94.62 199 MET B O 1
ATOM 5509 N N . PRO B 1 200 ? 3.209 -6.707 -15.008 1 94.62 200 PRO B N 1
ATOM 5510 C CA . PRO B 1 200 ? 2.09 -5.848 -14.617 1 94.62 200 PRO B CA 1
ATOM 5511 C C . PRO B 1 200 ? 1.171 -6.504 -13.594 1 94.62 200 PRO B C 1
ATOM 5513 O O . PRO B 1 200 ? 0.902 -7.703 -13.68 1 94.62 200 PRO B O 1
ATOM 5516 N N . LEU B 1 201 ? 0.694 -5.738 -12.695 1 95.5 201 LEU B N 1
ATOM 5517 C CA . LEU B 1 201 ? -0.105 -6.203 -11.562 1 95.5 201 LEU B CA 1
ATOM 5518 C C . LEU B 1 201 ? -1.394 -6.863 -12.047 1 95.5 201 LEU B C 1
ATOM 5520 O O . LEU B 1 201 ? -1.911 -7.773 -11.391 1 95.5 201 LEU B O 1
ATOM 5524 N N . TYR B 1 202 ? -1.922 -6.469 -13.133 1 93.88 202 TYR B N 1
ATOM 5525 C CA . TYR B 1 202 ? -3.199 -6.961 -13.641 1 93.88 202 TYR B CA 1
ATOM 5526 C C . TYR B 1 202 ? -3.012 -8.242 -14.445 1 93.88 202 TYR B C 1
ATOM 5528 O O . TYR B 1 202 ? -3.984 -8.828 -14.922 1 93.88 202 TYR B O 1
ATOM 5536 N N . GLY B 1 203 ? -1.828 -8.664 -14.578 1 90.75 203 GLY B N 1
ATOM 5537 C CA . GLY B 1 203 ? -1.564 -9.883 -15.32 1 90.75 203 GLY B CA 1
ATOM 5538 C C . GLY B 1 203 ? -1.529 -11.125 -14.438 1 90.75 203 GLY B C 1
ATOM 5539 O O . GLY B 1 203 ? -1.481 -11.016 -13.211 1 90.75 203 GLY B O 1
ATOM 5540 N N . GLU B 1 204 ? -1.444 -12.297 -15.047 1 87.38 204 GLU B N 1
ATOM 5541 C CA . GLU B 1 204 ? -1.465 -13.578 -14.352 1 87.38 204 GLU B CA 1
ATOM 5542 C C . GLU B 1 204 ? -0.117 -13.875 -13.703 1 87.38 204 GLU B C 1
ATOM 5544 O O . GLU B 1 204 ? -0.044 -14.625 -12.727 1 87.38 204 GLU B O 1
ATOM 5549 N N . ALA B 1 205 ? 0.895 -13.297 -14.219 1 90.75 205 ALA B N 1
ATOM 5550 C CA . ALA B 1 205 ? 2.246 -13.547 -13.719 1 90.75 205 ALA B CA 1
ATOM 5551 C C . ALA B 1 205 ? 2.814 -12.312 -13.023 1 90.75 205 ALA B C 1
ATOM 5553 O O . ALA B 1 205 ? 4.008 -12.023 -13.133 1 90.75 205 ALA B O 1
ATOM 5554 N N . SER B 1 206 ? 1.943 -11.641 -12.297 1 93.94 206 SER B N 1
ATOM 5555 C CA . SER B 1 206 ? 2.293 -10.336 -11.75 1 93.94 206 SER B CA 1
ATOM 5556 C C . SER B 1 206 ? 3.406 -10.453 -10.711 1 93.94 206 SER B C 1
ATOM 5558 O O . SER B 1 206 ? 4.086 -9.469 -10.414 1 93.94 206 SER B O 1
ATOM 5560 N N . ASN B 1 207 ? 3.65 -11.617 -10.078 1 95.5 207 ASN B N 1
ATOM 5561 C CA . ASN B 1 207 ? 4.664 -11.781 -9.039 1 95.5 207 ASN B CA 1
ATOM 5562 C C . ASN B 1 207 ? 6.008 -12.195 -9.633 1 95.5 207 ASN B C 1
ATOM 5564 O O . ASN B 1 207 ? 6.961 -12.453 -8.898 1 95.5 207 ASN B O 1
ATOM 5568 N N . HIS B 1 208 ? 6.145 -12.281 -10.992 1 94.56 208 HIS B N 1
ATOM 5569 C CA . HIS B 1 208 ? 7.383 -12.68 -11.656 1 94.56 208 HIS B CA 1
ATOM 5570 C C . HIS B 1 208 ? 8.117 -11.469 -12.219 1 94.56 208 HIS B C 1
ATOM 5572 O O . HIS B 1 208 ? 7.488 -10.516 -12.688 1 94.56 208 HIS B O 1
ATOM 5578 N N . SER B 1 209 ? 9.43 -11.547 -12.211 1 95.19 209 SER B N 1
ATOM 5579 C CA . SER B 1 209 ? 10.258 -10.531 -12.852 1 95.19 209 SER B CA 1
ATOM 5580 C C . SER B 1 209 ? 10.227 -10.672 -14.375 1 95.19 209 SER B C 1
ATOM 5582 O O . SER B 1 209 ? 10.211 -11.789 -14.898 1 95.19 209 SER B O 1
ATOM 5584 N N . GLY B 1 210 ? 10.242 -9.57 -15.031 1 91.5 210 GLY B N 1
ATOM 5585 C CA . GLY B 1 210 ? 10.32 -9.562 -16.484 1 91.5 210 GLY B CA 1
ATOM 5586 C C . GLY B 1 210 ? 11.742 -9.602 -17.016 1 91.5 210 GLY B C 1
ATOM 5587 O O . GLY B 1 210 ? 11.961 -9.633 -18.219 1 91.5 210 GLY B O 1
ATOM 5588 N N . VAL B 1 211 ? 12.648 -9.672 -16.094 1 92.56 211 VAL B N 1
ATOM 5589 C CA . VAL B 1 211 ? 14.055 -9.625 -16.484 1 92.56 211 VAL B CA 1
ATOM 5590 C C . VAL B 1 211 ? 14.641 -11.031 -16.469 1 92.56 211 VAL B C 1
ATOM 5592 O O . VAL B 1 211 ? 14.695 -11.68 -15.422 1 92.56 211 VAL B O 1
ATOM 5595 N N . PRO B 1 212 ? 15.102 -11.5 -17.594 1 84.62 212 PRO B N 1
ATOM 5596 C CA . PRO B 1 212 ? 15.875 -12.742 -17.562 1 84.62 212 PRO B CA 1
ATOM 5597 C C . PRO B 1 212 ? 17.219 -12.578 -16.828 1 84.62 212 PRO B C 1
ATOM 5599 O O . PRO B 1 212 ? 18.062 -11.805 -17.266 1 84.62 212 PRO B O 1
ATOM 5602 N N . MET B 1 213 ? 17.422 -13.273 -15.875 1 84.06 213 MET B N 1
ATOM 5603 C CA . MET B 1 213 ? 18.578 -13.07 -14.992 1 84.06 213 MET B CA 1
ATOM 5604 C C . MET B 1 213 ? 19.875 -13.461 -15.688 1 84.06 213 MET B C 1
ATOM 5606 O O . MET B 1 213 ? 20.938 -12.898 -15.398 1 84.06 213 MET B O 1
ATOM 5610 N N . ASP B 1 214 ? 19.828 -14.367 -16.578 1 81.56 214 ASP B N 1
ATOM 5611 C CA . ASP B 1 214 ? 21.031 -14.836 -17.25 1 81.56 214 ASP B CA 1
ATOM 5612 C C . ASP B 1 214 ? 21.5 -13.844 -18.312 1 81.56 214 ASP B C 1
ATOM 5614 O O . ASP B 1 214 ? 22.703 -13.633 -18.484 1 81.56 214 ASP B O 1
ATOM 5618 N N . GLU B 1 215 ? 20.562 -13.219 -19.016 1 85.5 215 GLU B N 1
ATOM 5619 C CA . GLU B 1 215 ? 20.891 -12.258 -20.062 1 85.5 215 GLU B CA 1
ATOM 5620 C C . GLU B 1 215 ? 19.906 -11.094 -20.078 1 85.5 215 GLU B C 1
ATOM 5622 O O . GLU B 1 215 ? 19.062 -11.008 -20.984 1 85.5 215 GLU B O 1
ATOM 5627 N N . PRO B 1 216 ? 20.141 -10.258 -19.156 1 90.5 216 PRO B N 1
ATOM 5628 C CA . PRO B 1 216 ? 19.234 -9.117 -19.156 1 90.5 216 PRO B CA 1
ATOM 5629 C C . PRO B 1 216 ? 19.406 -8.211 -20.375 1 90.5 216 PRO B C 1
ATOM 5631 O O . PRO B 1 216 ? 20.531 -7.945 -20.797 1 90.5 216 PRO B O 1
ATOM 5634 N N . ASP B 1 217 ? 18.344 -7.891 -21 1 93.75 217 ASP B N 1
ATOM 5635 C CA . ASP B 1 217 ? 18.359 -6.887 -22.047 1 93.75 217 ASP B CA 1
ATOM 5636 C C . ASP B 1 217 ? 18.344 -5.477 -21.469 1 93.75 217 ASP B C 1
ATOM 5638 O O . ASP B 1 217 ? 17.266 -4.945 -21.156 1 93.75 217 ASP B O 1
ATOM 5642 N N . LEU B 1 218 ? 19.406 -4.832 -21.438 1 94.69 218 LEU B N 1
ATOM 5643 C CA . LEU B 1 218 ? 19.531 -3.543 -20.766 1 94.69 218 LEU B CA 1
ATOM 5644 C C . LEU B 1 218 ? 18.891 -2.432 -21.594 1 94.69 218 LEU B C 1
ATOM 5646 O O . LEU B 1 218 ? 18.672 -1.329 -21.094 1 94.69 218 LEU B O 1
ATOM 5650 N N . SER B 1 219 ? 18.641 -2.684 -22.844 1 94.88 219 SER B N 1
ATOM 5651 C CA . SER B 1 219 ? 17.922 -1.705 -23.641 1 94.88 219 SER B CA 1
ATOM 5652 C C . SER B 1 219 ? 16.453 -1.611 -23.219 1 94.88 219 SER B C 1
ATOM 5654 O O . SER B 1 219 ? 15.875 -0.522 -23.188 1 94.88 219 SER B O 1
ATOM 5656 N N . LEU B 1 220 ? 15.93 -2.785 -22.828 1 94.06 220 LEU B N 1
ATOM 5657 C CA . LEU B 1 220 ? 14.547 -2.846 -22.375 1 94.06 220 LEU B CA 1
ATOM 5658 C C . LEU B 1 220 ? 14.438 -2.557 -20.891 1 94.06 220 LEU B C 1
ATOM 5660 O O . LEU B 1 220 ? 13.469 -1.934 -20.438 1 94.06 220 LEU B O 1
ATOM 5664 N N . HIS B 1 221 ? 15.461 -3.027 -20.188 1 96.38 221 HIS B N 1
ATOM 5665 C CA . HIS B 1 221 ? 15.477 -2.904 -18.734 1 96.38 221 HIS B CA 1
ATOM 5666 C C . HIS B 1 221 ? 16.781 -2.291 -18.25 1 96.38 221 HIS B C 1
ATOM 5668 O O . HIS B 1 221 ? 17.562 -2.953 -17.562 1 96.38 221 HIS B O 1
ATOM 5674 N N . PRO B 1 222 ? 16.969 -1.035 -18.406 1 96.06 222 PRO B N 1
ATOM 5675 C CA . PRO B 1 222 ? 18.25 -0.404 -18.094 1 96.06 222 PRO B CA 1
ATOM 5676 C C . PRO B 1 222 ? 18.609 -0.489 -16.609 1 96.06 222 PRO B C 1
ATOM 5678 O O . PRO B 1 222 ? 19.781 -0.611 -16.266 1 96.06 222 PRO B O 1
ATOM 5681 N N . ARG B 1 223 ? 17.656 -0.475 -15.727 1 95.94 223 ARG B N 1
ATOM 5682 C CA . ARG B 1 223 ? 17.953 -0.488 -14.297 1 95.94 223 ARG B CA 1
ATOM 5683 C C . ARG B 1 223 ? 18.438 -1.859 -13.844 1 95.94 223 ARG B C 1
ATOM 5685 O O . ARG B 1 223 ? 18.969 -2.006 -12.742 1 95.94 223 ARG B O 1
ATOM 5692 N N . ALA B 1 224 ? 18.297 -2.869 -14.656 1 9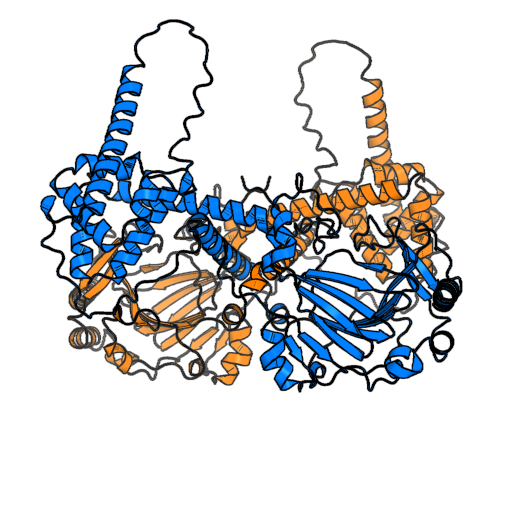6.12 224 ALA B N 1
ATOM 5693 C CA . ALA B 1 224 ? 18.688 -4.238 -14.312 1 96.12 224 ALA B CA 1
ATOM 5694 C C . ALA B 1 224 ? 20.188 -4.375 -14.188 1 96.12 224 ALA B C 1
ATOM 5696 O O . ALA B 1 224 ? 20.688 -5.379 -13.672 1 96.12 224 ALA B O 1
ATOM 5697 N N . GLU B 1 225 ? 20.922 -3.369 -14.602 1 93.56 225 GLU B N 1
ATOM 5698 C CA . GLU B 1 225 ? 22.375 -3.371 -14.445 1 93.56 225 GLU B CA 1
ATOM 5699 C C . GLU B 1 225 ? 22.766 -3.463 -12.977 1 93.56 225 GLU B C 1
ATOM 5701 O O . GLU B 1 225 ? 23.844 -3.959 -12.656 1 93.56 225 GLU B O 1
ATOM 5706 N N . HIS B 1 226 ? 21.859 -3.049 -12.109 1 91.12 226 HIS B N 1
ATOM 5707 C CA . HIS B 1 226 ? 22.172 -2.98 -10.688 1 91.12 226 HIS B CA 1
ATOM 5708 C C . HIS B 1 226 ? 21.656 -4.215 -9.945 1 91.12 226 HIS B C 1
ATOM 5710 O O . HIS B 1 226 ? 21.844 -4.332 -8.734 1 91.12 226 HIS B O 1
ATOM 5716 N N . LEU B 1 227 ? 21.109 -5.18 -10.57 1 91.56 227 LEU B N 1
ATOM 5717 C CA . LEU B 1 227 ? 20.484 -6.344 -9.969 1 91.56 227 LEU B CA 1
ATOM 5718 C C . LEU B 1 227 ? 21.453 -7.098 -9.07 1 91.56 227 LEU B C 1
ATOM 5720 O O . LEU B 1 227 ? 21.125 -7.469 -7.949 1 91.56 227 LEU B O 1
ATOM 5724 N N . LYS B 1 228 ? 22.656 -7.266 -9.531 1 89.12 228 LYS B N 1
ATOM 5725 C CA . LYS B 1 228 ? 23.625 -8.094 -8.836 1 89.12 228 LYS B CA 1
ATOM 5726 C C . LYS B 1 228 ? 24.094 -7.426 -7.539 1 89.12 228 LYS B C 1
ATOM 5728 O O . LYS B 1 228 ? 24.438 -8.109 -6.57 1 89.12 228 LYS B O 1
ATOM 5733 N N . LYS B 1 229 ? 23.969 -6.117 -7.484 1 90.5 229 LYS B N 1
ATOM 5734 C CA . LYS B 1 229 ? 24.406 -5.355 -6.316 1 90.5 229 LYS B CA 1
ATOM 5735 C C . LYS B 1 229 ? 23.531 -5.664 -5.105 1 90.5 229 LYS B C 1
ATOM 5737 O O . LYS B 1 229 ? 24 -5.617 -3.967 1 90.5 229 LYS B O 1
ATOM 5742 N N . TYR B 1 230 ? 22.344 -6.031 -5.328 1 91.38 230 TYR B N 1
ATOM 5743 C CA . TYR B 1 230 ? 21.406 -6.172 -4.223 1 91.38 230 TYR B CA 1
ATOM 5744 C C . TYR B 1 230 ? 21.016 -7.633 -4.016 1 91.38 230 TYR B C 1
ATOM 5746 O O . TYR B 1 230 ? 20.125 -7.945 -3.219 1 91.38 230 TYR B O 1
ATOM 5754 N N . SER B 1 231 ? 21.641 -8.539 -4.691 1 94.38 231 SER B N 1
ATOM 5755 C CA . SER B 1 231 ? 21.328 -9.961 -4.586 1 94.38 231 SER B CA 1
ATOM 5756 C C . SER B 1 231 ? 22.219 -10.648 -3.555 1 94.38 231 SER B C 1
ATOM 5758 O O . SER B 1 231 ? 23.328 -10.18 -3.275 1 94.38 231 SER B O 1
ATOM 5760 N N . GLN B 1 232 ? 21.703 -11.609 -2.918 1 96.5 232 GLN B N 1
ATOM 5761 C CA . GLN B 1 232 ? 22.469 -12.516 -2.059 1 96.5 232 GLN B CA 1
ATOM 5762 C C . GLN B 1 232 ? 22.188 -13.977 -2.422 1 96.5 232 GLN B C 1
ATOM 5764 O O . GLN B 1 232 ? 21.047 -14.344 -2.701 1 96.5 232 GLN B O 1
ATOM 5769 N N . ARG B 1 233 ? 23.234 -14.781 -2.424 1 96.62 233 ARG B N 1
ATOM 5770 C CA . ARG B 1 233 ? 23.109 -16.188 -2.807 1 96.62 233 ARG B CA 1
ATOM 5771 C C . ARG B 1 233 ? 23.297 -17.094 -1.599 1 96.62 233 ARG B C 1
ATOM 5773 O O . ARG B 1 233 ? 24.172 -16.875 -0.767 1 96.62 233 ARG B O 1
ATOM 5780 N N . VAL B 1 234 ? 22.422 -18.047 -1.517 1 97.69 234 VAL B N 1
ATOM 5781 C CA . VAL B 1 234 ? 22.469 -19.047 -0.468 1 97.69 234 VAL B CA 1
ATOM 5782 C C . VAL B 1 234 ? 22.547 -20.438 -1.096 1 97.69 234 VAL B C 1
ATOM 5784 O O . VAL B 1 234 ? 21.828 -20.734 -2.053 1 97.69 234 VAL B O 1
ATOM 5787 N N . ILE B 1 235 ? 23.453 -21.234 -0.609 1 98 235 ILE B N 1
ATOM 5788 C CA . ILE B 1 235 ? 23.516 -22.641 -1.001 1 98 235 ILE B CA 1
ATOM 5789 C C . ILE B 1 235 ? 22.922 -23.516 0.11 1 98 235 ILE B C 1
ATOM 5791 O O . ILE B 1 235 ? 23.344 -23.422 1.265 1 98 235 ILE B O 1
ATOM 5795 N N . LEU B 1 236 ? 21.953 -24.266 -0.242 1 98.19 236 LEU B N 1
ATOM 5796 C CA . LEU B 1 236 ? 21.312 -25.188 0.695 1 98.19 236 LEU B CA 1
ATOM 5797 C C . LEU B 1 236 ? 21.688 -26.625 0.393 1 98.19 236 LEU B C 1
ATOM 5799 O O . LEU B 1 236 ? 21.484 -27.109 -0.726 1 98.19 236 LEU B O 1
ATOM 5803 N N . ASN B 1 237 ? 22.219 -27.25 1.375 1 96.94 237 ASN B N 1
ATOM 5804 C CA . ASN B 1 237 ? 22.5 -28.688 1.289 1 96.94 237 ASN B CA 1
ATOM 5805 C C . ASN B 1 237 ? 21.406 -29.5 1.969 1 96.94 237 ASN B C 1
ATOM 5807 O O . ASN B 1 237 ? 20.5 -28.938 2.596 1 96.94 237 ASN B O 1
ATOM 5811 N N . SER B 1 238 ? 21.484 -30.859 1.707 1 96.88 238 SER B N 1
ATOM 5812 C CA . SER B 1 238 ? 20.547 -31.75 2.383 1 96.88 238 SER B CA 1
ATOM 5813 C C . SER B 1 238 ? 20.516 -31.484 3.883 1 96.88 238 SER B C 1
ATOM 5815 O O . SER B 1 238 ? 21.562 -31.359 4.523 1 96.88 238 SER B O 1
ATOM 5817 N N . GLY B 1 239 ? 19.281 -31.266 4.355 1 97 239 GLY B N 1
ATOM 5818 C CA . GLY B 1 239 ? 19.125 -31.016 5.777 1 97 239 GLY B CA 1
ATOM 5819 C C . GLY B 1 239 ? 18.891 -29.547 6.102 1 97 239 GLY B C 1
ATOM 5820 O O . GLY B 1 239 ? 18.375 -29.219 7.176 1 97 239 GLY B O 1
ATOM 5821 N N . ASP B 1 240 ? 19.234 -28.641 5.223 1 97.81 240 ASP B N 1
ATOM 5822 C CA . ASP B 1 240 ? 19.125 -27.203 5.453 1 97.81 240 ASP B CA 1
ATOM 5823 C C . ASP B 1 240 ? 17.719 -26.719 5.109 1 97.81 240 ASP B C 1
ATOM 5825 O O . ASP B 1 240 ? 17 -27.359 4.336 1 97.81 240 ASP B O 1
ATOM 5829 N N . ALA B 1 241 ? 17.312 -25.672 5.754 1 98.56 241 ALA B N 1
ATOM 5830 C CA . ALA B 1 241 ? 16.078 -24.969 5.438 1 98.56 241 ALA B CA 1
ATOM 5831 C C . ALA B 1 241 ? 16.328 -23.469 5.281 1 98.56 241 ALA B C 1
ATOM 5833 O O . ALA B 1 241 ? 17.234 -22.906 5.906 1 98.56 241 ALA B O 1
ATOM 5834 N N . LEU B 1 242 ? 15.578 -22.859 4.43 1 98.75 242 LEU B N 1
ATOM 5835 C CA . LEU B 1 242 ? 15.656 -21.422 4.184 1 98.75 242 LEU B CA 1
ATOM 5836 C C . LEU B 1 242 ? 14.297 -20.75 4.383 1 98.75 242 LEU B C 1
ATOM 5838 O O . LEU B 1 242 ? 13.328 -21.094 3.701 1 98.75 242 LEU B O 1
ATOM 5842 N N . PHE B 1 243 ? 14.258 -19.844 5.344 1 98.75 243 PHE B N 1
ATOM 5843 C CA . PHE B 1 243 ? 13.086 -19 5.504 1 98.75 243 PHE B CA 1
ATOM 5844 C C . PHE B 1 243 ? 13.117 -17.844 4.504 1 98.75 243 PHE B C 1
ATOM 5846 O O . PHE B 1 243 ? 14.062 -17.047 4.492 1 98.75 243 PHE B O 1
ATOM 5853 N N . ILE B 1 244 ? 12.141 -17.75 3.658 1 98.75 244 ILE B N 1
ATOM 5854 C CA . ILE B 1 244 ? 11.969 -16.672 2.689 1 98.75 244 ILE B CA 1
ATOM 5855 C C . ILE B 1 244 ? 10.695 -15.883 3.014 1 98.75 244 ILE B C 1
ATOM 5857 O O . ILE B 1 244 ? 9.586 -16.359 2.766 1 98.75 244 ILE B O 1
ATOM 5861 N N . PRO B 1 245 ? 10.859 -14.695 3.49 1 98.44 245 PRO B N 1
ATOM 5862 C CA . PRO B 1 245 ? 9.656 -13.922 3.787 1 98.44 245 PRO B CA 1
ATOM 5863 C C . PRO B 1 245 ? 8.805 -13.648 2.547 1 98.44 245 PRO B C 1
ATOM 5865 O O . PRO B 1 245 ? 9.336 -13.562 1.438 1 98.44 245 PRO B O 1
ATOM 5868 N N . GLU B 1 246 ? 7.512 -13.516 2.787 1 98.31 246 GLU B N 1
ATOM 5869 C CA . GLU B 1 246 ? 6.645 -13.07 1.699 1 98.31 246 GLU B CA 1
ATOM 5870 C C . GLU B 1 246 ? 7.195 -11.812 1.036 1 98.31 246 GLU B C 1
ATOM 5872 O O . GLU B 1 246 ? 7.742 -10.938 1.712 1 98.31 246 GLU B O 1
ATOM 5877 N N . GLY B 1 247 ? 7.125 -11.797 -0.311 1 98.31 247 GLY B N 1
ATOM 5878 C CA . GLY B 1 247 ? 7.5 -10.594 -1.04 1 98.31 247 GLY B CA 1
ATOM 5879 C C . GLY B 1 247 ? 8.953 -10.594 -1.482 1 98.31 247 GLY B C 1
ATOM 5880 O O . GLY B 1 247 ? 9.336 -9.828 -2.365 1 98.31 247 GLY B O 1
ATOM 5881 N N . TRP B 1 248 ? 9.828 -11.383 -0.843 1 98.62 248 TRP B N 1
ATOM 5882 C CA . TRP B 1 248 ? 11.211 -11.453 -1.297 1 98.62 248 TRP B CA 1
ATOM 5883 C C . TRP B 1 248 ? 11.312 -12.172 -2.639 1 98.62 248 TRP B C 1
ATOM 5885 O O . TRP B 1 248 ? 10.773 -13.266 -2.805 1 98.62 248 TRP B O 1
ATOM 5895 N N . PHE B 1 249 ? 11.969 -11.547 -3.498 1 98.19 249 PHE B N 1
ATOM 5896 C CA . PHE B 1 249 ? 12.227 -12.195 -4.777 1 98.19 249 PHE B CA 1
ATOM 5897 C C . PHE B 1 249 ? 13.266 -13.297 -4.625 1 98.19 249 PHE B C 1
ATOM 5899 O O . PHE B 1 249 ? 14.219 -13.164 -3.852 1 98.19 249 PHE B O 1
ATOM 5906 N N . HIS B 1 250 ? 13.008 -14.352 -5.395 1 97.88 250 HIS B N 1
ATOM 5907 C CA . HIS B 1 250 ? 13.984 -15.438 -5.355 1 97.88 250 HIS B CA 1
ATOM 5908 C C . HIS B 1 250 ? 13.977 -16.234 -6.652 1 97.88 250 HIS B C 1
ATOM 5910 O O . HIS B 1 250 ? 12.969 -16.266 -7.363 1 97.88 250 HIS B O 1
ATOM 5916 N N . GLN B 1 251 ? 15.062 -16.703 -6.984 1 96.38 251 GLN B N 1
ATOM 5917 C CA . GLN B 1 251 ? 15.312 -17.688 -8.031 1 96.38 251 GLN B CA 1
ATOM 5918 C C . GLN B 1 251 ? 15.969 -18.938 -7.465 1 96.38 251 GLN B C 1
ATOM 5920 O O . GLN B 1 251 ? 16.969 -18.859 -6.75 1 96.38 251 GLN B O 1
ATOM 5925 N N . VAL B 1 252 ? 15.383 -20.047 -7.758 1 97 252 VAL B N 1
ATOM 5926 C CA . VAL B 1 252 ? 15.867 -21.281 -7.164 1 97 252 VAL B CA 1
ATOM 5927 C C . VAL B 1 252 ? 16.453 -22.188 -8.25 1 97 252 VAL B C 1
ATOM 5929 O O . VAL B 1 252 ? 15.75 -22.562 -9.195 1 97 252 VAL B O 1
ATOM 5932 N N . ASP B 1 253 ? 17.672 -22.516 -8.094 1 95.69 253 ASP B N 1
ATOM 5933 C CA . ASP B 1 253 ? 18.359 -23.484 -8.945 1 95.69 253 ASP B CA 1
ATOM 5934 C C . ASP B 1 253 ? 18.562 -24.812 -8.219 1 95.69 253 ASP B C 1
ATOM 5936 O O . ASP B 1 253 ? 19.172 -24.844 -7.145 1 95.69 253 ASP B O 1
ATOM 5940 N N . SER B 1 254 ? 18.047 -25.812 -8.852 1 95.44 254 SER B N 1
ATOM 5941 C CA . SER B 1 254 ? 18.25 -27.156 -8.289 1 95.44 254 SER B CA 1
ATOM 5942 C C . SER B 1 254 ? 19.281 -27.938 -9.086 1 95.44 254 SER B C 1
ATOM 5944 O O . SER B 1 254 ? 19.266 -27.938 -10.32 1 95.44 254 SER B O 1
ATOM 5946 N N . GLU B 1 255 ? 20.141 -28.484 -8.414 1 91.06 255 GLU B N 1
ATOM 5947 C CA . GLU B 1 255 ? 21.078 -29.406 -9.055 1 91.06 255 GLU B CA 1
ATOM 5948 C C . GLU B 1 255 ? 20.391 -30.688 -9.484 1 91.06 255 GLU B C 1
ATOM 5950 O O . GLU B 1 255 ? 19.156 -30.766 -9.469 1 91.06 255 GLU B O 1
ATOM 5955 N N . SER B 1 256 ? 21.172 -31.594 -9.961 1 85.88 256 SER B N 1
ATOM 5956 C CA . SER B 1 256 ? 20.562 -32.844 -10.445 1 85.88 256 SER B CA 1
ATOM 5957 C C . SER B 1 256 ? 19.625 -33.438 -9.398 1 85.88 256 SER B C 1
ATOM 5959 O O . SER B 1 256 ? 19.125 -32.719 -8.523 1 85.88 256 SER B O 1
ATOM 5961 N N . LEU B 1 257 ? 19.281 -34.594 -9.297 1 92.56 257 LEU B N 1
ATOM 5962 C CA . LEU B 1 257 ? 18.25 -35.25 -8.5 1 92.56 257 LEU B CA 1
ATOM 5963 C C . LEU B 1 257 ? 18.141 -34.594 -7.117 1 92.56 257 LEU B C 1
ATOM 5965 O O . LEU B 1 257 ? 18.938 -34.906 -6.223 1 92.56 257 LEU B O 1
ATOM 5969 N N . THR B 1 258 ? 17.172 -33.625 -6.898 1 96.25 258 THR B N 1
ATOM 5970 C CA . THR B 1 258 ? 16.938 -32.906 -5.664 1 96.25 258 THR B CA 1
ATOM 5971 C C . THR B 1 258 ? 15.477 -33.031 -5.227 1 96.25 258 THR B C 1
ATOM 5973 O O . THR B 1 258 ? 14.57 -32.969 -6.059 1 96.25 258 THR B O 1
ATOM 5976 N N . ILE B 1 259 ? 15.266 -33.312 -3.961 1 97.69 259 ILE B N 1
ATOM 5977 C CA . ILE B 1 259 ? 13.945 -33.406 -3.35 1 97.69 259 ILE B CA 1
ATOM 5978 C C . ILE B 1 259 ? 13.812 -32.344 -2.24 1 97.69 259 ILE B C 1
ATOM 5980 O O . ILE B 1 259 ? 14.672 -32.281 -1.358 1 97.69 259 ILE B O 1
ATOM 5984 N N . ALA B 1 260 ? 12.805 -31.547 -2.309 1 98.31 260 ALA B N 1
ATOM 5985 C CA . ALA B 1 260 ? 12.578 -30.5 -1.303 1 98.31 260 ALA B CA 1
ATOM 5986 C C . ALA B 1 260 ? 11.109 -30.438 -0.896 1 98.31 260 ALA B C 1
ATOM 5988 O O . ALA B 1 260 ? 10.234 -30.938 -1.618 1 98.31 260 ALA B O 1
ATOM 5989 N N . VAL B 1 261 ? 10.852 -29.953 0.259 1 98.44 261 VAL B N 1
ATOM 5990 C CA . VAL B 1 261 ? 9.531 -29.672 0.808 1 98.44 261 VAL B CA 1
ATOM 5991 C C . VAL B 1 261 ? 9.469 -28.234 1.313 1 98.44 261 VAL B C 1
ATOM 5993 O O . VAL B 1 261 ? 10.43 -27.734 1.91 1 98.44 261 VAL B O 1
ATOM 5996 N N . ASN B 1 262 ? 8.383 -27.547 1.062 1 98.5 262 ASN B N 1
ATOM 5997 C CA . ASN B 1 262 ? 8.281 -26.219 1.648 1 98.5 262 ASN B CA 1
ATOM 5998 C C . ASN B 1 262 ? 6.992 -26.062 2.449 1 98.5 262 ASN B C 1
ATOM 6000 O O . ASN B 1 262 ? 6.035 -26.812 2.25 1 98.5 262 ASN B O 1
ATOM 6004 N N . PHE B 1 263 ? 6.984 -25.203 3.418 1 98.56 263 PHE B N 1
ATOM 6005 C CA . PHE B 1 263 ? 5.852 -24.812 4.246 1 98.56 263 PHE B CA 1
ATOM 6006 C C . PHE B 1 263 ? 5.434 -23.375 3.932 1 98.56 263 PHE B C 1
ATOM 6008 O O . PHE B 1 263 ? 6.258 -22.453 3.965 1 98.56 263 PHE B O 1
ATOM 6015 N N . TRP B 1 264 ? 4.164 -23.188 3.607 1 98.38 264 TRP B N 1
ATOM 6016 C CA . TRP B 1 264 ? 3.629 -21.859 3.35 1 98.38 264 TRP B CA 1
ATOM 6017 C C . TRP B 1 264 ? 2.67 -21.422 4.453 1 98.38 264 TRP B C 1
ATOM 6019 O O . TRP B 1 264 ? 1.848 -22.219 4.914 1 98.38 264 TRP B O 1
ATOM 6029 N N . TRP B 1 265 ? 2.82 -20.188 4.922 1 97.94 265 TRP B N 1
ATOM 6030 C CA . TRP B 1 265 ? 1.839 -19.609 5.836 1 97.94 265 TRP B CA 1
ATOM 6031 C C . TRP B 1 265 ? 1.729 -18.109 5.637 1 97.94 265 TRP B C 1
ATOM 6033 O O . TRP B 1 265 ? 2.619 -17.484 5.051 1 97.94 265 TRP B O 1
ATOM 6043 N N . ARG B 1 266 ? 0.69 -17.547 6.023 1 95.5 266 ARG B N 1
ATOM 6044 C CA . ARG B 1 266 ? 0.453 -16.125 5.871 1 95.5 266 ARG B CA 1
ATOM 6045 C C . ARG B 1 266 ? 1.127 -15.328 6.988 1 95.5 266 ARG B C 1
ATOM 6047 O O . ARG B 1 266 ? 1.104 -15.742 8.148 1 95.5 266 ARG B O 1
ATOM 6054 N N . SER B 1 267 ? 1.698 -14.195 6.648 1 95.75 267 SER B N 1
ATOM 6055 C CA . SER B 1 267 ? 2.324 -13.352 7.656 1 95.75 267 SER B CA 1
ATOM 6056 C C . SER B 1 267 ? 1.28 -12.711 8.57 1 95.75 267 SER B C 1
ATOM 6058 O O . SER B 1 267 ? 0.126 -12.539 8.172 1 95.75 267 SER B O 1
ATOM 6060 N N . GLU B 1 268 ? 1.775 -12.352 9.75 1 92.56 268 GLU B N 1
ATOM 6061 C CA . GLU B 1 268 ? 0.904 -11.625 10.672 1 92.56 268 GLU B CA 1
ATOM 6062 C C . GLU B 1 268 ? 0.539 -10.25 10.117 1 92.56 268 GLU B C 1
ATOM 6064 O O . GLU B 1 268 ? -0.579 -9.773 10.312 1 92.56 268 GLU B O 1
ATOM 6069 N N . MET B 1 269 ? 1.458 -9.656 9.469 1 94.69 269 MET B N 1
ATOM 6070 C CA . MET B 1 269 ? 1.23 -8.344 8.875 1 94.69 269 MET B CA 1
ATOM 6071 C C . MET B 1 269 ? 0.072 -8.383 7.887 1 94.69 269 MET B C 1
ATOM 6073 O O . MET B 1 269 ? -0.898 -7.637 8.031 1 94.69 269 MET B O 1
ATOM 6077 N N . MET B 1 270 ? 0.121 -9.266 6.949 1 95.06 270 MET B N 1
ATOM 6078 C CA . MET B 1 270 ? -0.908 -9.352 5.918 1 95.06 270 MET B CA 1
ATOM 6079 C C . MET B 1 270 ? -2.227 -9.844 6.504 1 95.06 270 MET B C 1
ATOM 6081 O O . MET B 1 270 ? -3.299 -9.391 6.09 1 95.06 270 MET B O 1
ATOM 6085 N N . SER B 1 271 ? -2.127 -10.711 7.461 1 93.5 271 SER B N 1
ATOM 6086 C CA . SER B 1 271 ? -3.33 -11.227 8.102 1 93.5 271 SER B CA 1
ATOM 6087 C C . SER B 1 271 ? -4.043 -10.141 8.898 1 93.5 271 SER B C 1
ATOM 6089 O O . SER B 1 271 ? -5.27 -10.156 9.023 1 93.5 271 SER B O 1
ATOM 6091 N N . GLY B 1 272 ? -3.256 -9.242 9.445 1 93.38 272 GLY B N 1
ATOM 6092 C CA . GLY B 1 272 ? -3.82 -8.203 10.289 1 93.38 272 GLY B CA 1
ATOM 6093 C C . GLY B 1 272 ? -4.211 -6.957 9.508 1 93.38 272 GLY B C 1
ATOM 6094 O O . GLY B 1 272 ? -4.785 -6.023 10.078 1 93.38 272 GLY B O 1
ATOM 6095 N N . MET B 1 273 ? -3.973 -6.914 8.281 1 95 273 MET B N 1
ATOM 6096 C CA . MET B 1 273 ? -4.262 -5.742 7.469 1 95 273 MET B CA 1
ATOM 6097 C C . MET B 1 273 ? -5.707 -5.762 6.977 1 95 273 MET B C 1
ATOM 6099 O O . MET B 1 273 ? -6.004 -6.371 5.945 1 95 273 MET B O 1
ATOM 6103 N N . SER B 1 274 ? -6.535 -5.043 7.699 1 94.81 274 SER B N 1
ATOM 6104 C CA . SER B 1 274 ? -7.953 -5.012 7.355 1 94.81 274 SER B CA 1
ATOM 6105 C C . SER B 1 274 ? -8.18 -4.363 5.996 1 94.81 274 SER B C 1
ATOM 6107 O O . SER B 1 274 ? -7.559 -3.348 5.676 1 94.81 274 SER B O 1
ATOM 6109 N N . GLU B 1 275 ? -9.102 -4.895 5.262 1 95.38 275 GLU B N 1
ATOM 6110 C CA . GLU B 1 275 ? -9.32 -4.465 3.885 1 95.38 275 GLU B CA 1
ATOM 6111 C C . GLU B 1 275 ? -9.867 -3.041 3.83 1 95.38 275 GLU B C 1
ATOM 6113 O O . GLU B 1 275 ? -9.586 -2.297 2.889 1 95.38 275 GLU B O 1
ATOM 6118 N N . HIS B 1 276 ? -10.719 -2.654 4.844 1 96.88 276 HIS B N 1
ATOM 6119 C CA . HIS B 1 276 ? -11.305 -1.32 4.789 1 96.88 276 HIS B CA 1
ATOM 6120 C C . HIS B 1 276 ? -10.242 -0.244 4.988 1 96.88 276 HIS B C 1
ATOM 6122 O O . HIS B 1 276 ? -10.492 0.938 4.746 1 96.88 276 HIS B O 1
ATOM 6128 N N . MET B 1 277 ? -8.992 -0.688 5.41 1 98.06 277 MET B N 1
ATOM 6129 C CA . MET B 1 277 ? -7.891 0.248 5.629 1 98.06 277 MET B CA 1
ATOM 6130 C C . MET B 1 277 ? -7 0.338 4.395 1 98.06 277 MET B C 1
ATOM 6132 O O . MET B 1 277 ? -6.059 1.135 4.359 1 98.06 277 MET B O 1
ATOM 6136 N N . ASP B 1 278 ? -7.266 -0.393 3.32 1 98.19 278 ASP B N 1
ATOM 6137 C CA . ASP B 1 278 ? -6.371 -0.545 2.176 1 98.19 278 ASP B CA 1
ATOM 6138 C C . ASP B 1 278 ? -5.98 0.813 1.601 1 98.19 278 ASP B C 1
ATOM 6140 O O . ASP B 1 278 ? -4.805 1.058 1.316 1 98.19 278 ASP B O 1
ATOM 6144 N N . SER B 1 279 ? -6.957 1.648 1.451 1 98.31 279 SER B N 1
ATOM 6145 C CA . SER B 1 279 ? -6.691 2.943 0.833 1 98.31 279 SER B CA 1
ATOM 6146 C C . SER B 1 279 ? -5.699 3.754 1.658 1 98.31 279 SER B C 1
ATOM 6148 O O . SER B 1 279 ? -4.82 4.418 1.104 1 98.31 279 SER B O 1
ATOM 6150 N N . TYR B 1 280 ? -5.84 3.701 2.951 1 98.5 280 TYR B N 1
ATOM 6151 C CA . TYR B 1 280 ? -4.945 4.441 3.832 1 98.5 280 TYR B CA 1
ATOM 6152 C C . TYR B 1 280 ? -3.521 3.912 3.732 1 98.5 280 TYR B C 1
ATOM 6154 O O . TYR B 1 280 ? -2.578 4.684 3.533 1 98.5 280 TYR B O 1
ATOM 6162 N N . TYR B 1 281 ? -3.342 2.602 3.863 1 98.38 281 TYR B N 1
ATOM 6163 C CA . TYR B 1 281 ? -2.012 2.006 3.781 1 98.38 281 TYR B CA 1
ATOM 6164 C C . TYR B 1 281 ? -1.384 2.26 2.418 1 98.38 281 TYR B C 1
ATOM 6166 O O . TYR B 1 281 ? -0.182 2.521 2.318 1 98.38 281 TYR B O 1
ATOM 6174 N N . LEU B 1 282 ? -2.213 2.164 1.363 1 98.56 282 LEU B N 1
ATOM 6175 C CA . LEU B 1 282 ? -1.751 2.467 0.013 1 98.56 282 LEU B CA 1
ATOM 6176 C C . LEU B 1 282 ? -1.137 3.861 -0.051 1 98.56 282 LEU B C 1
ATOM 6178 O O . LEU B 1 282 ? -0.013 4.027 -0.53 1 98.56 282 LEU B O 1
ATOM 6182 N N . ARG B 1 283 ? -1.813 4.84 0.448 1 98.38 283 ARG B N 1
ATOM 6183 C CA . ARG B 1 283 ? -1.361 6.227 0.388 1 98.38 283 ARG B CA 1
ATOM 6184 C C . ARG B 1 283 ? -0.123 6.438 1.253 1 98.38 283 ARG B C 1
ATOM 6186 O O . ARG B 1 283 ? 0.803 7.148 0.857 1 98.38 283 ARG B O 1
ATOM 6193 N N . ARG B 1 284 ? -0.087 5.777 2.43 1 97.94 284 ARG B N 1
ATOM 6194 C CA . ARG B 1 284 ? 1.068 5.902 3.312 1 97.94 284 ARG B CA 1
ATOM 6195 C C . ARG B 1 284 ? 2.324 5.336 2.654 1 97.94 284 ARG B C 1
ATOM 6197 O O . ARG B 1 284 ? 3.391 5.953 2.711 1 97.94 284 ARG B O 1
ATOM 6204 N N . ILE B 1 285 ? 2.184 4.184 2.061 1 98.38 285 ILE B N 1
ATOM 6205 C CA . ILE B 1 285 ? 3.32 3.527 1.424 1 98.38 285 ILE B CA 1
ATOM 6206 C C . ILE B 1 285 ? 3.812 4.371 0.25 1 98.38 285 ILE B C 1
ATOM 6208 O O . ILE B 1 285 ? 5.016 4.602 0.102 1 98.38 285 ILE B O 1
ATOM 6212 N N . LEU B 1 286 ? 2.895 4.836 -0.55 1 98.56 286 LEU B N 1
ATOM 6213 C CA . LEU B 1 286 ? 3.271 5.652 -1.7 1 98.56 286 LEU B CA 1
ATOM 6214 C C . LEU B 1 286 ? 3.936 6.949 -1.252 1 98.56 286 LEU B C 1
ATOM 6216 O O . LEU B 1 286 ? 4.871 7.426 -1.897 1 98.56 286 LEU B O 1
ATOM 6220 N N . LYS B 1 287 ? 3.43 7.527 -0.198 1 97.69 287 LYS B N 1
ATOM 6221 C CA . LYS B 1 287 ? 4.059 8.734 0.334 1 97.69 287 LYS B CA 1
ATOM 6222 C C . LYS B 1 287 ? 5.492 8.453 0.78 1 97.69 287 LYS B C 1
ATOM 6224 O O . LYS B 1 287 ? 6.402 9.227 0.471 1 97.69 287 LYS B O 1
ATOM 6229 N N . ARG B 1 288 ? 5.734 7.344 1.505 1 96.88 288 ARG B N 1
ATOM 6230 C CA . ARG B 1 288 ? 7.074 6.949 1.938 1 96.88 288 ARG B CA 1
ATOM 6231 C C . ARG B 1 288 ? 8.008 6.789 0.745 1 96.88 288 ARG B C 1
ATOM 6233 O O . ARG B 1 288 ? 9.133 7.293 0.761 1 96.88 288 ARG B O 1
ATOM 6240 N N . LEU B 1 289 ? 7.488 6.086 -0.247 1 98.19 289 LEU B N 1
ATOM 6241 C CA . LEU B 1 289 ? 8.297 5.836 -1.434 1 98.19 289 LEU B CA 1
ATOM 6242 C C . LEU B 1 289 ? 8.602 7.141 -2.17 1 98.19 289 LEU B C 1
ATOM 6244 O O . LEU B 1 289 ? 9.711 7.332 -2.67 1 98.19 289 LEU B O 1
ATOM 6248 N N . THR B 1 290 ? 7.617 8.055 -2.24 1 98.12 290 THR B N 1
ATOM 6249 C CA . THR B 1 290 ? 7.801 9.336 -2.902 1 98.12 290 THR B CA 1
ATOM 6250 C C . THR B 1 290 ? 8.82 10.188 -2.154 1 98.12 290 THR B C 1
ATOM 6252 O O . THR B 1 290 ? 9.695 10.805 -2.771 1 98.12 290 THR B O 1
ATOM 6255 N N . ASP B 1 291 ? 8.711 10.203 -0.832 1 96.31 291 ASP B N 1
ATOM 6256 C CA . ASP B 1 291 ? 9.68 10.938 -0.022 1 96.31 291 ASP B CA 1
ATOM 6257 C C . ASP B 1 291 ? 11.094 10.414 -0.249 1 96.31 291 ASP B C 1
ATOM 6259 O O . ASP B 1 291 ? 12.031 11.203 -0.399 1 96.31 291 ASP B O 1
ATOM 6263 N N . LYS B 1 292 ? 11.242 9.148 -0.269 1 95.81 292 LYS B N 1
ATOM 6264 C CA . LYS B 1 292 ? 12.555 8.547 -0.519 1 95.81 292 LYS B CA 1
ATOM 6265 C C . LYS B 1 292 ? 13.078 8.93 -1.9 1 95.81 292 LYS B C 1
ATOM 6267 O O . LYS B 1 292 ? 14.266 9.219 -2.062 1 95.81 292 LYS B O 1
ATOM 6272 N N . GLU B 1 293 ? 12.18 8.891 -2.875 1 96.81 293 GLU B N 1
ATOM 6273 C CA . GLU B 1 293 ? 12.57 9.273 -4.23 1 96.81 293 GLU B CA 1
ATOM 6274 C C . GLU B 1 293 ? 13.008 10.734 -4.285 1 96.81 293 GLU B C 1
ATOM 6276 O O . GLU B 1 293 ? 13.961 11.07 -4.98 1 96.81 293 GLU B O 1
ATOM 6281 N N . MET B 1 294 ? 12.266 11.609 -3.58 1 96.62 294 MET B N 1
ATOM 6282 C CA . MET B 1 294 ? 12.656 13.016 -3.525 1 96.62 294 MET B CA 1
ATOM 6283 C C . MET B 1 294 ? 14.078 13.164 -2.986 1 96.62 294 MET B C 1
ATOM 6285 O O . MET B 1 294 ? 14.867 13.938 -3.529 1 96.62 294 MET B O 1
ATOM 6289 N N . ASN B 1 295 ? 14.406 12.406 -1.974 1 95.06 295 ASN B N 1
ATOM 6290 C CA . ASN B 1 295 ? 15.758 12.43 -1.409 1 95.06 295 ASN B CA 1
ATOM 6291 C C . ASN B 1 295 ? 16.797 11.922 -2.408 1 95.06 295 ASN B C 1
ATOM 6293 O O . ASN B 1 295 ? 17.875 12.484 -2.52 1 95.06 295 ASN B O 1
ATOM 6297 N N . ARG B 1 296 ? 16.438 10.898 -3.061 1 93.5 296 ARG B N 1
ATOM 6298 C CA . ARG B 1 296 ? 17.344 10.352 -4.066 1 93.5 296 ARG B CA 1
ATOM 6299 C C . ARG B 1 296 ? 17.609 11.367 -5.168 1 93.5 296 ARG B C 1
ATOM 6301 O O . ARG B 1 296 ? 18.75 11.508 -5.621 1 93.5 296 ARG B O 1
ATOM 6308 N N . MET B 1 297 ? 16.609 12.062 -5.539 1 94.44 297 MET B N 1
ATOM 6309 C CA . MET B 1 297 ? 16.719 13.047 -6.613 1 94.44 297 MET B CA 1
ATOM 6310 C C . MET B 1 297 ? 17.625 14.203 -6.203 1 94.44 297 MET B C 1
ATOM 6312 O O . MET B 1 297 ? 18.188 14.891 -7.059 1 94.44 297 MET B O 1
ATOM 6316 N N . LEU B 1 298 ? 17.734 14.438 -4.883 1 93.69 298 LEU B N 1
ATOM 6317 C CA . LEU B 1 298 ? 18.547 15.547 -4.383 1 93.69 298 LEU B CA 1
ATOM 6318 C C . LEU B 1 298 ? 19.953 15.086 -4.031 1 93.69 298 LEU B C 1
ATOM 6320 O O . LEU B 1 298 ? 20.812 15.906 -3.697 1 93.69 298 LEU B O 1
ATOM 6324 N N . CYS B 1 299 ? 20.203 13.742 -3.617 1 77.06 299 CYS B N 1
ATOM 6325 C CA . CYS B 1 299 ? 21.516 13.234 -3.254 1 77.06 299 CYS B CA 1
ATOM 6326 C C . CYS B 1 299 ? 22.531 13.516 -4.355 1 77.06 299 CYS B C 1
ATOM 6328 O O . CYS B 1 299 ? 22.234 13.336 -5.539 1 77.06 299 CYS B O 1
ATOM 6330 N N . LYS B 1 300 ? 23.547 14.414 -3.842 1 58.16 300 LYS B N 1
ATOM 6331 C CA . LYS B 1 300 ? 24.688 14.602 -4.742 1 58.16 300 LYS B CA 1
ATOM 6332 C C . LYS B 1 300 ? 25.469 13.312 -4.902 1 58.16 300 LYS B C 1
ATOM 6334 O O . LYS B 1 300 ? 25.547 12.5 -3.977 1 58.16 300 LYS B O 1
ATOM 6339 N N . THR B 1 301 ? 25.562 12.664 -5.93 1 46.16 301 THR B N 1
ATOM 6340 C CA . THR B 1 301 ? 26.625 11.68 -6.098 1 46.16 301 THR B CA 1
ATOM 6341 C C . THR B 1 301 ? 27.906 12.148 -5.41 1 46.16 301 THR B C 1
ATOM 6343 O O . THR B 1 301 ? 28.625 13.016 -5.926 1 46.16 301 THR B O 1
ATOM 6346 N N . ILE B 1 302 ? 28 12.555 -4.191 1 37.62 302 ILE B N 1
ATOM 6347 C CA . ILE B 1 302 ? 29.328 12.906 -3.68 1 37.62 302 ILE B CA 1
ATOM 6348 C C . ILE B 1 302 ? 30.266 11.719 -3.826 1 37.62 302 ILE B C 1
ATOM 6350 O O . ILE B 1 302 ? 29.906 10.586 -3.49 1 37.62 302 ILE B O 1
ATOM 6354 N N . PRO B 1 303 ? 31.547 11.766 -4.492 1 33.09 303 PRO B N 1
ATOM 6355 C CA . PRO B 1 303 ? 32.656 10.891 -4.156 1 33.09 303 PRO B CA 1
ATOM 6356 C C . PRO B 1 303 ? 32.812 10.641 -2.656 1 33.09 303 PRO B C 1
ATOM 6358 O O . PRO B 1 303 ? 32.312 11.445 -1.851 1 33.09 303 PRO B O 1
ATOM 6361 N N . CYS B 1 304 ? 33.219 9.453 -2.156 1 29.89 304 CYS B N 1
ATOM 6362 C CA . CYS B 1 304 ? 33.5 8.992 -0.802 1 29.89 304 CYS B CA 1
ATOM 6363 C C . CYS B 1 304 ? 34.188 10.086 0.006 1 29.89 304 CYS B C 1
ATOM 6365 O O . CYS B 1 304 ? 35.375 10.312 -0.147 1 29.89 304 CYS B O 1
ATOM 6367 N N . VAL B 1 305 ? 33.812 11.234 0.116 1 26.72 305 VAL B N 1
ATOM 6368 C CA . VAL B 1 305 ? 34.562 12.141 0.978 1 26.72 305 VAL B CA 1
ATOM 6369 C C . VAL B 1 305 ? 34.562 11.609 2.41 1 26.72 305 VAL B C 1
ATOM 6371 O O . VAL B 1 305 ? 33.531 11.133 2.904 1 26.72 305 VAL B O 1
ATOM 6374 N N . SER B 1 306 ? 35.781 11.312 2.955 1 28.94 306 SER B N 1
ATOM 6375 C CA . SER B 1 306 ? 36.281 10.992 4.289 1 28.94 306 SER B CA 1
ATOM 6376 C C . SER B 1 306 ? 35.469 11.703 5.367 1 28.94 306 SER B C 1
ATOM 6378 O O . SER B 1 306 ? 34.969 11.07 6.297 1 28.94 306 SER B O 1
ATOM 6380 N N . ASP B 1 307 ? 36.062 12.875 5.875 1 28.7 307 ASP B N 1
ATOM 6381 C CA . ASP B 1 307 ? 36.156 13.367 7.246 1 28.7 307 ASP B CA 1
ATOM 6382 C C . ASP B 1 307 ? 34.938 14.18 7.641 1 28.7 307 ASP B C 1
ATOM 6384 O O . ASP B 1 307 ? 34.688 15.242 7.078 1 28.7 307 ASP B O 1
ATOM 6388 N N . LYS B 1 308 ? 33.906 13.641 7.941 1 31.86 308 LYS B N 1
ATOM 6389 C CA . LYS B 1 308 ? 32.875 14.43 8.586 1 31.86 308 LYS B CA 1
ATOM 6390 C C . LYS B 1 308 ? 33.438 15.305 9.695 1 31.86 308 LYS B C 1
ATOM 6392 O O . LYS B 1 308 ? 34.094 14.805 10.617 1 31.86 308 LYS B O 1
ATOM 6397 N N . PRO B 1 309 ? 33.594 16.609 9.531 1 30.19 309 PRO B N 1
ATOM 6398 C CA . PRO B 1 309 ? 34 17.359 10.727 1 30.19 309 PRO B CA 1
ATOM 6399 C C . PRO B 1 309 ? 33.031 17.203 11.883 1 30.19 309 PRO B C 1
ATOM 6401 O O . PRO B 1 309 ? 31.812 17.016 11.656 1 30.19 309 PRO B O 1
ATOM 6404 N N . SER B 1 310 ? 33.344 16.531 12.953 1 30.72 310 SER B N 1
ATOM 6405 C CA . SER B 1 310 ? 32.719 16.5 14.273 1 30.72 310 SER B CA 1
ATOM 6406 C C . SER B 1 310 ? 32.188 17.875 14.648 1 30.72 310 SER B C 1
ATOM 6408 O O . SER B 1 310 ? 32.938 18.828 14.867 1 30.72 310 SER B O 1
ATOM 6410 N N . TYR B 1 311 ? 31.109 18.328 14.031 1 29.55 311 TYR B N 1
ATOM 6411 C CA . TYR B 1 311 ? 30.531 19.562 14.555 1 29.55 311 TYR B CA 1
ATOM 6412 C C . TYR B 1 311 ? 30.297 19.469 16.047 1 29.55 311 TYR B C 1
ATOM 6414 O O . TYR B 1 311 ? 29.578 18.578 16.516 1 29.55 311 TYR B O 1
ATOM 6422 N N . GLU B 1 312 ? 31.312 19.703 16.875 1 29.67 312 GLU B N 1
ATOM 6423 C CA . GLU B 1 312 ? 31.141 20.016 18.297 1 29.67 312 GLU B CA 1
ATOM 6424 C C . GLU B 1 312 ? 29.953 20.938 18.516 1 29.67 312 GLU B C 1
ATOM 6426 O O . GLU B 1 312 ? 29.812 21.953 17.828 1 29.67 312 GLU B O 1
ATOM 6431 N N . GLU B 1 313 ? 28.875 20.5 19.031 1 33.84 313 GLU B N 1
ATOM 6432 C CA . GLU B 1 313 ? 27.672 21.125 19.594 1 33.84 313 GLU B CA 1
ATOM 6433 C C . GLU B 1 313 ? 28.016 22.375 20.391 1 33.84 313 GLU B C 1
ATOM 6435 O O . GLU B 1 313 ? 28.328 22.297 21.594 1 33.84 313 GLU B O 1
ATOM 6440 N N . SER B 1 314 ? 28.969 23.203 19.969 1 31.44 314 SER B N 1
ATOM 6441 C CA . SER B 1 314 ? 29.047 24.328 20.891 1 31.44 314 SER B CA 1
ATOM 6442 C C . SER B 1 314 ? 27.703 25.047 21.016 1 31.44 314 SER B C 1
ATOM 6444 O O . SER B 1 314 ? 26.969 25.156 20.031 1 31.44 314 SER B O 1
ATOM 6446 N N . ASP B 1 315 ? 27.094 25.188 22.172 1 35.81 315 ASP B N 1
ATOM 6447 C CA . ASP B 1 315 ? 25.891 25.734 22.812 1 35.81 315 ASP B CA 1
ATOM 6448 C C . ASP B 1 315 ? 25.547 27.109 22.266 1 35.81 315 ASP B C 1
ATOM 6450 O O . ASP B 1 315 ? 24.672 27.812 22.797 1 35.81 315 ASP B O 1
ATOM 6454 N N . LYS B 1 316 ? 26.484 28.016 21.672 1 36.75 316 LYS B N 1
ATOM 6455 C CA . LYS B 1 316 ? 26.156 29.438 21.609 1 36.75 316 LYS B CA 1
ATOM 6456 C C . LYS B 1 316 ? 25.266 29.734 20.406 1 36.75 316 LYS B C 1
ATOM 6458 O O . LYS B 1 316 ? 25.688 29.594 19.25 1 36.75 316 LYS B O 1
ATOM 6463 N N . LYS B 1 317 ? 23.953 29.656 20.422 1 41.19 317 LYS B N 1
ATOM 6464 C CA . LYS B 1 317 ? 22.969 30.297 19.547 1 41.19 317 LYS B CA 1
ATOM 6465 C C . LYS B 1 317 ? 23.422 31.688 19.109 1 41.19 317 LYS B C 1
ATOM 6467 O O . LYS B 1 317 ? 23.609 32.562 19.953 1 41.19 317 LYS B O 1
ATOM 6472 N N . MET B 1 318 ? 24.25 31.859 18.062 1 40.22 318 MET B N 1
ATOM 6473 C CA . MET B 1 318 ? 24.859 33.094 17.547 1 40.22 318 MET B CA 1
ATOM 6474 C C . MET B 1 318 ? 23.797 34.125 17.172 1 40.22 318 MET B C 1
ATOM 6476 O O . MET B 1 318 ? 22.797 33.75 16.547 1 40.22 318 MET B O 1
ATOM 6480 N N . LYS B 1 319 ? 23.688 35.281 17.75 1 44.44 319 LYS B N 1
ATOM 6481 C CA . LYS B 1 319 ? 22.953 36.5 17.438 1 44.44 319 LYS B CA 1
ATOM 6482 C C . LYS B 1 319 ? 23.203 36.938 15.992 1 44.44 319 LYS B C 1
ATOM 6484 O O . LYS B 1 319 ? 24.312 37.344 15.641 1 44.44 319 LYS B O 1
ATOM 6489 N N . VAL B 1 320 ? 22.688 36.406 15.008 1 46.16 320 VAL B N 1
ATOM 6490 C CA . VAL B 1 320 ? 22.844 36.625 13.57 1 46.16 320 VAL B CA 1
ATOM 6491 C C . VAL B 1 320 ? 22.469 38.062 13.219 1 46.16 320 VAL B C 1
ATOM 6493 O O . VAL B 1 320 ? 22.344 38.406 12.039 1 46.16 320 VAL B O 1
ATOM 6496 N N . PHE B 1 321 ? 21.984 39 13.992 1 43.69 321 PHE B N 1
ATOM 6497 C CA . PHE B 1 321 ? 21.453 40.219 13.375 1 43.69 321 PHE B CA 1
ATOM 6498 C C . PHE B 1 321 ? 22.578 41 12.703 1 43.69 321 PHE B C 1
ATOM 6500 O O . PHE B 1 321 ? 22.328 42.062 12.102 1 43.69 321 PHE B O 1
ATOM 6507 N N . GLY B 1 322 ? 23.797 40.781 13.016 1 45.41 322 GLY B N 1
ATOM 6508 C CA . GLY B 1 322 ? 24.812 41.75 12.609 1 45.41 322 GLY B CA 1
ATOM 6509 C C . GLY B 1 322 ? 25.188 41.625 11.141 1 45.41 322 GLY B C 1
ATOM 6510 O O . GLY B 1 322 ? 26.078 42.344 10.672 1 45.41 322 GLY B O 1
ATOM 6511 N N . GLY B 1 323 ? 24.875 40.625 10.383 1 50.47 323 GLY B N 1
ATOM 6512 C CA . GLY B 1 323 ? 25.562 40.312 9.133 1 50.47 323 GLY B CA 1
ATOM 6513 C C . GLY B 1 323 ? 24.969 41.031 7.938 1 50.47 323 GLY B C 1
ATOM 6514 O O . GLY B 1 323 ? 24.953 40.5 6.828 1 50.47 323 GLY B O 1
ATOM 6515 N N . ASN B 1 324 ? 24.312 42.125 8.062 1 57.94 324 ASN B N 1
ATOM 6516 C CA . ASN B 1 324 ? 23.625 42.875 7.008 1 57.94 324 ASN B CA 1
ATOM 6517 C C . ASN B 1 324 ? 24.609 43.406 5.973 1 57.94 324 ASN B C 1
ATOM 6519 O O . ASN B 1 324 ? 24.188 43.906 4.926 1 57.94 324 ASN B O 1
ATOM 6523 N N . MET B 1 325 ? 25.969 43.312 6.332 1 67 325 MET B N 1
ATOM 6524 C CA . MET B 1 325 ? 26.859 43.969 5.379 1 67 325 MET B CA 1
ATOM 6525 C C . MET B 1 325 ? 27.609 42.938 4.535 1 67 325 MET B C 1
ATOM 6527 O O . MET B 1 325 ? 27.953 41.844 5.023 1 67 325 MET B O 1
ATOM 6531 N N . LEU B 1 326 ? 27.719 43.031 3.184 1 74.19 326 LEU B N 1
ATOM 6532 C CA . LEU B 1 326 ? 28.406 42.219 2.195 1 74.19 326 LEU B CA 1
ATOM 6533 C C . LEU B 1 326 ? 29.797 41.812 2.691 1 74.19 326 LEU B C 1
ATOM 6535 O O . LEU B 1 326 ? 30.234 40.688 2.479 1 74.19 326 LEU B O 1
ATOM 6539 N N . HIS B 1 327 ? 30.328 42.688 3.453 1 75.19 327 HIS B N 1
ATOM 6540 C CA . HIS B 1 327 ? 31.703 42.469 3.881 1 75.19 327 HIS B CA 1
ATOM 6541 C C . HIS B 1 327 ? 31.766 41.438 5.004 1 75.19 327 HIS B C 1
ATOM 6543 O O . HIS B 1 327 ? 32.844 40.875 5.289 1 75.19 327 HIS B O 1
ATOM 6549 N N . ASP B 1 328 ? 30.688 41.125 5.566 1 81.88 328 ASP B N 1
ATOM 6550 C CA . ASP B 1 328 ? 30.641 40.188 6.688 1 81.88 328 ASP B CA 1
ATOM 6551 C C . ASP B 1 328 ? 30.422 38.75 6.203 1 81.88 328 ASP B C 1
ATOM 6553 O O . ASP B 1 328 ? 30.531 37.812 6.98 1 81.88 328 ASP B O 1
ATOM 6557 N N . LEU B 1 329 ? 30.312 38.625 4.867 1 88.81 329 LEU B N 1
ATOM 6558 C CA . LEU B 1 329 ? 30.047 37.281 4.324 1 88.81 329 LEU B CA 1
ATOM 6559 C C . LEU B 1 329 ? 31.344 36.531 4.094 1 88.81 329 LEU B C 1
ATOM 6561 O O . LEU B 1 329 ? 32.344 37.094 3.674 1 88.81 329 LEU B O 1
ATOM 6565 N N . GLU B 1 330 ? 31.297 35.25 4.387 1 90.75 330 GLU B N 1
ATOM 6566 C CA . GLU B 1 330 ? 32.438 34.406 4.02 1 90.75 330 GLU B CA 1
ATOM 6567 C C . GLU B 1 330 ? 32.688 34.438 2.516 1 90.75 330 GLU B C 1
ATOM 6569 O O . GLU B 1 330 ? 31.75 34.594 1.726 1 90.75 330 GLU B O 1
ATOM 6574 N N . PRO B 1 331 ? 33.875 34.312 2.127 1 90.62 331 PRO B N 1
ATOM 6575 C CA . PRO B 1 331 ? 34.219 34.406 0.708 1 90.62 331 PRO B CA 1
ATOM 6576 C C . PRO B 1 331 ? 33.438 33.438 -0.167 1 90.62 331 PRO B C 1
ATOM 6578 O O . PRO B 1 331 ? 33 33.812 -1.259 1 90.62 331 PRO B O 1
ATOM 6581 N N . CYS B 1 332 ? 33.281 32.25 0.303 1 91.25 332 CYS B N 1
ATOM 6582 C CA . CYS B 1 332 ? 32.531 31.281 -0.49 1 91.25 332 CYS B CA 1
ATOM 6583 C C . CYS B 1 332 ? 31.062 31.719 -0.644 1 91.25 332 CYS B C 1
ATOM 6585 O O . CYS B 1 332 ? 30.453 31.5 -1.692 1 91.25 332 CYS B O 1
ATOM 6587 N N . VAL B 1 333 ? 30.516 32.344 0.322 1 93.88 333 VAL B N 1
ATOM 6588 C CA . VAL B 1 333 ? 29.141 32.812 0.291 1 93.88 333 VAL B CA 1
ATOM 6589 C C . VAL B 1 333 ? 29.031 34 -0.655 1 93.88 333 VAL B C 1
ATOM 6591 O O . VAL B 1 333 ? 28.062 34.094 -1.423 1 93.88 333 VAL B O 1
ATOM 6594 N N . LEU B 1 334 ? 30 34.875 -0.59 1 93.44 334 LEU B N 1
ATOM 6595 C CA . LEU B 1 334 ? 30.031 36.031 -1.474 1 93.44 334 LEU B CA 1
ATOM 6596 C C . LEU B 1 334 ? 30.109 35.625 -2.934 1 93.44 334 LEU B C 1
ATOM 6598 O O . LEU B 1 334 ? 29.469 36.219 -3.797 1 93.44 334 LEU B O 1
ATOM 6602 N N . LYS B 1 335 ? 30.891 34.625 -3.154 1 94.19 335 LYS B N 1
ATOM 6603 C CA . LYS B 1 335 ? 31 34.094 -4.508 1 94.19 335 LYS B CA 1
ATOM 6604 C C . LYS B 1 335 ? 29.656 33.562 -4.992 1 94.19 335 LYS B C 1
ATOM 6606 O O . LYS B 1 335 ? 29.234 33.812 -6.121 1 94.19 335 LYS B O 1
ATOM 6611 N N . SER B 1 336 ? 29.047 32.781 -4.168 1 95.06 336 SER B N 1
ATOM 6612 C CA . SER B 1 336 ? 27.734 32.25 -4.5 1 95.06 336 SER B CA 1
ATOM 6613 C C . SER B 1 336 ? 26.734 33.375 -4.77 1 95.06 336 SER B C 1
ATOM 6615 O O . SER B 1 336 ? 25.906 33.25 -5.684 1 95.06 336 SER B O 1
ATOM 6617 N N . LEU B 1 337 ? 26.781 34.375 -3.973 1 95.12 337 LEU B N 1
ATOM 6618 C CA . LEU B 1 337 ? 25.906 35.531 -4.145 1 95.12 337 LEU B CA 1
ATOM 6619 C C . LEU B 1 337 ? 26.109 36.188 -5.512 1 95.12 337 LEU B C 1
ATOM 6621 O O . LEU B 1 337 ? 25.141 36.469 -6.223 1 95.12 337 LEU B O 1
ATOM 6625 N N . HIS B 1 338 ? 27.297 36.375 -5.836 1 93.81 338 HIS B N 1
ATOM 6626 C CA . HIS B 1 338 ? 27.609 36.969 -7.121 1 93.81 338 HIS B CA 1
ATOM 6627 C C . HIS B 1 338 ? 27.141 36.125 -8.281 1 93.81 338 HIS B C 1
ATOM 6629 O O . HIS B 1 338 ? 26.656 36.625 -9.289 1 93.81 338 HIS B O 1
ATOM 6635 N N . GLU B 1 339 ? 27.328 34.875 -8.109 1 94.81 339 GLU B N 1
ATOM 6636 C CA . GLU B 1 339 ? 26.875 33.969 -9.148 1 94.81 339 GLU B CA 1
ATOM 6637 C C . GLU B 1 339 ? 25.359 34.031 -9.312 1 94.81 339 GLU B C 1
ATOM 6639 O O . GLU B 1 339 ? 24.844 34.031 -10.438 1 94.81 339 GLU B O 1
ATOM 6644 N N . LEU B 1 340 ? 24.656 34.094 -8.25 1 94.12 340 LEU B N 1
ATOM 6645 C CA . LEU B 1 340 ? 23.203 34.156 -8.297 1 94.12 340 LEU B CA 1
ATOM 6646 C C . LEU B 1 340 ? 22.75 35.469 -8.938 1 94.12 340 LEU B C 1
ATOM 6648 O O . LEU B 1 340 ? 21.797 35.469 -9.734 1 94.12 340 LEU B O 1
ATOM 6652 N N . VAL B 1 341 ? 23.391 36.5 -8.562 1 93.06 341 VAL B N 1
ATOM 6653 C CA . VAL B 1 341 ? 23.047 37.812 -9.117 1 93.06 341 VAL B CA 1
ATOM 6654 C C . VAL B 1 341 ? 23.25 37.812 -10.625 1 93.06 341 VAL B C 1
ATOM 6656 O O . VAL B 1 341 ? 22.422 38.312 -11.383 1 93.06 341 VAL B O 1
ATOM 6659 N N . SER B 1 342 ? 24.312 37.188 -10.992 1 93.12 342 SER B N 1
ATOM 6660 C CA . SER B 1 342 ? 24.609 37.094 -12.422 1 93.12 342 SER B CA 1
ATOM 6661 C C . SER B 1 342 ? 23.547 36.25 -13.148 1 93.12 342 SER B C 1
ATOM 6663 O O . SER B 1 342 ? 23.141 36.625 -14.258 1 93.12 342 SER B O 1
ATOM 6665 N N . LEU B 1 343 ? 23.141 35.219 -12.578 1 92.75 343 LEU B N 1
ATOM 6666 C CA . LEU B 1 343 ? 22.141 34.344 -13.188 1 92.75 343 LEU B CA 1
ATOM 6667 C C . LEU B 1 343 ? 20.812 35.062 -13.328 1 92.75 343 LEU B C 1
ATOM 6669 O O . LEU B 1 343 ? 20.125 34.906 -14.352 1 92.75 343 LEU B O 1
ATOM 6673 N N . VAL B 1 344 ? 20.438 35.844 -12.344 1 91.38 344 VAL B N 1
ATOM 6674 C CA . VAL B 1 344 ? 19.188 36.562 -12.367 1 91.38 344 VAL B CA 1
ATOM 6675 C C . VAL B 1 344 ? 19.234 37.656 -13.445 1 91.38 344 VAL B C 1
ATOM 6677 O O . VAL B 1 344 ? 18.281 37.812 -14.211 1 91.38 344 VAL B O 1
ATOM 6680 N N . HIS B 1 345 ? 20.297 38.312 -13.492 1 88.44 345 HIS B N 1
ATOM 6681 C CA . HIS B 1 345 ? 20.453 39.375 -14.477 1 88.44 345 HIS B CA 1
ATOM 6682 C C . HIS B 1 345 ? 20.391 38.812 -15.898 1 88.44 345 HIS B C 1
ATOM 6684 O O . HIS B 1 345 ? 19.781 39.438 -16.781 1 88.44 345 HIS B O 1
ATOM 6690 N N . ASP B 1 346 ? 21 37.75 -16.109 1 87 346 ASP B N 1
ATOM 6691 C CA . ASP B 1 346 ? 21.016 37.125 -17.438 1 87 346 ASP B CA 1
ATOM 6692 C C . ASP B 1 346 ? 19.609 36.688 -17.859 1 87 346 ASP B C 1
ATOM 6694 O O . ASP B 1 346 ? 19.234 36.812 -19.031 1 87 346 ASP B O 1
ATOM 6698 N N . HIS B 1 347 ? 18.844 36.188 -16.938 1 81.25 347 HIS B N 1
ATOM 6699 C CA . HIS B 1 347 ? 17.5 35.719 -17.234 1 81.25 347 HIS B CA 1
ATOM 6700 C C . HIS B 1 347 ? 16.531 36.875 -17.453 1 81.25 347 HIS B C 1
ATOM 6702 O O . HIS B 1 347 ? 15.703 36.844 -18.359 1 81.25 347 HIS B O 1
ATOM 6708 N N . VAL B 1 348 ? 16.594 37.906 -16.625 1 68.5 348 VAL B N 1
ATOM 6709 C CA . VAL B 1 348 ? 15.695 39.062 -16.734 1 68.5 348 VAL B CA 1
ATOM 6710 C C . VAL B 1 348 ? 16 39.844 -18 1 68.5 348 VAL B C 1
ATOM 6712 O O . VAL B 1 348 ? 15.094 40.312 -18.688 1 68.5 348 VAL B O 1
ATOM 6715 N N . SER B 1 349 ? 17.281 39.906 -18.219 1 64.88 349 SER B N 1
ATOM 6716 C CA . SER B 1 349 ? 17.688 40.562 -19.453 1 64.88 349 SER B CA 1
ATOM 6717 C C . SER B 1 349 ? 17.203 39.812 -20.688 1 64.88 349 SER B C 1
ATOM 6719 O O . SER B 1 349 ? 16.797 40.438 -21.672 1 64.88 349 SER B O 1
ATOM 6721 N N . ALA B 1 350 ? 17.219 38.531 -20.562 1 57.88 350 ALA B N 1
ATOM 6722 C CA . ALA B 1 350 ? 16.734 37.719 -21.672 1 57.88 350 ALA B CA 1
ATOM 6723 C C . ALA B 1 350 ? 15.227 37.844 -21.844 1 57.88 350 ALA B C 1
ATOM 6725 O O . ALA B 1 350 ? 14.719 37.875 -22.953 1 57.88 350 ALA B O 1
ATOM 6726 N N . ALA B 1 351 ? 14.492 37.906 -20.719 1 55.56 351 ALA B N 1
ATOM 6727 C CA . ALA B 1 351 ? 13.039 38.062 -20.766 1 55.56 351 ALA B CA 1
ATOM 6728 C C . ALA B 1 351 ? 12.656 39.438 -21.312 1 55.56 351 ALA B C 1
ATOM 6730 O O . ALA B 1 351 ? 11.695 39.562 -22.078 1 55.56 351 ALA B O 1
ATOM 6731 N N . ASP B 1 352 ? 13.438 40.469 -20.953 1 51.47 352 ASP B N 1
ATOM 6732 C CA . ASP B 1 352 ? 13.25 41.812 -21.516 1 51.47 352 ASP B CA 1
ATOM 6733 C C . ASP B 1 352 ? 13.594 41.844 -23 1 51.47 352 ASP B C 1
ATOM 6735 O O . ASP B 1 352 ? 12.93 42.531 -23.781 1 51.47 352 ASP B O 1
ATOM 6739 N N . LEU B 1 353 ? 14.594 41.094 -23.375 1 45.22 353 LEU B N 1
ATOM 6740 C CA . LEU B 1 353 ? 14.969 41.031 -24.781 1 45.22 353 LEU B CA 1
ATOM 6741 C C . LEU B 1 353 ? 13.922 40.281 -25.594 1 45.22 353 LEU B C 1
ATOM 6743 O O . LEU B 1 353 ? 13.648 40.625 -26.75 1 45.22 353 LEU B O 1
ATOM 6747 N N . SER B 1 354 ? 13.438 39.219 -24.984 1 46.66 354 SER B N 1
ATOM 6748 C CA . SER B 1 354 ? 12.398 38.5 -25.703 1 46.66 354 SER B CA 1
ATOM 6749 C C . SER B 1 354 ? 11.125 39.312 -25.844 1 46.66 354 SER B C 1
ATOM 6751 O O . SER B 1 354 ? 10.406 39.188 -26.828 1 46.66 354 SER B O 1
ATOM 6753 N N . ASN B 1 355 ? 10.828 40.188 -24.938 1 44.97 355 ASN B N 1
ATOM 6754 C CA . ASN B 1 355 ? 9.695 41.094 -25.125 1 44.97 355 ASN B CA 1
ATOM 6755 C C . ASN B 1 355 ? 10.008 42.188 -26.141 1 44.97 355 ASN B C 1
ATOM 6757 O O . ASN B 1 355 ? 9.102 42.812 -26.672 1 44.97 355 ASN B O 1
ATOM 6761 N N . ALA B 1 356 ? 11.234 42.594 -26.281 1 41.97 356 ALA B N 1
ATOM 6762 C CA . ALA B 1 356 ? 11.562 43.625 -27.266 1 41.97 356 ALA B CA 1
ATOM 6763 C C . ALA B 1 356 ? 11.539 43.062 -28.688 1 41.97 356 ALA B C 1
ATOM 6765 O O . ALA B 1 356 ? 11.414 43.812 -29.641 1 41.97 356 ALA B O 1
ATOM 6766 N N . VAL B 1 357 ? 12 41.781 -28.797 1 41.16 357 VAL B N 1
ATOM 6767 C CA . VAL B 1 357 ? 12.203 41.281 -30.156 1 41.16 357 VAL B CA 1
ATOM 6768 C C . VAL B 1 357 ? 10.852 41 -30.797 1 41.16 357 VAL B C 1
ATOM 6770 O O . VAL B 1 357 ? 10.781 40.531 -31.938 1 41.16 357 VAL B O 1
ATOM 6773 N N . ASP B 1 358 ? 9.742 41.031 -30.047 1 40.12 358 ASP B N 1
ATOM 6774 C CA . ASP B 1 358 ? 8.57 40.656 -30.828 1 40.12 358 ASP B CA 1
ATOM 6775 C C . ASP B 1 358 ? 8.297 41.688 -31.938 1 40.12 358 ASP B C 1
ATOM 6777 O O . ASP B 1 358 ? 7.281 41.594 -32.625 1 40.12 358 ASP B O 1
ATOM 6781 N N . SER B 1 359 ? 8.945 42.906 -31.875 1 34.12 359 SER B N 1
ATOM 6782 C CA . SER B 1 359 ? 8.344 43.75 -32.906 1 34.12 359 SER B CA 1
ATOM 6783 C C . SER B 1 359 ? 8.797 43.344 -34.281 1 34.12 359 SER B C 1
ATOM 6785 O O . SER B 1 359 ? 8.227 43.781 -35.281 1 34.12 359 SER B O 1
ATOM 6787 N N . SER B 1 360 ? 10.156 43.312 -34.594 1 32.88 360 SER B N 1
ATOM 6788 C CA . SER B 1 360 ? 10.469 43.469 -36 1 32.88 360 SER B CA 1
ATOM 6789 C C . SER B 1 360 ? 10.289 42.125 -36.75 1 32.88 360 SER B C 1
ATOM 6791 O O . SER B 1 360 ? 10.57 41.062 -36.219 1 32.88 360 SER B O 1
ATOM 6793 N N . SER B 1 361 ? 9.539 42.094 -38 1 32.91 361 SER B N 1
ATOM 6794 C CA . SER B 1 361 ? 9 41.188 -39 1 32.91 361 SER B CA 1
ATOM 6795 C C . SER B 1 361 ? 10.109 40.344 -39.625 1 32.91 361 SER B C 1
ATOM 6797 O O . SER B 1 361 ? 9.875 39.656 -40.625 1 32.91 361 SER B O 1
ATOM 6799 N N . THR B 1 362 ? 11.43 40.719 -39.562 1 30.5 362 THR B N 1
ATOM 6800 C CA . THR B 1 362 ? 12.164 40.312 -40.75 1 30.5 362 THR B CA 1
ATOM 6801 C C . THR B 1 362 ? 12.109 38.812 -40.938 1 30.5 362 THR B C 1
ATOM 6803 O O . THR B 1 362 ? 11.797 38.062 -40 1 30.5 362 THR B O 1
ATOM 6806 N N . SER B 1 363 ? 13.148 38.25 -41.875 1 32.34 363 SER B N 1
ATOM 6807 C CA . SER B 1 363 ? 13.383 37.219 -42.875 1 32.34 363 SER B CA 1
ATOM 6808 C C . SER B 1 363 ? 13.445 35.844 -42.219 1 32.34 363 SER B C 1
ATOM 6810 O O . SER B 1 363 ? 13.703 35.719 -41 1 32.34 363 SER B O 1
ATOM 6812 N N . ASP B 1 364 ? 13.18 34.75 -43.094 1 35.41 364 ASP B N 1
ATOM 6813 C CA . ASP B 1 364 ? 13.031 33.312 -43.125 1 35.41 364 ASP B CA 1
ATOM 6814 C C . ASP B 1 364 ? 14.258 32.625 -42.531 1 35.41 364 ASP B C 1
ATOM 6816 O O . ASP B 1 364 ? 15.023 31.984 -43.281 1 35.41 364 ASP B O 1
ATOM 6820 N N . ILE B 1 365 ? 15.234 33.281 -41.938 1 32.06 365 ILE B N 1
ATOM 6821 C CA . ILE B 1 365 ? 16.406 32.438 -41.75 1 32.06 365 ILE B CA 1
ATOM 6822 C C . ILE B 1 365 ? 15.984 31.125 -41.062 1 32.06 365 ILE B C 1
ATOM 6824 O O . ILE B 1 365 ? 15.07 31.109 -40.25 1 32.06 365 ILE B O 1
ATOM 6828 N N . GLU B 1 366 ? 16.656 30.031 -41.594 1 35.41 366 GLU B N 1
ATOM 6829 C CA . GLU B 1 366 ? 16.609 28.625 -41.25 1 35.41 366 GLU B CA 1
ATOM 6830 C C . GLU B 1 366 ? 16.531 28.422 -39.719 1 35.41 366 GLU B C 1
ATOM 6832 O O . GLU B 1 366 ? 17.297 29.031 -38.969 1 35.41 366 GLU B O 1
ATOM 6837 N N . LYS B 1 367 ? 15.383 28 -39.281 1 35.72 367 LYS B N 1
ATOM 6838 C CA . LYS B 1 367 ? 15.039 27.562 -37.938 1 35.72 367 LYS B CA 1
ATOM 6839 C C . LYS B 1 367 ? 16.172 26.75 -37.312 1 35.72 367 LYS B C 1
ATOM 6841 O O . LYS B 1 367 ? 16.344 25.562 -37.625 1 35.72 367 LYS B O 1
ATOM 6846 N N . THR B 1 368 ? 17.391 27.359 -37.281 1 34.31 368 THR B N 1
ATOM 6847 C CA . THR B 1 368 ? 18.359 26.656 -36.469 1 34.31 368 THR B CA 1
ATOM 6848 C C . THR B 1 368 ? 17.672 26.031 -35.25 1 34.31 368 THR B C 1
ATOM 6850 O O . THR B 1 368 ? 16.781 26.625 -34.656 1 34.31 368 THR B O 1
ATOM 6853 N N . THR B 1 369 ? 17.797 24.688 -35.188 1 37.19 369 THR B N 1
ATOM 6854 C CA . THR B 1 369 ? 17.422 23.859 -34.031 1 37.19 369 THR B CA 1
ATOM 6855 C C . THR B 1 369 ? 17.734 24.594 -32.719 1 37.19 369 THR B C 1
ATOM 6857 O O . THR B 1 369 ? 18.891 24.734 -32.344 1 37.19 369 THR B O 1
ATOM 6860 N N . GLU B 1 370 ? 17.125 25.703 -32.5 1 36.72 370 GLU B N 1
ATOM 6861 C CA . GLU B 1 370 ? 17.328 26.328 -31.203 1 36.72 370 GLU B CA 1
ATOM 6862 C C . GLU B 1 370 ? 17.391 25.297 -30.094 1 36.72 370 GLU B C 1
ATOM 6864 O O . GLU B 1 370 ? 16.562 24.375 -30.047 1 36.72 370 GLU B O 1
ATOM 6869 N N . PRO B 1 371 ? 18.562 25.031 -29.531 1 42.56 371 PRO B N 1
ATOM 6870 C CA . PRO B 1 371 ? 18.609 24.109 -28.406 1 42.56 371 PRO B CA 1
ATOM 6871 C C . PRO B 1 371 ? 17.359 24.156 -27.531 1 42.56 371 PRO B C 1
ATOM 6873 O O . PRO B 1 371 ? 16.797 25.234 -27.312 1 42.56 371 PRO B O 1
ATOM 6876 N N . LYS B 1 372 ? 16.625 23.219 -27.531 1 45.72 372 LYS B N 1
ATOM 6877 C CA . LYS B 1 372 ? 15.445 23.109 -26.672 1 45.72 372 LYS B CA 1
ATOM 6878 C C . LYS B 1 372 ? 15.688 23.781 -25.328 1 45.72 372 LYS B C 1
ATOM 6880 O O . LYS B 1 372 ? 16.516 23.328 -24.531 1 45.72 372 LYS B O 1
ATOM 6885 N N . LYS B 1 373 ? 15.648 25.047 -25.219 1 49.69 373 LYS B N 1
ATOM 6886 C CA . LYS B 1 373 ? 15.758 25.812 -23.984 1 49.69 373 LYS B CA 1
ATOM 6887 C C . LYS B 1 373 ? 14.938 25.172 -22.859 1 49.69 373 LYS B C 1
ATOM 6889 O O . LYS B 1 373 ? 13.719 25.062 -22.969 1 49.69 373 LYS B O 1
ATOM 6894 N N . ILE B 1 374 ? 15.609 24.312 -22.078 1 58.41 374 ILE B N 1
ATOM 6895 C CA . ILE B 1 374 ? 14.961 23.703 -20.922 1 58.41 374 ILE B CA 1
ATOM 6896 C C . ILE B 1 374 ? 14.242 24.781 -20.109 1 58.41 374 ILE B C 1
ATOM 6898 O O . ILE B 1 374 ? 14.867 25.75 -19.672 1 58.41 374 ILE B O 1
ATOM 6902 N N . GLU B 1 375 ? 12.859 24.688 -20.156 1 82.88 375 GLU B N 1
ATOM 6903 C CA . GLU B 1 375 ? 12.016 25.594 -19.375 1 82.88 375 GLU B CA 1
ATOM 6904 C C . GLU B 1 375 ? 12.242 25.391 -17.891 1 82.88 375 GLU B C 1
ATOM 6906 O O . GLU B 1 375 ? 12.266 24.266 -17.391 1 82.88 375 GLU B O 1
ATOM 6911 N N . ILE B 1 376 ? 12.688 26.375 -17.219 1 86.56 376 ILE B N 1
ATOM 6912 C CA . ILE B 1 376 ? 12.945 26.406 -15.781 1 86.56 376 ILE B CA 1
ATOM 6913 C C . ILE B 1 376 ? 11.875 25.594 -15.055 1 86.56 376 ILE B C 1
ATOM 6915 O O . ILE B 1 376 ? 12.164 24.922 -14.062 1 86.56 376 ILE B O 1
ATOM 6919 N N . SER B 1 377 ? 10.719 25.516 -15.664 1 86.5 377 SER B N 1
ATOM 6920 C CA . SER B 1 377 ? 9.578 24.875 -15.023 1 86.5 377 SER B CA 1
ATOM 6921 C C . SER B 1 377 ? 9.688 23.344 -15.117 1 86.5 377 SER B C 1
ATOM 6923 O O . SER B 1 377 ? 8.922 22.625 -14.461 1 86.5 377 SER B O 1
ATOM 6925 N N . GLU B 1 378 ? 10.719 22.875 -15.797 1 91.06 378 GLU B N 1
ATOM 6926 C CA . GLU B 1 378 ? 10.828 21.422 -15.992 1 91.06 378 GLU B CA 1
ATOM 6927 C C . GLU B 1 378 ? 12.148 20.891 -15.445 1 91.06 378 GLU B C 1
ATOM 6929 O O . GLU B 1 378 ? 12.602 19.812 -15.844 1 91.06 378 GLU B O 1
ATOM 6934 N N . LEU B 1 379 ? 12.758 21.703 -14.617 1 94.12 379 LEU B N 1
ATOM 6935 C CA . LEU B 1 379 ? 14 21.266 -14 1 94.12 379 LEU B CA 1
ATOM 6936 C C . LEU B 1 379 ? 13.719 20.562 -12.672 1 94.12 379 LEU B C 1
ATOM 6938 O O . LEU B 1 379 ? 13.234 21.172 -11.727 1 94.12 379 LEU B O 1
ATOM 6942 N N . TYR B 1 380 ? 14.07 19.266 -12.672 1 96 380 TYR B N 1
ATOM 6943 C CA . TYR B 1 380 ? 13.734 18.469 -11.492 1 96 380 TYR B CA 1
ATOM 6944 C C . TYR B 1 380 ? 14.992 17.875 -10.859 1 96 380 TYR B C 1
ATOM 6946 O O . TYR B 1 380 ? 14.93 17.297 -9.773 1 96 380 TYR B O 1
ATOM 6954 N N . TYR B 1 381 ? 16.156 18.062 -11.453 1 93.75 381 TYR B N 1
ATOM 6955 C CA . TYR B 1 381 ? 17.391 17.469 -10.961 1 93.75 381 TYR B CA 1
ATOM 6956 C C . TYR B 1 381 ? 18.453 18.547 -10.719 1 93.75 381 TYR B C 1
ATOM 6958 O O . TYR B 1 381 ? 18.562 19.5 -11.492 1 93.75 381 TYR B O 1
ATOM 6966 N N . LEU B 1 382 ? 19.219 18.359 -9.711 1 92.81 382 LEU B N 1
ATOM 6967 C CA . LEU B 1 382 ? 20.203 19.344 -9.266 1 92.81 382 LEU B CA 1
ATOM 6968 C C . LEU B 1 382 ? 21.219 19.625 -10.367 1 92.81 382 LEU B C 1
ATOM 6970 O O . LEU B 1 382 ? 21.594 20.766 -10.594 1 92.81 382 LEU B O 1
ATOM 6974 N N . GLU B 1 383 ? 21.562 18.609 -11.086 1 90.06 383 GLU B N 1
ATOM 6975 C CA . GLU B 1 383 ? 22.625 18.719 -12.078 1 90.06 383 GLU B CA 1
ATOM 6976 C C . GLU B 1 383 ? 22.219 19.656 -13.211 1 90.06 383 GLU B C 1
ATOM 6978 O O . GLU B 1 383 ? 23.078 20.281 -13.844 1 90.06 383 GLU B O 1
ATOM 6983 N N . GLU B 1 384 ? 20.984 19.828 -13.359 1 91.25 384 GLU B N 1
ATOM 6984 C CA . GLU B 1 384 ? 20.484 20.594 -14.492 1 91.25 384 GLU B CA 1
ATOM 6985 C C . GLU B 1 384 ? 20.125 22.016 -14.07 1 91.25 384 GLU B C 1
ATOM 6987 O O . GLU B 1 384 ? 19.797 22.859 -14.914 1 91.25 384 GLU B O 1
ATOM 6992 N N . ASP B 1 385 ? 20.203 22.344 -12.766 1 94.5 385 ASP B N 1
ATOM 6993 C CA . ASP B 1 385 ? 19.75 23.625 -12.242 1 94.5 385 ASP B CA 1
ATOM 6994 C C . ASP B 1 385 ? 20.859 24.328 -11.461 1 94.5 385 ASP B C 1
ATOM 6996 O O . ASP B 1 385 ? 21.031 24.094 -10.266 1 94.5 385 ASP B O 1
ATOM 7000 N N . PRO B 1 386 ? 21.484 25.312 -12.062 1 94.38 386 PRO B N 1
ATOM 7001 C CA . PRO B 1 386 ? 22.594 26 -11.391 1 94.38 386 PRO B CA 1
ATOM 7002 C C . PRO B 1 386 ? 22.156 26.719 -10.117 1 94.38 386 PRO B C 1
ATOM 7004 O O . PRO B 1 386 ? 22.906 26.75 -9.133 1 94.38 386 PRO B O 1
ATOM 7007 N N . VAL B 1 387 ? 21 27.328 -10.148 1 95.44 387 VAL B N 1
ATOM 7008 C CA . VAL B 1 387 ? 20.5 28.031 -8.977 1 95.44 387 VAL B CA 1
ATOM 7009 C C . VAL B 1 387 ? 20.328 27.062 -7.816 1 95.44 387 VAL B C 1
ATOM 7011 O O . VAL B 1 387 ? 20.828 27.312 -6.711 1 95.44 387 VAL B O 1
ATOM 7014 N N . ALA B 1 388 ? 19.688 25.922 -8.086 1 96.06 388 ALA B N 1
ATOM 7015 C CA . ALA B 1 388 ? 19.453 24.906 -7.055 1 96.06 388 ALA B CA 1
ATOM 7016 C C . ALA B 1 388 ? 20.781 24.375 -6.516 1 96.06 388 ALA B C 1
ATOM 7018 O O . ALA B 1 388 ? 20.922 24.125 -5.312 1 96.06 388 ALA B O 1
ATOM 7019 N N . ASN B 1 389 ? 21.703 24.25 -7.375 1 94.81 389 ASN B N 1
ATOM 7020 C CA . ASN B 1 389 ? 23.016 23.734 -6.977 1 94.81 389 ASN B CA 1
ATOM 7021 C C . ASN B 1 389 ? 23.703 24.688 -6.008 1 94.81 389 ASN B C 1
ATOM 7023 O O . ASN B 1 389 ? 24.328 24.25 -5.031 1 94.81 389 ASN B O 1
ATOM 7027 N N . ILE B 1 390 ? 23.656 25.938 -6.305 1 95.38 390 ILE B N 1
ATOM 7028 C CA . ILE B 1 390 ? 24.266 26.938 -5.457 1 95.38 390 ILE B CA 1
ATOM 7029 C C . ILE B 1 390 ? 23.609 26.938 -4.078 1 95.38 390 ILE B C 1
ATOM 7031 O O . ILE B 1 390 ? 24.297 26.906 -3.055 1 95.38 390 ILE B O 1
ATOM 7035 N N . LEU B 1 391 ? 22.312 26.906 -4.074 1 95.81 391 LEU B N 1
ATOM 7036 C CA . LEU B 1 391 ? 21.578 26.922 -2.816 1 95.81 391 LEU B CA 1
ATOM 7037 C C . LEU B 1 391 ? 21.875 25.656 -2.006 1 95.81 391 LEU B C 1
ATOM 7039 O O . LEU B 1 391 ? 22.031 25.719 -0.785 1 95.81 391 LEU B O 1
ATOM 7043 N N . TRP B 1 392 ? 21.953 24.547 -2.707 1 95 392 TRP B N 1
ATOM 7044 C CA . TRP B 1 392 ? 22.125 23.25 -2.055 1 95 392 TRP B CA 1
ATOM 7045 C C . TRP B 1 392 ? 23.5 23.156 -1.396 1 95 392 TRP B C 1
ATOM 7047 O O . TRP B 1 392 ? 23.656 22.547 -0.337 1 95 392 TRP B O 1
ATOM 7057 N N . ALA B 1 393 ? 24.422 23.781 -1.955 1 93.19 393 ALA B N 1
ATOM 7058 C CA . ALA B 1 393 ? 25.812 23.688 -1.502 1 93.19 393 ALA B CA 1
ATOM 7059 C C . ALA B 1 393 ? 26.047 24.547 -0.264 1 93.19 393 ALA B C 1
ATOM 7061 O O . ALA B 1 393 ? 27 24.328 0.484 1 93.19 393 ALA B O 1
ATOM 7062 N N . LEU B 1 394 ? 25.219 25.5 -0.012 1 94.38 394 LEU B N 1
ATOM 7063 C CA . LEU B 1 394 ? 25.422 26.438 1.09 1 94.38 394 LEU B CA 1
ATOM 7064 C C . LEU B 1 394 ? 24.906 25.844 2.4 1 94.38 394 LEU B C 1
ATOM 7066 O O . LEU B 1 394 ? 23.859 25.188 2.424 1 94.38 394 LEU B O 1
ATOM 7070 N N . GLU B 1 395 ? 25.641 26.094 3.445 1 93.88 395 GLU B N 1
ATOM 7071 C CA . GLU B 1 395 ? 25.125 25.797 4.777 1 93.88 395 GLU B CA 1
ATOM 7072 C C . GLU B 1 395 ? 23.938 26.672 5.117 1 93.88 395 GLU B C 1
ATOM 7074 O O . GLU B 1 395 ? 23.859 27.828 4.699 1 93.88 395 GLU B O 1
ATOM 7079 N N . PRO B 1 396 ? 23.078 26.188 5.898 1 93.44 396 PRO B N 1
ATOM 7080 C CA . PRO B 1 396 ? 21.828 26.891 6.16 1 93.44 396 PRO B CA 1
ATOM 7081 C C . PRO B 1 396 ? 22.031 28.297 6.719 1 93.44 396 PRO B C 1
ATOM 7083 O O . PRO B 1 396 ? 21.391 29.25 6.266 1 93.44 396 PRO B O 1
ATOM 7086 N N . LEU B 1 397 ? 22.875 28.453 7.605 1 92.62 397 LEU B N 1
ATOM 7087 C CA . LEU B 1 397 ? 23.078 29.75 8.219 1 92.62 397 LEU B CA 1
ATOM 7088 C C . LEU B 1 397 ? 23.781 30.703 7.25 1 92.62 397 LEU B C 1
ATOM 7090 O O . LEU B 1 397 ? 23.547 31.922 7.281 1 92.62 397 LEU B O 1
ATOM 7094 N N . ASN B 1 398 ? 24.656 30.141 6.465 1 93.62 398 ASN B N 1
ATOM 7095 C CA . ASN B 1 398 ? 25.281 30.938 5.426 1 93.62 398 ASN B CA 1
ATOM 7096 C C . ASN B 1 398 ? 24.266 31.406 4.383 1 93.62 398 ASN B C 1
ATOM 7098 O O . ASN B 1 398 ? 24.359 32.5 3.859 1 93.62 398 ASN B O 1
ATOM 7102 N N . LEU B 1 399 ? 23.406 30.562 4.121 1 94.88 399 LEU B N 1
ATOM 7103 C CA . LEU B 1 399 ? 22.328 30.938 3.205 1 94.88 399 LEU B CA 1
ATOM 7104 C C . LEU B 1 399 ? 21.5 32.062 3.779 1 94.88 399 LEU B C 1
ATOM 7106 O O . LEU B 1 399 ? 21.125 33 3.057 1 94.88 399 LEU B O 1
ATOM 7110 N N . GLN B 1 400 ? 21.188 31.984 5.02 1 93.94 400 GLN B N 1
ATOM 7111 C CA . GLN B 1 400 ? 20.438 33.031 5.699 1 93.94 400 GLN B CA 1
ATOM 7112 C C . GLN B 1 400 ? 21.156 34.375 5.562 1 93.94 400 GLN B C 1
ATOM 7114 O O . GLN B 1 400 ? 20.531 35.375 5.23 1 93.94 400 GLN B O 1
ATOM 7119 N N . LYS B 1 401 ? 22.422 34.344 5.82 1 92.5 401 LYS B N 1
ATOM 7120 C CA . LYS B 1 401 ? 23.219 35.562 5.723 1 92.5 401 LYS B CA 1
ATOM 7121 C C . LYS B 1 401 ? 23.234 36.094 4.301 1 92.5 401 LYS B C 1
ATOM 7123 O O . LYS B 1 401 ? 23.188 37.312 4.094 1 92.5 401 LYS B O 1
ATOM 7128 N N . MET B 1 402 ? 23.312 35.219 3.42 1 94.31 402 MET B N 1
ATOM 7129 C CA . MET B 1 402 ? 23.328 35.625 2.018 1 94.31 402 MET B CA 1
ATOM 7130 C C . MET B 1 402 ? 22.016 36.312 1.649 1 94.31 402 MET B C 1
ATOM 7132 O O . MET B 1 402 ? 22.031 37.375 1.009 1 94.31 402 MET B O 1
ATOM 7136 N N . PHE B 1 403 ? 20.922 35.781 2.021 1 94.44 403 PHE B N 1
ATOM 7137 C CA . PHE B 1 403 ? 19.625 36.375 1.697 1 94.44 403 PHE B CA 1
ATOM 7138 C C . PHE B 1 403 ? 19.453 37.719 2.389 1 94.44 403 PHE B C 1
ATOM 7140 O O . PHE B 1 403 ? 18.875 38.625 1.815 1 94.44 403 PHE B O 1
ATOM 7147 N N . LEU B 1 404 ? 19.922 37.812 3.576 1 92.12 404 LEU B N 1
ATOM 7148 C CA . LEU B 1 404 ? 19.859 39.094 4.277 1 92.12 404 LEU B CA 1
ATOM 7149 C C . LEU B 1 404 ? 20.656 40.156 3.539 1 92.12 404 LEU B C 1
ATOM 7151 O O . LEU B 1 404 ? 20.219 41.312 3.428 1 92.12 404 LEU B O 1
ATOM 7155 N N . ALA B 1 405 ? 21.797 39.688 3.107 1 92.25 405 ALA B N 1
ATOM 7156 C CA . ALA B 1 405 ? 22.609 40.625 2.312 1 92.25 405 ALA B CA 1
ATOM 7157 C C . ALA B 1 405 ? 21.891 41.031 1.034 1 92.25 405 ALA B C 1
ATOM 7159 O O . ALA B 1 405 ? 21.906 42.188 0.642 1 92.25 405 ALA B O 1
ATOM 7160 N N . MET B 1 406 ? 21.266 40.094 0.395 1 92.31 406 MET B N 1
ATOM 7161 C CA . MET B 1 406 ? 20.531 40.406 -0.834 1 92.31 406 MET B CA 1
ATOM 7162 C C . MET B 1 406 ? 19.359 41.344 -0.562 1 92.31 406 MET B C 1
ATOM 7164 O O . MET B 1 406 ? 19.062 42.219 -1.369 1 92.31 406 MET B O 1
ATOM 7168 N N . LEU B 1 407 ? 18.719 41.156 0.527 1 91.25 407 LEU B N 1
ATOM 7169 C CA . LEU B 1 407 ? 17.578 41.969 0.925 1 91.25 407 LEU B CA 1
ATOM 7170 C C . LEU B 1 407 ? 17.984 43.438 1.042 1 91.25 407 LEU B C 1
ATOM 7172 O O . LEU B 1 407 ? 17.234 44.312 0.634 1 91.25 407 LEU B O 1
ATOM 7176 N N . HIS B 1 408 ? 19.125 43.656 1.486 1 89.06 408 HIS B N 1
ATOM 7177 C CA . HIS B 1 408 ? 19.594 45 1.753 1 89.06 408 HIS B CA 1
ATOM 7178 C C . HIS B 1 408 ? 20.203 45.625 0.503 1 89.06 408 HIS B C 1
ATOM 7180 O O . HIS B 1 408 ? 20.016 46.812 0.249 1 89.06 408 HIS B O 1
ATOM 7186 N N . HIS B 1 409 ? 20.906 44.781 -0.235 1 90.31 409 HIS B N 1
ATOM 7187 C CA . HIS B 1 409 ? 21.703 45.344 -1.31 1 90.31 409 HIS B CA 1
ATOM 7188 C C . HIS B 1 409 ? 21.078 45.062 -2.674 1 90.31 409 HIS B C 1
ATOM 7190 O O . HIS B 1 409 ? 21.312 45.812 -3.633 1 90.31 409 HIS B O 1
ATOM 7196 N N . PHE B 1 410 ? 20.344 44 -2.777 1 90.88 410 PHE B N 1
ATOM 7197 C CA . PHE B 1 410 ? 19.812 43.594 -4.07 1 90.88 410 PHE B CA 1
ATOM 7198 C C . PHE B 1 410 ? 18.375 43.094 -3.934 1 90.88 410 PHE B C 1
ATOM 7200 O O . PHE B 1 410 ? 18.047 42 -4.391 1 90.88 410 PHE B O 1
ATOM 7207 N N . PRO B 1 411 ? 17.422 43.812 -3.449 1 90.69 411 PRO B N 1
ATOM 7208 C CA . PRO B 1 411 ? 16.062 43.312 -3.203 1 90.69 411 PRO B CA 1
ATOM 7209 C C . PRO B 1 411 ? 15.352 42.906 -4.484 1 90.69 411 PRO B C 1
ATOM 7211 O O . PRO B 1 411 ? 14.617 41.906 -4.484 1 90.69 411 PRO B O 1
ATOM 7214 N N . ARG B 1 412 ? 15.586 43.562 -5.555 1 89.62 412 ARG B N 1
ATOM 7215 C CA . ARG B 1 412 ? 14.938 43.219 -6.82 1 89.62 412 ARG B CA 1
ATOM 7216 C C . ARG B 1 412 ? 15.492 41.938 -7.402 1 89.62 412 ARG B C 1
ATOM 7218 O O . ARG B 1 412 ? 14.758 41.188 -8.039 1 89.62 412 ARG B O 1
ATOM 7225 N N . THR B 1 413 ? 16.75 41.781 -7.176 1 90.88 413 THR B N 1
ATOM 7226 C CA . THR B 1 413 ? 17.359 40.531 -7.625 1 90.88 413 THR B CA 1
ATOM 7227 C C . THR B 1 413 ? 16.797 39.344 -6.859 1 90.88 413 THR B C 1
ATOM 7229 O O . THR B 1 413 ? 16.562 38.281 -7.438 1 90.88 413 THR B O 1
ATOM 7232 N N . LEU B 1 414 ? 16.641 39.531 -5.562 1 92.12 414 LEU B N 1
ATOM 7233 C CA . LEU B 1 414 ? 16.047 38.469 -4.754 1 92.12 414 LEU B CA 1
ATOM 7234 C C . LEU B 1 414 ? 14.633 38.156 -5.23 1 92.12 414 LEU B C 1
ATOM 7236 O O . LEU B 1 414 ? 14.258 37 -5.332 1 92.12 414 LEU B O 1
ATOM 7240 N N . GLU B 1 415 ? 13.906 39.156 -5.504 1 91.56 415 GLU B N 1
ATOM 7241 C CA . GLU B 1 415 ? 12.562 38.969 -6.047 1 91.56 415 GLU B CA 1
ATOM 7242 C C . GLU B 1 415 ? 12.594 38.188 -7.359 1 91.56 415 GLU B C 1
ATOM 7244 O O . GLU B 1 415 ? 11.82 37.25 -7.551 1 91.56 415 GLU B O 1
ATOM 7249 N N . GLY B 1 416 ? 13.43 38.625 -8.273 1 90.62 416 GLY B N 1
ATOM 7250 C CA . GLY B 1 416 ? 13.578 37.969 -9.547 1 90.62 416 GLY B CA 1
ATOM 7251 C C . GLY B 1 416 ? 13.992 36.5 -9.406 1 90.62 416 GLY B C 1
ATOM 7252 O O . GLY B 1 416 ? 13.508 35.625 -10.148 1 90.62 416 GLY B O 1
ATOM 7253 N N . LEU B 1 417 ? 14.875 36.25 -8.461 1 93.12 417 LEU B N 1
ATOM 7254 C CA . LEU B 1 417 ? 15.336 34.906 -8.195 1 93.12 417 LEU B CA 1
ATOM 7255 C C . LEU B 1 417 ? 14.172 34 -7.793 1 93.12 417 LEU B C 1
ATOM 7257 O O . LEU B 1 417 ? 13.961 32.938 -8.391 1 93.12 417 LEU B O 1
ATOM 7261 N N . VAL B 1 418 ? 13.352 34.406 -6.859 1 92.62 418 VAL B N 1
ATOM 7262 C CA . VAL B 1 418 ? 12.297 33.594 -6.266 1 92.62 418 VAL B CA 1
ATOM 7263 C C . VAL B 1 418 ? 11.125 33.469 -7.238 1 92.62 418 VAL B C 1
ATOM 7265 O O . VAL B 1 418 ? 10.539 32.406 -7.395 1 92.62 418 VAL B O 1
ATOM 7268 N N . LEU B 1 419 ? 10.844 34.5 -7.941 1 90.81 419 LEU B N 1
ATOM 7269 C CA . LEU B 1 419 ? 9.648 34.531 -8.773 1 90.81 419 LEU B CA 1
ATOM 7270 C C . LEU B 1 419 ? 9.922 33.906 -10.141 1 90.81 419 LEU B C 1
ATOM 7272 O O . LEU B 1 419 ? 9.039 33.281 -10.742 1 90.81 419 LEU B O 1
ATOM 7276 N N . HIS B 1 420 ? 11.188 34 -10.547 1 90.19 420 HIS B N 1
ATOM 7277 C CA . HIS B 1 420 ? 11.367 33.688 -11.961 1 90.19 420 HIS B CA 1
ATOM 7278 C C . HIS B 1 420 ? 12.438 32.594 -12.156 1 90.19 420 HIS B C 1
ATOM 7280 O O . HIS B 1 420 ? 12.461 31.922 -13.18 1 90.19 420 HIS B O 1
ATOM 7286 N N . LEU B 1 421 ? 13.305 32.438 -11.273 1 92.75 421 LEU B N 1
ATOM 7287 C CA . LEU B 1 421 ? 14.438 31.562 -11.562 1 92.75 421 LEU B CA 1
ATOM 7288 C C . LEU B 1 421 ? 14.375 30.312 -10.703 1 92.75 421 LEU B C 1
ATOM 7290 O O . LEU B 1 421 ? 15.148 29.375 -10.914 1 92.75 421 LEU B O 1
ATOM 7294 N N . LEU B 1 422 ? 13.523 30.266 -9.805 1 94.56 422 LEU B N 1
ATOM 7295 C CA . LEU B 1 422 ? 13.414 29.062 -8.992 1 94.56 422 LEU B CA 1
ATOM 7296 C C . LEU B 1 422 ? 12.625 27.969 -9.727 1 94.56 422 LEU B C 1
ATOM 7298 O O . LEU B 1 422 ? 11.445 28.156 -10.023 1 94.56 422 LEU B O 1
ATOM 7302 N N . SER B 1 423 ? 13.273 26.891 -10.047 1 96.19 423 SER B N 1
ATOM 7303 C CA . SER B 1 423 ? 12.664 25.703 -10.641 1 96.19 423 SER B CA 1
ATOM 7304 C C . SER B 1 423 ? 11.992 24.844 -9.586 1 96.19 423 SER B C 1
ATOM 7306 O O . SER B 1 423 ? 12.055 25.141 -8.391 1 96.19 423 SER B O 1
ATOM 7308 N N . PRO B 1 424 ? 11.281 23.766 -9.977 1 97.25 424 PRO B N 1
ATOM 7309 C CA . PRO B 1 424 ? 10.734 22.828 -8.992 1 97.25 424 PRO B CA 1
ATOM 7310 C C . PRO B 1 424 ? 11.805 22.281 -8.047 1 97.25 424 PRO B C 1
ATOM 7312 O O . PRO B 1 424 ? 11.602 22.25 -6.832 1 97.25 424 PRO B O 1
ATOM 7315 N N . VAL B 1 425 ? 12.914 21.906 -8.586 1 97.69 425 VAL B N 1
ATOM 7316 C CA . VAL B 1 425 ? 13.969 21.406 -7.715 1 97.69 425 VAL B CA 1
ATOM 7317 C C . VAL B 1 425 ? 14.531 22.531 -6.859 1 97.69 425 VAL B C 1
ATOM 7319 O O . VAL B 1 425 ? 14.844 22.344 -5.684 1 97.69 425 VAL B O 1
ATOM 7322 N N . GLY B 1 426 ? 14.648 23.734 -7.426 1 97.19 426 GLY B N 1
ATOM 7323 C CA . GLY B 1 426 ? 15.102 24.875 -6.664 1 97.19 426 GLY B CA 1
ATOM 7324 C C . GLY B 1 426 ? 14.203 25.219 -5.492 1 97.19 426 GLY B C 1
ATOM 7325 O O . GLY B 1 426 ? 14.688 25.516 -4.398 1 97.19 426 GLY B O 1
ATOM 7326 N N . ALA B 1 427 ? 12.922 25.156 -5.762 1 96.56 427 ALA B N 1
ATOM 7327 C CA . ALA B 1 427 ? 11.953 25.438 -4.703 1 96.56 427 ALA B CA 1
ATOM 7328 C C . ALA B 1 427 ? 12.062 24.422 -3.574 1 96.56 427 ALA B C 1
ATOM 7330 O O . ALA B 1 427 ? 11.992 24.781 -2.396 1 96.56 427 ALA B O 1
ATOM 7331 N N . GLU B 1 428 ? 12.211 23.156 -3.9 1 96.62 428 GLU B N 1
ATOM 7332 C CA . GLU B 1 428 ? 12.375 22.125 -2.895 1 96.62 428 GLU B CA 1
ATOM 7333 C C . GLU B 1 428 ? 13.648 22.328 -2.082 1 96.62 428 GLU B C 1
ATOM 7335 O O . GLU B 1 428 ? 13.633 22.25 -0.853 1 96.62 428 GLU B O 1
ATOM 7340 N N . VAL B 1 429 ? 14.719 22.625 -2.74 1 96.38 429 VAL B N 1
ATOM 7341 C CA . VAL B 1 429 ? 16 22.859 -2.076 1 96.38 429 VAL B CA 1
ATOM 7342 C C . VAL B 1 429 ? 15.875 24.031 -1.104 1 96.38 429 VAL B C 1
ATOM 7344 O O . VAL B 1 429 ? 16.297 23.938 0.049 1 96.38 429 VAL B O 1
ATOM 7347 N N . LEU B 1 430 ? 15.297 25.094 -1.61 1 95.88 430 LEU B N 1
ATOM 7348 C CA . LEU B 1 430 ? 15.133 26.281 -0.779 1 95.88 430 LEU B CA 1
ATOM 7349 C C . LEU B 1 430 ? 14.328 25.953 0.479 1 95.88 430 LEU B C 1
ATOM 7351 O O . LEU B 1 430 ? 14.727 26.328 1.584 1 95.88 430 LEU B O 1
ATOM 7355 N N . THR B 1 431 ? 13.266 25.234 0.326 1 93.19 431 THR B N 1
ATOM 7356 C CA . THR B 1 431 ? 12.391 24.922 1.449 1 93.19 431 THR B CA 1
ATOM 7357 C C . THR B 1 431 ? 13.094 24 2.443 1 93.19 431 THR B C 1
ATOM 7359 O O . THR B 1 431 ? 12.953 24.172 3.656 1 93.19 431 THR B O 1
ATOM 7362 N N . ARG B 1 432 ? 13.844 23.094 1.979 1 94.06 432 ARG B N 1
ATOM 7363 C CA . ARG B 1 432 ? 14.602 22.219 2.869 1 94.06 432 ARG B CA 1
ATOM 7364 C C . ARG B 1 432 ? 15.641 23.016 3.66 1 94.06 432 ARG B C 1
ATOM 7366 O O . ARG B 1 432 ? 15.844 22.75 4.848 1 94.06 432 ARG B O 1
ATOM 7373 N N . LYS B 1 433 ? 16.234 23.922 2.998 1 94.69 433 LYS B N 1
ATOM 7374 C CA . LYS B 1 433 ? 17.234 24.75 3.666 1 94.69 433 LYS B CA 1
ATOM 7375 C C . LYS B 1 433 ? 16.578 25.625 4.742 1 94.69 433 LYS B C 1
ATOM 7377 O O . LYS B 1 433 ? 17.156 25.828 5.812 1 94.69 433 LYS B O 1
ATOM 7382 N N . PHE B 1 434 ? 15.398 26.062 4.41 1 93.38 434 PHE B N 1
ATOM 7383 C CA . PHE B 1 434 ? 14.664 26.828 5.41 1 93.38 434 PHE B CA 1
ATOM 7384 C C . PHE B 1 434 ? 14.352 25.953 6.625 1 93.38 434 PHE B C 1
ATOM 7386 O O . PHE B 1 434 ? 14.492 26.406 7.766 1 93.38 434 PHE B O 1
ATOM 7393 N N . ASP B 1 435 ? 13.992 24.766 6.371 1 90.06 435 ASP B N 1
ATOM 7394 C CA . ASP B 1 435 ? 13.703 23.859 7.469 1 90.06 435 ASP B CA 1
ATOM 7395 C C . ASP B 1 435 ? 14.945 23.625 8.328 1 90.06 435 ASP B C 1
ATOM 7397 O O . ASP B 1 435 ? 14.859 23.578 9.555 1 90.06 435 ASP B O 1
ATOM 7401 N N . GLU B 1 436 ? 16.016 23.438 7.672 1 91.88 436 GLU B N 1
ATOM 7402 C CA . GLU B 1 436 ? 17.266 23.25 8.391 1 91.88 436 GLU B CA 1
ATOM 7403 C C . GLU B 1 436 ? 17.625 24.5 9.203 1 91.88 436 GLU B C 1
ATOM 7405 O O . GLU B 1 436 ? 18.094 24.391 10.336 1 91.88 436 GLU B O 1
ATOM 7410 N N . MET B 1 437 ? 17.391 25.578 8.594 1 91.94 437 MET B N 1
ATOM 7411 C CA . MET B 1 437 ? 17.656 26.859 9.266 1 91.94 437 MET B CA 1
ATOM 7412 C C . MET B 1 437 ? 16.797 26.984 10.523 1 91.94 437 MET B C 1
ATOM 7414 O O . MET B 1 437 ? 17.297 27.422 11.562 1 91.94 437 MET B O 1
ATOM 7418 N N . ASP B 1 438 ? 15.609 26.594 10.375 1 87.38 438 ASP B N 1
ATOM 7419 C CA . ASP B 1 438 ? 14.664 26.703 11.484 1 87.38 438 ASP B CA 1
ATOM 7420 C C . ASP B 1 438 ? 15.109 25.859 12.672 1 87.38 438 ASP B C 1
ATOM 7422 O O . ASP B 1 438 ? 14.852 26.219 13.828 1 87.38 438 ASP B O 1
ATOM 7426 N N . LYS B 1 439 ? 15.766 24.828 12.414 1 85.06 439 LYS B N 1
ATOM 7427 C CA . LYS B 1 439 ? 16.25 23.953 13.477 1 85.06 439 LYS B CA 1
ATOM 7428 C C . LYS B 1 439 ? 17.438 24.562 14.195 1 85.06 439 LYS B C 1
ATOM 7430 O O . LYS B 1 439 ? 17.719 24.234 15.352 1 85.06 439 LYS B O 1
ATOM 7435 N N . LEU B 1 440 ? 18.078 25.531 13.539 1 88.12 440 LEU B N 1
ATOM 7436 C CA . LEU B 1 440 ? 19.328 26.078 14.07 1 88.12 440 LEU B CA 1
ATOM 7437 C C . LEU B 1 440 ? 19.109 27.453 14.695 1 88.12 440 LEU B C 1
ATOM 7439 O O . LEU B 1 440 ? 20.016 28 15.32 1 88.12 440 LEU B O 1
ATOM 7443 N N . THR B 1 441 ? 17.953 27.938 14.461 1 87.19 441 THR B N 1
ATOM 7444 C CA . THR B 1 441 ? 17.703 29.297 14.93 1 87.19 441 THR B CA 1
ATOM 7445 C C . THR B 1 441 ? 16.562 29.312 15.945 1 87.19 441 THR B C 1
ATOM 7447 O O . THR B 1 441 ? 15.703 28.438 15.945 1 87.19 441 THR B O 1
ATOM 7450 N N . ASN B 1 442 ? 16.641 30.281 16.781 1 82.25 442 ASN B N 1
ATOM 7451 C CA . ASN B 1 442 ? 15.547 30.438 17.75 1 82.25 442 ASN B CA 1
ATOM 7452 C C . ASN B 1 442 ? 14.312 31.047 17.094 1 82.25 442 ASN B C 1
ATOM 7454 O O . ASN B 1 442 ? 14.391 31.594 15.984 1 82.25 442 ASN B O 1
ATOM 7458 N N . GLU B 1 443 ? 13.281 31.016 17.734 1 78.06 443 GLU B N 1
ATOM 7459 C CA . GLU B 1 443 ? 11.984 31.391 17.188 1 78.06 443 GLU B CA 1
ATOM 7460 C C . GLU B 1 443 ? 11.938 32.875 16.828 1 78.06 443 GLU B C 1
ATOM 7462 O O . GLU B 1 443 ? 11.398 33.25 15.789 1 78.06 443 GLU B O 1
ATOM 7467 N N . GLN B 1 444 ? 12.414 33.719 17.656 1 78.81 444 GLN B N 1
ATOM 7468 C CA . GLN B 1 444 ? 12.391 35.156 17.406 1 78.81 444 GLN B CA 1
ATOM 7469 C C . GLN B 1 444 ? 13.172 35.5 16.156 1 78.81 444 GLN B C 1
ATOM 7471 O O . GLN B 1 444 ? 12.688 36.25 15.305 1 78.81 444 GLN B O 1
ATOM 7476 N N . ASP B 1 445 ? 14.359 34.969 16.109 1 85 445 ASP B N 1
ATOM 7477 C CA . ASP B 1 445 ? 15.203 35.25 14.945 1 85 445 ASP B CA 1
ATOM 7478 C C . ASP B 1 445 ? 14.57 34.688 13.664 1 85 445 ASP B C 1
ATOM 7480 O O . ASP B 1 445 ? 14.648 35.312 12.609 1 85 445 ASP B O 1
ATOM 7484 N N . ARG B 1 446 ? 14.016 33.562 13.844 1 87.44 446 ARG B N 1
ATOM 7485 C CA . ARG B 1 446 ? 13.336 32.938 12.711 1 87.44 446 ARG B CA 1
ATOM 7486 C C . ARG B 1 446 ? 12.211 33.844 12.18 1 87.44 446 ARG B C 1
ATOM 7488 O O . ARG B 1 446 ? 12.109 34.062 10.977 1 87.44 446 ARG B O 1
ATOM 7495 N N . ASN B 1 447 ? 11.422 34.344 13 1 83.06 447 ASN B N 1
ATOM 7496 C CA . ASN B 1 447 ? 10.297 35.188 12.617 1 83.06 447 ASN B CA 1
ATOM 7497 C C . ASN B 1 447 ? 10.758 36.469 11.961 1 83.06 447 ASN B C 1
ATOM 7499 O O . ASN B 1 447 ? 10.156 36.938 10.992 1 83.06 447 ASN B O 1
ATOM 7503 N N . GLU B 1 448 ? 11.773 37.031 12.477 1 87.44 448 GLU B N 1
ATOM 7504 C CA . GLU B 1 448 ? 12.328 38.25 11.914 1 87.44 448 GLU B CA 1
ATOM 7505 C C . GLU B 1 448 ? 12.859 38.031 10.508 1 87.44 448 GLU B C 1
ATOM 7507 O O . GLU B 1 448 ? 12.656 38.844 9.609 1 87.44 448 GLU B O 1
ATOM 7512 N N . PHE B 1 449 ? 13.516 36.969 10.391 1 91.75 449 PHE B N 1
ATOM 7513 C CA . PHE B 1 449 ? 14.07 36.625 9.086 1 91.75 449 PHE B CA 1
ATOM 7514 C C . PHE B 1 449 ? 12.961 36.5 8.047 1 91.75 449 PHE B C 1
ATOM 7516 O O . PHE B 1 449 ? 13.039 37.062 6.965 1 91.75 449 PHE B O 1
ATOM 7523 N N . TYR B 1 450 ? 11.953 35.719 8.375 1 90.25 450 TYR B N 1
ATOM 7524 C CA . TYR B 1 450 ? 10.898 35.438 7.406 1 90.25 450 TYR B CA 1
ATOM 7525 C C . TYR B 1 450 ? 10.102 36.719 7.105 1 90.25 450 TYR B C 1
ATOM 7527 O O . TYR B 1 450 ? 9.672 36.906 5.969 1 90.25 450 TYR B O 1
ATOM 7535 N N . ARG B 1 451 ? 9.914 37.531 8.047 1 87.69 451 ARG B N 1
ATOM 7536 C CA . ARG B 1 451 ? 9.258 38.812 7.82 1 87.69 451 ARG B CA 1
ATOM 7537 C C . ARG B 1 451 ? 10.047 39.656 6.832 1 87.69 451 ARG B C 1
ATOM 7539 O O . ARG B 1 451 ? 9.469 40.281 5.93 1 87.69 451 ARG B O 1
ATOM 7546 N N . ALA B 1 452 ? 11.305 39.656 7.082 1 90.44 452 ALA B N 1
ATOM 7547 C CA . ALA B 1 452 ? 12.18 40.438 6.191 1 90.44 452 ALA B CA 1
ATOM 7548 C C . ALA B 1 452 ? 12.203 39.812 4.793 1 90.44 452 ALA B C 1
ATOM 7550 O O . ALA B 1 452 ? 12.086 40.531 3.793 1 90.44 452 ALA B O 1
ATOM 7551 N N . PHE B 1 453 ? 12.375 38.562 4.73 1 92.5 453 PHE B N 1
ATOM 7552 C CA . PHE B 1 453 ? 12.484 37.844 3.467 1 92.5 453 PHE B CA 1
ATOM 7553 C C . PHE B 1 453 ? 11.227 38.031 2.627 1 92.5 453 PHE B C 1
ATOM 7555 O O . PHE B 1 453 ? 11.305 38.406 1.457 1 92.5 453 PHE B O 1
ATOM 7562 N N . TYR B 1 454 ? 10.023 37.781 3.221 1 89.38 454 TYR B N 1
ATOM 7563 C CA . TYR B 1 454 ? 8.781 37.844 2.463 1 89.38 454 TYR B CA 1
ATOM 7564 C C . TYR B 1 454 ? 8.312 39.281 2.299 1 89.38 454 TYR B C 1
ATOM 7566 O O . TYR B 1 454 ? 7.465 39.562 1.456 1 89.38 454 TYR B O 1
ATOM 7574 N N . GLY B 1 455 ? 8.875 40.125 3.045 1 88.12 455 GLY B N 1
ATOM 7575 C CA . GLY B 1 455 ? 8.523 41.562 2.988 1 88.12 455 GLY B CA 1
ATOM 7576 C C . GLY B 1 455 ? 8.992 42.219 1.712 1 88.12 455 GLY B C 1
ATOM 7577 O O . GLY B 1 455 ? 8.492 43.281 1.351 1 88.12 455 GLY B O 1
ATOM 7578 N N . VAL B 1 456 ? 9.891 41.625 1.064 1 87.69 456 VAL B N 1
ATOM 7579 C CA . VAL B 1 456 ? 10.461 42.219 -0.14 1 87.69 456 VAL B CA 1
ATOM 7580 C C . VAL B 1 456 ? 9.453 42.125 -1.285 1 87.69 456 VAL B C 1
ATOM 7582 O O . VAL B 1 456 ? 9.516 42.875 -2.242 1 87.69 456 VAL B O 1
ATOM 7585 N N . PHE B 1 457 ? 8.516 41.25 -1.114 1 89.75 457 PHE B N 1
ATOM 7586 C CA . PHE B 1 457 ? 7.586 41 -2.207 1 89.75 457 PHE B CA 1
ATOM 7587 C C . PHE B 1 457 ? 6.316 41.812 -2.051 1 89.75 457 PHE B C 1
ATOM 7589 O O . PHE B 1 457 ? 5.801 41.969 -0.942 1 89.75 457 PHE B O 1
ATOM 7596 N N . ASP B 1 458 ? 5.805 42.312 -3.139 1 86.94 458 ASP B N 1
ATOM 7597 C CA . ASP B 1 458 ? 4.578 43.094 -3.123 1 86.94 458 ASP B CA 1
ATOM 7598 C C . ASP B 1 458 ? 3.387 42.281 -2.67 1 86.94 458 ASP B C 1
ATOM 7600 O O . ASP B 1 458 ? 2.57 42.719 -1.867 1 86.94 458 ASP B O 1
ATOM 7604 N N . ASP B 1 459 ? 3.326 41.125 -3.225 1 87.31 459 ASP B N 1
ATOM 7605 C CA . ASP B 1 459 ? 2.275 40.156 -2.879 1 87.31 459 ASP B CA 1
ATOM 7606 C C . ASP B 1 459 ? 2.861 38.906 -2.254 1 87.31 459 ASP B C 1
ATOM 7608 O O . ASP B 1 459 ? 3.254 37.969 -2.965 1 87.31 459 ASP B O 1
ATOM 7612 N N . GLN B 1 460 ? 2.816 38.875 -0.977 1 83.81 460 GLN B N 1
ATOM 7613 C CA . GLN B 1 460 ? 3.432 37.75 -0.244 1 83.81 460 GLN B CA 1
ATOM 7614 C C . GLN B 1 460 ? 2.682 36.438 -0.485 1 83.81 460 GLN B C 1
ATOM 7616 O O . GLN B 1 460 ? 3.295 35.375 -0.557 1 83.81 460 GLN B O 1
ATOM 7621 N N . PHE B 1 461 ? 1.416 36.5 -0.668 1 80.62 461 PHE B N 1
ATOM 7622 C CA . PHE B 1 461 ? 0.601 35.312 -0.875 1 80.62 461 PHE B CA 1
ATOM 7623 C C . PHE B 1 461 ? 0.859 34.719 -2.252 1 80.62 461 PHE B C 1
ATOM 7625 O O . PHE B 1 461 ? 0.909 33.5 -2.402 1 80.62 461 PHE B O 1
ATOM 7632 N N . ALA B 1 462 ? 1.015 35.594 -3.127 1 84.62 462 ALA B N 1
ATOM 7633 C CA . ALA B 1 462 ? 1.288 35.125 -4.484 1 84.62 462 ALA B CA 1
ATOM 7634 C C . ALA B 1 462 ? 2.633 34.406 -4.559 1 84.62 462 ALA B C 1
ATOM 7636 O O . ALA B 1 462 ? 2.775 33.406 -5.27 1 84.62 462 ALA B O 1
ATOM 7637 N N . VAL B 1 463 ? 3.588 34.938 -3.848 1 87.56 463 VAL B N 1
ATOM 7638 C CA . VAL B 1 463 ? 4.918 34.312 -3.846 1 87.56 463 VAL B CA 1
ATOM 7639 C C . VAL B 1 463 ? 4.859 32.969 -3.156 1 87.56 463 VAL B C 1
ATOM 7641 O O . VAL B 1 463 ? 5.469 31.984 -3.627 1 87.56 463 VAL B O 1
ATOM 7644 N N . MET B 1 464 ? 4.148 32.875 -2.08 1 86 464 MET B N 1
ATOM 7645 C CA . MET B 1 464 ? 3.994 31.609 -1.373 1 86 464 MET B CA 1
ATOM 7646 C C . MET B 1 464 ? 3.322 30.562 -2.264 1 86 464 MET B C 1
ATOM 7648 O O . MET B 1 464 ? 3.738 29.406 -2.293 1 86 464 MET B O 1
ATOM 7652 N N . ASP B 1 465 ? 2.342 31.016 -2.967 1 87.69 465 ASP B N 1
ATOM 7653 C CA . ASP B 1 465 ? 1.639 30.125 -3.881 1 87.69 465 ASP B CA 1
ATOM 7654 C C . ASP B 1 465 ? 2.578 29.578 -4.957 1 87.69 465 ASP B C 1
ATOM 7656 O O . ASP B 1 465 ? 2.523 28.406 -5.305 1 87.69 465 ASP B O 1
ATOM 7660 N N . LYS B 1 466 ? 3.348 30.469 -5.418 1 89.88 466 LYS B N 1
ATOM 7661 C CA . LYS B 1 466 ? 4.293 30.062 -6.461 1 89.88 466 LYS B CA 1
ATOM 7662 C C . LYS B 1 466 ? 5.309 29.062 -5.926 1 89.88 466 LYS B C 1
ATOM 7664 O O . LYS B 1 466 ? 5.605 28.062 -6.586 1 89.88 466 LYS B O 1
ATOM 7669 N N . LEU B 1 467 ? 5.82 29.312 -4.762 1 90.88 467 LEU B N 1
ATOM 7670 C CA . LEU B 1 467 ? 6.777 28.422 -4.137 1 90.88 467 LEU B CA 1
ATOM 7671 C C . LEU B 1 467 ? 6.148 27.047 -3.873 1 90.88 467 LEU B C 1
ATOM 7673 O O . LEU B 1 467 ? 6.75 26.016 -4.172 1 90.88 467 LEU B O 1
ATOM 7677 N N . LEU B 1 468 ? 4.961 27.062 -3.42 1 91.25 468 LEU B N 1
ATOM 7678 C CA . LEU B 1 468 ? 4.262 25.812 -3.098 1 91.25 468 LEU B CA 1
ATOM 7679 C C . LEU B 1 468 ? 3.957 25.016 -4.363 1 91.25 468 LEU B C 1
ATOM 7681 O O . LEU B 1 468 ? 4.082 23.797 -4.371 1 91.25 468 LEU B O 1
ATOM 7685 N N . ASN B 1 469 ? 3.568 25.703 -5.371 1 93.81 469 ASN B N 1
ATOM 7686 C CA . ASN B 1 469 ? 3.281 25.047 -6.641 1 93.81 469 ASN B CA 1
ATOM 7687 C C . ASN B 1 469 ? 4.52 24.359 -7.211 1 93.81 469 ASN B C 1
ATOM 7689 O O . ASN B 1 469 ? 4.438 23.25 -7.73 1 93.81 469 ASN B O 1
ATOM 7693 N N . ARG B 1 470 ? 5.602 25.062 -7.125 1 95.94 470 ARG B N 1
ATOM 7694 C CA . ARG B 1 470 ? 6.848 24.5 -7.641 1 95.94 470 ARG B CA 1
ATOM 7695 C C . ARG B 1 470 ? 7.309 23.312 -6.789 1 95.94 470 ARG B C 1
ATOM 7697 O O . ARG B 1 470 ? 7.789 22.312 -7.324 1 95.94 470 ARG B O 1
ATOM 7704 N N . LYS B 1 471 ? 7.121 23.438 -5.5 1 94.62 471 LYS B N 1
ATOM 7705 C CA . LYS B 1 471 ? 7.426 22.312 -4.613 1 94.62 471 LYS B CA 1
ATOM 7706 C C . LYS B 1 471 ? 6.57 21.094 -4.945 1 94.62 471 LYS B C 1
ATOM 7708 O O . LYS B 1 471 ? 7.07 19.969 -4.984 1 94.62 471 LYS B O 1
ATOM 7713 N N . GLU B 1 472 ? 5.34 21.344 -5.195 1 95.06 472 GLU B N 1
ATOM 7714 C CA . GLU B 1 472 ? 4.422 20.25 -5.527 1 95.06 472 GLU B CA 1
ATOM 7715 C C . GLU B 1 472 ? 4.766 19.625 -6.875 1 95.06 472 GLU B C 1
ATOM 7717 O O . GLU B 1 472 ? 4.617 18.422 -7.062 1 95.06 472 GLU B O 1
ATOM 7722 N N . SER B 1 473 ? 5.191 20.5 -7.758 1 96.88 473 SER B N 1
ATOM 7723 C CA . SER B 1 473 ? 5.629 20 -9.055 1 96.88 473 SER B CA 1
ATOM 7724 C C . SER B 1 473 ? 6.809 19.047 -8.906 1 96.88 473 SER B C 1
ATOM 7726 O O . SER B 1 473 ? 6.859 18 -9.555 1 96.88 473 SER B O 1
ATOM 7728 N N . PHE B 1 474 ? 7.777 19.406 -8.078 1 97.5 474 PHE B N 1
ATOM 7729 C CA . PHE B 1 474 ? 8.914 18.547 -7.801 1 97.5 474 PHE B CA 1
ATOM 7730 C C . PHE B 1 474 ? 8.453 17.219 -7.203 1 97.5 474 PHE B C 1
ATOM 7732 O O . PHE B 1 474 ? 8.867 16.156 -7.648 1 97.5 474 PHE B O 1
ATOM 7739 N N . SER B 1 475 ? 7.543 17.312 -6.211 1 97.56 475 SER B N 1
ATOM 7740 C CA . SER B 1 475 ? 6.996 16.125 -5.559 1 97.56 475 SER B CA 1
ATOM 7741 C C . SER B 1 475 ? 6.207 15.273 -6.539 1 97.56 475 SER B C 1
ATOM 7743 O O . SER B 1 475 ? 6.23 14.047 -6.457 1 97.56 475 SER B O 1
ATOM 7745 N N . CYS B 1 476 ? 5.52 15.898 -7.445 1 97.69 476 CYS B N 1
ATOM 7746 C CA . CYS B 1 476 ? 4.754 15.188 -8.469 1 97.69 476 CYS B CA 1
ATOM 7747 C C . CYS B 1 476 ? 5.668 14.367 -9.359 1 97.69 476 CYS B C 1
ATOM 7749 O O . CYS B 1 476 ? 5.359 13.219 -9.688 1 97.69 476 CYS B O 1
ATOM 7751 N N . GLN B 1 477 ? 6.789 15.008 -9.719 1 97.62 477 GLN B N 1
ATOM 7752 C CA . GLN B 1 477 ? 7.746 14.266 -10.531 1 97.62 477 GLN B CA 1
ATOM 7753 C C . GLN B 1 477 ? 8.281 13.055 -9.781 1 97.62 477 GLN B C 1
ATOM 7755 O O . GLN B 1 477 ? 8.414 11.969 -10.352 1 97.62 477 GLN B O 1
ATOM 7760 N N . ALA B 1 478 ? 8.617 13.273 -8.531 1 97.88 478 ALA B N 1
ATOM 7761 C CA . ALA B 1 478 ? 9.07 12.156 -7.707 1 97.88 478 ALA B CA 1
ATOM 7762 C C . ALA B 1 478 ? 8.023 11.047 -7.656 1 97.88 478 ALA B C 1
ATOM 7764 O O . ALA B 1 478 ? 8.344 9.867 -7.766 1 97.88 478 ALA B O 1
ATOM 7765 N N . PHE B 1 479 ? 6.781 11.43 -7.508 1 98.19 479 PHE B N 1
ATOM 7766 C CA . PHE B 1 479 ? 5.668 10.492 -7.484 1 98.19 479 PHE B CA 1
ATOM 7767 C C . PHE B 1 479 ? 5.586 9.711 -8.797 1 98.19 479 PHE B C 1
ATOM 7769 O O . PHE B 1 479 ? 5.438 8.492 -8.789 1 98.19 479 PHE B O 1
ATOM 7776 N N . LYS B 1 480 ? 5.684 10.383 -9.906 1 98 480 LYS B N 1
ATOM 7777 C CA . LYS B 1 480 ? 5.664 9.742 -11.219 1 98 480 LYS B CA 1
ATOM 7778 C C . LYS B 1 480 ? 6.797 8.734 -11.359 1 98 480 LYS B C 1
ATOM 7780 O O . LYS B 1 480 ? 6.602 7.641 -11.891 1 98 480 LYS B O 1
ATOM 7785 N N . ASN B 1 481 ? 7.957 9.164 -10.852 1 97.81 481 ASN B N 1
ATOM 7786 C CA . ASN B 1 481 ? 9.086 8.234 -10.859 1 97.81 481 ASN B CA 1
ATOM 7787 C C . ASN B 1 481 ? 8.766 6.961 -10.086 1 97.81 481 ASN B C 1
ATOM 7789 O O . ASN B 1 481 ? 9.086 5.859 -10.531 1 97.81 481 ASN B O 1
ATOM 7793 N N . VAL B 1 482 ? 8.172 7.137 -8.93 1 98.31 482 VAL B N 1
ATOM 7794 C CA . VAL B 1 482 ? 7.84 6.012 -8.062 1 98.31 482 VAL B CA 1
ATOM 7795 C C . VAL B 1 482 ? 6.859 5.086 -8.781 1 98.31 482 VAL B C 1
ATOM 7797 O O . VAL B 1 482 ? 7.027 3.863 -8.766 1 98.31 482 VAL B O 1
ATOM 7800 N N . MET B 1 483 ? 5.828 5.625 -9.438 1 98.06 483 MET B N 1
ATOM 7801 C CA . MET B 1 483 ? 4.832 4.836 -10.156 1 98.06 483 MET B CA 1
ATOM 7802 C C . MET B 1 483 ? 5.484 4.027 -11.281 1 98.06 483 MET B C 1
ATOM 7804 O O . MET B 1 483 ? 5.148 2.861 -11.484 1 98.06 483 MET B O 1
ATOM 7808 N N . ASP B 1 484 ? 6.395 4.609 -11.922 1 97.38 484 ASP B N 1
ATOM 7809 C CA . ASP B 1 484 ? 7.102 3.93 -13 1 97.38 484 ASP B CA 1
ATOM 7810 C C . ASP B 1 484 ? 8.016 2.832 -12.453 1 97.38 484 ASP B C 1
ATOM 7812 O O . ASP B 1 484 ? 7.949 1.686 -12.898 1 97.38 484 ASP B O 1
ATOM 7816 N N . ARG B 1 485 ? 8.805 3.16 -11.477 1 97.31 485 ARG B N 1
ATOM 7817 C CA . ARG B 1 485 ? 9.852 2.268 -10.977 1 97.31 485 ARG B CA 1
ATOM 7818 C C . ARG B 1 485 ? 9.242 1.082 -10.234 1 97.31 485 ARG B C 1
ATOM 7820 O O . ARG B 1 485 ? 9.75 -0.038 -10.32 1 97.31 485 ARG B O 1
ATOM 7827 N N . PHE B 1 486 ? 8.172 1.272 -9.523 1 97.94 486 PHE B N 1
ATOM 7828 C CA . PHE B 1 486 ? 7.691 0.225 -8.633 1 97.94 486 PHE B CA 1
ATOM 7829 C C . PHE B 1 486 ? 6.5 -0.503 -9.242 1 97.94 486 PHE B C 1
ATOM 7831 O O . PHE B 1 486 ? 6.191 -1.634 -8.859 1 97.94 486 PHE B O 1
ATOM 7838 N N . LEU B 1 487 ? 5.766 0.161 -10.234 1 97.44 487 LEU B N 1
ATOM 7839 C CA . LEU B 1 487 ? 4.559 -0.454 -10.781 1 97.44 487 LEU B CA 1
ATOM 7840 C C . LEU B 1 487 ? 4.641 -0.548 -12.305 1 97.44 487 LEU B C 1
ATOM 7842 O O . LEU B 1 487 ? 3.791 -1.177 -12.938 1 97.44 487 LEU B O 1
ATOM 7846 N N . GLY B 1 488 ? 5.633 0.09 -12.922 1 95.81 488 GLY B N 1
ATOM 7847 C CA . GLY B 1 488 ? 5.773 0.075 -14.375 1 95.81 488 GLY B CA 1
ATOM 7848 C C . GLY B 1 488 ? 4.695 0.872 -15.086 1 95.81 488 GLY B C 1
ATOM 7849 O O . GLY B 1 488 ? 4.316 0.545 -16.203 1 95.81 488 GLY B O 1
ATOM 7850 N N . ILE B 1 489 ? 4.16 1.914 -14.398 1 95.62 489 ILE B N 1
ATOM 7851 C CA . ILE B 1 489 ? 3.068 2.66 -15.016 1 95.62 489 ILE B CA 1
ATOM 7852 C C . ILE B 1 489 ? 3.502 4.102 -15.258 1 95.62 489 ILE B C 1
ATOM 7854 O O . ILE B 1 489 ? 4.301 4.656 -14.5 1 95.62 489 ILE B O 1
ATOM 7858 N N . LYS B 1 490 ? 2.945 4.699 -16.281 1 94.81 490 LYS B N 1
ATOM 7859 C CA . LYS B 1 490 ? 3.141 6.109 -16.609 1 94.81 490 LYS B CA 1
ATOM 7860 C C . LYS B 1 490 ? 1.893 6.926 -16.281 1 94.81 490 LYS B C 1
ATOM 7862 O O . LYS B 1 490 ? 0.803 6.625 -16.766 1 94.81 490 LYS B O 1
ATOM 7867 N N . VAL B 1 491 ? 2.066 7.855 -15.461 1 93.75 491 VAL B N 1
ATOM 7868 C CA . VAL B 1 491 ? 0.968 8.711 -15.023 1 93.75 491 VAL B CA 1
ATOM 7869 C C . VAL B 1 491 ? 0.862 9.93 -15.938 1 93.75 491 VAL B C 1
ATOM 7871 O O . VAL B 1 491 ? 1.877 10.516 -16.312 1 93.75 491 VAL B O 1
ATOM 7874 N N . GLN B 1 492 ? -0.293 10.297 -16.312 1 86.5 492 GLN B N 1
ATOM 7875 C CA . GLN B 1 492 ? -0.531 11.461 -17.156 1 86.5 492 GLN B CA 1
ATOM 7876 C C . GLN B 1 492 ? -0.378 12.758 -16.375 1 86.5 492 GLN B C 1
ATOM 7878 O O . GLN B 1 492 ? -0.64 12.789 -15.164 1 86.5 492 GLN B O 1
#

Solvent-accessible surface area (backbone atoms only — not comparable to full-atom values): 52713 Å² total; per-residue (Å²): 125,79,68,82,62,78,76,85,67,72,44,78,35,75,67,81,56,50,36,65,50,31,60,70,66,42,58,69,64,60,53,37,36,36,32,51,56,65,42,59,83,27,56,36,40,60,51,52,25,63,93,74,49,4,59,58,48,50,35,72,74,44,16,83,30,66,38,59,29,38,39,22,87,53,46,48,44,41,49,86,34,73,87,56,36,45,76,44,78,42,38,39,37,60,52,51,50,50,28,52,47,46,64,68,46,82,55,80,71,63,52,76,71,48,61,34,38,59,68,42,37,36,37,37,69,87,48,57,87,70,40,56,44,43,76,56,53,78,31,51,69,83,54,66,42,50,67,85,55,70,66,44,33,30,27,40,32,39,30,32,48,57,38,28,44,49,45,28,38,44,96,29,26,33,39,42,29,30,44,32,44,37,37,38,36,40,35,32,56,22,65,45,38,51,35,38,46,50,34,51,74,48,42,94,41,27,53,25,42,68,55,50,84,90,67,61,55,49,88,84,39,59,54,41,78,53,44,73,78,59,46,48,77,45,78,39,44,53,14,20,27,38,39,39,36,50,35,32,32,35,27,47,34,34,40,57,54,22,36,31,41,35,41,31,26,70,47,68,68,68,71,60,54,54,73,54,43,39,54,35,55,46,51,50,45,52,46,52,51,22,52,50,39,47,49,57,51,63,56,70,78,66,74,90,73,82,80,74,78,80,76,73,82,70,83,72,74,73,83,68,81,76,44,58,46,74,83,68,48,54,68,71,54,49,50,50,50,51,52,50,51,51,53,37,50,54,51,52,51,47,54,53,45,56,64,60,56,69,65,73,81,76,81,84,71,74,81,63,80,61,71,80,71,77,53,57,82,71,36,62,40,49,92,77,28,71,66,31,41,55,59,61,70,43,52,42,68,56,45,51,40,49,50,44,23,30,57,71,76,34,46,66,52,50,50,45,34,66,75,68,59,51,17,14,35,25,32,42,45,52,52,52,38,48,54,54,32,54,74,66,44,55,69,68,61,46,51,52,50,50,51,56,64,48,59,71,44,93,52,50,65,60,52,51,51,50,44,51,50,26,31,30,49,33,36,41,50,24,39,44,49,43,39,31,43,71,59,71,42,54,65,115,124,80,67,80,62,78,76,83,68,72,44,78,35,77,66,81,57,49,37,65,50,31,60,69,66,42,58,70,66,60,53,38,36,35,31,52,54,66,40,58,83,27,56,37,40,60,51,52,24,65,92,72,50,4,58,58,47,49,36,72,72,42,17,82,29,65,37,58,29,38,38,21,86,54,45,47,43,41,49,88,32,72,89,56,36,45,77,44,78,42,38,38,36,59,53,51,51,51,27,52,47,46,63,65,40,83,61,79,71,63,50,76,72,47,60,34,39,60,71,43,36,36,36,37,70,87,50,57,87,70,39,57,44,41,75,56,52,78,32,53,69,83,54,67,41,48,67,86,56,70,64,44,33,30,26,39,32,38,30,31,48,57,37,27,45,50,45,28,37,44,96,30,27,34,38,43,30,30,43,32,46,39,40,39,36,41,34,31,56,22,65,46,38,51,36,37,45,50,34,50,74,46,42,94,42,28,54,26,41,69,54,49,85,90,65,63,55,49,90,84,39,58,55,41,79,54,42,71,78,60,47,47,78,45,78,38,44,55,15,20,28,37,40,39,36,49,35,33,31,36,27,47,33,35,40,47,60,23,37,32,41,33,43,29,27,70,48,69,67,67,70,59,54,56,73,56,44,37,55,34,55,47,51,51,45,50,45,53,50,22,53,52,40,46,48,57,51,63,56,69,81,66,75,90,75,80,78,74,77,78,76,74,81,70,83,73,80,72,82,69,82,76,44,61,45,74,84,67,48,54,68,71,52,49,51,50,49,52,52,51,52,51,53,38,51,56,50,51,50,46,54,54,47,57,66,59,56,70,66,74,82,79,82,85,69,78,79,64,81,63,73,79,72,79,53,56,83,72,36,63,41,50,92,79,28,70,67,31,41,54,60,62,70,43,53,41,66,56,45,53,42,48,51,46,23,30,56,71,75,34,46,66,52,51,49,45,34,65,76,70,61,51,18,14,34,25,32,43,46,51,53,52,39,48,53,53,32,54,75,71,43,56,69,68,61,47,53,52,48,51,49,56,62,49,58,72,44,93,51,51,65,60,51,49,50,52,45,51,51,26,30,29,50,31,35,40,51,25,39,42,49,42,39,31,43,70,58,70,41,56,66,114

Sequence (984 aa):
MEENSVRITITILDAIPSAEEFTSLIEPKNVPAVFHGCVNDWKASSKWNPSTGGLDYLQGLAGASTVEVMLSKTAPVFYGDIRNHERVQLPLSTFIEYCKDVSNLATIETEQDQIYLAQVPIMNTEKEERVQIGNLIEDIQTPRFLKTKTLASINLWMNGAQTRSSTHYDPHHNLLCVVSGTKQVDLWPPSSTPFLYPMPLYGEASNHSGVPMDEPDLSLHPRAEHLKKYSQRVILNSGDALFIPEGWFHQVDSESLTIAVNFWWRSEMMSGMSEHMDSYYLRRILKRLTDKEMNRMLCKTIPCVSDKPSYEESDKKMKVFGGNMLHDLEPCVLKSLHELVSLVHDHVSAADLSNAVDSSSTSDIEKTTEPKKIEISELYYLEEDPVANILWALEPLNLQKMFLAMLHHFPRTLEGLVLHLLSPVGAEVLTRKFDEMDKLTNEQDRNEFYRAFYGVFDDQFAVMDKLLNRKESFSCQAFKNVMDRFLGIKVQMEENSVRITITILDAIPSAEEFTSLIEPKNVPAVFHGCVNDWKASSKWNPSTGGLDYLQGLAGASTVEVMLSKTAPVFYGDIRNHERVQLPLSTFIEYCKDVSNLATIETEQDQIYLAQVPIMNTEKEERVQIGNLIEDIQTPRFLKTKTLASINLWMNGAQTRSSTHYDPHHNLLCVVSGTKQVDLWPPSSTPFLYPMPLYGEASNHSGVPMDEPDLSLHPRAEHLKKYSQRVILNSGDALFIPEGWFHQVDSESLTIAVNFWWRSEMMSGMSEHMDSYYLRRILKRLTDKEMNRMLCKTIPCVSDKPSYEESDKKMKVFGGNMLHDLEPCVLKSLHELVSLVHDHVSAADLSNAVDSSSTSDIEKTTEPKKIEISELYYLEEDPVANILWALEPLNLQKMFLAMLHHFPRTLEGLVLHLLSPVGAEVLTRKFDEMDKLTNEQDRNEFYRAFYGVFDDQFAVMDKLLNRKESFSCQAFKNVMDRFLGIKVQ

Organism: Lactuca sativa (NCBI:txid4236)

InterPro domains:
  IPR003347 JmjC domain [PS51184] (109-280)
  IPR003347 JmjC domain [SM00558] (109-278)
  IPR041667 Cupin-like domain 8 [PF13621] (21-268)

Radius of gyration: 34.18 Å; Cα contacts (8 Å, |Δi|>4): 1673; chains: 2; bounding box: 72×93×92 Å

Secondary structure (DSSP, 8-state):
----------EEESSPPPHHHIIIIIGGGT--EEETTTTTTSHHHHHT-GGGTHHHHHHHHHTTSEEEEEE-TTTTEE--SGGG-EEEEEEHHHHHHHHHHHHH------GGG-EEEEEEEEEESS-GGG-S-GGGGGG----GGGTTS-EEEEEEEEESS-EEEPSB--SSEEEEEEEESEEEEEEE-GGGHHHH-BPPTTSTTTTBBSS-SSS--TTT-GGGGGGGGG-EEEEEETT-EEEE-TT-EEEEEE-SSEEEEEEEE--HHHHH--GGGHHHHHHHHHHHHHHHHHHHHH----------------------TTTTSGGGS-HHHHHHHHHHHHHHHHHHHHHHHHHHTTS----------------GGG--SGGG-HHHHHHHHS-HHHHHHHHHHHHHH-HHHHHHIIIII--HHHHHHHHHHHHHHHHHS-HHHHHHHHHHHHHTSS-HHHHHHHHHHHHHHHHHHHHHHHHHHHH---B-/----------EEESSPPPHHHIIIIIGGGT--EEETTTTTTSHHHHHT-GGGTHHHHHHHHHTTSEEEEEE-TTTTEE--SGGG-EEEEEEHHHHHHHHHHHHH--S---GGG-EEEEEEEEEESS-GGG-S-GGGGGG----GGGTTS-EEEEEEEEESS-EEEPSB--SSEEEEEEEESEEEEEEE-GGGHHHH-BPPTTSTTTTBBSS-SSS--TTT-GGGGGGGGG-EEEEEETT-EEEE-TT-EEEEEE-SSEEEEEEEE--HHHHH--GGGHHHHHHHHHHHHHHHHHHHHH---------------------GGGTTSGGGS-HHHHHHHHHHHHHHHHHHHHHHHHHHTTS----------------GGG--SGGG-HHHHHHHHS-HHHHHHHHHHHHHH-HHHHHHIIIII--HHHHHHHHHHHHHHHHHS-HHHHHHHHHHHHHTSS-HHHHHHHHHHHHHHHHHHHHHHHHHHHH---B-

pLDDT: mean 85.77, std 18.64, range [26.69, 98.81]